Protein 2F6I (pdb70)

InterPro domains:
  IPR001907 ATP-dependent Clp protease proteolytic subunit [MF_00444] (169-359)
  IPR001907 ATP-dependent Clp protease proteolytic subunit [PR00127] (186-201)
  IPR001907 ATP-dependent Clp protease proteolytic subunit [PR00127] (225-245)
  IPR001907 ATP-dependent Clp protease proteolytic subunit [PR00127] (256-273)
  IPR001907 ATP-dependent Clp protease proteolytic subunit [PR00127] (277-296)
  IPR001907 ATP-dependent Clp protease proteolytic subunit [PR00127] (334-353)
  IPR001907 ATP-dependent Clp protease proteolytic subunit [cd07017] (186-355)
  IPR023562 Clp protease proteolytic subunit /Translocation-enhancing protein TepA [PF00574] (185-358)
  IPR023562 Clp protease proteolytic subunit /Translocation-enhancing protein TepA [PTHR10381] (155-361)
  IPR029045 ClpP/crotonase-like domain superfamily [SSF52096] (185-358)
  IPR033135 ClpP, histidine active site [PS00382] (278-291)

Solvent-accessible surface area: 46671 Å² total; per-residue (Å²): 129,61,142,8,108,47,47,98,94,32,0,40,16,49,6,0,84,104,20,21,6,27,8,12,73,77,1,48,60,123,20,0,19,30,8,1,3,9,0,19,3,0,19,76,62,46,106,93,52,0,56,0,9,0,2,0,21,0,6,16,13,25,9,0,2,1,1,0,1,1,7,20,68,4,134,0,36,8,43,0,5,0,2,2,28,0,0,2,1,0,0,0,0,0,2,18,4,99,103,50,64,16,68,0,0,7,5,1,12,0,0,4,18,32,50,87,30,80,86,103,89,100,178,17,61,108,51,12,52,114,1,5,14,48,2,0,18,77,36,5,139,50,77,32,130,49,0,78,54,11,11,110,144,74,51,35,0,18,0,59,59,0,91,132,20,16,0,3,40,78,33,20,120,22,115,20,105,17,53,92,45,145,143,44,96,10,109,53,40,109,68,33,1,43,20,47,7,2,75,102,20,24,2,26,8,18,77,91,1,47,62,126,20,0,22,34,6,1,2,12,0,16,2,0,18,70,46,48,100,91,54,0,50,0,14,0,2,0,68,1,34,46,34,28,9,0,1,0,0,0,2,1,8,24,70,2,146,0,33,7,35,0,7,0,0,2,35,0,10,28,0,0,0,1,0,0,1,14,7,86,79,48,62,20,58,0,1,7,6,0,15,0,13,7,97,103,106,72,15,94,118,56,8,86,40,1,14,27,62,4,0,15,75,35,5,142,48,78,38,125,46,0,82,78,14,2,96,127,80,54,52,0,20,0,61,70,0,93,133,21,15,0,3,42,69,37,20,90,30,119,18,105,16,60,79,92,126,60,106,13,77,46,34,114,61,28,1,49,14,49,5,4,106,92,26,22,1,28,6,14,83,73,0,46,58,131,19,0,19,31,6,1,2,10,0,18,4,7,17,66,63,48,106,93,47,0,50,0,11,0,2,0,20,0,4,23,16,26,10,0,2,1,1,0,2,1,7,21,63,5,130,0,51,8,38,0,6,0,1,2,30,0,0,1,0,0,0,1,0,0,3,20,6,62,90,47,68,22,60,0,2,8,5,1,13,0,0,3,15,22,56,72,29,86,80,69,112,127,76,90,168,14,47,117,53,13,30,40,1,1,11,62,3,0,16,77,36,3,138,51,75,33,124,52,0,80,58,11,4,105,141,62,50,37,0,18,0,65,62,0,93,133,20,14,0,2,38,76,39,27,94,28,118,22,103,14,54,90,95,134,36,111,17,76,44,24,101,57,34,0,39,18,55,5,2,80,98,21,21,8,27,4,12,72,73,1,49,62,128,19,1,20,31,7,0,1,10,0,19,5,0,19,77,65,48,108,90,58,0,52,0,11,0,1,0,21,0,6,22,14,23,8,0,2,0,0,0,1,0,8,19,64,2,118,0,41,9,41,0,11,0,0,2,30,0,0,1,0,0,0,0,0,0,2,18,7,86,85,45,55,22,66,0,2,6,6,0,13,0,0,5,17,31,52,91,27,79,86,101,127,57,103,185,17,50,119,58,11,51,36,0,5,18,59,4,0,20,79,35,4,140,47,74,45,118,47,0,76,72,12,13,107,133,69,52,39,0,19,0,62,58,0,93,131,21,16,0,2,38,78,39,19,92,28,121,17,104,11,57,92,92,155,46,106,15,69,44,38,101,69,31,0,36,19,52,8,2,101,95,21,25,8,32,6,17,89,95,1,52,58,134,22,0,20,34,6,1,4,10,0,16,6,5,19,68,77,53,98,92,52,0,52,0,13,0,3,0,68,1,38,43,32,28,7,0,1,1,0,0,3,0,8,24,58,5,145,1,25,7,34,0,6,0,1,2,34,0,9,25,0,0,0,2,0,0,2,14,7,92,82,48,67,19,59,0,2,8,4,1,14,0,26,9,79,120,53,117,79,13,78,114,55,9,92,46,1,9,21,58,2,0,15,76,32,7,142,50,78,42,124,47,0,82,60,13,9,98,135,89,54,48,0,21,0,67,59,0,92,134,23,16,0,3,39,80,35,19,92,29,122,22,107,13,54,96,89,146,35,109,15,87,49,50,101,64,32,1,38,16,49,5,4,111,101,25,23,4,29,5,12,76,76,1,48,57,128,18,0,17,37,6,0,2,10,0,19,11,6,21,78,85,45,107,93,51,0,53,0,10,0,0,0,20,0,5,20,15,20,8,0,1,1,0,0,1,2,7,19,77,2,130,0,41,8,41,0,6,0,1,2,29,0,0,0,0,0,0,0,0,0,2,18,6,95,78,50,57,20,60,0,1,8,5,0,13,0,0,4,14,35,50,86,30,54,87,107,112,116,184,14,65,116,56,13,53,51,0,4,15,53,2,0,20,76,36,5,142,51,74,32,126,50,0,74,54,10,12,108,144,54,52,30,0,20,0,63,56,0,90,131,21,16,0,2,41,73,35,18,158,18,117,26,103,16,55,87,96,142,56,104,11,80,56,38,110,68,33,1,42,23,47,8,1,73,102,19,26,6,26,6,16,78,88,1,48,58,129,17,0,24,35,5,2,3,7,0,17,3,0,17,68,46,46,102,93,53,0,54,0,19,0,3,0,66,1,36,42,28,29,8,0,2,0,0,0,3,0,8,23,60,4,140,1,30,7,35,0,9,0,1,1,35,0,12,18,0,0,0,7,0,0,2,15,7,87,82,48,64,19,59,0,3,8,4,0,15,0,10,9,49,18,104,123,38,104,84,14,70,110,58,8,38,41,1,7,22,63,3,4,16,74,33,6,142,48,78,38,124,46,0,84,56,16,2,103,135,51,54,40,0,20,0,60,67,0,91,130,21,15,0,2,42,76,37,20,92,31,120,20,107,11,59,96,32,147

Organism: Plasmodium falciparum (isolate 3D7) (NCBI:txid36329)

Secondary structure (DSSP, 8-state):
----S-SSHHHHHHHHTTTEEEE-S-B-HHHHHHHHHHHHHHHHH--S-EEEEEEE--B-HHHHHHHHHHHHHSSS-EEEEEEEEE-HHHHHHHHTSPTT-EEE-TT-EEESS-TT-S---HHHHHHHHHHHHHHHHHHH---HHHHHHHHHTT-EE-HHHHHHHTS-SEE---SS--TT--/----S-SSHHHHHHHHTTTEEEE-S-B-HHHHHHHHHHHHHHHHH----EEEEEEE--B-HHHHHHHHHHHTTSSS-EEEEEEEEEETHHHHHHHTSPTT--EE-TT-EEE---HHHHHHHHHHHHHHHHHHHT--HHHHHHHHHT--EE-HHHHHHHTS-SEE---SS--TT-/----S-SSHHHHHHHHTTTEEEE-S-BSHHHHHHHHHHHHHHHHH--S-EEEEEEE--B-HHHHHHHHHHHHHSSS-EEEEEEEEE-HHHHHHHHTSPTT-EEE-TT-EEESS-TT-TT----HHHHHHHHHHHHHHHHHHH---HHHHHHHHHTT-EE-HHHHHHHTS-SEEPP-SS--TT-/----S-SSHHHHHHHHTTTEEEE-S-BSHHHHHHHHHHHHHHHHH----EEEEEEE--B-HHHHHHHHHHHHHSSS-EEEEEEEEE-HHHHHHHHTSPTT--EE-TT-EE-SS-TT-S----HHHHHHHHHHHHHHHHHHH---HHHHHHHHHTT--EEHHHHHHHTS-SEEPP-SS--TT-/----SSSSHHHHHHHHTTTEEEE-S-BSHHHHHHHHHHHHHHHHH--S-EEEEEEE--B-HHHHHHHHHHHHHSSS-EEEEEEEEEETHHHHHHHTSPTT--EE-TT-EEE----HHHHHHHHHHHHHHHHHHHT--HHHHHHHHHTT-EE-HHHHHHHTS-SEE---SS--TT-/----S-SSHHHHHHHHTTTEEEE-S-BSHHHHHHHHHHHHHHHHH--S-EEEEE----B-HHHHHHHHHHHTTSSS-EEEEE-SEE-HHHHHHHHTSPTT--EE-TT-EEESS-TT-S---HHHHHHHHHHHHHHHHHHH---HHHHHHHHHTT-EE-HHHHHHHTS-SEEPP-SS--TT-/----S-SSHHHHHHHHHTTEEEE-S-BSHHHHHHHHHHHHHHHHH--S-EEEEEEE--B-HHHHHHHHHHHHHSSS-EEEEEEEEEETHHHHHHHTSPTT--EE-TT-EEE------HHHHHHHHHHHHHHHHHHHT--HHHHHHHHHT--EE-HHHHHHHTS-SEEPP-SS--TT--

Structure (mmCIF, N/CA/C/O backbone):
data_2F6I
#
_entry.id   2F6I
#
_cell.length_a   158.300
_cell.length_b   196.460
_cell.length_c   139.170
_cell.angle_alpha   90.00
_cell.angle_beta   90.00
_cell.angle_gamma   90.00
#
_symmetry.space_group_name_H-M   'C 2 2 21'
#
loop_
_entity.id
_entity.type
_entity.pdbx_description
1 polymer 'ATP-dependent CLP protease, putative'
2 water water
#
loop_
_atom_site.group_PDB
_atom_site.id
_atom_site.type_symbol
_atom_site.label_atom_id
_atom_site.label_alt_id
_atom_site.label_comp_id
_atom_site.label_asym_id
_atom_site.label_entity_id
_atom_site.label_seq_id
_atom_site.pdbx_PDB_ins_code
_atom_site.Cartn_x
_atom_site.Cartn_y
_atom_site.Cartn_z
_atom_site.occupancy
_atom_site.B_iso_or_equiv
_atom_site.auth_seq_id
_atom_site.auth_comp_id
_atom_site.auth_asym_id
_atom_site.auth_atom_id
_atom_site.pdbx_PDB_model_num
ATOM 1 N N . HIS A 1 22 ? 2.833 16.934 -11.300 1.00 92.67 177 HIS A N 1
ATOM 2 C CA . HIS A 1 22 ? 2.381 18.354 -11.367 1.00 93.03 177 HIS A CA 1
ATOM 3 C C . HIS A 1 22 ? 2.116 18.901 -9.966 1.00 92.83 177 HIS A C 1
ATOM 4 O O . HIS A 1 22 ? 1.132 18.532 -9.322 1.00 92.49 177 HIS A O 1
ATOM 6 N N . MET A 1 23 ? 3.000 19.780 -9.501 1.00 92.17 178 MET A N 1
ATOM 7 C CA . MET A 1 23 ? 2.869 20.377 -8.174 1.00 91.33 178 MET A CA 1
ATOM 8 C C . MET A 1 23 ? 2.749 21.897 -8.257 1.00 90.28 178 MET A C 1
ATOM 9 O O . MET A 1 23 ? 3.730 22.620 -8.068 1.00 90.51 178 MET A O 1
ATOM 14 N N . ASP A 1 24 ? 1.537 22.369 -8.538 1.00 88.62 179 ASP A N 1
ATOM 15 C CA . ASP A 1 24 ? 1.261 23.799 -8.655 1.00 86.92 179 ASP A CA 1
ATOM 16 C C . ASP A 1 24 ? 0.836 24.370 -7.302 1.00 83.55 179 ASP A C 1
ATOM 17 O O . ASP A 1 24 ? -0.330 24.702 -7.088 1.00 83.40 179 ASP A O 1
ATOM 22 N N . ILE A 1 25 ? 1.797 24.487 -6.396 1.00 79.50 180 ILE A N 1
ATOM 23 C CA . ILE A 1 25 ? 1.541 24.996 -5.058 1.00 75.15 180 ILE A CA 1
ATOM 24 C C . ILE A 1 25 ? 2.484 26.147 -4.707 1.00 73.47 180 ILE A C 1
ATOM 25 O O . ILE A 1 25 ? 3.687 26.073 -4.954 1.00 73.12 180 ILE A O 1
ATOM 30 N N . LYS A 1 26 ? 1.928 27.208 -4.130 1.00 70.49 181 LYS A N 1
ATOM 31 C CA . LYS A 1 26 ? 2.713 28.376 -3.747 1.00 69.44 181 LYS A CA 1
ATOM 32 C C . LYS A 1 26 ? 2.892 28.442 -2.233 1.00 68.46 181 LYS A C 1
ATOM 33 O O . LYS A 1 26 ? 3.642 29.271 -1.719 1.00 67.81 181 LYS A O 1
ATOM 36 N N . ASP A 1 27 ? 2.198 27.556 -1.528 1.00 68.33 182 ASP A N 1
ATOM 37 C CA . ASP A 1 27 ? 2.257 27.500 -0.072 1.00 68.21 182 ASP A CA 1
ATOM 38 C C . ASP A 1 27 ? 2.317 26.052 0.421 1.00 66.66 182 ASP A C 1
ATOM 39 O O . ASP A 1 27 ? 1.858 25.138 -0.257 1.00 67.04 182 ASP A O 1
ATOM 44 N N . MET A 1 28 ? 2.862 25.847 1.614 1.00 64.11 183 MET A N 1
ATOM 45 C CA . MET A 1 28 ? 3.005 24.501 2.150 1.00 62.10 183 MET A CA 1
ATOM 46 C C . MET A 1 28 ? 1.949 24.099 3.184 1.00 61.99 183 MET A C 1
ATOM 47 O O . MET A 1 28 ? 1.986 22.986 3.718 1.00 61.78 183 MET A O 1
ATOM 52 N N . LYS A 1 29 ? 1.011 24.998 3.466 1.00 60.17 184 LYS A N 1
ATOM 53 C CA . LYS A 1 29 ? -0.050 24.713 4.429 1.00 59.11 184 LYS A CA 1
ATOM 54 C C . LYS A 1 29 ? -1.420 24.943 3.800 1.00 57.42 184 LYS A C 1
ATOM 55 O O . LYS A 1 29 ? -2.115 23.992 3.431 1.00 56.62 184 LYS A O 1
ATOM 61 N N . LYS A 1 30 ? -1.800 26.212 3.683 1.00 55.64 185 LYS A N 1
ATOM 62 C CA . LYS A 1 30 ? -3.079 26.592 3.097 1.00 52.96 185 LYS A CA 1
ATOM 63 C C . LYS A 1 30 ? -3.319 25.938 1.739 1.00 50.54 185 LYS A C 1
ATOM 64 O O . LYS A 1 30 ? -4.394 25.391 1.493 1.00 50.05 185 LYS A O 1
ATOM 67 N N . ASP A 1 31 ? -2.323 25.994 0.858 1.00 48.47 186 ASP A N 1
ATOM 68 C CA . ASP A 1 31 ? -2.466 25.410 -0.471 1.00 47.08 186 ASP A CA 1
ATOM 69 C C . ASP A 1 31 ? -2.594 23.896 -0.486 1.00 44.62 186 ASP A C 1
ATOM 70 O O . ASP A 1 31 ? -3.256 23.341 -1.362 1.00 43.51 186 ASP A O 1
ATOM 75 N N . VAL A 1 32 ? -1.962 23.224 0.469 1.00 41.21 187 VAL A N 1
ATOM 76 C CA . VAL A 1 32 ? -2.064 21.775 0.532 1.00 39.10 187 VAL A CA 1
ATOM 77 C C . VAL A 1 32 ? -3.504 21.425 0.902 1.00 38.78 187 VAL A C 1
ATOM 78 O O . VAL A 1 32 ? -4.104 20.519 0.319 1.00 37.72 187 VAL A O 1
ATOM 82 N N . LYS A 1 33 ? -4.059 22.157 1.863 1.00 37.65 188 LYS A N 1
ATOM 83 C CA . LYS A 1 33 ? -5.433 21.922 2.287 1.00 39.41 188 LYS A CA 1
ATOM 84 C C . LYS A 1 33 ? -6.401 22.259 1.163 1.00 39.43 188 LYS A C 1
ATOM 85 O O . LYS A 1 33 ? -7.433 21.606 1.001 1.00 38.58 188 LYS A O 1
ATOM 91 N N . LEU A 1 34 ? -6.059 23.277 0.381 1.00 40.72 189 LEU A N 1
ATOM 92 C CA . LEU A 1 34 ? -6.901 23.685 -0.735 1.00 41.74 189 LEU A CA 1
ATOM 93 C C . LEU A 1 34 ? -6.870 22.615 -1.817 1.00 40.68 189 LEU A C 1
ATOM 94 O O . LEU A 1 34 ? -7.897 22.297 -2.412 1.00 42.39 189 LEU A O 1
ATOM 99 N N . PHE A 1 35 ? -5.688 22.066 -2.078 1.00 40.27 190 PHE A N 1
ATOM 100 C CA . PHE A 1 35 ? -5.553 21.019 -3.083 1.00 40.36 190 PHE A CA 1
ATOM 101 C C . PHE A 1 35 ? -6.503 19.876 -2.737 1.00 40.98 190 PHE A C 1
ATOM 102 O O . PHE A 1 35 ? -7.158 19.316 -3.614 1.00 41.86 190 PHE A O 1
ATOM 110 N N . PHE A 1 36 ? -6.586 19.540 -1.454 1.00 39.49 191 PHE A N 1
ATOM 111 C CA . PHE A 1 36 ? -7.471 18.470 -1.023 1.00 39.40 191 PHE A CA 1
ATOM 112 C C . PHE A 1 36 ? -8.931 18.882 -1.059 1.00 39.13 191 PHE A C 1
ATOM 113 O O . PHE A 1 36 ? -9.810 18.069 -1.354 1.00 36.45 191 PHE A O 1
ATOM 121 N N . PHE A 1 37 ? -9.188 20.149 -0.756 1.00 40.17 192 PHE A N 1
ATOM 122 C CA . PHE A 1 37 ? -10.551 20.653 -0.755 1.00 40.18 192 PHE A CA 1
ATOM 123 C C . PHE A 1 37 ? -11.178 20.530 -2.141 1.00 41.21 192 PHE A C 1
ATOM 124 O O . PHE A 1 37 ? -12.354 20.186 -2.274 1.00 39.67 192 PHE A O 1
ATOM 132 N N . LYS A 1 38 ? -10.388 20.802 -3.173 1.00 42.10 193 LYS A N 1
ATOM 133 C CA . LYS A 1 38 ? -10.875 20.712 -4.540 1.00 44.03 193 LYS A CA 1
ATOM 134 C C . LYS A 1 38 ? -11.101 19.259 -4.961 1.00 44.71 193 LYS A C 1
ATOM 135 O O . LYS A 1 38 ? -11.734 18.995 -5.984 1.00 45.74 193 LYS A O 1
ATOM 141 N N . LYS A 1 39 ? -10.581 18.321 -4.172 1.00 44.75 194 LYS A N 1
ATOM 142 C CA . LYS A 1 39 ? -10.758 16.896 -4.451 1.00 44.59 194 LYS A CA 1
ATOM 143 C C . LYS A 1 39 ? -11.796 16.324 -3.489 1.00 43.05 194 LYS A C 1
ATOM 144 O O . LYS A 1 39 ? -11.903 15.111 -3.314 1.00 39.78 194 LYS A O 1
ATOM 150 N N . ARG A 1 40 ? -12.550 17.229 -2.870 1.00 42.18 195 ARG A N 1
ATOM 151 C CA . ARG A 1 40 ? -13.610 16.886 -1.930 1.00 39.75 195 ARG A CA 1
ATOM 152 C C . ARG A 1 40 ? -13.111 16.157 -0.689 1.00 39.50 195 ARG A C 1
ATOM 153 O O . ARG A 1 40 ? -13.751 15.227 -0.197 1.00 40.90 195 ARG A O 1
ATOM 161 N N . ILE A 1 41 ? -11.966 16.596 -0.181 1.00 37.82 196 ILE A N 1
ATOM 162 C CA . ILE A 1 41 ? -11.386 16.005 1.013 1.00 36.75 196 ILE A CA 1
ATOM 163 C C . ILE A 1 41 ? -11.177 17.115 2.032 1.00 37.91 196 ILE A C 1
ATOM 164 O O . ILE A 1 41 ? -10.499 18.103 1.754 1.00 39.08 196 ILE A O 1
ATOM 169 N N . ILE A 1 42 ? -11.771 16.951 3.210 1.00 38.55 197 ILE A N 1
ATOM 170 C CA . ILE A 1 42 ? -11.663 17.946 4.267 1.00 38.67 197 ILE A CA 1
ATOM 171 C C . ILE A 1 42 ? -11.044 17.337 5.512 1.00 40.05 197 ILE A C 1
ATOM 172 O O . ILE A 1 42 ? -11.152 16.132 5.745 1.00 40.51 197 ILE A O 1
ATOM 177 N N . TYR A 1 43 ? -10.402 18.177 6.317 1.00 40.96 198 TYR A N 1
ATOM 178 C CA . TYR A 1 43 ? -9.765 17.720 7.542 1.00 41.86 198 TYR A CA 1
ATOM 179 C C . TYR A 1 43 ? -10.412 18.286 8.792 1.00 42.31 198 TYR A C 1
ATOM 180 O O . TYR A 1 43 ? -10.256 19.466 9.087 1.00 45.57 198 TYR A O 1
ATOM 189 N N . LEU A 1 44 ? -11.141 17.453 9.524 1.00 41.78 199 LEU A N 1
ATOM 190 C CA . LEU A 1 44 ? -11.750 17.887 10.773 1.00 41.60 199 LEU A CA 1
ATOM 191 C C . LEU A 1 44 ? -10.739 17.451 11.829 1.00 43.61 199 LEU A C 1
ATOM 192 O O . LEU A 1 44 ? -10.929 16.452 12.526 1.00 42.89 199 LEU A O 1
ATOM 197 N N . THR A 1 45 ? -9.652 18.210 11.928 1.00 44.98 200 THR A N 1
ATOM 198 C CA . THR A 1 45 ? -8.571 17.891 12.850 1.00 48.68 200 THR A CA 1
ATOM 199 C C . THR A 1 45 ? -8.291 18.948 13.907 1.00 50.06 200 THR A C 1
ATOM 200 O O . THR A 1 45 ? -7.136 19.220 14.225 1.00 52.16 200 THR A O 1
ATOM 204 N N . ASP A 1 46 ? -9.343 19.537 14.459 1.00 51.98 201 ASP A N 1
ATOM 205 C CA . ASP A 1 46 ? -9.174 20.553 15.484 1.00 53.23 201 ASP A CA 1
ATOM 206 C C . ASP A 1 46 ? -10.367 20.502 16.422 1.00 51.90 201 ASP A C 1
ATOM 207 O O . ASP A 1 46 ? -11.373 19.868 16.113 1.00 51.64 201 ASP A O 1
ATOM 212 N N . GLU A 1 47 ? -10.246 21.148 17.576 1.00 51.65 202 GLU A N 1
ATOM 213 C CA . GLU A 1 47 ? -11.336 21.181 18.546 1.00 51.48 202 GLU A CA 1
ATOM 214 C C . GLU A 1 47 ? -12.596 21.721 17.872 1.00 48.75 202 GLU A C 1
ATOM 215 O O . GLU A 1 47 ? -12.535 22.667 17.088 1.00 47.10 202 GLU A O 1
ATOM 221 N N . ILE A 1 48 ? -13.736 21.106 18.163 1.00 46.24 203 ILE A N 1
ATOM 222 C CA . ILE A 1 48 ? -14.991 21.544 17.574 1.00 44.94 203 ILE A CA 1
ATOM 223 C C . ILE A 1 48 ? -15.539 22.739 18.339 1.00 46.71 203 ILE A C 1
ATOM 224 O O . ILE A 1 48 ? -16.053 22.598 19.449 1.00 46.73 203 ILE A O 1
ATOM 229 N N . ASN A 1 49 ? -15.425 23.918 17.739 1.00 46.43 204 ASN A N 1
ATOM 230 C CA . ASN A 1 49 ? -15.922 25.132 18.360 1.00 47.03 204 ASN A CA 1
ATOM 231 C C . ASN A 1 49 ? -16.680 25.959 17.333 1.00 48.60 204 ASN A C 1
ATOM 232 O O . ASN A 1 49 ? -16.910 25.512 16.209 1.00 48.98 204 ASN A O 1
ATOM 237 N N . LYS A 1 50 ? -17.051 27.169 17.725 1.00 49.91 205 LYS A N 1
ATOM 238 C CA . LYS A 1 50 ? -17.792 28.074 16.859 1.00 51.27 205 LYS A CA 1
ATOM 239 C C . LYS A 1 50 ? -17.092 28.289 15.518 1.00 49.60 205 LYS A C 1
ATOM 240 O O . LYS A 1 50 ? -17.678 28.070 14.457 1.00 48.78 205 LYS A O 1
ATOM 246 N N . LYS A 1 51 ? -15.834 28.715 15.578 1.00 48.36 206 LYS A N 1
ATOM 247 C CA . LYS A 1 51 ? -15.045 28.992 14.382 1.00 47.68 206 LYS A CA 1
ATOM 248 C C . LYS A 1 51 ? -14.859 27.801 13.443 1.00 46.21 206 LYS A C 1
ATOM 249 O O . LYS A 1 51 ? -15.074 27.920 12.237 1.00 45.68 206 LYS A O 1
ATOM 255 N N . THR A 1 52 ? -14.464 26.656 13.993 1.00 43.84 207 THR A N 1
ATOM 256 C CA . THR A 1 52 ? -14.236 25.465 13.181 1.00 42.81 207 THR A CA 1
ATOM 257 C C . THR A 1 52 ? -15.517 24.868 12.610 1.00 42.38 207 THR A C 1
ATOM 258 O O . THR A 1 52 ? -15.538 24.413 11.467 1.00 42.72 207 THR A O 1
ATOM 262 N N . ALA A 1 53 ? -16.586 24.872 13.397 1.00 42.47 208 ALA A N 1
ATOM 263 C CA . ALA A 1 53 ? -17.860 24.334 12.933 1.00 43.39 208 ALA A CA 1
ATOM 264 C C . ALA A 1 53 ? -18.363 25.197 11.783 1.00 44.73 208 ALA A C 1
ATOM 265 O O . ALA A 1 53 ? -18.829 24.686 10.762 1.00 44.10 208 ALA A O 1
ATOM 267 N N . ASP A 1 54 ? -18.254 26.511 11.950 1.00 45.44 209 ASP A N 1
ATOM 268 C CA . ASP A 1 54 ? -18.693 27.445 10.921 1.00 46.82 209 ASP A CA 1
ATOM 269 C C . ASP A 1 54 ? -17.938 27.215 9.622 1.00 44.93 209 ASP A C 1
ATOM 270 O O . ASP A 1 54 ? -18.524 27.246 8.545 1.00 44.90 209 ASP A O 1
ATOM 275 N N . GLU A 1 55 ? -16.634 26.986 9.722 1.00 44.72 210 GLU A N 1
ATOM 276 C CA . GLU A 1 55 ? -15.829 26.768 8.529 1.00 45.29 210 GLU A CA 1
ATOM 277 C C . GLU A 1 55 ? -16.163 25.438 7.871 1.00 43.57 210 GLU A C 1
ATOM 278 O O . GLU A 1 55 ? -16.325 25.366 6.652 1.00 43.98 210 GLU A O 1
ATOM 284 N N . LEU A 1 56 ? -16.281 24.387 8.674 1.00 41.40 211 LEU A N 1
ATOM 285 C CA . LEU A 1 56 ? -16.602 23.074 8.130 1.00 40.10 211 LEU A CA 1
ATOM 286 C C . LEU A 1 56 ? -17.973 23.073 7.455 1.00 39.94 211 LEU A C 1
ATOM 287 O O . LEU A 1 56 ? -18.151 22.467 6.397 1.00 38.26 211 LEU A O 1
ATOM 292 N N . ILE A 1 57 ? -18.940 23.754 8.066 1.00 39.86 212 ILE A N 1
ATOM 293 C CA . ILE A 1 57 ? -20.285 23.826 7.505 1.00 40.14 212 ILE A CA 1
ATOM 294 C C . ILE A 1 57 ? -20.276 24.583 6.177 1.00 40.67 212 ILE A C 1
ATOM 295 O O . ILE A 1 57 ? -20.922 24.164 5.217 1.00 40.96 212 ILE A O 1
ATOM 300 N N . SER A 1 58 ? -19.535 25.687 6.121 1.00 40.69 213 SER A N 1
ATOM 301 C CA . SER A 1 58 ? -19.428 26.481 4.895 1.00 41.24 213 SER A CA 1
ATOM 302 C C . SER A 1 58 ? -18.864 25.601 3.785 1.00 40.71 213 SER A C 1
ATOM 303 O O . SER A 1 58 ? -19.354 25.602 2.654 1.00 39.04 213 SER A O 1
ATOM 306 N N . GLN A 1 59 ? -17.821 24.854 4.127 1.00 41.07 214 GLN A N 1
ATOM 307 C CA . GLN A 1 59 ? -17.159 23.967 3.184 1.00 40.84 214 GLN A CA 1
ATOM 308 C C . GLN A 1 59 ? -18.055 22.862 2.650 1.00 38.26 214 GLN A C 1
ATOM 309 O O . GLN A 1 59 ? -18.081 22.616 1.448 1.00 37.34 214 GLN A O 1
ATOM 315 N N . LEU A 1 60 ? -18.790 22.201 3.536 1.00 36.56 215 LEU A N 1
ATOM 316 C CA . LEU A 1 60 ? -19.682 21.129 3.112 1.00 37.78 215 LEU A CA 1
ATOM 317 C C . LEU A 1 60 ? -20.738 21.658 2.145 1.00 38.50 215 LEU A C 1
ATOM 318 O O . LEU A 1 60 ? -20.957 21.077 1.077 1.00 36.54 215 LEU A O 1
ATOM 323 N N . LEU A 1 61 ? -21.383 22.763 2.515 1.00 39.41 216 LEU A N 1
ATOM 324 C CA . LEU A 1 61 ? -22.414 23.358 1.669 1.00 40.03 216 LEU A CA 1
ATOM 325 C C . LEU A 1 61 ? -21.842 23.763 0.316 1.00 40.24 216 LEU A C 1
ATOM 326 O O . LEU A 1 61 ? -22.490 23.583 -0.715 1.00 41.96 216 LEU A O 1
ATOM 331 N N . TYR A 1 62 ? -20.625 24.298 0.323 1.00 40.20 217 TYR A N 1
ATOM 332 C CA . TYR A 1 62 ? -19.969 24.715 -0.907 1.00 41.09 217 TYR A CA 1
ATOM 333 C C . TYR A 1 62 ? -19.698 23.523 -1.822 1.00 42.24 217 TYR A C 1
ATOM 334 O O . TYR A 1 62 ? -19.956 23.584 -3.021 1.00 41.97 217 TYR A O 1
ATOM 343 N N . LEU A 1 63 ? -19.180 22.439 -1.256 1.00 43.27 218 LEU A N 1
ATOM 344 C CA . LEU A 1 63 ? -18.880 21.244 -2.039 1.00 44.77 218 LEU A CA 1
ATOM 345 C C . LEU A 1 63 ? -20.141 20.603 -2.613 1.00 45.34 218 LEU A C 1
ATOM 346 O O . LEU A 1 63 ? -20.156 20.175 -3.767 1.00 45.77 218 LEU A O 1
ATOM 351 N N . ASP A 1 64 ? -21.193 20.532 -1.804 1.00 45.09 219 ASP A N 1
ATOM 352 C CA . ASP A 1 64 ? -22.448 19.927 -2.237 1.00 47.02 219 ASP A CA 1
ATOM 353 C C . ASP A 1 64 ? -23.120 20.791 -3.303 1.00 49.74 219 ASP A C 1
ATOM 354 O O . ASP A 1 64 ? -24.050 20.351 -3.979 1.00 49.84 219 ASP A O 1
ATOM 359 N N . ASN A 1 65 ? -22.640 22.022 -3.448 1.00 51.71 220 ASN A N 1
ATOM 360 C CA . ASN A 1 65 ? -23.182 22.945 -4.434 1.00 53.75 220 ASN A CA 1
ATOM 361 C C . ASN A 1 65 ? -22.522 22.677 -5.791 1.00 55.73 220 ASN A C 1
ATOM 362 O O . ASN A 1 65 ? -23.141 22.860 -6.840 1.00 56.24 220 ASN A O 1
ATOM 367 N N . ILE A 1 66 ? -21.267 22.233 -5.757 1.00 55.79 221 ILE A N 1
ATOM 368 C CA . ILE A 1 66 ? -20.516 21.910 -6.969 1.00 55.40 221 ILE A CA 1
ATOM 369 C C . ILE A 1 66 ? -21.155 20.688 -7.620 1.00 55.18 221 ILE A C 1
ATOM 370 O O . ILE A 1 66 ? -21.596 20.737 -8.764 1.00 56.52 221 ILE A O 1
ATOM 375 N N . ASN A 1 67 ? -21.185 19.586 -6.880 1.00 54.37 222 ASN A N 1
ATOM 376 C CA . ASN A 1 67 ? -21.800 18.348 -7.346 1.00 54.09 222 ASN A CA 1
ATOM 377 C C . ASN A 1 67 ? -22.188 17.525 -6.125 1.00 52.75 222 ASN A C 1
ATOM 378 O O . ASN A 1 67 ? -22.089 18.004 -4.997 1.00 52.92 222 ASN A O 1
ATOM 383 N N . HIS A 1 68 ? -22.628 16.292 -6.339 1.00 51.97 223 HIS A N 1
ATOM 384 C CA . HIS A 1 68 ? -23.034 15.453 -5.221 1.00 51.42 223 HIS A CA 1
ATOM 385 C C . HIS A 1 68 ? -22.208 14.184 -5.064 1.00 50.58 223 HIS A C 1
ATOM 386 O O . HIS A 1 68 ? -22.705 13.169 -4.577 1.00 49.84 223 HIS A O 1
ATOM 393 N N . ASN A 1 69 ? -20.946 14.238 -5.476 1.00 50.48 224 ASN A N 1
ATOM 394 C CA . ASN A 1 69 ? -20.070 13.080 -5.337 1.00 50.68 224 ASN A CA 1
ATOM 395 C C . ASN A 1 69 ? -19.685 12.946 -3.869 1.00 49.57 224 ASN A C 1
ATOM 396 O O . ASN A 1 69 ? -19.882 13.869 -3.074 1.00 47.13 224 ASN A O 1
ATOM 401 N N . ASP A 1 70 ? -19.133 11.794 -3.512 1.00 48.10 225 ASP A N 1
ATOM 402 C CA . ASP A 1 70 ? -18.726 11.545 -2.138 1.00 47.25 225 ASP A CA 1
ATOM 403 C C . ASP A 1 70 ? -17.735 12.586 -1.621 1.00 44.47 225 ASP A C 1
ATOM 404 O O . ASP A 1 70 ? -16.911 13.116 -2.370 1.00 42.22 225 ASP A O 1
ATOM 409 N N . ILE A 1 71 ? -17.849 12.888 -0.333 1.00 41.43 226 ILE A N 1
ATOM 410 C CA . ILE A 1 71 ? -16.959 13.826 0.332 1.00 38.67 226 ILE A CA 1
ATOM 411 C C . ILE A 1 71 ? -16.237 13.012 1.398 1.00 39.18 226 ILE A C 1
ATOM 412 O O . ILE A 1 71 ? -16.866 12.248 2.136 1.00 38.25 226 ILE A O 1
ATOM 417 N N . LYS A 1 72 ? -14.919 13.154 1.468 1.00 37.91 227 LYS A N 1
ATOM 418 C CA . LYS A 1 72 ? -14.148 12.424 2.460 1.00 38.70 227 LYS A CA 1
ATOM 419 C C . LYS A 1 72 ? -13.689 13.375 3.561 1.00 39.24 227 LYS A C 1
ATOM 420 O O . LYS A 1 72 ? -13.162 14.454 3.282 1.00 37.20 227 LYS A O 1
ATOM 426 N N . ILE A 1 73 ? -13.891 12.973 4.812 1.00 38.62 228 ILE A N 1
ATOM 427 C CA . ILE A 1 73 ? -13.492 13.797 5.940 1.00 37.95 228 ILE A CA 1
ATOM 428 C C . ILE A 1 73 ? -12.580 13.055 6.909 1.00 38.99 228 ILE A C 1
ATOM 429 O O . ILE A 1 73 ? -13.002 12.097 7.557 1.00 37.71 228 ILE A O 1
ATOM 434 N N . TYR A 1 74 ? -11.325 13.492 6.997 1.00 38.90 229 TYR A N 1
ATOM 435 C CA . TYR A 1 74 ? -10.378 12.889 7.930 1.00 40.07 229 TYR A CA 1
ATOM 436 C C . TYR A 1 74 ? -10.681 13.514 9.282 1.00 40.79 229 TYR A C 1
ATOM 437 O O . TYR A 1 74 ? -10.788 14.737 9.395 1.00 42.32 229 TYR A O 1
ATOM 446 N N . ILE A 1 75 ? -10.814 12.681 10.306 1.00 39.56 230 ILE A N 1
ATOM 447 C CA . ILE A 1 75 ? -11.139 13.171 11.631 1.00 37.48 230 ILE A CA 1
ATOM 448 C C . ILE A 1 75 ? -10.105 12.842 12.696 1.00 38.45 230 ILE A C 1
ATOM 449 O O . ILE A 1 75 ? -9.728 11.687 12.881 1.00 38.95 230 ILE A O 1
ATOM 454 N N . ASN A 1 76 ? -9.665 13.880 13.399 1.00 38.74 231 ASN A N 1
ATOM 455 C CA . ASN A 1 76 ? -8.704 13.767 14.492 1.00 39.46 231 ASN A CA 1
ATOM 456 C C . ASN A 1 76 ? -9.034 14.947 15.394 1.00 39.71 231 ASN A C 1
ATOM 457 O O . ASN A 1 76 ? -8.411 16.002 15.303 1.00 41.05 231 ASN A O 1
ATOM 462 N N . SER A 1 77 ? -10.036 14.765 16.249 1.00 39.25 232 SER A N 1
ATOM 463 C CA . SER A 1 77 ? -10.486 15.827 17.139 1.00 38.95 232 SER A CA 1
ATOM 464 C C . SER A 1 77 ? -11.030 15.318 18.468 1.00 39.78 232 SER A C 1
ATOM 465 O O . SER A 1 77 ? -11.639 14.253 18.534 1.00 40.60 232 SER A O 1
ATOM 468 N N . PRO A 1 78 ? -10.814 16.084 19.549 1.00 39.50 233 PRO A N 1
ATOM 469 C CA . PRO A 1 78 ? -11.285 15.724 20.888 1.00 38.27 233 PRO A CA 1
ATOM 470 C C . PRO A 1 78 ? -12.744 16.129 21.048 1.00 39.91 233 PRO A C 1
ATOM 471 O O . PRO A 1 78 ? -13.368 15.873 22.079 1.00 41.23 233 PRO A O 1
ATOM 475 N N . GLY A 1 79 ? -13.282 16.758 20.012 1.00 38.97 234 GLY A N 1
ATOM 476 C CA . GLY A 1 79 ? -14.654 17.219 20.064 1.00 38.52 234 GLY A CA 1
ATOM 477 C C . GLY A 1 79 ? -14.652 18.649 20.560 1.00 38.02 234 GLY A C 1
ATOM 478 O O . GLY A 1 79 ? -13.791 19.435 20.165 1.00 37.94 234 GLY A O 1
ATOM 479 N N . GLY A 1 80 ? -15.600 18.988 21.428 1.00 38.48 235 GLY A N 1
ATOM 480 C CA . GLY A 1 80 ? -15.668 20.338 21.959 1.00 39.16 235 GLY A CA 1
ATOM 481 C C . GLY A 1 80 ? -17.068 20.734 22.385 1.00 41.03 235 GLY A C 1
ATOM 482 O O . GLY A 1 80 ? -17.573 20.268 23.408 1.00 42.18 235 GLY A O 1
ATOM 483 N N . SER A 1 81 ? -17.697 21.595 21.591 1.00 40.87 236 SER A N 1
ATOM 484 C CA . SER A 1 81 ? -19.048 22.080 21.862 1.00 40.61 236 SER A CA 1
ATOM 485 C C . SER A 1 81 ? -20.102 21.183 21.215 1.00 40.35 236 SER A C 1
ATOM 486 O O . SER A 1 81 ? -20.180 21.090 19.990 1.00 39.60 236 SER A O 1
ATOM 489 N N . ILE A 1 82 ? -20.924 20.536 22.034 1.00 38.72 237 ILE A N 1
ATOM 490 C CA . ILE A 1 82 ? -21.954 19.655 21.509 1.00 38.94 237 ILE A CA 1
ATOM 491 C C . ILE A 1 82 ? -22.947 20.389 20.604 1.00 41.80 237 ILE A C 1
ATOM 492 O O . ILE A 1 82 ? -23.417 19.821 19.616 1.00 43.68 237 ILE A O 1
ATOM 497 N N . ASN A 1 83 ? -23.259 21.644 20.925 1.00 42.17 238 ASN A N 1
ATOM 498 C CA . ASN A 1 83 ? -24.171 22.431 20.094 1.00 43.66 238 ASN A CA 1
ATOM 499 C C . ASN A 1 83 ? -23.629 22.520 18.672 1.00 43.17 238 ASN A C 1
ATOM 500 O O . ASN A 1 83 ? -24.323 22.194 17.707 1.00 44.35 238 ASN A O 1
ATOM 505 N N . GLU A 1 84 ? -22.386 22.977 18.551 1.00 41.57 239 GLU A N 1
ATOM 506 C CA . GLU A 1 84 ? -21.744 23.118 17.250 1.00 42.19 239 GLU A CA 1
ATOM 507 C C . GLU A 1 84 ? -21.601 21.753 16.587 1.00 41.87 239 GLU A C 1
ATOM 508 O O . GLU A 1 84 ? -21.740 21.624 15.369 1.00 41.92 239 GLU A O 1
ATOM 514 N N . GLY A 1 85 ? -21.324 20.738 17.401 1.00 40.95 240 GLY A N 1
ATOM 515 C CA . GLY A 1 85 ? -21.174 19.392 16.887 1.00 39.11 240 GLY A CA 1
ATOM 516 C C . GLY A 1 85 ? -22.465 18.909 16.261 1.00 38.03 240 GLY A C 1
ATOM 517 O O . GLY A 1 85 ? -22.459 18.306 15.188 1.00 37.39 240 GLY A O 1
ATOM 518 N N . LEU A 1 86 ? -23.577 19.176 16.935 1.00 36.79 241 LEU A N 1
ATOM 519 C CA . LEU A 1 86 ? -24.881 18.774 16.429 1.00 36.17 241 LEU A CA 1
ATOM 520 C C . LEU A 1 86 ? -25.242 19.588 15.188 1.00 35.63 241 LEU A C 1
ATOM 521 O O . LEU A 1 86 ? -26.000 19.127 14.340 1.00 33.98 241 LEU A O 1
ATOM 526 N N . ALA A 1 87 ? -24.699 20.798 15.082 1.00 36.20 242 ALA A N 1
ATOM 527 C CA . ALA A 1 87 ? -24.968 21.640 13.921 1.00 36.85 242 ALA A CA 1
ATOM 528 C C . ALA A 1 87 ? -24.280 21.006 12.718 1.00 36.16 242 ALA A C 1
ATOM 529 O O . ALA A 1 87 ? -24.838 20.955 11.624 1.00 35.28 242 ALA A O 1
ATOM 531 N N . ILE A 1 88 ? -23.060 20.522 12.931 1.00 35.97 243 ILE A N 1
ATOM 532 C CA . ILE A 1 88 ? -22.309 19.865 11.872 1.00 36.41 243 ILE A CA 1
ATOM 533 C C . ILE A 1 88 ? -23.080 18.613 11.450 1.00 37.07 243 ILE A C 1
ATOM 534 O O . ILE A 1 88 ? -23.205 18.313 10.261 1.00 36.93 243 ILE A O 1
ATOM 539 N N . LEU A 1 89 ? -23.604 17.893 12.437 1.00 36.00 244 LEU A N 1
ATOM 540 C CA . LEU A 1 89 ? -24.366 16.681 12.178 1.00 36.21 244 LEU A CA 1
ATOM 541 C C . LEU A 1 89 ? -25.571 16.997 11.286 1.00 35.91 244 LEU A C 1
ATOM 542 O O . LEU A 1 89 ? -25.900 16.230 10.384 1.00 33.37 244 LEU A O 1
ATOM 547 N N . ASP A 1 90 ? -26.223 18.130 11.540 1.00 37.21 245 ASP A N 1
ATOM 548 C CA . ASP A 1 90 ? -27.376 18.538 10.741 1.00 38.22 245 ASP A CA 1
ATOM 549 C C . ASP A 1 90 ? -26.976 18.811 9.296 1.00 37.68 245 ASP A C 1
ATOM 550 O O . ASP A 1 90 ? -27.606 18.307 8.367 1.00 35.86 245 ASP A O 1
ATOM 555 N N . ILE A 1 91 ? -25.931 19.612 9.109 1.00 37.80 246 ILE A N 1
ATOM 556 C CA . ILE A 1 91 ? -25.458 19.935 7.770 1.00 40.33 246 ILE A CA 1
ATOM 557 C C . ILE A 1 91 ? -24.980 18.664 7.080 1.00 43.33 246 ILE A C 1
ATOM 558 O O . ILE A 1 91 ? -25.172 18.484 5.876 1.00 42.91 246 ILE A O 1
ATOM 563 N N . PHE A 1 92 ? -24.357 17.789 7.864 1.00 45.61 247 PHE A N 1
ATOM 564 C CA . PHE A 1 92 ? -23.851 16.513 7.378 1.00 48.21 247 PHE A CA 1
ATOM 565 C C . PHE A 1 92 ? -24.972 15.756 6.677 1.00 48.98 247 PHE A C 1
ATOM 566 O O . PHE A 1 92 ? -24.827 15.310 5.540 1.00 50.10 247 PHE A O 1
ATOM 574 N N . ASN A 1 93 ? -26.091 15.614 7.378 1.00 48.71 248 ASN A N 1
ATOM 575 C CA . ASN A 1 93 ? -27.243 14.893 6.860 1.00 49.21 248 ASN A CA 1
ATOM 576 C C . ASN A 1 93 ? -28.170 15.732 5.987 1.00 49.73 248 ASN A C 1
ATOM 577 O O . ASN A 1 93 ? -29.130 15.213 5.414 1.00 50.85 248 ASN A O 1
ATOM 582 N N . TYR A 1 94 ? -27.874 17.022 5.873 1.00 49.12 249 TYR A N 1
ATOM 583 C CA . TYR A 1 94 ? -28.678 17.922 5.059 1.00 48.69 249 TYR A CA 1
ATOM 584 C C . TYR A 1 94 ? -28.245 17.889 3.591 1.00 47.56 249 TYR A C 1
ATOM 585 O O . TYR A 1 94 ? -29.080 17.834 2.695 1.00 48.55 249 TYR A O 1
ATOM 594 N N . ILE A 1 95 ? -26.940 17.927 3.345 1.00 46.04 250 ILE A N 1
ATOM 595 C CA . ILE A 1 95 ? -26.438 17.908 1.974 1.00 45.04 250 ILE A CA 1
ATOM 596 C C . ILE A 1 95 ? -26.766 16.585 1.290 1.00 46.77 250 ILE A C 1
ATOM 597 O O . ILE A 1 95 ? -27.089 15.597 1.951 1.00 47.64 250 ILE A O 1
ATOM 602 N N . LYS A 1 96 ? -26.684 16.578 -0.037 1.00 48.21 251 LYS A N 1
ATOM 603 C CA . LYS A 1 96 ? -26.974 15.386 -0.830 1.00 49.57 251 LYS A CA 1
ATOM 604 C C . LYS A 1 96 ? -25.795 14.423 -0.896 1.00 49.34 251 LYS A C 1
ATOM 605 O O . LYS A 1 96 ? -25.977 13.207 -0.923 1.00 50.21 251 LYS A O 1
ATOM 611 N N . SER A 1 97 ? -24.588 14.975 -0.924 1.00 48.74 252 SER A N 1
ATOM 612 C CA . SER A 1 97 ? -23.373 14.174 -1.003 1.00 48.03 252 SER A CA 1
ATOM 613 C C . SER A 1 97 ? -23.191 13.215 0.168 1.00 49.55 252 SER A C 1
ATOM 614 O O . SER A 1 97 ? -23.404 13.579 1.327 1.00 49.30 252 SER A O 1
ATOM 617 N N . ASP A 1 98 ? -22.792 11.986 -0.145 1.00 50.14 253 ASP A N 1
ATOM 618 C CA . ASP A 1 98 ? -22.535 10.978 0.875 1.00 50.81 253 ASP A CA 1
ATOM 619 C C . ASP A 1 98 ? -21.217 11.358 1.538 1.00 50.31 253 ASP A C 1
ATOM 620 O O . ASP A 1 98 ? -20.353 11.974 0.909 1.00 49.91 253 ASP A O 1
ATOM 625 N N . ILE A 1 99 ? -21.052 10.990 2.800 1.00 47.95 254 ILE A N 1
ATOM 626 C CA . ILE A 1 99 ? -19.824 11.328 3.495 1.00 46.26 254 ILE A CA 1
ATOM 627 C C . ILE A 1 99 ? -19.039 10.131 4.016 1.00 44.20 254 ILE A C 1
ATOM 628 O O . ILE A 1 99 ? -19.566 9.285 4.736 1.00 42.86 254 ILE A O 1
ATOM 633 N N . GLN A 1 100 ? -17.774 10.068 3.620 1.00 42.85 255 GLN A N 1
ATOM 634 C CA . GLN A 1 100 ? -16.867 9.019 4.064 1.00 44.34 255 GLN A CA 1
ATOM 635 C C . GLN A 1 100 ? -16.079 9.613 5.222 1.00 42.02 255 GLN A C 1
ATOM 636 O O . GLN A 1 100 ? -15.551 10.719 5.120 1.00 41.78 255 GLN A O 1
ATOM 642 N N . THR A 1 101 ? -16.010 8.884 6.325 1.00 40.33 256 THR A N 1
ATOM 643 C CA . THR A 1 101 ? -15.288 9.362 7.492 1.00 38.96 256 THR A CA 1
ATOM 644 C C . THR A 1 101 ? -14.118 8.447 7.819 1.00 38.83 256 THR A C 1
ATOM 645 O O . THR A 1 101 ? -14.267 7.222 7.873 1.00 39.77 256 THR A O 1
ATOM 649 N N . ILE A 1 102 ? -12.952 9.050 8.022 1.00 36.06 257 ILE A N 1
ATOM 650 C CA . ILE A 1 102 ? -11.752 8.301 8.365 1.00 36.29 257 ILE A CA 1
ATOM 651 C C . ILE A 1 102 ? -11.088 8.967 9.564 1.00 37.35 257 ILE A C 1
ATOM 652 O O . ILE A 1 102 ? -10.724 10.144 9.519 1.00 36.24 257 ILE A O 1
ATOM 657 N N . SER A 1 103 ? -10.926 8.201 10.633 1.00 36.47 258 SER A N 1
ATOM 658 C CA . SER A 1 103 ? -10.334 8.712 11.852 1.00 35.87 258 SER A CA 1
ATOM 659 C C . SER A 1 103 ? -8.897 8.278 12.070 1.00 37.41 258 SER A C 1
ATOM 660 O O . SER A 1 103 ? -8.482 7.203 11.631 1.00 38.93 258 SER A O 1
ATOM 663 N N . PHE A 1 104 ? -8.144 9.141 12.742 1.00 37.03 259 PHE A N 1
ATOM 664 C CA . PHE A 1 104 ? -6.764 8.860 13.116 1.00 38.89 259 PHE A CA 1
ATOM 665 C C . PHE A 1 104 ? -6.429 9.747 14.306 1.00 37.37 259 PHE A C 1
ATOM 666 O O . PHE A 1 104 ? -7.100 10.752 14.542 1.00 38.11 259 PHE A O 1
ATOM 674 N N . GLY A 1 105 ? -5.418 9.359 15.072 1.00 36.77 260 GLY A N 1
ATOM 675 C CA . GLY A 1 105 ? -5.050 10.136 16.240 1.00 35.47 260 GLY A CA 1
ATOM 676 C C . GLY A 1 105 ? -6.020 9.865 17.374 1.00 34.75 260 GLY A C 1
ATOM 677 O O . GLY A 1 105 ? -6.065 8.758 17.908 1.00 36.37 260 GLY A O 1
ATOM 678 N N . LEU A 1 106 ? -6.800 10.873 17.745 1.00 34.47 261 LEU A N 1
ATOM 679 C CA . LEU A 1 106 ? -7.777 10.724 18.818 1.00 34.80 261 LEU A CA 1
ATOM 680 C C . LEU A 1 106 ? -9.105 11.327 18.378 1.00 34.97 261 LEU A C 1
ATOM 681 O O . LEU A 1 106 ? -9.144 12.380 17.740 1.00 34.21 261 LEU A O 1
ATOM 686 N N . VAL A 1 107 ? -10.191 10.636 18.708 1.00 34.51 262 VAL A N 1
ATOM 687 C CA . VAL A 1 107 ? -11.529 11.084 18.360 1.00 35.90 262 VAL A CA 1
ATOM 688 C C . VAL A 1 107 ? -12.400 10.893 19.589 1.00 37.54 262 VAL A C 1
ATOM 689 O O . VAL A 1 107 ? -12.376 9.832 20.215 1.00 36.96 262 VAL A O 1
ATOM 693 N N . ALA A 1 108 ? -13.159 11.927 19.940 1.00 39.10 263 ALA A N 1
ATOM 694 C CA . ALA A 1 108 ? -14.005 11.871 21.123 1.00 39.52 263 ALA A CA 1
ATOM 695 C C . ALA A 1 108 ? -15.294 12.669 20.992 1.00 39.96 263 ALA A C 1
ATOM 696 O O . ALA A 1 108 ? -15.442 13.489 20.088 1.00 38.81 263 ALA A O 1
ATOM 698 N N . SER A 1 109 ? -16.218 12.416 21.915 1.00 41.73 264 SER A N 1
ATOM 699 C CA . SER A 1 109 ? -17.507 13.100 21.959 1.00 42.80 264 SER A CA 1
ATOM 700 C C . SER A 1 109 ? -18.126 13.272 20.571 1.00 44.27 264 SER A C 1
ATOM 701 O O . SER A 1 109 ? -18.226 12.305 19.814 1.00 46.49 264 SER A O 1
ATOM 704 N N . MET A 1 110 ? -18.538 14.493 20.232 1.00 44.05 265 MET A N 1
ATOM 705 C CA . MET A 1 110 ? -19.158 14.737 18.929 1.00 43.49 265 MET A CA 1
ATOM 706 C C . MET A 1 110 ? -18.308 14.281 17.747 1.00 42.47 265 MET A C 1
ATOM 707 O O . MET A 1 110 ? -18.841 13.941 16.691 1.00 42.72 265 MET A O 1
ATOM 712 N N . ALA A 1 111 ? -16.990 14.283 17.912 1.00 41.02 266 ALA A N 1
ATOM 713 C CA . ALA A 1 111 ? -16.113 13.847 16.831 1.00 41.23 266 ALA A CA 1
ATOM 714 C C . ALA A 1 111 ? -16.418 12.383 16.529 1.00 39.58 266 ALA A C 1
ATOM 715 O O . ALA A 1 111 ? -16.512 11.984 15.368 1.00 38.95 266 ALA A O 1
ATOM 717 N N . SER A 1 112 ? -16.586 11.593 17.586 1.00 38.40 267 SER A N 1
ATOM 718 C CA . SER A 1 112 ? -16.895 10.175 17.445 1.00 38.06 267 SER A CA 1
ATOM 719 C C . SER A 1 112 ? -18.252 9.999 16.775 1.00 37.40 267 SER A C 1
ATOM 720 O O . SER A 1 112 ? -18.420 9.142 15.909 1.00 36.45 267 SER A O 1
ATOM 723 N N . VAL A 1 113 ? -19.218 10.816 17.179 1.00 37.35 268 VAL A N 1
ATOM 724 C CA . VAL A 1 113 ? -20.554 10.746 16.605 1.00 37.83 268 VAL A CA 1
ATOM 725 C C . VAL A 1 113 ? -20.506 11.109 15.127 1.00 37.11 268 VAL A C 1
ATOM 726 O O . VAL A 1 113 ? -21.157 10.471 14.297 1.00 36.00 268 VAL A O 1
ATOM 730 N N . ILE A 1 114 ? -19.737 12.139 14.795 1.00 37.21 269 ILE A N 1
ATOM 731 C CA . ILE A 1 114 ? -19.616 12.541 13.402 1.00 38.11 269 ILE A CA 1
ATOM 732 C C . ILE A 1 114 ? -18.949 11.397 12.647 1.00 36.01 269 ILE A C 1
ATOM 733 O O . ILE A 1 114 ? -19.325 11.082 11.521 1.00 37.68 269 ILE A O 1
ATOM 738 N N . LEU A 1 115 ? -17.967 10.766 13.281 1.00 35.43 270 LEU A N 1
ATOM 739 C CA . LEU A 1 115 ? -17.272 9.633 12.681 1.00 35.00 270 LEU A CA 1
ATOM 740 C C . LEU A 1 115 ? -18.281 8.510 12.403 1.00 35.54 270 LEU A C 1
ATOM 741 O O . LEU A 1 115 ? -18.304 7.936 11.313 1.00 32.74 270 LEU A O 1
ATOM 746 N N . ALA A 1 116 ? -19.120 8.219 13.396 1.00 34.83 271 ALA A N 1
ATOM 747 C CA . ALA A 1 116 ? -20.123 7.162 13.292 1.00 36.52 271 ALA A CA 1
ATOM 748 C C . ALA A 1 116 ? -21.304 7.483 12.373 1.00 39.99 271 ALA A C 1
ATOM 749 O O . ALA A 1 116 ? -22.087 6.593 12.031 1.00 38.91 271 ALA A O 1
ATOM 751 N N . SER A 1 117 ? -21.433 8.743 11.967 1.00 42.46 272 SER A N 1
ATOM 752 C CA . SER A 1 117 ? -22.536 9.141 11.101 1.00 44.26 272 SER A CA 1
ATOM 753 C C . SER A 1 117 ? -22.210 9.010 9.619 1.00 44.67 272 SER A C 1
ATOM 754 O O . SER A 1 117 ? -23.084 9.195 8.771 1.00 46.30 272 SER A O 1
ATOM 757 N N . GLY A 1 118 ? -20.957 8.701 9.305 1.00 44.78 273 GLY A N 1
ATOM 758 C CA . GLY A 1 118 ? -20.571 8.556 7.912 1.00 44.91 273 GLY A CA 1
ATOM 759 C C . GLY A 1 118 ? -21.421 7.510 7.215 1.00 47.17 273 GLY A C 1
ATOM 760 O O . GLY A 1 118 ? -22.100 6.718 7.874 1.00 46.89 273 GLY A O 1
ATOM 761 N N . LYS A 1 119 ? -21.396 7.498 5.886 1.00 47.66 274 LYS A N 1
ATOM 762 C CA . LYS A 1 119 ? -22.186 6.530 5.141 1.00 49.07 274 LYS A CA 1
ATOM 763 C C . LYS A 1 119 ? -21.820 5.115 5.578 1.00 49.82 274 LYS A C 1
ATOM 764 O O . LYS A 1 119 ? -20.644 4.743 5.581 1.00 48.98 274 LYS A O 1
ATOM 770 N N . LYS A 1 120 ? -22.829 4.332 5.956 1.00 49.49 275 LYS A N 1
ATOM 771 C CA . LYS A 1 120 ? -22.603 2.959 6.398 1.00 48.65 275 LYS A CA 1
ATOM 772 C C . LYS A 1 120 ? -21.752 2.190 5.396 1.00 47.71 275 LYS A C 1
ATOM 773 O O . LYS A 1 120 ? -22.050 2.157 4.200 1.00 46.25 275 LYS A O 1
ATOM 776 N N . GLY A 1 121 ? -20.685 1.579 5.900 1.00 46.83 276 GLY A N 1
ATOM 777 C CA . GLY A 1 121 ? -19.781 0.828 5.052 1.00 45.36 276 GLY A CA 1
ATOM 778 C C . GLY A 1 121 ? -18.626 1.702 4.608 1.00 46.72 276 GLY A C 1
ATOM 779 O O . GLY A 1 121 ? -17.665 1.220 4.014 1.00 46.24 276 GLY A O 1
ATOM 780 N N . LYS A 1 122 ? -18.714 2.994 4.910 1.00 47.17 277 LYS A N 1
ATOM 781 C CA . LYS A 1 122 ? -17.671 3.938 4.522 1.00 48.53 277 LYS A CA 1
ATOM 782 C C . LYS A 1 122 ? -17.008 4.639 5.710 1.00 46.02 277 LYS A C 1
ATOM 783 O O . LYS A 1 122 ? -16.323 5.648 5.545 1.00 47.53 277 LYS A O 1
ATOM 789 N N . ARG A 1 123 ? -17.218 4.101 6.905 1.00 42.82 278 ARG A N 1
ATOM 790 C CA . ARG A 1 123 ? -16.627 4.658 8.114 1.00 40.65 278 ARG A CA 1
ATOM 791 C C . ARG A 1 123 ? -15.379 3.837 8.417 1.00 40.10 278 ARG A C 1
ATOM 792 O O . ARG A 1 123 ? -15.467 2.657 8.758 1.00 39.70 278 ARG A O 1
ATOM 800 N N . LYS A 1 124 ? -14.218 4.467 8.278 1.00 38.92 279 LYS A N 1
ATOM 801 C CA . LYS A 1 124 ? -12.950 3.788 8.505 1.00 39.08 279 LYS A CA 1
ATOM 802 C C . LYS A 1 124 ? -12.079 4.450 9.570 1.00 38.90 279 LYS A C 1
ATOM 803 O O . LYS A 1 124 ? -12.305 5.589 9.970 1.00 37.47 279 LYS A O 1
ATOM 809 N N . SER A 1 125 ? -11.069 3.717 10.016 1.00 38.84 280 SER A N 1
ATOM 810 C CA . SER A 1 125 ? -10.154 4.219 11.023 1.00 38.17 280 SER A CA 1
ATOM 811 C C . SER A 1 125 ? -8.776 3.599 10.868 1.00 38.00 280 SER A C 1
ATOM 812 O O . SER A 1 125 ? -8.651 2.413 10.555 1.00 36.67 280 SER A O 1
ATOM 815 N N . LEU A 1 126 ? -7.744 4.413 11.068 1.00 37.39 281 LEU A N 1
ATOM 816 C CA . LEU A 1 126 ? -6.380 3.920 11.003 1.00 36.82 281 LEU A CA 1
ATOM 817 C C . LEU A 1 126 ? -6.183 3.111 12.286 1.00 37.50 281 LEU A C 1
ATOM 818 O O . LEU A 1 126 ? -6.851 3.362 13.287 1.00 38.18 281 LEU A O 1
ATOM 823 N N . PRO A 1 127 ? -5.270 2.128 12.271 1.00 37.92 282 PRO A N 1
ATOM 824 C CA . PRO A 1 127 ? -4.964 1.245 13.404 1.00 37.71 282 PRO A CA 1
ATOM 825 C C . PRO A 1 127 ? -4.736 1.851 14.796 1.00 37.95 282 PRO A C 1
ATOM 826 O O . PRO A 1 127 ? -5.303 1.379 15.781 1.00 36.51 282 PRO A O 1
ATOM 830 N N . ASN A 1 128 ? -3.906 2.883 14.888 1.00 37.28 283 ASN A N 1
ATOM 831 C CA . ASN A 1 128 ? -3.603 3.469 16.193 1.00 39.20 283 ASN A CA 1
ATOM 832 C C . ASN A 1 128 ? -4.551 4.522 16.744 1.00 39.47 283 ASN A C 1
ATOM 833 O O . ASN A 1 128 ? -4.264 5.135 17.766 1.00 40.33 283 ASN A O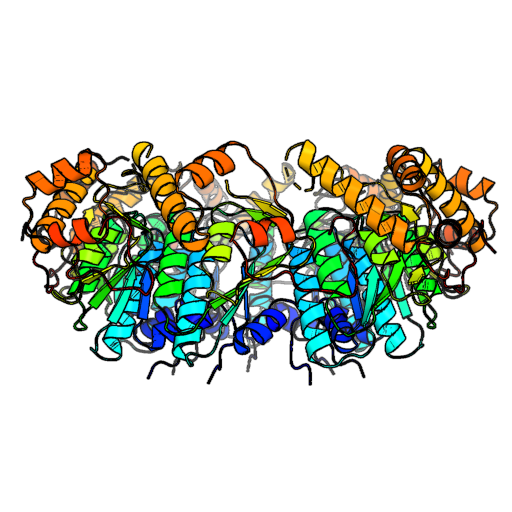 1
ATOM 838 N N . CYS A 1 129 ? -5.683 4.728 16.088 1.00 39.12 284 CYS A N 1
ATOM 839 C CA . CYS A 1 129 ? -6.630 5.721 16.560 1.00 40.55 284 CYS A CA 1
ATOM 840 C C . CYS A 1 129 ? -7.225 5.301 17.908 1.00 40.74 284 CYS A C 1
ATOM 841 O O . CYS A 1 129 ? -7.466 4.117 18.161 1.00 41.36 284 CYS A O 1
ATOM 844 N N . ARG A 1 130 ? -7.433 6.274 18.786 1.00 39.12 285 ARG A N 1
ATOM 845 C CA . ARG A 1 130 ? -8.030 6.000 20.087 1.00 38.46 285 ARG A CA 1
ATOM 846 C C . ARG A 1 130 ? -9.379 6.683 20.014 1.00 37.10 285 ARG A C 1
ATOM 847 O O . ARG A 1 130 ? -9.463 7.872 19.713 1.00 37.10 285 ARG A O 1
ATOM 855 N N . ILE A 1 131 ? -10.436 5.926 20.274 1.00 37.88 286 ILE A N 1
ATOM 856 C CA . ILE A 1 131 ? -11.783 6.461 20.190 1.00 37.19 286 ILE A CA 1
ATOM 857 C C . ILE A 1 131 ? -12.522 6.372 21.514 1.00 39.91 286 ILE A C 1
ATOM 858 O O . ILE A 1 131 ? -12.478 5.344 22.190 1.00 41.46 286 ILE A O 1
ATOM 863 N N . MET A 1 132 ? -13.190 7.461 21.887 1.00 41.44 287 MET A N 1
ATOM 864 C CA . MET A 1 132 ? -13.945 7.505 23.135 1.00 42.64 287 MET A CA 1
ATOM 865 C C . MET A 1 132 ? -15.247 8.282 22.988 1.00 42.32 287 MET A C 1
ATOM 866 O O . MET A 1 132 ? -15.407 9.083 22.071 1.00 42.65 287 MET A O 1
ATOM 871 N N . ILE A 1 133 ? -16.170 8.048 23.911 1.00 42.91 288 ILE A N 1
ATOM 872 C CA . ILE A 1 133 ? -17.465 8.709 23.885 1.00 45.15 288 ILE A CA 1
ATOM 873 C C . ILE A 1 133 ? -17.500 9.983 24.733 1.00 46.99 288 ILE A C 1
ATOM 874 O O . ILE A 1 133 ? -18.120 10.973 24.349 1.00 48.37 288 ILE A O 1
ATOM 879 N N . HIS A 1 134 ? -16.827 9.949 25.879 1.00 49.06 289 HIS A N 1
ATOM 880 C CA . HIS A 1 134 ? -16.766 11.079 26.809 1.00 51.51 289 HIS A CA 1
ATOM 881 C C . HIS A 1 134 ? -16.047 12.291 26.208 1.00 53.02 289 HIS A C 1
ATOM 882 O O . HIS A 1 134 ? -15.453 12.199 25.131 1.00 52.47 289 HIS A O 1
ATOM 889 N N . GLN A 1 135 ? -16.095 13.422 26.914 1.00 54.70 290 GLN A N 1
ATOM 890 C CA . GLN A 1 135 ? -15.446 14.655 26.449 1.00 57.14 290 GLN A CA 1
ATOM 891 C C . GLN A 1 135 ? -14.130 14.931 27.179 1.00 58.05 290 GLN A C 1
ATOM 892 O O . GLN A 1 135 ? -14.129 15.365 28.331 1.00 59.14 290 GLN A O 1
ATOM 898 N N . PRO A 1 136 ? -12.991 14.695 26.508 1.00 58.74 291 PRO A N 1
ATOM 899 C CA . PRO A 1 136 ? -11.669 14.920 27.099 1.00 59.98 291 PRO A CA 1
ATOM 900 C C . PRO A 1 136 ? -11.334 16.393 27.365 1.00 61.82 291 PRO A C 1
ATOM 901 O O . PRO A 1 136 ? -10.438 16.698 28.153 1.00 61.10 291 PRO A O 1
ATOM 905 N N . LEU A 1 137 ? -12.049 17.303 26.709 1.00 63.86 292 LEU A N 1
ATOM 906 C CA . LEU A 1 137 ? -11.815 18.733 26.905 1.00 66.09 292 LEU A CA 1
ATOM 907 C C . LEU A 1 137 ? -12.709 19.289 28.008 1.00 68.20 292 LEU A C 1
ATOM 908 O O . LEU A 1 137 ? -12.614 20.465 28.361 1.00 68.86 292 LEU A O 1
ATOM 913 N N . GLY A 1 138 ? -13.581 18.441 28.545 1.00 69.67 293 GLY A N 1
ATOM 914 C CA . GLY A 1 138 ? -14.481 18.879 29.595 1.00 72.23 293 GLY A CA 1
ATOM 915 C C . GLY A 1 138 ? -15.868 19.177 29.059 1.00 73.87 293 GLY A C 1
ATOM 916 O O . GLY A 1 138 ? -16.020 19.618 27.918 1.00 73.60 293 GLY A O 1
ATOM 917 N N . ASN A 1 139 ? -16.882 18.940 29.886 1.00 75.51 294 ASN A N 1
ATOM 918 C CA . ASN A 1 139 ? -18.266 19.173 29.494 1.00 77.06 294 ASN A CA 1
ATOM 919 C C . ASN A 1 139 ? -18.582 20.660 29.336 1.00 77.61 294 ASN A C 1
ATOM 920 O O . ASN A 1 139 ? -19.720 21.034 29.049 1.00 77.80 294 ASN A O 1
ATOM 925 N N . ALA A 1 140 ? -17.566 21.500 29.515 1.00 77.77 295 ALA A N 1
ATOM 926 C CA . ALA A 1 140 ? -17.724 22.946 29.383 1.00 78.28 295 ALA A CA 1
ATOM 927 C C . ALA A 1 140 ? -17.135 23.425 28.056 1.00 78.82 295 ALA A C 1
ATOM 928 O O . ALA A 1 140 ? -15.923 23.607 27.933 1.00 78.56 295 ALA A O 1
ATOM 930 N N . PHE A 1 141 ? -18.002 23.624 27.066 1.00 79.61 296 PHE A N 1
ATOM 931 C CA . PHE A 1 141 ? -17.582 24.079 25.743 1.00 78.84 296 PHE A CA 1
ATOM 932 C C . PHE A 1 141 ? -16.892 25.439 25.811 1.00 78.46 296 PHE A C 1
ATOM 933 O O . PHE A 1 141 ? -17.514 26.477 25.577 1.00 77.88 296 PHE A O 1
ATOM 935 N N . GLN A 1 150 ? -25.874 26.368 31.714 1.00 48.62 305 GLN A N 1
ATOM 936 C CA . GLN A 1 150 ? -27.153 25.893 32.227 1.00 50.04 305 GLN A CA 1
ATOM 937 C C . GLN A 1 150 ? -27.153 24.369 32.330 1.00 50.51 305 GLN A C 1
ATOM 938 O O . GLN A 1 150 ? -27.164 23.658 31.323 1.00 51.16 305 GLN A O 1
ATOM 940 N N . THR A 1 151 ? -27.148 23.888 33.567 1.00 49.86 306 THR A N 1
ATOM 941 C CA . THR A 1 151 ? -27.123 22.464 33.885 1.00 48.58 306 THR A CA 1
ATOM 942 C C . THR A 1 151 ? -28.085 21.577 33.102 1.00 46.54 306 THR A C 1
ATOM 943 O O . THR A 1 151 ? -27.658 20.640 32.436 1.00 45.40 306 THR A O 1
ATOM 947 N N . LYS A 1 152 ? -29.379 21.855 33.189 1.00 46.86 307 LYS A N 1
ATOM 948 C CA . LYS A 1 152 ? -30.361 21.044 32.477 1.00 49.18 307 LYS A CA 1
ATOM 949 C C . LYS A 1 152 ? -30.100 20.978 30.973 1.00 48.61 307 LYS A C 1
ATOM 950 O O . LYS A 1 152 ? -30.379 19.961 30.339 1.00 48.11 307 LYS A O 1
ATOM 956 N N . GLU A 1 153 ? -29.566 22.056 30.403 1.00 46.94 308 GLU A N 1
ATOM 957 C CA . GLU A 1 153 ? -29.297 22.086 28.970 1.00 46.99 308 GLU A CA 1
ATOM 958 C C . GLU A 1 153 ? -28.080 21.240 28.618 1.00 46.29 308 GLU A C 1
ATOM 959 O O . GLU A 1 153 ? -28.036 20.622 27.556 1.00 47.40 308 GLU A O 1
ATOM 965 N N . ILE A 1 154 ? -27.092 21.218 29.506 1.00 46.04 309 ILE A N 1
ATOM 966 C CA . ILE A 1 154 ? -25.897 20.414 29.278 1.00 44.90 309 ILE A CA 1
ATOM 967 C C . ILE A 1 154 ? -26.310 18.947 29.279 1.00 44.52 309 ILE A C 1
ATOM 968 O O . ILE A 1 154 ? -25.875 18.166 28.435 1.00 43.17 309 ILE A O 1
ATOM 973 N N . LEU A 1 155 ? -27.163 18.585 30.231 1.00 44.64 310 LEU A N 1
ATOM 974 C CA . LEU A 1 155 ? -27.652 17.219 30.339 1.00 45.18 310 LEU A CA 1
ATOM 975 C C . LEU A 1 155 ? -28.477 16.865 29.117 1.00 43.79 310 LEU A C 1
ATOM 976 O O . LEU A 1 155 ? -28.354 15.770 28.571 1.00 43.69 310 LEU A O 1
ATOM 981 N N . TYR A 1 156 ? -29.320 17.801 28.693 1.00 42.38 311 TYR A N 1
ATOM 982 C CA . TYR A 1 156 ? -30.168 17.584 27.530 1.00 39.70 311 TYR A CA 1
ATOM 983 C C . TYR A 1 156 ? -29.347 17.269 26.280 1.00 38.04 311 TYR A C 1
ATOM 984 O O . TYR A 1 156 ? -29.699 16.373 25.515 1.00 37.36 311 TYR A O 1
ATOM 993 N N . LEU A 1 157 ? -28.252 17.994 26.075 1.00 36.40 312 LEU A N 1
ATOM 994 C CA . LEU A 1 157 ? -27.419 17.771 24.897 1.00 39.70 312 LEU A CA 1
ATOM 995 C C . LEU A 1 157 ? -26.637 16.455 24.938 1.00 42.58 312 LEU A C 1
ATOM 996 O O . LEU A 1 157 ? -26.468 15.804 23.904 1.00 42.75 312 LEU A O 1
ATOM 1001 N N . LYS A 1 158 ? -26.163 16.066 26.121 1.00 43.64 313 LYS A N 1
ATOM 1002 C CA . LYS A 1 158 ? -25.420 14.817 26.270 1.00 44.80 313 LYS A CA 1
ATOM 1003 C C . LYS A 1 158 ? -26.345 13.638 26.008 1.00 44.27 313 LYS A C 1
ATOM 1004 O O . LYS A 1 158 ? -25.985 12.697 25.302 1.00 42.46 313 LYS A O 1
ATOM 1010 N N . LYS A 1 159 ? -27.540 13.695 26.585 1.00 43.73 314 LYS A N 1
ATOM 1011 C CA . LYS A 1 159 ? -28.521 12.637 26.408 1.00 45.38 314 LYS A CA 1
ATOM 1012 C C . LYS A 1 159 ? -28.880 12.506 24.930 1.00 44.63 314 LYS A C 1
ATOM 1013 O O . LYS A 1 159 ? -29.066 11.402 24.421 1.00 44.37 314 LYS A O 1
ATOM 1019 N N . LEU A 1 160 ? -28.976 13.642 24.246 1.00 43.82 315 LEU A N 1
ATOM 1020 C CA . LEU A 1 160 ? -29.314 13.657 22.827 1.00 41.54 315 LEU A CA 1
ATOM 1021 C C . LEU A 1 160 ? -28.162 13.072 22.020 1.00 39.97 315 LEU A C 1
ATOM 1022 O O . LEU A 1 160 ? -28.373 12.357 21.041 1.00 39.83 315 LEU A O 1
ATOM 1027 N N . LEU A 1 161 ? -26.941 13.379 22.439 1.00 38.01 316 LEU A N 1
ATOM 1028 C CA . LEU A 1 161 ? -25.759 12.870 21.764 1.00 37.88 316 LEU A CA 1
ATOM 1029 C C . LEU A 1 161 ? -25.744 11.344 21.869 1.00 38.08 316 LEU A C 1
ATOM 1030 O O . LEU A 1 161 ? -25.462 10.655 20.891 1.00 36.33 316 LEU A O 1
ATOM 1035 N N . TYR A 1 162 ? -26.063 10.821 23.052 1.00 38.15 317 TYR A N 1
ATOM 1036 C CA . TYR A 1 162 ? -26.077 9.377 23.256 1.00 38.11 317 TYR A CA 1
ATOM 1037 C C . TYR A 1 162 ? -27.085 8.720 22.324 1.00 39.03 317 TYR A C 1
ATOM 1038 O O . TYR A 1 162 ? -26.813 7.656 21.764 1.00 37.50 317 TYR A O 1
ATOM 1047 N N . HIS A 1 163 ? -28.242 9.357 22.156 1.00 39.80 318 HIS A N 1
ATOM 1048 C CA . HIS A 1 163 ? -29.280 8.826 21.279 1.00 41.28 318 HIS A CA 1
ATOM 1049 C C . HIS A 1 163 ? -28.800 8.701 19.841 1.00 40.67 318 HIS A C 1
ATOM 1050 O O . HIS A 1 163 ? -29.001 7.667 19.205 1.00 41.74 318 HIS A O 1
ATOM 1057 N N . TYR A 1 164 ? -28.174 9.754 19.326 1.00 39.81 319 TYR A N 1
ATOM 1058 C CA . TYR A 1 164 ? -27.664 9.729 17.961 1.00 39.45 319 TYR A CA 1
ATOM 1059 C C . TYR A 1 164 ? -26.609 8.644 17.781 1.00 38.98 319 TYR A C 1
ATOM 1060 O O . TYR A 1 164 ? -26.621 7.920 16.785 1.00 37.87 319 TYR A O 1
ATOM 1069 N N . LEU A 1 165 ? -25.699 8.527 18.743 1.00 38.26 320 LEU A N 1
ATOM 1070 C CA . LEU A 1 165 ? -24.651 7.515 18.649 1.00 40.21 320 LEU A CA 1
ATOM 1071 C C . LEU A 1 165 ? -25.286 6.129 18.717 1.00 39.78 320 LEU A C 1
ATOM 1072 O O . LEU A 1 165 ? -24.818 5.189 18.077 1.00 38.85 320 LEU A O 1
ATOM 1077 N N . SER A 1 166 ? -26.357 6.018 19.496 1.00 39.77 321 SER A N 1
ATOM 1078 C CA . SER A 1 166 ? -27.073 4.761 19.652 1.00 41.17 321 SER A CA 1
ATOM 1079 C C . SER A 1 166 ? -27.629 4.307 18.309 1.00 42.36 321 SER A C 1
ATOM 1080 O O . SER A 1 166 ? -27.476 3.150 17.922 1.00 43.77 321 SER A O 1
ATOM 1083 N N . SER A 1 167 ? -28.262 5.231 17.596 1.00 41.91 322 SER A N 1
ATOM 1084 C CA . SER A 1 167 ? -28.847 4.919 16.300 1.00 42.09 322 SER A CA 1
ATOM 1085 C C . SER A 1 167 ? -27.799 4.675 15.226 1.00 41.39 322 SER A C 1
ATOM 1086 O O . SER A 1 167 ? -28.106 4.109 14.184 1.00 44.69 322 SER A O 1
ATOM 1089 N N . PHE A 1 168 ? -26.566 5.103 15.476 1.00 41.01 323 PHE A N 1
ATOM 1090 C CA . PHE A 1 168 ? -25.481 4.930 14.508 1.00 40.37 323 PHE A CA 1
ATOM 1091 C C . PHE A 1 168 ? -24.690 3.651 14.763 1.00 39.84 323 PHE A C 1
ATOM 1092 O O . PHE A 1 168 ? -24.067 3.110 13.854 1.00 40.75 323 PHE A O 1
ATOM 1100 N N . THR A 1 169 ? -24.718 3.173 16.001 1.00 40.95 324 THR A N 1
ATOM 1101 C CA . THR A 1 169 ? -23.957 1.988 16.378 1.00 45.01 324 THR A CA 1
ATOM 1102 C C . THR A 1 169 ? -24.783 0.752 16.724 1.00 47.44 324 THR A C 1
ATOM 1103 O O . THR A 1 169 ? -24.268 -0.366 16.691 1.00 48.03 324 THR A O 1
ATOM 1107 N N . ASN A 1 170 ? -26.050 0.959 17.065 1.00 48.96 325 ASN A N 1
ATOM 1108 C CA . ASN A 1 170 ? -26.951 -0.129 17.441 1.00 52.87 325 ASN A CA 1
ATOM 1109 C C . ASN A 1 170 ? -26.771 -0.529 18.899 1.00 53.23 325 ASN A C 1
ATOM 1110 O O . ASN A 1 170 ? -27.326 -1.530 19.350 1.00 56.83 325 ASN A O 1
ATOM 1115 N N . GLN A 1 171 ? -25.979 0.250 19.628 1.00 52.36 326 GLN A N 1
ATOM 1116 C CA . GLN A 1 171 ? -25.769 0.008 21.050 1.00 49.36 326 GLN A CA 1
ATOM 1117 C C . GLN A 1 171 ? -26.950 0.697 21.723 1.00 49.32 326 GLN A C 1
ATOM 1118 O O . GLN A 1 171 ? -27.523 1.636 21.162 1.00 48.38 326 GLN A O 1
ATOM 1124 N N . THR A 1 172 ? -27.329 0.241 22.910 1.00 47.71 327 THR A N 1
ATOM 1125 C CA . THR A 1 172 ? -28.443 0.869 23.612 1.00 46.97 327 THR A CA 1
ATOM 1126 C C . THR A 1 172 ? -27.965 2.161 24.259 1.00 46.95 327 THR A C 1
ATOM 1127 O O . THR A 1 172 ? -26.778 2.309 24.556 1.00 47.46 327 THR A O 1
ATOM 1131 N N . VAL A 1 173 ? -28.878 3.103 24.466 1.00 48.30 328 VAL A N 1
ATOM 1132 C CA . VAL A 1 173 ? -28.514 4.368 25.086 1.00 50.36 328 VAL A CA 1
ATOM 1133 C C . VAL A 1 173 ? -27.955 4.147 26.495 1.00 51.15 328 VAL A C 1
ATOM 1134 O O . VAL A 1 173 ? -27.101 4.905 26.955 1.00 51.70 328 VAL A O 1
ATOM 1138 N N . GLU A 1 174 ? -28.432 3.108 27.176 1.00 51.32 329 GLU A N 1
ATOM 1139 C CA . GLU A 1 174 ? -27.949 2.796 28.521 1.00 52.80 329 GLU A CA 1
ATOM 1140 C C . GLU A 1 174 ? -26.456 2.469 28.452 1.00 50.87 329 GLU A C 1
ATOM 1141 O O . GLU A 1 174 ? -25.660 2.942 29.269 1.00 50.65 329 GLU A O 1
ATOM 1147 N N . THR A 1 175 ? -26.089 1.655 27.467 1.00 47.57 330 THR A N 1
ATOM 1148 C CA . THR A 1 175 ? -24.701 1.252 27.262 1.00 46.42 330 THR A CA 1
ATOM 1149 C C . THR A 1 175 ? -23.808 2.454 26.956 1.00 46.34 330 THR A C 1
ATOM 1150 O O . THR A 1 175 ? -22.750 2.622 27.568 1.00 43.99 330 THR A O 1
ATOM 1154 N N . ILE A 1 176 ? -24.240 3.275 25.998 1.00 44.81 331 ILE A N 1
ATOM 1155 C CA . ILE A 1 176 ? -23.494 4.460 25.587 1.00 43.20 331 ILE A CA 1
ATOM 1156 C C . ILE A 1 176 ? -23.180 5.341 26.790 1.00 42.49 331 ILE A C 1
ATOM 1157 O O . ILE A 1 176 ? -22.030 5.711 27.020 1.00 41.15 331 ILE A O 1
ATOM 1162 N N . GLU A 1 177 ? -24.212 5.681 27.552 1.00 43.51 332 GLU A N 1
ATOM 1163 C CA . GLU A 1 177 ? -24.032 6.532 28.718 1.00 46.11 332 GLU A CA 1
ATOM 1164 C C . GLU A 1 177 ? -23.105 5.884 29.744 1.00 44.72 332 GLU A C 1
ATOM 1165 O O . GLU A 1 177 ? -22.218 6.540 30.286 1.00 43.97 332 GLU A O 1
ATOM 1171 N N . LYS A 1 178 ? -23.303 4.597 30.003 1.00 44.95 333 LYS A N 1
ATOM 1172 C CA . LYS A 1 178 ? -22.456 3.894 30.957 1.00 44.88 333 LYS A CA 1
ATOM 1173 C C . LYS A 1 178 ? -21.005 3.980 30.503 1.00 44.48 333 LYS A C 1
ATOM 1174 O O . LYS A 1 178 ? -20.112 4.287 31.299 1.00 44.51 333 LYS A O 1
ATOM 1176 N N . ASP A 1 179 ? -20.768 3.722 29.219 1.00 44.31 334 ASP A N 1
ATOM 1177 C CA . ASP A 1 179 ? -19.411 3.777 28.692 1.00 45.77 334 ASP A CA 1
ATOM 1178 C C . ASP A 1 179 ? -18.837 5.186 28.755 1.00 45.38 334 ASP A C 1
ATOM 1179 O O . ASP A 1 179 ? -17.645 5.367 29.001 1.00 45.96 334 ASP A O 1
ATOM 1184 N N . SER A 1 180 ? -19.684 6.187 28.544 1.00 44.12 335 SER A N 1
ATOM 1185 C CA . SER A 1 180 ? -19.234 7.569 28.596 1.00 42.70 335 SER A CA 1
ATOM 1186 C C . SER A 1 180 ? -18.835 7.963 30.014 1.00 43.22 335 SER A C 1
ATOM 1187 O O . SER A 1 180 ? -17.785 8.569 30.226 1.00 41.81 335 SER A O 1
ATOM 1190 N N . ASP A 1 181 ? -19.677 7.612 30.983 1.00 44.90 336 ASP A N 1
ATOM 1191 C CA . ASP A 1 181 ? -19.419 7.946 32.381 1.00 46.36 336 ASP A CA 1
ATOM 1192 C C . ASP A 1 181 ? -18.132 7.354 32.945 1.00 45.90 336 ASP A C 1
ATOM 1193 O O . ASP A 1 181 ? -17.571 7.895 33.896 1.00 45.75 336 ASP A O 1
ATOM 1198 N N . ARG A 1 182 ? -17.660 6.249 32.375 1.00 45.76 337 ARG A N 1
ATOM 1199 C CA . ARG A 1 182 ? -16.437 5.635 32.881 1.00 45.71 337 ARG A CA 1
ATOM 1200 C C . ARG A 1 182 ? -15.206 5.949 32.038 1.00 45.57 337 ARG A C 1
ATOM 1201 O O . ARG A 1 182 ? -14.150 5.347 32.223 1.00 45.56 337 ARG A O 1
ATOM 1209 N N . ASP A 1 183 ? -15.344 6.902 31.120 1.00 45.46 338 ASP A N 1
ATOM 1210 C CA . ASP A 1 183 ? -14.235 7.316 30.265 1.00 48.33 338 ASP A CA 1
ATOM 1211 C C . ASP A 1 183 ? -13.588 6.142 29.533 1.00 48.61 338 ASP A C 1
ATOM 1212 O O . ASP A 1 183 ? -12.377 5.939 29.604 1.00 48.49 338 ASP A O 1
ATOM 1217 N N . TYR A 1 184 ? -14.410 5.387 28.816 1.00 49.12 339 TYR A N 1
ATOM 1218 C CA . TYR A 1 184 ? -13.968 4.214 28.066 1.00 49.50 339 TYR A CA 1
ATOM 1219 C C . TYR A 1 184 ? -13.215 4.540 26.770 1.00 48.04 339 TYR A C 1
ATOM 1220 O O . TYR A 1 184 ? -13.755 5.190 25.879 1.00 47.45 339 TYR A O 1
ATOM 1229 N N . TYR A 1 185 ? -11.963 4.092 26.685 1.00 47.36 340 TYR A N 1
ATOM 1230 C CA . TYR A 1 185 ? -11.132 4.295 25.496 1.00 46.88 340 TYR A CA 1
ATOM 1231 C C . TYR A 1 185 ? -11.123 3.019 24.664 1.00 45.43 340 TYR A C 1
ATOM 1232 O O . TYR A 1 185 ? -10.917 1.929 25.196 1.00 46.05 340 TYR A O 1
ATOM 1241 N N . MET A 1 186 ? -11.328 3.157 23.359 1.00 43.82 341 MET A N 1
ATOM 1242 C CA . MET A 1 186 ? -11.342 2.007 22.461 1.00 41.14 341 MET A CA 1
ATOM 1243 C C . MET A 1 186 ? -10.254 2.104 21.405 1.00 40.98 341 MET A C 1
ATOM 1244 O O . MET A 1 186 ? -9.911 3.200 20.961 1.00 40.36 341 MET A O 1
ATOM 1249 N N . ASN A 1 187 ? -9.709 0.956 21.011 1.00 39.30 342 ASN A N 1
ATOM 1250 C CA . ASN A 1 187 ? -8.723 0.930 19.947 1.00 36.97 342 ASN A CA 1
ATOM 1251 C C . ASN A 1 187 ? -9.590 0.789 18.695 1.00 36.08 342 ASN A C 1
ATOM 1252 O O . ASN A 1 187 ? -10.817 0.680 18.804 1.00 34.33 342 ASN A O 1
ATOM 1257 N N . ALA A 1 188 ? -8.976 0.790 17.519 1.00 36.56 343 ALA A N 1
ATOM 1258 C CA . ALA A 1 188 ? -9.733 0.697 16.271 1.00 38.01 343 ALA A CA 1
ATOM 1259 C C . ALA A 1 188 ? -10.665 -0.515 16.183 1.00 39.29 343 ALA A C 1
ATOM 1260 O O . ALA A 1 188 ? -11.837 -0.375 15.833 1.00 38.41 343 ALA A O 1
ATOM 1262 N N . LEU A 1 189 ? -10.145 -1.698 16.498 1.00 39.37 344 LEU A N 1
ATOM 1263 C CA . LEU A 1 189 ? -10.941 -2.922 16.439 1.00 40.49 344 LEU A CA 1
ATOM 1264 C C . LEU A 1 189 ? -12.124 -2.881 17.407 1.00 40.12 344 LEU A C 1
ATOM 1265 O O . LEU A 1 189 ? -13.234 -3.293 17.062 1.00 39.06 344 LEU A O 1
ATOM 1270 N N . GLU A 1 190 ? -11.889 -2.390 18.618 1.00 40.68 345 GLU A N 1
ATOM 1271 C CA . GLU A 1 190 ? -12.961 -2.297 19.603 1.00 43.23 345 GLU A CA 1
ATOM 1272 C C . GLU A 1 190 ? -14.037 -1.328 19.110 1.00 42.24 345 GLU A C 1
ATOM 1273 O O . GLU A 1 190 ? -15.226 -1.513 19.378 1.00 40.08 345 GLU A O 1
ATOM 1279 N N . ALA A 1 191 ? -13.615 -0.298 18.382 1.00 42.21 346 ALA A N 1
ATOM 1280 C CA . ALA A 1 191 ? -14.548 0.694 17.852 1.00 42.50 346 ALA A CA 1
ATOM 1281 C C . ALA A 1 191 ? -15.429 0.079 16.761 1.00 41.97 346 ALA A C 1
ATOM 1282 O O . ALA A 1 191 ? -16.604 0.427 16.626 1.00 40.95 346 ALA A O 1
ATOM 1284 N N . LYS A 1 192 ? -14.854 -0.828 15.979 1.00 41.68 347 LYS A N 1
ATOM 1285 C CA . LYS A 1 192 ? -15.596 -1.495 14.913 1.00 42.87 347 LYS A CA 1
ATOM 1286 C C . LYS A 1 192 ? -16.651 -2.405 15.536 1.00 42.57 347 LYS A C 1
ATOM 1287 O O . LYS A 1 192 ? -17.821 -2.386 15.151 1.00 42.15 347 LYS A O 1
ATOM 1293 N N . GLN A 1 193 ? -16.224 -3.195 16.514 1.00 42.68 348 GLN A N 1
ATOM 1294 C CA . GLN A 1 193 ? -1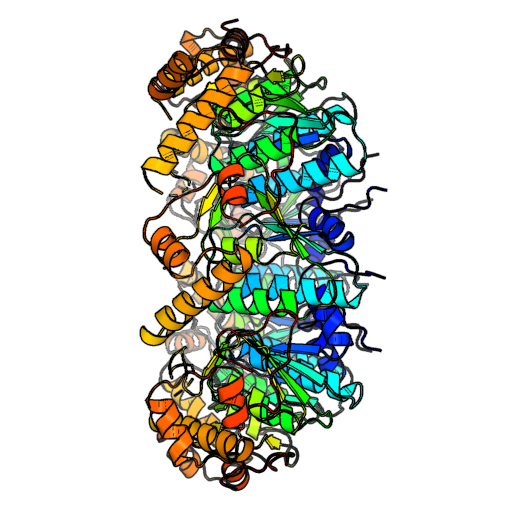7.118 -4.112 17.201 1.00 42.92 348 GLN A CA 1
ATOM 1295 C C . GLN A 1 193 ? -18.207 -3.327 17.930 1.00 41.62 348 GLN A C 1
ATOM 1296 O O . GLN A 1 193 ? -19.314 -3.826 18.134 1.00 42.34 348 GLN A O 1
ATOM 1302 N N . TYR A 1 194 ? -17.892 -2.091 18.310 1.00 40.59 349 TYR A N 1
ATOM 1303 C CA . TYR A 1 194 ? -18.848 -1.233 19.010 1.00 38.16 349 TYR A CA 1
ATOM 1304 C C . TYR A 1 194 ? -19.883 -0.712 18.017 1.00 37.48 349 TYR A C 1
ATOM 1305 O O . TYR A 1 194 ? -21.013 -0.401 18.392 1.00 37.13 349 TYR A O 1
ATOM 1314 N N . GLY A 1 195 ? -19.483 -0.614 16.749 1.00 37.05 350 GLY A N 1
ATOM 1315 C CA . GLY A 1 195 ? -20.386 -0.137 15.713 1.00 36.61 350 GLY A CA 1
ATOM 1316 C C . GLY A 1 195 ? -20.169 1.308 15.293 1.00 36.88 350 GLY A C 1
ATOM 1317 O O . GLY A 1 195 ? -21.010 1.891 14.609 1.00 36.31 350 GLY A O 1
ATOM 1318 N N . ILE A 1 196 ? -19.041 1.886 15.699 1.00 36.11 351 ILE A N 1
ATOM 1319 C CA . ILE A 1 196 ? -18.713 3.272 15.373 1.00 34.12 351 ILE A CA 1
ATOM 1320 C C . ILE A 1 196 ? -18.140 3.393 13.963 1.00 34.35 351 ILE A C 1
ATOM 1321 O O . ILE A 1 196 ? -18.410 4.367 13.254 1.00 34.42 351 ILE A O 1
ATOM 1326 N N . ILE A 1 197 ? -17.352 2.398 13.565 1.00 34.30 352 ILE A N 1
ATOM 1327 C CA . ILE A 1 197 ? -16.753 2.360 12.234 1.00 35.66 352 ILE A CA 1
ATOM 1328 C C . ILE A 1 197 ? -17.027 1.000 11.594 1.00 40.00 352 ILE A C 1
ATOM 1329 O O . ILE A 1 197 ? -17.335 0.024 12.286 1.00 40.48 352 ILE A O 1
ATOM 1334 N N . ASP A 1 198 ? -16.899 0.939 10.272 1.00 41.95 353 ASP A N 1
ATOM 1335 C CA . ASP A 1 198 ? -17.143 -0.296 9.543 1.00 42.98 353 ASP A CA 1
ATOM 1336 C C . ASP A 1 198 ? -15.875 -1.126 9.381 1.00 44.19 353 ASP A C 1
ATOM 1337 O O . ASP A 1 198 ? -15.934 -2.357 9.345 1.00 43.81 353 ASP A O 1
ATOM 1342 N N . GLU A 1 199 ? -14.725 -0.469 9.279 1.00 44.75 354 GLU A N 1
ATOM 1343 C CA . GLU A 1 199 ? -13.490 -1.223 9.152 1.00 47.33 354 GLU A CA 1
ATOM 1344 C C . GLU A 1 199 ? -12.218 -0.506 9.571 1.00 46.10 354 GLU A C 1
ATOM 1345 O O . GLU A 1 199 ? -12.122 0.725 9.544 1.00 44.45 354 GLU A O 1
ATOM 1351 N N . VAL A 1 200 ? -11.241 -1.313 9.967 1.00 43.57 355 VAL A N 1
ATOM 1352 C CA . VAL A 1 200 ? -9.945 -0.826 10.380 1.00 41.65 355 VAL A CA 1
ATOM 1353 C C . VAL A 1 200 ? -9.022 -0.948 9.176 1.00 42.75 355 VAL A C 1
ATOM 1354 O O . VAL A 1 200 ? -8.740 -2.053 8.712 1.00 42.23 355 VAL A O 1
ATOM 1358 N N . ILE A 1 201 ? -8.570 0.190 8.662 1.00 41.55 356 ILE A N 1
ATOM 1359 C CA . ILE A 1 201 ? -7.675 0.192 7.519 1.00 39.62 356 ILE A CA 1
ATOM 1360 C C . ILE A 1 201 ? -6.398 -0.523 7.915 1.00 41.65 356 ILE A C 1
ATOM 1361 O O . ILE A 1 201 ? -5.811 -0.233 8.956 1.00 44.48 356 ILE A O 1
ATOM 1366 N N . GLU A 1 202 ? -5.972 -1.467 7.087 1.00 42.93 357 GLU A N 1
ATOM 1367 C CA . GLU A 1 202 ? -4.756 -2.217 7.365 1.00 42.95 357 GLU A CA 1
ATOM 1368 C C . GLU A 1 202 ? -3.597 -1.489 6.686 1.00 42.07 357 GLU A C 1
ATOM 1369 O O . GLU A 1 202 ? -3.695 -1.107 5.518 1.00 42.41 357 GLU A O 1
ATOM 1372 N N . THR A 1 203 ? -2.510 -1.277 7.421 1.00 38.27 358 THR A N 1
ATOM 1373 C CA . THR A 1 203 ? -1.351 -0.591 6.863 1.00 36.09 358 THR A CA 1
ATOM 1374 C C . THR A 1 203 ? -0.156 -1.532 6.806 1.00 37.75 358 THR A C 1
ATOM 1375 O O . THR A 1 203 ? -0.287 -2.732 7.063 1.00 37.81 358 THR A O 1
ATOM 1379 N N . LYS A 1 204 ? 1.006 -0.980 6.472 1.00 35.99 359 LYS A N 1
ATOM 1380 C CA . LYS A 1 204 ? 2.227 -1.766 6.389 1.00 37.87 359 LYS A CA 1
ATOM 1381 C C . LYS A 1 204 ? 2.716 -2.133 7.779 1.00 39.09 359 LYS A C 1
ATOM 1382 O O . LYS A 1 204 ? 3.608 -2.959 7.937 1.00 41.63 359 LYS A O 1
ATOM 1388 N N . LEU A 1 205 ? 2.117 -1.520 8.788 1.00 40.60 360 LEU A N 1
ATOM 1389 C CA . LEU A 1 205 ? 2.505 -1.772 10.163 1.00 41.87 360 LEU A CA 1
ATOM 1390 C C . LEU A 1 205 ? 1.364 -2.409 10.937 1.00 41.59 360 LEU A C 1
ATOM 1391 O O . LEU A 1 205 ? 0.333 -1.782 11.170 1.00 42.80 360 LEU A O 1
ATOM 1396 N N . PRO A 1 206 ? 1.532 -3.675 11.342 1.00 41.80 361 PRO A N 1
ATOM 1397 C CA . PRO A 1 206 ? 0.480 -4.363 12.094 1.00 42.08 361 PRO A CA 1
ATOM 1398 C C . PRO A 1 206 ? 0.377 -3.811 13.509 1.00 44.91 361 PRO A C 1
ATOM 1399 O O . PRO A 1 206 ? 1.343 -3.262 14.042 1.00 45.46 361 PRO A O 1
ATOM 1403 N N . HIS A 1 207 ? -0.799 -3.942 14.111 1.00 46.31 362 HIS A N 1
ATOM 1404 C CA . HIS A 1 207 ? -0.997 -3.456 15.466 1.00 49.12 362 HIS A CA 1
ATOM 1405 C C . HIS A 1 207 ? -0.711 -4.583 16.457 1.00 51.25 362 HIS A C 1
ATOM 1406 O O . HIS A 1 207 ? -1.232 -5.689 16.323 1.00 51.46 362 HIS A O 1
ATOM 1413 N N . PRO A 1 208 ? 0.128 -4.308 17.466 1.00 53.42 363 PRO A N 1
ATOM 1414 C CA . PRO A 1 208 ? 0.520 -5.263 18.505 1.00 54.85 363 PRO A CA 1
ATOM 1415 C C . PRO A 1 208 ? -0.616 -6.071 19.127 1.00 56.75 363 PRO A C 1
ATOM 1416 O O . PRO A 1 208 ? -0.411 -7.216 19.531 1.00 56.22 363 PRO A O 1
ATOM 1420 N N . TYR A 1 209 ? -1.810 -5.490 19.201 1.00 57.89 364 TYR A N 1
ATOM 1421 C CA . TYR A 1 209 ? -2.938 -6.190 19.808 1.00 59.91 364 TYR A CA 1
ATOM 1422 C C . TYR A 1 209 ? -4.130 -6.423 18.878 1.00 62.22 364 TYR A C 1
ATOM 1423 O O . TYR A 1 209 ? -5.263 -6.533 19.344 1.00 61.69 364 TYR A O 1
ATOM 1432 N N . PHE A 1 210 ? -3.884 -6.508 17.574 1.00 66.43 365 PHE A N 1
ATOM 1433 C CA . PHE A 1 210 ? -4.967 -6.725 16.612 1.00 71.00 365 PHE A CA 1
ATOM 1434 C C . PHE A 1 210 ? -4.859 -8.017 15.813 1.00 74.73 365 PHE A C 1
ATOM 1435 O O . PHE A 1 210 ? -4.169 -8.964 16.198 1.00 75.80 365 PHE A O 1
ATOM 1443 N N . ASN A 1 211 ? -5.564 -8.021 14.684 1.00 77.62 366 ASN A N 1
ATOM 1444 C CA . ASN A 1 211 ? -5.611 -9.139 13.752 1.00 80.70 366 ASN A CA 1
ATOM 1445 C C . ASN A 1 211 ? -6.651 -8.799 12.684 1.00 81.96 366 ASN A C 1
ATOM 1446 O O . ASN A 1 211 ? -6.259 -8.621 11.509 1.00 82.95 366 ASN A O 1
ATOM 1448 N N . HIS B 1 22 ? -16.280 24.858 -12.041 1.00 91.98 177 HIS B N 1
ATOM 1449 C CA . HIS B 1 22 ? -14.865 24.973 -11.580 1.00 92.16 177 HIS B CA 1
ATOM 1450 C C . HIS B 1 22 ? -14.778 25.694 -10.236 1.00 92.03 177 HIS B C 1
ATOM 1451 O O . HIS B 1 22 ? -15.429 26.720 -10.023 1.00 92.37 177 HIS B O 1
ATOM 1453 N N . MET B 1 23 ? -13.968 25.146 -9.334 1.00 91.22 178 MET B N 1
ATOM 1454 C CA . MET B 1 23 ? -13.774 25.721 -8.006 1.00 89.81 178 MET B CA 1
ATOM 1455 C C . MET B 1 23 ? -12.630 26.733 -8.050 1.00 88.11 178 MET B C 1
ATOM 1456 O O . MET B 1 23 ? -11.490 26.414 -7.712 1.00 88.21 178 MET B O 1
ATOM 1461 N N . ASP B 1 24 ? -12.949 27.956 -8.468 1.00 86.04 179 ASP B N 1
ATOM 1462 C CA . ASP B 1 24 ? -11.959 29.023 -8.588 1.00 83.49 179 ASP B CA 1
ATOM 1463 C C . ASP B 1 24 ? -11.738 29.824 -7.307 1.00 81.18 179 ASP B C 1
ATOM 1464 O O . ASP B 1 24 ? -11.740 31.055 -7.330 1.00 80.69 179 ASP B O 1
ATOM 1466 N N . ILE B 1 25 ? -11.548 29.123 -6.193 1.00 78.56 180 ILE B N 1
ATOM 1467 C CA . ILE B 1 25 ? -11.304 29.774 -4.910 1.00 75.17 180 ILE B CA 1
ATOM 1468 C C . ILE B 1 25 ? -9.835 29.597 -4.536 1.00 73.65 180 ILE B C 1
ATOM 1469 O O . ILE B 1 25 ? -9.329 28.477 -4.492 1.00 74.26 180 ILE B O 1
ATOM 1474 N N . LYS B 1 26 ? -9.153 30.708 -4.273 1.00 71.92 181 LYS B N 1
ATOM 1475 C CA . LYS B 1 26 ? -7.734 30.679 -3.920 1.00 70.61 181 LYS B CA 1
ATOM 1476 C C . LYS B 1 26 ? -7.512 30.657 -2.411 1.00 69.43 181 LYS B C 1
ATOM 1477 O O . LYS B 1 26 ? -6.407 30.901 -1.930 1.00 69.17 181 LYS B O 1
ATOM 1480 N N . ASP B 1 27 ? -8.570 30.359 -1.671 1.00 69.03 182 ASP B N 1
ATOM 1481 C CA . ASP B 1 27 ? -8.512 30.311 -0.217 1.00 68.24 182 ASP B CA 1
ATOM 1482 C C . ASP B 1 27 ? -9.687 29.469 0.273 1.00 66.58 182 ASP B C 1
ATOM 1483 O O . ASP B 1 27 ? -10.729 29.417 -0.376 1.00 67.34 182 ASP B O 1
ATOM 1488 N N . MET B 1 28 ? -9.526 28.817 1.417 1.00 64.69 183 MET B N 1
ATOM 1489 C CA . MET B 1 28 ? -10.568 27.936 1.933 1.00 63.14 183 MET B CA 1
ATOM 1490 C C . MET B 1 28 ? -11.501 28.523 2.991 1.00 63.24 183 MET B C 1
ATOM 1491 O O . MET B 1 28 ? -12.477 27.883 3.391 1.00 63.60 183 MET B O 1
ATOM 1496 N N . LYS B 1 29 ? -11.216 29.738 3.438 1.00 62.15 184 LYS B N 1
ATOM 1497 C CA . LYS B 1 29 ? -12.042 30.377 4.453 1.00 61.60 184 LYS B CA 1
ATOM 1498 C C . LYS B 1 29 ? -12.685 31.658 3.930 1.00 61.00 184 LYS B C 1
ATOM 1499 O O . LYS B 1 29 ? -13.912 31.766 3.867 1.00 61.15 184 LYS B O 1
ATOM 1505 N N . LYS B 1 30 ? -11.853 32.624 3.551 1.00 58.89 185 LYS B N 1
ATOM 1506 C CA . LYS B 1 30 ? -12.340 33.892 3.026 1.00 55.91 185 LYS B CA 1
ATOM 1507 C C . LYS B 1 30 ? -13.065 33.711 1.688 1.00 54.19 185 LYS B C 1
ATOM 1508 O O . LYS B 1 30 ? -14.185 34.193 1.515 1.00 54.31 185 LYS B O 1
ATOM 1510 N N . ASP B 1 31 ? -12.436 33.013 0.748 1.00 51.90 186 ASP B N 1
ATOM 1511 C CA . ASP B 1 31 ? -13.044 32.801 -0.562 1.00 50.79 186 ASP B CA 1
ATOM 1512 C C . ASP B 1 31 ? -14.343 32.006 -0.548 1.00 48.46 186 ASP B C 1
ATOM 1513 O O . ASP B 1 31 ? -15.219 32.236 -1.380 1.00 48.92 186 ASP B O 1
ATOM 1518 N N . VAL B 1 32 ? -14.473 31.064 0.378 1.00 45.09 187 VAL B N 1
ATOM 1519 C CA . VAL B 1 32 ? -15.702 30.286 0.459 1.00 41.63 187 VAL B CA 1
ATOM 1520 C C . VAL B 1 32 ? -16.846 31.214 0.872 1.00 40.69 187 VAL B C 1
ATOM 1521 O O . VAL B 1 32 ? -17.949 31.136 0.330 1.00 39.20 187 VAL B O 1
ATOM 1525 N N . LYS B 1 33 ? -16.578 32.096 1.829 1.00 39.36 188 LYS B N 1
ATOM 1526 C CA . LYS B 1 33 ? -17.595 33.033 2.287 1.00 41.42 188 LYS B CA 1
ATOM 1527 C C . LYS B 1 33 ? -17.965 34.004 1.174 1.00 41.91 188 LYS B C 1
ATOM 1528 O O . LYS B 1 33 ? -19.132 34.363 1.015 1.00 39.94 188 LYS B O 1
ATOM 1534 N N . LEU B 1 34 ? -16.966 34.422 0.405 1.00 42.19 189 LEU B N 1
ATOM 1535 C CA . LEU B 1 34 ? -17.190 35.348 -0.692 1.00 44.15 189 LEU B CA 1
ATOM 1536 C C . LEU B 1 34 ? -18.066 34.692 -1.755 1.00 44.94 189 LEU B C 1
ATOM 1537 O O . LEU B 1 34 ? -18.957 35.328 -2.321 1.00 45.43 189 LEU B O 1
ATOM 1542 N N . PHE B 1 35 ? -17.815 33.415 -2.023 1.00 43.47 190 PHE B N 1
ATOM 1543 C CA . PHE B 1 35 ? -18.603 32.696 -3.012 1.00 43.08 190 PHE B CA 1
ATOM 1544 C C . PHE B 1 35 ? -20.085 32.734 -2.646 1.00 42.65 190 PHE B C 1
ATOM 1545 O O . PHE B 1 35 ? -20.938 32.964 -3.503 1.00 44.09 190 PHE B O 1
ATOM 1553 N N . PHE B 1 36 ? -20.392 32.507 -1.373 1.00 41.50 191 PHE B N 1
ATOM 1554 C CA . PHE B 1 36 ? -21.778 32.527 -0.929 1.00 40.47 191 PHE B CA 1
ATOM 1555 C C . PHE B 1 36 ? -22.369 33.933 -0.932 1.00 40.32 191 PHE B C 1
ATOM 1556 O O . PHE B 1 36 ? -23.537 34.119 -1.280 1.00 38.57 191 PHE B O 1
ATOM 1564 N N . PHE B 1 37 ? -21.559 34.917 -0.553 1.00 39.84 192 PHE B N 1
ATOM 1565 C CA . PHE B 1 37 ? -22.000 36.304 -0.525 1.00 40.79 192 PHE B CA 1
ATOM 1566 C C . PHE B 1 37 ? -22.483 36.732 -1.910 1.00 42.95 192 PHE B C 1
ATOM 1567 O O . PHE B 1 37 ? -23.497 37.421 -2.037 1.00 42.75 192 PHE B O 1
ATOM 1575 N N . LYS B 1 38 ? -21.753 36.319 -2.944 1.00 43.94 193 LYS B N 1
ATOM 1576 C CA . LYS B 1 38 ? -22.116 36.652 -4.316 1.00 45.93 193 LYS B CA 1
ATOM 1577 C C . LYS B 1 38 ? -23.374 35.905 -4.750 1.00 47.00 193 LYS B C 1
ATOM 1578 O O . LYS B 1 38 ? -23.969 36.220 -5.780 1.00 49.12 193 LYS B O 1
ATOM 1584 N N . LYS B 1 39 ? -23.771 34.908 -3.968 1.00 47.00 194 LYS B N 1
ATOM 1585 C CA . LYS B 1 39 ? -24.985 34.156 -4.254 1.00 45.21 194 LYS B CA 1
ATOM 1586 C C . LYS B 1 39 ? -26.045 34.589 -3.247 1.00 42.96 194 LYS B C 1
ATOM 1587 O O . LYS B 1 39 ? -27.017 33.879 -2.997 1.00 40.92 194 LYS B O 1
ATOM 1593 N N . ARG B 1 40 ? -25.829 35.768 -2.674 1.00 42.31 195 ARG B N 1
ATOM 1594 C CA . ARG B 1 40 ? -26.735 36.374 -1.700 1.00 43.62 195 ARG B CA 1
ATOM 1595 C C . ARG B 1 40 ? -26.932 35.561 -0.426 1.00 42.59 195 ARG B C 1
ATOM 1596 O O . ARG B 1 40 ? -28.032 35.515 0.124 1.00 43.84 195 ARG B O 1
ATOM 1604 N N . ILE B 1 41 ? -25.868 34.924 0.045 1.00 41.48 196 ILE B N 1
ATOM 1605 C CA . ILE B 1 41 ? -25.951 34.126 1.259 1.00 40.54 196 ILE B CA 1
ATOM 1606 C C . ILE B 1 41 ? -24.964 34.658 2.293 1.00 40.96 196 ILE B C 1
ATOM 1607 O O . ILE B 1 41 ? -23.770 34.793 2.015 1.00 40.54 196 ILE B O 1
ATOM 1612 N N . ILE B 1 42 ? -25.479 34.969 3.479 1.00 40.21 197 ILE B N 1
ATOM 1613 C CA . ILE B 1 42 ? -24.674 35.519 4.564 1.00 40.62 197 ILE B CA 1
ATOM 1614 C C . ILE B 1 42 ? -24.702 34.636 5.807 1.00 40.68 197 ILE B C 1
ATOM 1615 O O . ILE B 1 42 ? -25.679 33.930 6.063 1.00 40.92 197 ILE B O 1
ATOM 1620 N N . TYR B 1 43 ? -23.623 34.681 6.580 1.00 40.99 198 TYR B N 1
ATOM 1621 C CA . TYR B 1 43 ? -23.536 33.907 7.810 1.00 41.68 198 TYR B CA 1
ATOM 1622 C C . TYR B 1 43 ? -23.436 34.830 9.013 1.00 43.13 198 TYR B C 1
ATOM 1623 O O . TYR B 1 43 ? -22.532 35.660 9.102 1.00 44.39 198 TYR B O 1
ATOM 1632 N N . LEU B 1 44 ? -24.389 34.694 9.924 1.00 42.97 199 LEU B N 1
ATOM 1633 C CA . LEU B 1 44 ? -24.404 35.474 11.149 1.00 45.14 199 LEU B CA 1
ATOM 1634 C C . LEU B 1 44 ? -24.151 34.430 12.231 1.00 46.78 199 LEU B C 1
ATOM 1635 O O . LEU B 1 44 ? -25.066 33.995 12.929 1.00 46.33 199 LEU B O 1
ATOM 1640 N N . THR B 1 45 ? -22.894 34.018 12.339 1.00 48.67 200 THR B N 1
ATOM 1641 C CA . THR B 1 45 ? -22.498 32.995 13.295 1.00 52.39 200 THR B CA 1
ATOM 1642 C C . THR B 1 45 ? -21.508 33.543 14.307 1.00 53.54 200 THR B C 1
ATOM 1643 O O . THR B 1 45 ? -20.489 32.919 14.600 1.00 56.04 200 THR B O 1
ATOM 1647 N N . ASP B 1 46 ? -21.824 34.712 14.847 1.00 54.50 201 ASP B N 1
ATOM 1648 C CA . ASP B 1 46 ? -20.961 35.364 15.814 1.00 55.82 201 ASP B CA 1
ATOM 1649 C C . ASP B 1 46 ? -21.824 36.189 16.760 1.00 55.93 201 ASP B C 1
ATOM 1650 O O . ASP B 1 46 ? -23.003 36.421 16.497 1.00 54.58 201 ASP B O 1
ATOM 1655 N N . GLU B 1 47 ? -21.231 36.620 17.866 1.00 56.14 202 GLU B N 1
ATOM 1656 C CA . GLU B 1 47 ? -21.935 37.448 18.831 1.00 56.76 202 GLU B CA 1
ATOM 1657 C C . GLU B 1 47 ? -22.347 38.728 18.107 1.00 54.76 202 GLU B C 1
ATOM 1658 O O . GLU B 1 47 ? -21.619 39.221 17.245 1.00 54.59 202 GLU B O 1
ATOM 1664 N N . ILE B 1 48 ? -23.516 39.257 18.444 1.00 52.51 203 ILE B N 1
ATOM 1665 C CA . ILE B 1 48 ? -23.982 40.487 17.823 1.00 50.82 203 ILE B CA 1
ATOM 1666 C C . ILE B 1 48 ? -23.392 41.681 18.565 1.00 50.32 203 ILE B C 1
ATOM 1667 O O . ILE B 1 48 ? -23.799 41.995 19.682 1.00 49.27 203 ILE B O 1
ATOM 1672 N N . ASN B 1 49 ? -22.423 42.335 17.936 1.00 49.29 204 ASN B N 1
ATOM 1673 C CA . ASN B 1 49 ? -21.778 43.493 18.530 1.00 49.90 204 ASN B CA 1
ATOM 1674 C C . ASN B 1 49 ? -21.603 44.590 17.488 1.00 50.70 204 ASN B C 1
ATOM 1675 O O . ASN B 1 49 ? -21.983 44.427 16.328 1.00 50.46 204 ASN B O 1
ATOM 1680 N N . LYS B 1 50 ? -21.017 45.703 17.913 1.00 50.98 205 LYS B N 1
ATOM 1681 C CA . LYS B 1 50 ? -20.781 46.846 17.042 1.00 52.00 205 LYS B CA 1
ATOM 1682 C C . LYS B 1 50 ? -20.175 46.436 15.701 1.00 51.45 205 LYS B C 1
ATOM 1683 O O . LYS B 1 50 ? -20.704 46.775 14.641 1.00 52.03 205 LYS B O 1
ATOM 1689 N N . LYS B 1 51 ? -19.068 45.701 15.757 1.00 49.22 206 LYS B N 1
ATOM 1690 C CA . LYS B 1 51 ? -18.363 45.264 14.556 1.00 47.71 206 LYS B CA 1
ATOM 1691 C C . LYS B 1 51 ? -19.150 44.339 13.633 1.00 45.98 206 LYS B C 1
ATOM 1692 O O . LYS B 1 51 ? -19.165 44.541 12.416 1.00 44.99 206 LYS B O 1
ATOM 1698 N N . THR B 1 52 ? -19.790 43.320 14.198 1.00 43.50 207 THR B N 1
ATOM 1699 C CA . THR B 1 52 ? -20.552 42.382 13.382 1.00 42.55 207 THR B CA 1
ATOM 1700 C C . THR B 1 52 ? -21.816 43.018 12.814 1.00 41.67 207 THR B C 1
ATOM 1701 O O . THR B 1 52 ? -22.212 42.718 11.689 1.00 39.72 207 THR B O 1
ATOM 1705 N N . ALA B 1 53 ? -22.441 43.900 13.588 1.00 41.33 208 ALA B N 1
ATOM 1706 C CA . ALA B 1 53 ? -23.642 44.587 13.128 1.00 42.67 208 ALA B CA 1
ATOM 1707 C C . ALA B 1 53 ? -23.261 45.472 11.942 1.00 43.52 208 ALA B C 1
ATOM 1708 O O . ALA B 1 53 ? -23.891 45.416 10.883 1.00 42.85 208 ALA B O 1
ATOM 1710 N N . ASP B 1 54 ? -22.216 46.275 12.125 1.00 43.39 209 ASP B N 1
ATOM 1711 C CA . ASP B 1 54 ? -21.735 47.165 11.076 1.00 45.97 209 ASP B CA 1
ATOM 1712 C C . ASP B 1 54 ? -21.400 46.387 9.810 1.00 45.57 209 ASP B C 1
ATOM 1713 O O . ASP B 1 54 ? -21.730 46.811 8.707 1.00 46.06 209 ASP B O 1
ATOM 1718 N N . GLU B 1 55 ? -20.736 45.249 9.973 1.00 45.73 210 GLU B N 1
ATOM 1719 C CA . GLU B 1 55 ? -20.365 44.420 8.833 1.00 45.84 210 GLU B CA 1
ATOM 1720 C C . GLU B 1 55 ? -21.596 43.904 8.097 1.00 43.91 210 GLU B C 1
ATOM 1721 O O . GLU B 1 55 ? -21.710 44.042 6.877 1.00 43.17 210 GLU B O 1
ATOM 1727 N N . LEU B 1 56 ? -22.512 43.306 8.850 1.00 40.59 211 LEU B N 1
ATOM 1728 C CA . LEU B 1 56 ? -23.730 42.749 8.282 1.00 40.60 211 LEU B CA 1
ATOM 1729 C C . LEU B 1 56 ? -24.572 43.811 7.574 1.00 41.48 211 LEU B C 1
ATOM 1730 O O . LEU B 1 56 ? -25.039 43.602 6.452 1.00 39.01 211 LEU B O 1
ATOM 1735 N N . ILE B 1 57 ? -24.767 44.945 8.237 1.00 41.23 212 ILE B N 1
ATOM 1736 C CA . ILE B 1 57 ? -25.550 46.030 7.662 1.00 41.56 212 ILE B CA 1
ATOM 1737 C C . ILE B 1 57 ? -24.956 46.482 6.327 1.00 43.20 212 ILE B C 1
ATOM 1738 O O . ILE B 1 57 ? -25.688 46.720 5.365 1.00 43.70 212 ILE B O 1
ATOM 1743 N N . SER B 1 58 ? -23.633 46.588 6.264 1.00 43.27 213 SER B N 1
ATOM 1744 C CA . SER B 1 58 ? -22.966 46.997 5.031 1.00 43.81 213 SER B CA 1
ATOM 1745 C C . SER B 1 58 ? -23.234 45.970 3.947 1.00 43.26 213 SER B C 1
ATOM 1746 O O . SER B 1 58 ? -23.496 46.316 2.796 1.00 44.23 213 SER B O 1
ATOM 1749 N N . GLN B 1 59 ? -23.158 44.700 4.328 1.00 43.07 214 GLN B N 1
ATOM 1750 C CA . GLN B 1 59 ? -23.376 43.595 3.405 1.00 43.05 214 GLN B CA 1
ATOM 1751 C C . GLN B 1 59 ? -24.807 43.548 2.881 1.00 41.96 214 GLN B C 1
ATOM 1752 O O . GLN B 1 59 ? -25.036 43.280 1.697 1.00 40.69 214 GLN B O 1
ATOM 1758 N N . LEU B 1 60 ? -25.765 43.796 3.768 1.00 39.90 215 LEU B N 1
ATOM 1759 C CA . LEU B 1 60 ? -27.168 43.794 3.389 1.00 39.83 215 LEU B CA 1
ATOM 1760 C C . LEU B 1 60 ? -27.443 44.971 2.453 1.00 40.37 215 LEU B C 1
ATOM 1761 O O . LEU B 1 60 ? -28.056 44.803 1.397 1.00 38.34 215 LEU B O 1
ATOM 1766 N N . LEU B 1 61 ? -26.979 46.157 2.838 1.00 38.88 216 LEU B N 1
ATOM 1767 C CA . LEU B 1 61 ? -27.172 47.339 2.010 1.00 41.93 216 LEU B CA 1
ATOM 1768 C C . LEU B 1 61 ? -26.503 47.156 0.655 1.00 42.62 216 LEU B C 1
ATOM 1769 O O . LEU B 1 61 ? -27.007 47.627 -0.366 1.00 43.72 216 LEU B O 1
ATOM 1774 N N . TYR B 1 62 ? -25.366 46.466 0.648 1.00 42.61 217 TYR B N 1
ATOM 1775 C CA . TYR B 1 62 ? -24.642 46.223 -0.591 1.00 40.63 217 TYR B CA 1
ATOM 1776 C C . TYR B 1 62 ? -25.419 45.283 -1.502 1.00 39.67 217 TYR B C 1
ATOM 1777 O O . TYR B 1 62 ? -25.591 45.559 -2.686 1.00 40.80 217 TYR B O 1
ATOM 1786 N N . LEU B 1 63 ? -25.885 44.167 -0.957 1.00 39.36 218 LEU B N 1
ATOM 1787 C CA . LEU B 1 63 ? -26.641 43.224 -1.767 1.00 39.78 218 LEU B CA 1
ATOM 1788 C C . LEU B 1 63 ? -27.899 43.889 -2.326 1.00 39.61 218 LEU B C 1
ATOM 1789 O O . LEU B 1 63 ? -28.161 43.810 -3.522 1.00 38.91 218 LEU B O 1
ATOM 1794 N N . ASP B 1 64 ? -28.657 44.569 -1.470 1.00 40.47 219 ASP B N 1
ATOM 1795 C CA . ASP B 1 64 ? -29.884 45.231 -1.911 1.00 44.21 219 ASP B CA 1
ATOM 1796 C C . ASP B 1 64 ? -29.639 46.227 -3.044 1.00 45.32 219 ASP B C 1
ATOM 1797 O O . ASP B 1 64 ? -30.553 46.547 -3.801 1.00 46.25 219 ASP B O 1
ATOM 1802 N N . ASN B 1 65 ? -28.405 46.705 -3.164 1.00 45.50 220 ASN B N 1
ATOM 1803 C CA . ASN B 1 65 ? -28.055 47.656 -4.206 1.00 46.17 220 ASN B CA 1
ATOM 1804 C C . ASN B 1 65 ? -27.741 46.980 -5.548 1.00 46.75 220 ASN B C 1
ATOM 1805 O O . ASN B 1 65 ? -27.729 47.638 -6.587 1.00 46.99 220 ASN B O 1
ATOM 1810 N N . ILE B 1 66 ? -27.490 45.672 -5.528 1.00 46.25 221 ILE B N 1
ATOM 1811 C CA . ILE B 1 66 ? -27.197 44.925 -6.757 1.00 46.45 221 ILE B CA 1
ATOM 1812 C C . ILE B 1 66 ? -28.521 44.587 -7.434 1.00 46.51 221 ILE B C 1
ATOM 1813 O O . ILE B 1 66 ? -28.678 44.745 -8.643 1.00 48.40 221 ILE B O 1
ATOM 1818 N N . ASN B 1 67 ? -29.456 44.090 -6.632 1.00 44.80 222 ASN B N 1
ATOM 1819 C CA . ASN B 1 67 ? -30.799 43.747 -7.077 1.00 42.74 222 ASN B CA 1
ATOM 1820 C C . ASN B 1 67 ? -31.634 43.515 -5.825 1.00 42.29 222 ASN B C 1
ATOM 1821 O O . ASN B 1 67 ? -31.147 43.706 -4.712 1.00 40.57 222 ASN B O 1
ATOM 1826 N N . HIS B 1 68 ? -32.888 43.117 -5.992 1.00 43.02 223 HIS B N 1
ATOM 1827 C CA . HIS B 1 68 ? -33.735 42.902 -4.831 1.00 43.36 223 HIS B CA 1
ATOM 1828 C C . HIS B 1 68 ? -34.188 41.459 -4.657 1.00 42.45 223 HIS B C 1
ATOM 1829 O O . HIS B 1 68 ? -35.254 41.197 -4.103 1.00 42.88 223 HIS B O 1
ATOM 1836 N N . ASN B 1 69 ? -33.372 40.521 -5.125 1.00 42.60 224 ASN B N 1
ATOM 1837 C CA . ASN B 1 69 ? -33.699 39.107 -4.975 1.00 43.92 224 ASN B CA 1
ATOM 1838 C C . ASN B 1 69 ? -33.569 38.714 -3.501 1.00 42.96 224 ASN B C 1
ATOM 1839 O O . ASN B 1 69 ? -33.032 39.468 -2.687 1.00 39.95 224 ASN B O 1
ATOM 1844 N N . ASP B 1 70 ? -34.070 37.535 -3.160 1.00 43.28 225 ASP B N 1
ATOM 1845 C CA . ASP B 1 70 ? -34.005 37.050 -1.787 1.00 42.71 225 ASP B CA 1
ATOM 1846 C C . ASP B 1 70 ? -32.568 36.963 -1.273 1.00 41.38 225 ASP B C 1
ATOM 1847 O O . ASP B 1 70 ? -31.642 36.655 -2.023 1.00 40.79 225 ASP B O 1
ATOM 1852 N N . ILE B 1 71 ? -32.397 37.259 0.011 1.00 39.54 226 ILE B N 1
ATOM 1853 C CA . ILE B 1 71 ? -31.101 37.183 0.673 1.00 37.89 226 ILE B CA 1
ATOM 1854 C C . ILE B 1 71 ? -31.281 36.140 1.769 1.00 39.98 226 ILE B C 1
ATOM 1855 O O . ILE B 1 71 ? -32.222 36.233 2.561 1.00 40.51 226 ILE B O 1
ATOM 1860 N N . LYS B 1 72 ? -30.398 35.146 1.811 1.00 39.56 227 LYS B N 1
ATOM 1861 C CA . LYS B 1 72 ? -30.489 34.101 2.826 1.00 39.52 227 LYS B CA 1
ATOM 1862 C C . LYS B 1 72 ? -29.448 34.336 3.916 1.00 39.21 227 LYS B C 1
ATOM 1863 O O . LYS B 1 72 ? -28.278 34.584 3.627 1.00 38.35 227 LYS B O 1
ATOM 1869 N N . ILE B 1 73 ? -29.877 34.269 5.171 1.00 38.76 228 ILE B N 1
ATOM 1870 C CA . ILE B 1 73 ? -28.966 34.483 6.288 1.00 38.93 228 ILE B CA 1
ATOM 1871 C C . ILE B 1 73 ? -28.973 33.304 7.258 1.00 37.97 228 ILE B C 1
ATOM 1872 O O . ILE B 1 73 ? -29.975 33.051 7.930 1.00 37.09 228 ILE B O 1
ATOM 1877 N N . TYR B 1 74 ? -27.858 32.577 7.310 1.00 36.75 229 TYR B N 1
ATOM 1878 C CA . TYR B 1 74 ? -27.723 31.443 8.221 1.00 34.76 229 TYR B CA 1
ATOM 1879 C C . TYR B 1 74 ? -27.386 32.029 9.585 1.00 33.71 229 TYR B C 1
ATOM 1880 O O . TYR B 1 74 ? -26.409 32.769 9.721 1.00 33.12 229 TYR B O 1
ATOM 1889 N N . ILE B 1 75 ? -28.192 31.702 10.592 1.00 33.16 230 ILE B N 1
ATOM 1890 C CA . ILE B 1 75 ? -27.982 32.236 11.932 1.00 32.49 230 ILE B CA 1
ATOM 1891 C C . ILE B 1 75 ? -27.643 31.198 12.997 1.00 32.04 230 ILE B C 1
ATOM 1892 O O . ILE B 1 75 ? -28.327 30.187 13.151 1.00 31.00 230 ILE B O 1
ATOM 1897 N N . ASN B 1 76 ? -26.580 31.486 13.736 1.00 33.11 231 ASN B N 1
ATOM 1898 C CA . ASN B 1 76 ? -26.086 30.649 14.821 1.00 34.46 231 ASN B CA 1
ATOM 1899 C C . ASN B 1 76 ? -25.318 31.621 15.704 1.00 34.42 231 ASN B C 1
ATOM 1900 O O . ASN B 1 76 ? -24.104 31.766 15.584 1.00 33.69 231 ASN B O 1
ATOM 1905 N N . SER B 1 77 ? -26.048 32.301 16.580 1.00 35.21 232 SER B N 1
ATOM 1906 C CA . SER B 1 77 ? -25.464 33.305 17.450 1.00 36.38 232 SER B CA 1
ATOM 1907 C C . SER B 1 77 ? -26.121 33.337 18.821 1.00 37.10 232 SER B C 1
ATOM 1908 O O . SER B 1 77 ? -27.319 33.110 18.948 1.00 39.17 232 SER B O 1
ATOM 1911 N N . PRO B 1 78 ? -25.333 33.621 19.870 1.00 37.94 233 PRO B N 1
ATOM 1912 C CA . PRO B 1 78 ? -25.829 33.687 21.246 1.00 39.19 233 PRO B CA 1
ATOM 1913 C C . PRO B 1 78 ? -26.507 35.022 21.529 1.00 40.03 233 PRO B C 1
ATOM 1914 O O . PRO B 1 78 ? -27.112 35.211 22.581 1.00 41.61 233 PRO B O 1
ATOM 1918 N N . GLY B 1 79 ? -26.395 35.947 20.584 1.00 39.60 234 GLY B N 1
ATOM 1919 C CA . GLY B 1 79 ? -27.011 37.250 20.755 1.00 39.53 234 GLY B CA 1
ATOM 1920 C C . GLY B 1 79 ? -25.990 38.354 20.925 1.00 39.97 234 GLY B C 1
ATOM 1921 O O . GLY B 1 79 ? -24.895 38.291 20.361 1.00 39.12 234 GLY B O 1
ATOM 1922 N N . GLY B 1 80 ? -26.345 39.366 21.708 1.00 40.03 235 GLY B N 1
ATOM 1923 C CA . GLY B 1 80 ? -25.435 40.472 21.933 1.00 42.36 235 GLY B CA 1
ATOM 1924 C C . GLY B 1 80 ? -26.128 41.799 22.186 1.00 44.33 235 GLY B C 1
ATOM 1925 O O . GLY B 1 80 ? -27.190 41.853 22.810 1.00 44.52 235 GLY B O 1
ATOM 1926 N N . SER B 1 81 ? -25.514 42.870 21.691 1.00 44.82 236 SER B N 1
ATOM 1927 C CA . SER B 1 81 ? -26.024 44.225 21.851 1.00 46.95 236 SER B CA 1
ATOM 1928 C C . SER B 1 81 ? -27.439 44.417 21.311 1.00 47.60 236 SER B C 1
ATOM 1929 O O . SER B 1 81 ? -27.686 44.249 20.117 1.00 46.98 236 SER B O 1
ATOM 1932 N N . ILE B 1 82 ? -28.364 44.774 22.198 1.00 47.96 237 ILE B N 1
ATOM 1933 C CA . ILE B 1 82 ? -29.745 45.004 21.800 1.00 50.12 237 ILE B CA 1
ATOM 1934 C C . ILE B 1 82 ? -29.821 46.181 20.828 1.00 50.26 237 ILE B C 1
ATOM 1935 O O . ILE B 1 82 ? -30.550 46.126 19.840 1.00 49.40 237 ILE B O 1
ATOM 1940 N N . ASN B 1 83 ? -29.066 47.241 21.108 1.00 51.16 238 ASN B N 1
ATOM 1941 C CA . ASN B 1 83 ? -29.050 48.410 20.232 1.00 51.77 238 ASN B CA 1
ATOM 1942 C C . ASN B 1 83 ? -28.603 48.028 18.829 1.00 51.02 238 ASN B C 1
ATOM 1943 O O . ASN B 1 83 ? -29.213 48.441 17.841 1.00 51.23 238 ASN B O 1
ATOM 1948 N N . GLU B 1 84 ? -27.531 47.245 18.747 1.00 49.64 239 GLU B N 1
ATOM 1949 C CA . GLU B 1 84 ? -27.004 46.819 17.457 1.00 48.58 239 GLU B CA 1
ATOM 1950 C C . GLU B 1 84 ? -27.935 45.801 16.804 1.00 45.75 239 GLU B C 1
ATOM 1951 O O . GLU B 1 84 ? -27.903 45.603 15.594 1.00 45.43 239 GLU B O 1
ATOM 1957 N N . GLY B 1 85 ? -28.768 45.157 17.613 1.00 44.39 240 GLY B N 1
ATOM 1958 C CA . GLY B 1 85 ? -29.705 44.188 17.076 1.00 44.69 240 GLY B CA 1
ATOM 1959 C C . GLY B 1 85 ? -30.887 44.898 16.435 1.00 45.25 240 GLY B C 1
ATOM 1960 O O . GLY B 1 85 ? -31.403 44.468 15.400 1.00 42.82 240 GLY B O 1
ATOM 1961 N N . LEU B 1 86 ? -31.316 45.994 17.054 1.00 44.20 241 LEU B N 1
ATOM 1962 C CA . LEU B 1 86 ? -32.433 46.769 16.536 1.00 45.27 241 LEU B CA 1
ATOM 1963 C C . LEU B 1 86 ? -32.028 47.495 15.256 1.00 45.23 241 LEU B C 1
ATOM 1964 O O . LEU B 1 86 ? -32.862 47.733 14.382 1.00 45.89 241 LEU B O 1
ATOM 1969 N N . ALA B 1 87 ? -30.750 47.847 15.145 1.00 44.11 242 ALA B N 1
ATOM 1970 C CA . ALA B 1 87 ? -30.266 48.514 13.943 1.00 41.89 242 ALA B CA 1
ATOM 1971 C C . ALA B 1 87 ? -30.366 47.500 12.806 1.00 42.20 242 ALA B C 1
ATOM 1972 O O . ALA B 1 87 ? -30.845 47.821 11.717 1.00 42.59 242 ALA B O 1
ATOM 1974 N N . ILE B 1 88 ? -29.921 46.272 13.065 1.00 40.82 243 ILE B N 1
ATOM 1975 C CA . ILE B 1 88 ? -29.987 45.215 12.060 1.00 40.04 243 ILE B CA 1
ATOM 1976 C C . ILE B 1 88 ? -31.449 44.985 11.683 1.00 40.65 243 ILE B C 1
ATOM 1977 O O . ILE B 1 88 ? -31.772 44.701 10.529 1.00 39.74 243 ILE B O 1
ATOM 1982 N N . LEU B 1 89 ? -32.329 45.110 12.670 1.00 40.42 244 LEU B N 1
ATOM 1983 C CA . LEU B 1 89 ? -33.751 44.916 12.447 1.00 42.79 244 LEU B CA 1
ATOM 1984 C C . LEU B 1 89 ? -34.278 46.036 11.544 1.00 44.01 244 LEU B C 1
ATOM 1985 O O . LEU B 1 89 ? -35.087 45.794 10.642 1.00 42.05 244 LEU B O 1
ATOM 1990 N N . ASP B 1 90 ? -33.816 47.258 11.796 1.00 41.51 245 ASP B N 1
ATOM 1991 C CA . ASP B 1 90 ? -34.219 48.401 10.994 1.00 41.46 245 ASP B CA 1
ATOM 1992 C C . ASP B 1 90 ? -33.768 48.212 9.547 1.00 41.20 245 ASP B C 1
ATOM 1993 O O . ASP B 1 90 ? -34.512 48.517 8.615 1.00 39.50 245 ASP B O 1
ATOM 1998 N N . ILE B 1 91 ? -32.547 47.711 9.366 1.00 39.08 246 ILE B N 1
ATOM 1999 C CA . ILE B 1 91 ? -32.005 47.492 8.032 1.00 38.96 246 ILE B CA 1
ATOM 2000 C C . ILE B 1 91 ? -32.714 46.336 7.336 1.00 41.10 246 ILE B C 1
ATOM 2001 O O . ILE B 1 91 ? -32.866 46.336 6.115 1.00 42.88 246 ILE B O 1
ATOM 2006 N N . PHE B 1 92 ? -33.149 45.352 8.116 1.00 41.96 247 PHE B N 1
ATOM 2007 C CA . PHE B 1 92 ? -33.867 44.203 7.575 1.00 42.70 247 PHE B CA 1
ATOM 2008 C C . PHE B 1 92 ? -35.113 44.697 6.853 1.00 44.19 247 PHE B C 1
ATOM 2009 O O . PHE B 1 92 ? -35.446 44.239 5.762 1.00 44.24 247 PHE B O 1
ATOM 2017 N N . ASN B 1 93 ? -35.795 45.646 7.483 1.00 45.17 248 ASN B N 1
ATOM 2018 C CA . ASN B 1 93 ? -37.029 46.193 6.949 1.00 47.40 248 ASN B CA 1
ATOM 2019 C C . ASN B 1 93 ? -36.880 47.476 6.142 1.00 47.98 248 ASN B C 1
ATOM 2020 O O . ASN B 1 93 ? -37.873 48.089 5.749 1.00 49.32 248 ASN B O 1
ATOM 2025 N N . TYR B 1 94 ? -35.638 47.872 5.892 1.00 46.73 249 TYR B N 1
ATOM 2026 C CA . TYR B 1 94 ? -35.357 49.068 5.117 1.00 44.65 249 TYR B CA 1
ATOM 2027 C C . TYR B 1 94 ? -35.103 48.660 3.671 1.00 44.27 249 TYR B C 1
ATOM 2028 O O . TYR B 1 94 ? -35.561 49.320 2.742 1.00 43.25 249 TYR B O 1
ATOM 2037 N N . ILE B 1 95 ? -34.376 47.562 3.485 1.00 43.36 250 ILE B N 1
ATOM 2038 C CA . ILE B 1 95 ? -34.075 47.082 2.144 1.00 42.80 250 ILE B CA 1
ATOM 2039 C C . ILE B 1 95 ? -35.326 46.484 1.514 1.00 43.35 250 ILE B C 1
ATOM 2040 O O . ILE B 1 95 ? -36.268 46.113 2.212 1.00 44.38 250 ILE B O 1
ATOM 2045 N N . LYS B 1 96 ? -35.329 46.388 0.191 1.00 43.52 251 LYS B N 1
ATOM 2046 C CA . LYS B 1 96 ? -36.475 45.853 -0.528 1.00 42.60 251 LYS B CA 1
ATOM 2047 C C . LYS B 1 96 ? -36.406 44.344 -0.695 1.00 41.48 251 LYS B C 1
ATOM 2048 O O . LYS B 1 96 ? -37.429 43.683 -0.874 1.00 43.17 251 LYS B O 1
ATOM 2054 N N . SER B 1 97 ? -35.198 43.801 -0.628 1.00 41.07 252 SER B N 1
ATOM 2055 C CA . SER B 1 97 ? -35.000 42.362 -0.764 1.00 39.05 252 SER B CA 1
ATOM 2056 C C . SER B 1 97 ? -35.602 41.634 0.433 1.00 37.87 252 SER B C 1
ATOM 2057 O O . SER B 1 97 ? -35.544 42.119 1.560 1.00 37.50 252 SER B O 1
ATOM 2060 N N . ASP B 1 98 ? -36.197 40.476 0.184 1.00 38.63 253 ASP B N 1
ATOM 2061 C CA . ASP B 1 98 ? -36.764 39.684 1.264 1.00 41.62 253 ASP B CA 1
ATOM 2062 C C . ASP B 1 98 ? -35.612 38.955 1.947 1.00 42.64 253 ASP B C 1
ATOM 2063 O O . ASP B 1 98 ? -34.663 38.514 1.292 1.00 40.96 253 ASP B O 1
ATOM 2068 N N . ILE B 1 99 ? -35.693 38.824 3.263 1.00 42.10 254 ILE B N 1
ATOM 2069 C CA . ILE B 1 99 ? -34.646 38.139 4.000 1.00 43.18 254 ILE B CA 1
ATOM 2070 C C . ILE B 1 99 ? -35.156 36.836 4.592 1.00 41.96 254 ILE B C 1
ATOM 2071 O O . ILE B 1 99 ? -36.063 36.839 5.420 1.00 41.76 254 ILE B O 1
ATOM 2076 N N . GLN B 1 100 ? -34.595 35.718 4.150 1.00 42.36 255 GLN B N 1
ATOM 2077 C CA . GLN B 1 100 ? -35.008 34.440 4.705 1.00 45.69 255 GLN B CA 1
ATOM 2078 C C . GLN B 1 100 ? -33.966 33.954 5.700 1.00 44.53 255 GLN B C 1
ATOM 2079 O O . GLN B 1 100 ? -32.789 33.801 5.375 1.00 44.67 255 GLN B O 1
ATOM 2085 N N . THR B 1 101 ? -34.423 33.736 6.926 1.00 42.74 256 THR B N 1
ATOM 2086 C CA . THR B 1 101 ? -33.564 33.301 8.009 1.00 41.49 256 THR B CA 1
ATOM 2087 C C . THR B 1 101 ? -33.593 31.798 8.243 1.00 41.78 256 THR B C 1
ATOM 2088 O O . THR B 1 101 ? -34.652 31.169 8.212 1.00 41.95 256 THR B O 1
ATOM 2092 N N . ILE B 1 102 ? -32.411 31.235 8.468 1.00 40.11 257 ILE B N 1
ATOM 2093 C CA . ILE B 1 102 ? -32.251 29.809 8.725 1.00 40.23 257 ILE B CA 1
ATOM 2094 C C . ILE B 1 102 ? -31.275 29.639 9.886 1.00 40.51 257 ILE B C 1
ATOM 2095 O O . ILE B 1 102 ? -30.105 30.022 9.795 1.00 38.43 257 ILE B O 1
ATOM 2100 N N . SER B 1 103 ? -31.764 29.065 10.978 1.00 38.97 258 SER B N 1
ATOM 2101 C CA . SER B 1 103 ? -30.945 28.865 12.162 1.00 38.94 258 SER B CA 1
ATOM 2102 C C . SER B 1 103 ? -30.416 27.449 12.327 1.00 39.04 258 SER B C 1
ATOM 2103 O O . SER B 1 103 ? -31.052 26.481 11.918 1.00 41.60 258 SER B O 1
ATOM 2106 N N . PHE B 1 104 ? -29.231 27.349 12.914 1.00 40.13 259 PHE B N 1
ATOM 2107 C CA . PHE B 1 104 ? -28.610 26.066 13.231 1.00 41.85 259 PHE B CA 1
ATOM 2108 C C . PHE B 1 104 ? -27.672 26.304 14.402 1.00 40.12 259 PHE B C 1
ATOM 2109 O O . PHE B 1 104 ? -27.151 27.405 14.571 1.00 41.09 259 PHE B O 1
ATOM 2117 N N . GLY B 1 105 ? -27.480 25.286 15.230 1.00 39.94 260 GLY B N 1
ATOM 2118 C CA . GLY B 1 105 ? -26.618 25.446 16.384 1.00 37.95 260 GLY B CA 1
ATOM 2119 C C . GLY B 1 105 ? -27.396 26.052 17.535 1.00 38.32 260 GLY B C 1
ATOM 2120 O O . GLY B 1 105 ? -28.338 25.447 18.045 1.00 39.67 260 GLY B O 1
ATOM 2121 N N . LEU B 1 106 ? -27.017 27.257 17.942 1.00 38.32 261 LEU B N 1
ATOM 2122 C CA . LEU B 1 106 ? -27.696 27.925 19.044 1.00 39.16 261 LEU B CA 1
ATOM 2123 C C . LEU B 1 106 ? -28.121 29.336 18.664 1.00 38.01 261 LEU B C 1
ATOM 2124 O O . LEU B 1 106 ? -27.347 30.089 18.075 1.00 38.77 261 LEU B O 1
ATOM 2129 N N . VAL B 1 107 ? -29.359 29.687 18.989 1.00 35.73 262 VAL B N 1
ATOM 2130 C CA . VAL B 1 107 ? -29.862 31.022 18.707 1.00 36.43 262 VAL B CA 1
ATOM 2131 C C . VAL B 1 107 ? -30.516 31.524 19.980 1.00 36.66 262 VAL B C 1
ATOM 2132 O O . VAL B 1 107 ? -31.434 30.898 20.513 1.00 36.11 262 VAL B O 1
ATOM 2136 N N . ALA B 1 108 ? -30.040 32.658 20.471 1.00 38.29 263 ALA B N 1
ATOM 2137 C CA . ALA B 1 108 ? -30.577 33.204 21.706 1.00 39.71 263 ALA B CA 1
ATOM 2138 C C . ALA B 1 108 ? -30.749 34.715 21.681 1.00 40.61 263 ALA B C 1
ATOM 2139 O O . ALA B 1 108 ? -30.142 35.418 20.870 1.00 38.39 263 ALA B O 1
ATOM 2141 N N . SER B 1 109 ? -31.592 35.195 22.588 1.00 43.10 264 SER B N 1
ATOM 2142 C CA . SER B 1 109 ? -31.864 36.617 22.743 1.00 46.55 264 SER B CA 1
ATOM 2143 C C . SER B 1 109 ? -32.068 37.367 21.433 1.00 45.64 264 SER B C 1
ATOM 2144 O O . SER B 1 109 ? -32.898 36.993 20.606 1.00 48.29 264 SER B O 1
ATOM 2147 N N . MET B 1 110 ? -31.293 38.430 21.256 1.00 45.99 265 MET B N 1
ATOM 2148 C CA . MET B 1 110 ? -31.373 39.271 20.071 1.00 47.00 265 MET B CA 1
ATOM 2149 C C . MET B 1 110 ? -31.289 38.481 18.768 1.00 45.51 265 MET B C 1
ATOM 2150 O O . MET B 1 110 ? -31.897 38.861 17.766 1.00 45.59 265 MET B O 1
ATOM 2155 N N . ALA B 1 111 ? -30.533 37.387 18.779 1.00 43.36 266 ALA B N 1
ATOM 2156 C CA . ALA B 1 111 ? -30.382 36.562 17.585 1.00 40.79 266 ALA B CA 1
ATOM 2157 C C . ALA B 1 111 ? -31.685 35.838 17.270 1.00 40.53 266 ALA B C 1
ATOM 2158 O O . ALA B 1 111 ? -31.982 35.555 16.108 1.00 39.83 266 ALA B O 1
ATOM 2160 N N . SER B 1 112 ? -32.461 35.539 18.307 1.00 39.71 267 SER B N 1
ATOM 2161 C CA . SER B 1 112 ? -33.739 34.862 18.126 1.00 41.53 267 SER B CA 1
ATOM 2162 C C . SER B 1 112 ? -34.756 35.809 17.503 1.00 40.96 267 SER B C 1
ATOM 2163 O O . SER B 1 112 ? -35.572 35.401 16.677 1.00 41.85 267 SER B O 1
ATOM 2166 N N . VAL B 1 113 ? -34.707 37.072 17.909 1.00 39.86 268 VAL B N 1
ATOM 2167 C CA . VAL B 1 113 ? -35.614 38.073 17.374 1.00 41.16 268 VAL B CA 1
ATOM 2168 C C . VAL B 1 113 ? -35.310 38.252 15.893 1.00 41.63 268 VAL B C 1
ATOM 2169 O O . VAL B 1 113 ? -36.221 38.321 15.068 1.00 43.68 268 VAL B O 1
ATOM 2173 N N . ILE B 1 114 ? -34.026 38.314 15.555 1.00 40.89 269 ILE B N 1
ATOM 2174 C CA . ILE B 1 114 ? -33.627 38.474 14.164 1.00 40.12 269 ILE B CA 1
ATOM 2175 C C . ILE B 1 114 ? -34.075 37.269 13.350 1.00 38.50 269 ILE B C 1
ATOM 2176 O O . ILE B 1 114 ? -34.478 37.409 12.200 1.00 40.29 269 ILE B O 1
ATOM 2181 N N . LEU B 1 115 ? -34.003 36.084 13.947 1.00 37.68 270 LEU B N 1
ATOM 2182 C CA . LEU B 1 115 ? -34.432 34.866 13.266 1.00 36.98 270 LEU B CA 1
ATOM 2183 C C . LEU B 1 115 ? -35.934 34.980 13.013 1.00 38.44 270 LEU B C 1
ATOM 2184 O O . LEU B 1 115 ? -36.427 34.654 11.934 1.00 39.21 270 LEU B O 1
ATOM 2189 N N . ALA B 1 116 ? -36.649 35.458 14.025 1.00 37.58 271 ALA B N 1
ATOM 2190 C CA . ALA B 1 116 ? -38.093 35.621 13.957 1.00 39.67 271 ALA B CA 1
ATOM 2191 C C . ALA B 1 116 ? -38.533 36.727 12.996 1.00 41.15 271 ALA B C 1
ATOM 2192 O O . ALA B 1 116 ? -39.606 36.642 12.396 1.00 40.15 271 ALA B O 1
ATOM 2194 N N . SER B 1 117 ? -37.705 37.759 12.857 1.00 40.89 272 SER B N 1
ATOM 2195 C CA . SER B 1 117 ? -38.025 38.885 11.987 1.00 43.58 272 SER B CA 1
ATOM 2196 C C . SER B 1 117 ? -37.848 38.594 10.501 1.00 44.08 272 SER B C 1
ATOM 2197 O O . SER B 1 117 ? -38.060 39.471 9.665 1.00 44.19 272 SER B O 1
ATOM 2200 N N . GLY B 1 118 ? -37.454 37.369 10.172 1.00 43.99 273 GLY B N 1
ATOM 2201 C CA . GLY B 1 118 ? -37.271 37.018 8.778 1.00 43.97 273 GLY B CA 1
ATOM 2202 C C . GLY B 1 118 ? -38.593 37.081 8.038 1.00 45.83 273 GLY B C 1
ATOM 2203 O O . GLY B 1 118 ? -39.653 37.141 8.665 1.00 44.55 273 GLY B O 1
ATOM 2204 N N . LYS B 1 119 ? -38.532 37.071 6.709 1.00 45.68 274 LYS B N 1
ATOM 2205 C CA . LYS B 1 119 ? -39.730 37.119 5.881 1.00 45.86 274 LYS B CA 1
ATOM 2206 C C . LYS B 1 119 ? -40.697 36.015 6.288 1.00 45.73 274 LYS B C 1
ATOM 2207 O O . LYS B 1 119 ? -40.326 34.840 6.327 1.00 45.79 274 LYS B O 1
ATOM 2213 N N . LYS B 1 120 ? -41.936 36.392 6.587 1.00 45.40 275 LYS B N 1
ATOM 2214 C CA . LYS B 1 120 ? -42.944 35.419 6.989 1.00 45.25 275 LYS B CA 1
ATOM 2215 C C . LYS B 1 120 ? -43.029 34.313 5.943 1.00 43.32 275 LYS B C 1
ATOM 2216 O O . LYS B 1 120 ? -43.054 34.581 4.743 1.00 44.82 275 LYS B O 1
ATOM 2218 N N . GLY B 1 121 ? -43.055 33.068 6.408 1.00 42.49 276 GLY B N 1
ATOM 2219 C CA . GLY B 1 121 ? -43.126 31.933 5.503 1.00 41.28 276 GLY B CA 1
ATOM 2220 C C . GLY B 1 121 ? -41.768 31.438 5.029 1.00 42.81 276 GLY B C 1
ATOM 2221 O O . GLY B 1 121 ? -41.667 30.358 4.440 1.00 41.54 276 GLY B O 1
ATOM 2222 N N . LYS B 1 122 ? -40.720 32.217 5.288 1.00 41.99 277 LYS B N 1
ATOM 2223 C CA . LYS B 1 122 ? -39.371 31.848 4.866 1.00 44.24 277 LYS B CA 1
ATOM 2224 C C . LYS B 1 122 ? -38.376 31.723 6.024 1.00 43.30 277 LYS B C 1
ATOM 2225 O O . LYS B 1 122 ? -37.166 31.810 5.824 1.00 44.56 277 LYS B O 1
ATOM 2231 N N . ARG B 1 123 ? -38.888 31.528 7.231 1.00 42.35 278 ARG B N 1
ATOM 2232 C CA . ARG B 1 123 ? -38.043 31.379 8.412 1.00 41.33 278 ARG B CA 1
ATOM 2233 C C . ARG B 1 123 ? -37.933 29.886 8.703 1.00 42.05 278 ARG B C 1
ATOM 2234 O O . ARG B 1 123 ? -38.937 29.229 8.990 1.00 40.43 278 ARG B O 1
ATOM 2242 N N . LYS B 1 124 ? -36.716 29.354 8.620 1.00 42.16 279 LYS B N 1
ATOM 2243 C CA . LYS B 1 124 ? -36.488 27.930 8.851 1.00 42.37 279 LYS B CA 1
ATOM 2244 C C . LYS B 1 124 ? -35.399 27.642 9.877 1.00 41.58 279 LYS B C 1
ATOM 2245 O O . LYS B 1 124 ? -34.649 28.529 10.286 1.00 38.48 279 LYS B O 1
ATOM 2251 N N . SER B 1 125 ? -35.318 26.382 10.283 1.00 40.94 280 SER B N 1
ATOM 2252 C CA . SER B 1 125 ? -34.323 25.958 11.250 1.00 40.71 280 SER B CA 1
ATOM 2253 C C . SER B 1 125 ? -33.954 24.492 11.063 1.00 39.97 280 SER B C 1
ATOM 2254 O O . SER B 1 125 ? -34.797 23.666 10.698 1.00 36.90 280 SER B O 1
ATOM 2257 N N . LEU B 1 126 ? -32.685 24.173 11.301 1.00 39.10 281 LEU B N 1
ATOM 2258 C CA . LEU B 1 126 ? -32.239 22.793 11.199 1.00 37.33 281 LEU B CA 1
ATOM 2259 C C . LEU B 1 126 ? -32.771 22.077 12.439 1.00 35.09 281 LEU B C 1
ATOM 2260 O O . LEU B 1 126 ? -32.968 22.694 13.483 1.00 33.46 281 LEU B O 1
ATOM 2265 N N . PRO B 1 127 ? -33.014 20.765 12.334 1.00 36.24 282 PRO B N 1
ATOM 2266 C CA . PRO B 1 127 ? -33.538 19.922 13.415 1.00 34.93 282 PRO B CA 1
ATOM 2267 C C . PRO B 1 127 ? -32.936 20.064 14.821 1.00 35.90 282 PRO B C 1
ATOM 2268 O O . PRO B 1 127 ? -33.672 20.134 15.801 1.00 34.65 282 PRO B O 1
ATOM 2272 N N . ASN B 1 128 ? -31.614 20.104 14.936 1.00 36.27 283 ASN B N 1
ATOM 2273 C CA . ASN B 1 128 ? -31.009 20.188 16.265 1.00 38.13 283 ASN B CA 1
ATOM 2274 C C . ASN B 1 128 ? -30.728 21.570 16.817 1.00 37.75 283 ASN B C 1
ATOM 2275 O O . ASN B 1 128 ? -30.077 21.704 17.851 1.00 39.38 283 ASN B O 1
ATOM 2280 N N . CYS B 1 129 ? -31.221 22.598 16.145 1.00 36.94 284 CYS B N 1
ATOM 2281 C CA . CYS B 1 129 ? -30.995 23.948 16.622 1.00 37.89 284 CYS B CA 1
ATOM 2282 C C . CYS B 1 129 ? -31.694 24.156 17.965 1.00 38.54 284 CYS B C 1
ATOM 2283 O O . CYS B 1 129 ? -32.772 23.610 18.213 1.00 39.10 284 CYS B O 1
ATOM 2286 N N . ARG B 1 130 ? -31.063 24.928 18.840 1.00 35.92 285 ARG B N 1
ATOM 2287 C CA . ARG B 1 130 ? -31.634 25.221 20.143 1.00 36.63 285 ARG B CA 1
ATOM 2288 C C . ARG B 1 130 ? -31.930 26.717 20.148 1.00 36.61 285 ARG B C 1
ATOM 2289 O O . ARG B 1 130 ? -31.049 27.538 19.889 1.00 36.89 285 ARG B O 1
ATOM 2297 N N . ILE B 1 131 ? -33.178 27.066 20.432 1.00 36.68 286 ILE B N 1
ATOM 2298 C CA . ILE B 1 131 ? -33.597 28.459 20.410 1.00 36.81 286 ILE B CA 1
ATOM 2299 C C . ILE B 1 131 ? -34.086 28.963 21.755 1.00 38.07 286 ILE B C 1
ATOM 2300 O O . ILE B 1 131 ? -34.951 28.355 22.388 1.00 36.29 286 ILE B O 1
ATOM 2305 N N . MET B 1 132 ? -33.521 30.086 22.181 1.00 40.58 287 MET B N 1
ATOM 2306 C CA . MET B 1 132 ? -33.883 30.688 23.453 1.00 44.41 287 MET B CA 1
ATOM 2307 C C . MET B 1 132 ? -34.231 32.166 23.336 1.00 45.94 287 MET B C 1
ATOM 2308 O O . MET B 1 132 ? -33.606 32.924 22.591 1.00 42.38 287 MET B O 1
ATOM 2313 N N . ILE B 1 133 ? -35.244 32.556 24.094 1.00 49.66 288 ILE B N 1
ATOM 2314 C CA . ILE B 1 133 ? -35.705 33.931 24.157 1.00 55.83 288 ILE B CA 1
ATOM 2315 C C . ILE B 1 133 ? -35.214 34.380 25.520 1.00 59.72 288 ILE B C 1
ATOM 2316 O O . ILE B 1 133 ? -35.755 33.952 26.543 1.00 62.79 288 ILE B O 1
ATOM 2321 N N . HIS B 1 134 ? -34.182 35.216 25.546 1.00 62.37 289 HIS B N 1
ATOM 2322 C CA . HIS B 1 134 ? -33.638 35.679 26.817 1.00 64.76 289 HIS B CA 1
ATOM 2323 C C . HIS B 1 134 ? -32.296 36.355 26.592 1.00 65.13 289 HIS B C 1
ATOM 2324 O O . HIS B 1 134 ? -31.376 35.747 26.047 1.00 66.71 289 HIS B O 1
ATOM 2331 N N . GLN B 1 150 ? -26.888 52.707 31.246 1.00 75.66 305 GLN B N 1
ATOM 2332 C CA . GLN B 1 150 ? -28.069 53.309 31.854 1.00 75.84 305 GLN B CA 1
ATOM 2333 C C . GLN B 1 150 ? -28.989 52.194 32.340 1.00 75.74 305 GLN B C 1
ATOM 2334 O O . GLN B 1 150 ? -28.924 51.074 31.835 1.00 76.20 305 GLN B O 1
ATOM 2340 N N . THR B 1 151 ? -29.850 52.499 33.308 1.00 74.54 306 THR B N 1
ATOM 2341 C CA . THR B 1 151 ? -30.757 51.491 33.853 1.00 72.65 306 THR B CA 1
ATOM 2342 C C . THR B 1 151 ? -32.137 51.482 33.193 1.00 70.78 306 THR B C 1
ATOM 2343 O O . THR B 1 151 ? -32.590 50.445 32.705 1.00 69.52 306 THR B O 1
ATOM 2347 N N . LYS B 1 152 ? -32.799 52.635 33.178 1.00 69.57 307 LYS B N 1
ATOM 2348 C CA . LYS B 1 152 ? -34.123 52.746 32.577 1.00 68.83 307 LYS B CA 1
ATOM 2349 C C . LYS B 1 152 ? -34.065 52.428 31.083 1.00 68.56 307 LYS B C 1
ATOM 2350 O O . LYS B 1 152 ? -35.046 51.972 30.493 1.00 68.51 307 LYS B O 1
ATOM 2352 N N . GLU B 1 153 ? -32.907 52.665 30.477 1.00 67.15 308 GLU B N 1
ATOM 2353 C CA . GLU B 1 153 ? -32.733 52.409 29.055 1.00 67.28 308 GLU B CA 1
ATOM 2354 C C . GLU B 1 153 ? -32.695 50.915 28.745 1.00 67.77 308 GLU B C 1
ATOM 2355 O O . GLU B 1 153 ? -33.315 50.463 27.784 1.00 68.00 308 GLU B O 1
ATOM 2361 N N . ILE B 1 154 ? -31.971 50.151 29.558 1.00 69.21 309 ILE B N 1
ATOM 2362 C CA . ILE B 1 154 ? -31.863 48.709 29.353 1.00 70.15 309 ILE B CA 1
ATOM 2363 C C . ILE B 1 154 ? -33.232 48.046 29.407 1.00 70.35 309 ILE B C 1
ATOM 2364 O O . ILE B 1 154 ? -33.486 47.074 28.694 1.00 70.90 309 ILE B O 1
ATOM 2369 N N . LEU B 1 155 ? -34.108 48.569 30.259 1.00 69.59 310 LEU B N 1
ATOM 2370 C CA . LEU B 1 155 ? -35.450 48.024 30.390 1.00 68.90 310 LEU B CA 1
ATOM 2371 C C . LEU B 1 155 ? -36.341 48.462 29.239 1.00 68.00 310 LEU B C 1
ATOM 2372 O O . LEU B 1 155 ? -37.159 47.684 28.747 1.00 68.23 310 LEU B O 1
ATOM 2377 N N . TYR B 1 156 ? -36.184 49.710 28.810 1.00 66.49 311 TYR B N 1
ATOM 2378 C CA . TYR B 1 156 ? -36.979 50.227 27.702 1.00 64.44 311 TYR B CA 1
ATOM 2379 C C . TYR B 1 156 ? -36.754 49.375 26.458 1.00 62.84 311 TYR B C 1
ATOM 2380 O O . TYR B 1 156 ? -37.697 49.060 25.730 1.00 61.83 311 TYR B O 1
ATOM 2389 N N . LEU B 1 157 ? -35.501 48.999 26.227 1.00 61.81 312 LEU B N 1
ATOM 2390 C CA . LEU B 1 157 ? -35.149 48.191 25.069 1.00 62.67 312 LEU B CA 1
ATOM 2391 C C . LEU B 1 157 ? -35.699 46.769 25.152 1.00 63.64 312 LEU B C 1
ATOM 2392 O O . LEU B 1 157 ? -36.105 46.198 24.138 1.00 63.46 312 LEU B O 1
ATOM 2397 N N . LYS B 1 158 ? -35.714 46.195 26.352 1.00 64.40 313 LYS B N 1
ATOM 2398 C CA . LYS B 1 158 ? -36.237 44.843 26.529 1.00 63.75 313 LYS B CA 1
ATOM 2399 C C . LYS B 1 158 ? -37.733 44.832 26.258 1.00 61.89 313 LYS B C 1
ATOM 2400 O O . LYS B 1 158 ? -38.245 43.929 25.601 1.00 62.34 313 LYS B O 1
ATOM 2406 N N . LYS B 1 159 ? -38.432 45.839 26.770 1.00 59.89 314 LYS B N 1
ATOM 2407 C CA . LYS B 1 159 ? -39.871 45.938 26.570 1.00 59.87 314 LYS B CA 1
ATOM 2408 C C . LYS B 1 159 ? -40.157 46.039 25.077 1.00 60.22 314 LYS B C 1
ATOM 2409 O O . LYS B 1 159 ? -40.953 45.275 24.531 1.00 60.37 314 LYS B O 1
ATOM 2411 N N . LEU B 1 160 ? -39.495 46.985 24.420 1.00 59.89 315 LEU B N 1
ATOM 2412 C CA . LEU B 1 160 ? -39.671 47.182 22.988 1.00 59.02 315 LEU B CA 1
ATOM 2413 C C . LEU B 1 160 ? -39.341 45.898 22.237 1.00 57.76 315 LEU B C 1
ATOM 2414 O O . LEU B 1 160 ? -40.025 45.530 21.282 1.00 57.57 315 LEU B O 1
ATOM 2419 N N . LEU B 1 161 ? -38.293 45.214 22.681 1.00 57.12 316 LEU B N 1
ATOM 2420 C CA . LEU B 1 161 ? -37.870 43.971 22.050 1.00 56.52 316 LEU B CA 1
ATOM 2421 C C . LEU B 1 161 ? -38.958 42.903 22.166 1.00 56.06 316 LEU B C 1
ATOM 2422 O O . LEU B 1 161 ? -39.165 42.119 21.237 1.00 54.69 316 LEU B O 1
ATOM 2427 N N . TYR B 1 162 ? -39.659 42.877 23.298 1.00 55.59 317 TYR B N 1
ATOM 2428 C CA . TYR B 1 162 ? -40.725 41.900 23.495 1.00 55.43 317 TYR B CA 1
ATOM 2429 C C . TYR B 1 162 ? -41.876 42.140 22.524 1.00 54.37 317 TYR B C 1
ATOM 2430 O O . TYR B 1 162 ? -42.459 41.188 22.004 1.00 53.19 317 TYR B O 1
ATOM 2439 N N . HIS B 1 163 ? -42.204 43.408 22.282 1.00 53.34 318 HIS B N 1
ATOM 2440 C CA . HIS B 1 163 ? -43.288 43.752 21.365 1.00 52.07 318 HIS B CA 1
ATOM 2441 C C . HIS B 1 163 ? -42.993 43.272 19.954 1.00 49.21 318 HIS B C 1
ATOM 2442 O O . HIS B 1 163 ? -43.869 42.735 19.277 1.00 48.15 318 HIS B O 1
ATOM 2449 N N . TYR B 1 164 ? -41.758 43.467 19.510 1.00 46.23 319 TYR B N 1
ATOM 2450 C CA . TYR B 1 164 ? -41.365 43.029 18.181 1.00 44.90 319 TYR B CA 1
ATOM 2451 C C . TYR B 1 164 ? -41.486 41.518 18.071 1.00 44.98 319 TYR B C 1
ATOM 2452 O O . TYR B 1 164 ? -42.059 41.002 17.110 1.00 45.18 319 TYR B O 1
ATOM 2461 N N . LEU B 1 165 ? -40.952 40.812 19.063 1.00 44.38 320 LEU B N 1
ATOM 2462 C CA . LEU B 1 165 ? -41.007 39.359 19.071 1.00 43.79 320 LEU B CA 1
ATOM 2463 C C . LEU B 1 165 ? -42.465 38.916 19.076 1.00 43.79 320 LEU B C 1
ATOM 2464 O O . LEU B 1 165 ? -42.828 37.909 18.464 1.00 43.30 320 LEU B O 1
ATOM 2469 N N . SER B 1 166 ? -43.298 39.691 19.761 1.00 43.71 321 SER B N 1
ATOM 2470 C CA . SER B 1 166 ? -44.724 39.404 19.860 1.00 42.83 321 SER B CA 1
ATOM 2471 C C . SER B 1 166 ? -45.405 39.459 18.496 1.00 42.90 321 SER B C 1
ATOM 2472 O O . SER B 1 166 ? -46.133 38.539 18.114 1.00 42.08 321 SER B O 1
ATOM 2475 N N . SER B 1 167 ? -45.170 40.537 17.758 1.00 42.66 322 SER B N 1
ATOM 2476 C CA . SER B 1 167 ? -45.779 40.675 16.445 1.00 45.06 322 SER B CA 1
ATOM 2477 C C . SER B 1 167 ? -45.243 39.611 15.490 1.00 45.37 322 SER B C 1
ATOM 2478 O O . SER B 1 167 ? -45.956 39.148 14.597 1.00 46.34 322 SER B O 1
ATOM 2481 N N . PHE B 1 168 ? -43.988 39.217 15.686 1.00 44.19 323 PHE B N 1
ATOM 2482 C CA . PHE B 1 168 ? -43.368 38.204 14.836 1.00 42.42 323 PHE B CA 1
ATOM 2483 C C . PHE B 1 168 ? -43.920 36.810 15.114 1.00 40.77 323 PHE B C 1
ATOM 2484 O O . PHE B 1 168 ? -44.033 35.992 14.206 1.00 40.77 323 PHE B O 1
ATOM 2492 N N . THR B 1 169 ? -44.269 36.546 16.369 1.00 40.59 324 THR B N 1
ATOM 2493 C CA . THR B 1 169 ? -44.748 35.224 16.772 1.00 42.50 324 THR B CA 1
ATOM 2494 C C . THR B 1 169 ? -46.241 35.062 17.036 1.00 45.03 324 THR B C 1
ATOM 2495 O O . THR B 1 169 ? -46.743 33.936 17.070 1.00 42.75 324 THR B O 1
ATOM 2499 N N . ASN B 1 170 ? -46.937 36.176 17.235 1.00 47.67 325 ASN B N 1
ATOM 2500 C CA . ASN B 1 170 ? -48.369 36.172 17.531 1.00 51.74 325 ASN B CA 1
ATOM 2501 C C . ASN B 1 170 ? -48.628 35.805 18.989 1.00 52.46 325 ASN B C 1
ATOM 2502 O O . ASN B 1 170 ? -49.769 35.578 19.386 1.00 55.30 325 ASN B O 1
ATOM 2507 N N . GLN B 1 171 ? -47.564 35.729 19.782 1.00 53.12 326 GLN B N 1
ATOM 2508 C CA . GLN B 1 171 ? -47.702 35.438 21.204 1.00 51.31 326 GLN B CA 1
ATOM 2509 C C . GLN B 1 171 ? -47.920 36.807 21.825 1.00 50.96 326 GLN B C 1
ATOM 2510 O O . GLN B 1 171 ? -47.424 37.810 21.305 1.00 49.66 326 GLN B O 1
ATOM 2516 N N . THR B 1 172 ? -48.662 36.860 22.924 1.00 50.12 327 THR B N 1
ATOM 2517 C CA . THR B 1 172 ? -48.909 38.134 23.589 1.00 51.10 327 THR B CA 1
ATOM 2518 C C . THR B 1 172 ? -47.620 38.609 24.249 1.00 52.53 327 THR B C 1
ATOM 2519 O O . THR B 1 172 ? -46.735 37.797 24.551 1.00 51.89 327 THR B O 1
ATOM 2523 N N . VAL B 1 173 ? -47.507 39.916 24.467 1.00 54.44 328 VAL B N 1
ATOM 2524 C CA . VAL B 1 173 ? -46.323 40.477 25.104 1.00 57.52 328 VAL B CA 1
ATOM 2525 C C . VAL B 1 173 ? -46.102 39.837 26.477 1.00 58.12 328 VAL B C 1
ATOM 2526 O O . VAL B 1 173 ? -44.969 39.736 26.950 1.00 57.29 328 VAL B O 1
ATOM 2530 N N . GLU B 1 174 ? -47.192 39.407 27.109 1.00 57.53 329 GLU B N 1
ATOM 2531 C CA . GLU B 1 174 ? -47.126 38.771 28.423 1.00 58.83 329 GLU B CA 1
ATOM 2532 C C . GLU B 1 174 ? -46.400 37.432 28.349 1.00 57.07 329 GLU B C 1
ATOM 2533 O O . GLU B 1 174 ? -45.538 37.136 29.176 1.00 57.11 329 GLU B O 1
ATOM 2539 N N . THR B 1 175 ? -46.754 36.623 27.356 1.00 56.64 330 THR B N 1
ATOM 2540 C CA . THR B 1 175 ? -46.134 35.315 27.184 1.00 56.02 330 THR B CA 1
ATOM 2541 C C . THR B 1 175 ? -44.636 35.440 26.906 1.00 56.64 330 THR B C 1
ATOM 2542 O O . THR B 1 175 ? -43.835 34.656 27.426 1.00 56.29 330 THR B O 1
ATOM 2546 N N . ILE B 1 176 ? -44.259 36.422 26.090 1.00 56.76 331 ILE B N 1
ATOM 2547 C CA . ILE B 1 176 ? -42.848 36.638 25.767 1.00 57.10 331 ILE B CA 1
ATOM 2548 C C . ILE B 1 176 ? -42.103 36.993 27.050 1.00 58.23 331 ILE B C 1
ATOM 2549 O O . ILE B 1 176 ? -41.064 36.410 27.364 1.00 57.56 331 ILE B O 1
ATOM 2554 N N . GLU B 1 177 ? -42.651 37.960 27.780 1.00 60.50 332 GLU B N 1
ATOM 2555 C CA . GLU B 1 177 ? -42.085 38.417 29.045 1.00 62.10 332 GLU B CA 1
ATOM 2556 C C . GLU B 1 177 ? -41.857 37.218 29.963 1.00 61.66 332 GLU B C 1
ATOM 2557 O O . GLU B 1 177 ? -40.754 37.004 30.463 1.00 61.15 332 GLU B O 1
ATOM 2563 N N . LYS B 1 178 ? -42.912 36.436 30.167 1.00 61.54 333 LYS B N 1
ATOM 2564 C CA . LYS B 1 178 ? -42.857 35.259 31.026 1.00 62.13 333 LYS B CA 1
ATOM 2565 C C . LYS B 1 178 ? -41.851 34.209 30.552 1.00 62.42 333 LYS B C 1
ATOM 2566 O O . LYS B 1 178 ? -41.009 33.755 31.330 1.00 61.70 333 LYS B O 1
ATOM 2569 N N . ASP B 1 179 ? -41.934 33.825 29.282 1.00 62.74 334 ASP B N 1
ATOM 2570 C CA . ASP B 1 179 ? -41.029 32.816 28.743 1.00 63.37 334 ASP B CA 1
ATOM 2571 C C . ASP B 1 179 ? -39.570 33.250 28.685 1.00 63.44 334 ASP B C 1
ATOM 2572 O O . ASP B 1 179 ? -38.674 32.408 28.643 1.00 63.47 334 ASP B O 1
ATOM 2577 N N . SER B 1 180 ? -39.323 34.555 28.686 1.00 63.95 335 SER B N 1
ATOM 2578 C CA . SER B 1 180 ? -37.949 35.042 28.635 1.00 65.49 335 SER B CA 1
ATOM 2579 C C . SER B 1 180 ? -37.301 35.062 30.017 1.00 64.77 335 SER B C 1
ATOM 2580 O O . SER B 1 180 ? -36.088 34.945 30.134 1.00 64.90 335 SER B O 1
ATOM 2583 N N . ASP B 1 181 ? -38.108 35.192 31.064 1.00 65.64 336 ASP B N 1
ATOM 2584 C CA . ASP B 1 181 ? -37.573 35.221 32.421 1.00 66.02 336 ASP B CA 1
ATOM 2585 C C . ASP B 1 181 ? -37.120 33.863 32.946 1.00 65.48 336 ASP B C 1
ATOM 2586 O O . ASP B 1 181 ? -36.316 33.799 33.876 1.00 65.28 336 ASP B O 1
ATOM 2591 N N . ARG B 1 182 ? -37.619 32.779 32.358 1.00 64.74 337 ARG B N 1
ATOM 2592 C CA . ARG B 1 182 ? -37.252 31.455 32.842 1.00 64.33 337 ARG B CA 1
ATOM 2593 C C . ARG B 1 182 ? -36.205 30.668 32.055 1.00 64.56 337 ARG B C 1
ATOM 2594 O O . ARG B 1 182 ? -36.241 29.438 32.042 1.00 65.16 337 ARG B O 1
ATOM 2602 N N . ASP B 1 183 ? -35.270 31.373 31.420 1.00 64.32 338 ASP B N 1
ATOM 2603 C CA . ASP B 1 183 ? -34.188 30.741 30.657 1.00 65.47 338 ASP B CA 1
ATOM 2604 C C . ASP B 1 183 ? -34.530 29.335 30.181 1.00 64.36 338 ASP B C 1
ATOM 2605 O O . ASP B 1 183 ? -34.112 28.355 30.801 1.00 64.91 338 ASP B O 1
ATOM 2610 N N . TYR B 1 184 ? -35.274 29.219 29.087 1.00 62.07 339 TYR B N 1
ATOM 2611 C CA . TYR B 1 184 ? -35.629 27.895 28.601 1.00 59.52 339 TYR B CA 1
ATOM 2612 C C . TYR B 1 184 ? -35.400 27.740 27.102 1.00 56.91 339 TYR B C 1
ATOM 2613 O O . TYR B 1 184 ? -35.766 28.604 26.304 1.00 55.34 339 TYR B O 1
ATOM 2622 N N . TYR B 1 185 ? -34.763 26.632 26.734 1.00 54.14 340 TYR B N 1
ATOM 2623 C CA . TYR B 1 185 ? -34.459 26.343 25.341 1.00 50.76 340 TYR B CA 1
ATOM 2624 C C . TYR B 1 185 ? -35.565 25.558 24.658 1.00 48.40 340 TYR B C 1
ATOM 2625 O O . TYR B 1 185 ? -36.166 24.659 25.250 1.00 47.65 340 TYR B O 1
ATOM 2634 N N . MET B 1 186 ? -35.825 25.905 23.403 1.00 44.70 341 MET B N 1
ATOM 2635 C CA . MET B 1 186 ? -36.837 25.223 22.608 1.00 41.86 341 MET B CA 1
ATOM 2636 C C . MET B 1 186 ? -36.123 24.403 21.547 1.00 39.10 341 MET B C 1
ATOM 2637 O O . MET B 1 186 ? -35.008 24.740 21.149 1.00 35.97 341 MET B O 1
ATOM 2642 N N . ASN B 1 187 ? -36.750 23.319 21.103 1.00 38.53 342 ASN B N 1
ATOM 2643 C CA . ASN B 1 187 ? -36.168 22.528 20.030 1.00 38.32 342 ASN B CA 1
ATOM 2644 C C . ASN B 1 187 ? -36.808 23.117 18.771 1.00 38.60 342 ASN B C 1
ATOM 2645 O O . ASN B 1 187 ? -37.737 23.924 18.867 1.00 35.88 342 ASN B O 1
ATOM 2650 N N . ALA B 1 188 ? -36.313 22.729 17.602 1.00 39.60 343 ALA B N 1
ATOM 2651 C CA . ALA B 1 188 ? -36.827 23.253 16.340 1.00 40.07 343 ALA B CA 1
ATOM 2652 C C . ALA B 1 188 ? -38.353 23.243 16.236 1.00 40.64 343 ALA B C 1
ATOM 2653 O O . ALA B 1 188 ? -38.964 24.268 15.935 1.00 38.80 343 ALA B O 1
ATOM 2655 N N . LEU B 1 189 ? -38.965 22.089 16.486 1.00 40.40 344 LEU B N 1
ATOM 2656 C CA . LEU B 1 189 ? -40.418 21.974 16.401 1.00 41.79 344 LEU B CA 1
ATOM 2657 C C . LEU B 1 189 ? -41.136 22.923 17.356 1.00 42.07 344 LEU B C 1
ATOM 2658 O O . LEU B 1 189 ? -42.138 23.536 16.989 1.00 42.71 344 LEU B O 1
ATOM 2663 N N . GLU B 1 190 ? -40.629 23.041 18.580 1.00 42.51 345 GLU B N 1
ATOM 2664 C CA . GLU B 1 190 ? -41.240 23.927 19.565 1.00 43.42 345 GLU B CA 1
ATOM 2665 C C . GLU B 1 190 ? -41.127 25.380 19.110 1.00 42.80 345 GLU B C 1
ATOM 2666 O O . GLU B 1 190 ? -42.005 26.196 19.389 1.00 42.77 345 GLU B O 1
ATOM 2672 N N . ALA B 1 191 ? -40.043 25.697 18.407 1.00 40.63 346 ALA B N 1
ATOM 2673 C CA . ALA B 1 191 ? -39.832 27.053 17.919 1.00 40.22 346 ALA B CA 1
ATOM 2674 C C . ALA B 1 191 ? -40.872 27.366 16.844 1.00 42.13 346 ALA B C 1
ATOM 2675 O O . ALA B 1 191 ? -41.375 28.489 16.754 1.00 41.61 346 ALA B O 1
ATOM 2677 N N . LYS B 1 192 ? -41.196 26.367 16.031 1.00 41.63 347 LYS B N 1
ATOM 2678 C CA . LYS B 1 192 ? -42.190 26.544 14.985 1.00 43.34 347 LYS B CA 1
ATOM 2679 C C . LYS B 1 192 ? -43.558 26.777 15.618 1.00 43.37 347 LYS B C 1
ATOM 2680 O O . LYS B 1 192 ? -44.263 27.721 15.269 1.00 43.80 347 LYS B O 1
ATOM 2686 N N . GLN B 1 193 ? -43.923 25.914 16.560 1.00 43.67 348 GLN B N 1
ATOM 2687 C CA . GLN B 1 193 ? -45.206 26.025 17.244 1.00 43.72 348 GLN B CA 1
ATOM 2688 C C . GLN B 1 193 ? -45.305 27.359 17.985 1.00 43.35 348 GLN B C 1
ATOM 2689 O O . GLN B 1 193 ? -46.398 27.899 18.168 1.00 42.88 348 GLN B O 1
ATOM 2695 N N . TYR B 1 194 ? -44.159 27.889 18.402 1.00 41.28 349 TYR B N 1
ATOM 2696 C CA . TYR B 1 194 ? -44.118 29.156 19.125 1.00 40.13 349 TYR B CA 1
ATOM 2697 C C . TYR B 1 194 ? -44.344 30.336 18.177 1.00 39.59 349 TYR B C 1
ATOM 2698 O O . TYR B 1 194 ? -44.829 31.390 18.591 1.00 37.89 349 TYR B O 1
ATOM 2707 N N . GLY B 1 195 ? -43.980 30.154 16.909 1.00 39.10 350 GLY B N 1
ATOM 2708 C CA . GLY B 1 195 ? -44.149 31.212 15.926 1.00 39.36 350 GLY B CA 1
ATOM 2709 C C . GLY B 1 195 ? -42.863 31.951 15.585 1.00 41.06 350 GLY B C 1
ATOM 2710 O O . GLY B 1 195 ? -42.897 33.034 14.998 1.00 41.41 350 GLY B O 1
ATOM 2711 N N . ILE B 1 196 ? -41.724 31.369 15.957 1.00 40.32 351 ILE B N 1
ATOM 2712 C CA . ILE B 1 196 ? -40.424 31.975 15.690 1.00 38.19 351 ILE B CA 1
ATOM 2713 C C . ILE B 1 196 ? -39.935 31.614 14.289 1.00 37.01 351 ILE B C 1
ATOM 2714 O O . ILE B 1 196 ? -39.257 32.404 13.637 1.00 34.37 351 ILE B O 1
ATOM 2719 N N . ILE B 1 197 ? -40.284 30.416 13.832 1.00 36.20 352 ILE B N 1
ATOM 2720 C CA . ILE B 1 197 ? -39.908 29.960 12.496 1.00 38.19 352 ILE B CA 1
ATOM 2721 C C . ILE B 1 197 ? -41.143 29.374 11.823 1.00 39.36 352 ILE B C 1
ATOM 2722 O O . ILE B 1 197 ? -42.145 29.103 12.481 1.00 39.73 352 ILE B O 1
ATOM 2727 N N . ASP B 1 198 ? -41.061 29.160 10.516 1.00 41.06 353 ASP B N 1
ATOM 2728 C CA . ASP B 1 198 ? -42.189 28.622 9.771 1.00 43.34 353 ASP B CA 1
ATOM 2729 C C . ASP B 1 198 ? -42.074 27.132 9.495 1.00 44.42 353 ASP B C 1
ATOM 2730 O O . ASP B 1 198 ? -43.085 26.447 9.344 1.00 46.32 353 ASP B O 1
ATOM 2735 N N . GLU B 1 199 ? -40.854 26.617 9.432 1.00 44.57 354 GLU B N 1
ATOM 2736 C CA . GLU B 1 199 ? -40.696 25.194 9.181 1.00 46.92 354 GLU B CA 1
ATOM 2737 C C . GLU B 1 199 ? -39.363 24.619 9.628 1.00 44.86 354 GLU B C 1
ATOM 2738 O O . GLU B 1 199 ? -38.360 25.324 9.746 1.00 42.83 354 GLU B O 1
ATOM 2744 N N . VAL B 1 200 ? -39.375 23.318 9.883 1.00 43.64 355 VAL B N 1
ATOM 2745 C CA . VAL B 1 200 ? -38.187 22.603 10.299 1.00 42.84 355 VAL B CA 1
ATOM 2746 C C . VAL B 1 200 ? -37.652 21.875 9.073 1.00 43.54 355 VAL B C 1
ATOM 2747 O O . VAL B 1 200 ? -38.317 20.996 8.529 1.00 44.27 355 VAL B O 1
ATOM 2751 N N . ILE B 1 201 ? -36.462 22.253 8.625 1.00 43.57 356 ILE B N 1
ATOM 2752 C CA . ILE B 1 201 ? -35.860 21.608 7.468 1.00 43.83 356 ILE B CA 1
ATOM 2753 C C . ILE B 1 201 ? -35.690 20.122 7.772 1.00 46.92 356 ILE B C 1
ATOM 2754 O O . ILE B 1 201 ? -35.057 19.754 8.762 1.00 48.38 356 ILE B O 1
ATOM 2759 N N . GLU B 1 202 ? -36.264 19.269 6.932 1.00 49.57 357 GLU B N 1
ATOM 2760 C CA . GLU B 1 202 ? -36.148 17.830 7.135 1.00 51.63 357 GLU B CA 1
ATOM 2761 C C . GLU B 1 202 ? -34.792 17.378 6.613 1.00 52.53 357 GLU B C 1
ATOM 2762 O O . GLU B 1 202 ? -34.254 17.963 5.671 1.00 52.97 357 GLU B O 1
ATOM 2764 N N . THR B 1 203 ? -34.239 16.340 7.228 1.00 53.66 358 THR B N 1
ATOM 2765 C CA . THR B 1 203 ? -32.939 15.829 6.822 1.00 55.36 358 THR B CA 1
ATOM 2766 C C . THR B 1 203 ? -32.928 14.308 6.798 1.00 54.65 358 THR B C 1
ATOM 2767 O O . THR B 1 203 ? -33.901 13.666 7.192 1.00 54.47 358 THR B O 1
ATOM 2771 N N . LYS B 1 204 ? -31.817 13.742 6.337 1.00 55.11 359 LYS B N 1
ATOM 2772 C CA . LYS B 1 204 ? -31.660 12.294 6.263 1.00 56.29 359 LYS B CA 1
ATOM 2773 C C . LYS B 1 204 ? -31.578 11.692 7.657 1.00 56.82 359 LYS B C 1
ATOM 2774 O O . LYS B 1 204 ? -31.549 10.472 7.818 1.00 57.81 359 LYS B O 1
ATOM 2780 N N . LEU B 1 205 ? -31.543 12.556 8.664 1.00 57.26 360 LEU B N 1
ATOM 2781 C CA . LEU B 1 205 ? -31.463 12.103 10.043 1.00 58.15 360 LEU B CA 1
ATOM 2782 C C . LEU B 1 205 ? -32.664 12.593 10.840 1.00 57.71 360 LEU B C 1
ATOM 2783 O O . LEU B 1 205 ? -32.817 13.789 11.076 1.00 59.39 360 LEU B O 1
ATOM 2788 N N . PRO B 1 206 ? -33.542 11.671 11.257 1.00 57.20 361 PRO B N 1
ATOM 2789 C CA . PRO B 1 206 ? -34.715 12.082 12.031 1.00 56.78 361 PRO B CA 1
ATOM 2790 C C . PRO B 1 206 ? -34.320 12.421 13.465 1.00 57.10 361 PRO B C 1
ATOM 2791 O O . PRO B 1 206 ? -33.386 11.837 14.013 1.00 57.57 361 PRO B O 1
ATOM 2795 N N . HIS B 1 207 ? -35.026 13.375 14.061 1.00 56.60 362 HIS B N 1
ATOM 2796 C CA . HIS B 1 207 ? -34.749 13.782 15.428 1.00 56.37 362 HIS B CA 1
ATOM 2797 C C . HIS B 1 207 ? -35.504 12.848 16.372 1.00 57.57 362 HIS B C 1
ATOM 2798 O O . HIS B 1 207 ? -36.715 12.682 16.255 1.00 58.44 362 HIS B O 1
ATOM 2805 N N . PRO B 1 208 ? -34.791 12.227 17.325 1.00 59.03 363 PRO B N 1
ATOM 2806 C CA . PRO B 1 208 ? -35.382 11.299 18.294 1.00 59.69 363 PRO B CA 1
ATOM 2807 C C . PRO B 1 208 ? -36.601 11.811 19.055 1.00 60.46 363 PRO B C 1
ATOM 2808 O O . PRO B 1 208 ? -37.428 11.016 19.499 1.00 61.44 363 PRO B O 1
ATOM 2812 N N . TYR B 1 209 ? -36.726 13.126 19.201 1.00 60.83 364 TYR B N 1
ATOM 2813 C CA . TYR B 1 209 ? -37.851 13.674 19.950 1.00 61.94 364 TYR B CA 1
ATOM 2814 C C . TYR B 1 209 ? -38.981 14.311 19.133 1.00 63.45 364 TYR B C 1
ATOM 2815 O O . TYR B 1 209 ? -39.885 14.916 19.707 1.00 63.07 364 TYR B O 1
ATOM 2824 N N . PHE B 1 210 ? -38.942 14.176 17.809 1.00 65.73 365 PHE B N 1
ATOM 2825 C CA . PHE B 1 210 ? -39.987 14.750 16.952 1.00 68.28 365 PHE B CA 1
ATOM 2826 C C . PHE B 1 210 ? -40.936 13.701 16.373 1.00 71.13 365 PHE B C 1
ATOM 2827 O O . PHE B 1 210 ? -40.836 12.520 16.771 1.00 73.87 365 PHE B O 1
ATOM 2835 N N . HIS C 1 22 ? -23.483 43.286 -11.121 1.00 87.98 177 HIS C N 1
ATOM 2836 C CA . HIS C 1 22 ? -21.998 43.204 -11.227 1.00 88.56 177 HIS C CA 1
ATOM 2837 C C . HIS C 1 22 ? -21.347 43.257 -9.846 1.00 88.76 177 HIS C C 1
ATOM 2838 O O . HIS C 1 22 ? -21.342 44.301 -9.189 1.00 88.83 177 HIS C O 1
ATOM 2840 N N . MET C 1 23 ? -20.799 42.124 -9.411 1.00 88.23 178 MET C N 1
ATOM 2841 C CA . MET C 1 23 ? -20.141 42.034 -8.111 1.00 87.34 178 MET C CA 1
ATOM 2842 C C . MET C 1 23 ? -18.649 41.746 -8.281 1.00 85.96 178 MET C C 1
ATOM 2843 O O . MET C 1 23 ? -18.224 40.589 -8.257 1.00 86.34 178 MET C O 1
ATOM 2848 N N . ASP C 1 24 ? -17.862 42.806 -8.452 1.00 83.77 179 ASP C N 1
ATOM 2849 C CA . ASP C 1 24 ? -16.418 42.681 -8.634 1.00 81.33 179 ASP C CA 1
ATOM 2850 C C . ASP C 1 24 ? -15.668 42.832 -7.312 1.00 79.31 179 ASP C C 1
ATOM 2851 O O . ASP C 1 24 ? -14.520 43.276 -7.285 1.00 79.29 179 ASP C O 1
ATOM 2853 N N . ILE C 1 25 ? -16.326 42.459 -6.221 1.00 76.49 180 ILE C N 1
ATOM 2854 C CA . ILE C 1 25 ? -15.736 42.548 -4.892 1.00 73.96 180 ILE C CA 1
ATOM 2855 C C . ILE C 1 25 ? -14.793 41.380 -4.601 1.00 72.84 180 ILE C C 1
ATOM 2856 O O . ILE C 1 25 ? -15.046 40.249 -5.015 1.00 72.80 180 ILE C O 1
ATOM 2861 N N . LYS C 1 26 ? -13.706 41.664 -3.885 1.00 71.47 181 LYS C N 1
ATOM 2862 C CA . LYS C 1 26 ? -12.714 40.648 -3.540 1.00 70.42 181 LYS C CA 1
ATOM 2863 C C . LYS C 1 26 ? -12.732 40.282 -2.054 1.00 69.86 181 LYS C C 1
ATOM 2864 O O . LYS C 1 26 ? -12.107 39.304 -1.644 1.00 69.47 181 LYS C O 1
ATOM 2866 N N . ASP C 1 27 ? -13.442 41.072 -1.252 1.00 69.80 182 ASP C N 1
ATOM 2867 C CA . ASP C 1 27 ? -13.560 40.820 0.184 1.00 68.77 182 ASP C CA 1
ATOM 2868 C C . ASP C 1 27 ? -14.913 41.350 0.658 1.00 67.14 182 ASP C C 1
ATOM 2869 O O . ASP C 1 27 ? -15.516 42.188 -0.004 1.00 66.94 182 ASP C O 1
ATOM 2874 N N . MET C 1 28 ? -15.386 40.874 1.806 1.00 65.62 183 MET C N 1
ATOM 2875 C CA . MET C 1 28 ? -16.682 41.302 2.325 1.00 63.84 183 MET C CA 1
ATOM 2876 C C . MET C 1 28 ? -16.643 42.470 3.304 1.00 64.26 183 MET C C 1
ATOM 2877 O O . MET C 1 28 ? -17.674 42.840 3.868 1.00 65.29 183 MET C O 1
ATOM 2882 N N . LYS C 1 29 ? -15.469 43.051 3.517 1.00 63.56 184 LYS C N 1
ATOM 2883 C CA . LYS C 1 29 ? -15.358 44.168 4.448 1.00 63.22 184 LYS C CA 1
ATOM 2884 C C . LYS C 1 29 ? -14.779 45.416 3.790 1.00 62.16 184 LYS C C 1
ATOM 2885 O O . LYS C 1 29 ? -15.491 46.402 3.581 1.00 61.98 184 LYS C O 1
ATOM 2891 N N . LYS C 1 30 ? -13.491 45.369 3.466 1.00 59.87 185 LYS C N 1
ATOM 2892 C CA . LYS C 1 30 ? -12.820 46.497 2.833 1.00 58.20 185 LYS C CA 1
ATOM 2893 C C . LYS C 1 30 ? -13.487 46.898 1.516 1.00 56.70 185 LYS C C 1
ATOM 2894 O O . LYS C 1 30 ? -13.837 48.062 1.321 1.00 57.60 185 LYS C O 1
ATOM 2896 N N . ASP C 1 31 ? -13.667 45.932 0.620 1.00 54.58 186 ASP C N 1
ATOM 2897 C CA . ASP C 1 31 ? -14.278 46.195 -0.678 1.00 52.82 186 ASP C CA 1
ATOM 2898 C C . ASP C 1 31 ? -15.722 46.672 -0.634 1.00 50.30 186 ASP C C 1
ATOM 2899 O O . ASP C 1 31 ? -16.165 47.403 -1.521 1.00 48.35 186 ASP C O 1
ATOM 2904 N N . VAL C 1 32 ? -16.464 46.255 0.383 1.00 48.21 187 VAL C N 1
ATOM 2905 C CA . VAL C 1 32 ? -17.847 46.681 0.497 1.00 45.21 187 VAL C CA 1
ATOM 2906 C C . VAL C 1 32 ? -17.876 48.163 0.848 1.00 44.74 187 VAL C C 1
ATOM 2907 O O . VAL C 1 32 ? -18.652 48.929 0.273 1.00 44.42 187 VAL C O 1
ATOM 2911 N N . LYS C 1 33 ? -17.019 48.566 1.781 1.00 43.12 188 LYS C N 1
ATOM 2912 C CA . LYS C 1 33 ? -16.951 49.964 2.188 1.00 43.93 188 LYS C CA 1
ATOM 2913 C C . LYS C 1 33 ? -16.417 50.811 1.047 1.00 43.56 188 LYS C C 1
ATOM 2914 O O . LYS C 1 33 ? -16.859 51.941 0.840 1.00 42.63 188 LYS C O 1
ATOM 2920 N N . LEU C 1 34 ? -15.464 50.254 0.310 1.00 44.74 189 LEU C N 1
ATOM 2921 C CA . LEU C 1 34 ? -14.869 50.946 -0.826 1.00 46.99 189 LEU C CA 1
ATOM 2922 C C . LEU C 1 34 ? -15.925 51.174 -1.904 1.00 46.24 189 LEU C C 1
ATOM 2923 O O . LEU C 1 34 ? -15.966 52.230 -2.537 1.00 46.58 189 LEU C O 1
ATOM 2928 N N . PHE C 1 35 ? -16.777 50.175 -2.108 1.00 44.57 190 PHE C N 1
ATOM 2929 C CA . PHE C 1 35 ? -17.832 50.271 -3.105 1.00 45.05 190 PHE C CA 1
ATOM 2930 C C . PHE C 1 35 ? -18.818 51.378 -2.748 1.00 45.47 190 PHE C C 1
ATOM 2931 O O . PHE C 1 35 ? -19.359 52.040 -3.632 1.00 45.71 190 PHE C O 1
ATOM 2939 N N . PHE C 1 36 ? -19.058 51.574 -1.455 1.00 44.16 191 PHE C N 1
ATOM 2940 C CA . PHE C 1 36 ? -19.970 52.623 -1.027 1.00 45.38 191 PHE C CA 1
ATOM 2941 C C . PHE C 1 36 ? -19.266 53.967 -1.064 1.00 46.00 191 PHE C C 1
ATOM 2942 O O . PHE C 1 36 ? -19.873 54.986 -1.391 1.00 45.90 191 PHE C O 1
ATOM 2950 N N . PHE C 1 37 ? -17.979 53.963 -0.735 1.00 46.49 192 PHE C N 1
ATOM 2951 C CA . PHE C 1 37 ? -17.200 55.189 -0.745 1.00 46.49 192 PHE C CA 1
ATOM 2952 C C . PHE C 1 37 ? -17.191 55.787 -2.151 1.00 47.71 192 PHE C C 1
ATOM 2953 O O . PHE C 1 37 ? -17.344 56.996 -2.320 1.00 46.23 192 PHE C O 1
ATOM 2961 N N . LYS C 1 38 ? -17.017 54.935 -3.158 1.00 48.14 193 LYS C N 1
ATOM 2962 C CA . LYS C 1 38 ? -16.994 55.394 -4.541 1.00 51.05 193 LYS C CA 1
ATOM 2963 C C . LYS C 1 38 ? -18.357 55.940 -4.963 1.00 51.06 193 LYS C C 1
ATOM 2964 O O . LYS C 1 38 ? -18.478 56.591 -6.002 1.00 49.89 193 LYS C O 1
ATOM 2970 N N . LYS C 1 39 ? -19.379 55.674 -4.152 1.00 50.41 194 LYS C N 1
ATOM 2971 C CA . LYS C 1 39 ? -20.728 56.157 -4.432 1.00 50.48 194 LYS C CA 1
ATOM 2972 C C . LYS C 1 39 ? -21.089 57.320 -3.514 1.00 49.25 194 LYS C C 1
ATOM 2973 O O . LYS C 1 39 ? -22.264 57.642 -3.339 1.00 47.39 194 LYS C O 1
ATOM 2979 N N . ARG C 1 40 ? -20.069 57.937 -2.923 1.00 48.53 195 ARG C N 1
ATOM 2980 C CA . ARG C 1 40 ? -20.257 59.072 -2.028 1.00 47.12 195 ARG C CA 1
ATOM 2981 C C . ARG C 1 40 ? -20.950 58.687 -0.729 1.00 46.89 195 ARG C C 1
ATOM 2982 O O . ARG C 1 40 ? -21.590 59.521 -0.090 1.00 48.44 195 ARG C O 1
ATOM 2990 N N . ILE C 1 41 ? -20.818 57.429 -0.332 1.00 45.73 196 ILE C N 1
ATOM 2991 C CA . ILE C 1 41 ? -21.449 56.958 0.890 1.00 45.01 196 ILE C CA 1
ATOM 2992 C C . ILE C 1 41 ? -20.404 56.576 1.935 1.00 45.14 196 ILE C C 1
ATOM 2993 O O . ILE C 1 41 ? -19.540 55.740 1.692 1.00 46.27 196 ILE C O 1
ATOM 2998 N N . ILE C 1 42 ? -20.491 57.208 3.100 1.00 46.13 197 ILE C N 1
ATOM 2999 C CA . ILE C 1 42 ? -19.549 56.966 4.185 1.00 46.43 197 ILE C CA 1
ATOM 3000 C C . ILE C 1 42 ? -20.235 56.484 5.455 1.00 47.16 197 ILE C C 1
ATOM 3001 O O . ILE C 1 42 ? -21.398 56.801 5.710 1.00 46.72 197 ILE C O 1
ATOM 3006 N N . TYR C 1 43 ? -19.497 55.720 6.254 1.00 47.56 198 TYR C N 1
ATOM 3007 C CA . TYR C 1 43 ? -20.014 55.210 7.512 1.00 48.47 198 TYR C CA 1
ATOM 3008 C C . TYR C 1 43 ? -19.251 55.793 8.694 1.00 49.40 198 TYR C C 1
ATOM 3009 O O . TYR C 1 43 ? -18.022 55.800 8.714 1.00 50.81 198 TYR C O 1
ATOM 3018 N N . LEU C 1 44 ? -19.995 56.303 9.666 1.00 49.20 199 LEU C N 1
ATOM 3019 C CA . LEU C 1 44 ? -19.419 56.846 10.885 1.00 49.58 199 LEU C CA 1
ATOM 3020 C C . LEU C 1 44 ? -20.026 55.930 11.934 1.00 51.39 199 LEU C C 1
ATOM 3021 O O . LEU C 1 44 ? -20.934 56.315 12.668 1.00 51.37 199 LEU C O 1
ATOM 3026 N N . THR C 1 45 ? -19.531 54.697 11.971 1.00 52.98 200 THR C N 1
ATOM 3027 C CA . THR C 1 45 ? -20.042 53.694 12.894 1.00 55.80 200 THR C CA 1
ATOM 3028 C C . THR C 1 45 ? -19.054 53.285 13.977 1.00 55.92 200 THR C C 1
ATOM 3029 O O . THR C 1 45 ? -19.172 52.209 14.560 1.00 56.86 200 THR C O 1
ATOM 3033 N N . ASP C 1 46 ? -18.086 54.153 14.245 1.00 57.04 201 ASP C N 1
ATOM 3034 C CA . ASP C 1 46 ? -17.079 53.897 15.268 1.00 57.69 201 ASP C CA 1
ATOM 3035 C C . ASP C 1 46 ? -17.105 55.032 16.273 1.00 56.91 201 ASP C C 1
ATOM 3036 O O . ASP C 1 46 ? -17.828 56.008 16.098 1.00 56.83 201 ASP C O 1
ATOM 3041 N N . GLU C 1 47 ? -16.316 54.897 17.331 1.00 56.47 202 GLU C N 1
ATOM 3042 C CA . GLU C 1 47 ? -16.223 55.945 18.334 1.00 56.22 202 GLU C CA 1
ATOM 3043 C C . GLU C 1 47 ? -15.497 57.092 17.652 1.00 53.70 202 GLU C C 1
ATOM 3044 O O . GLU C 1 47 ? -14.725 56.873 16.720 1.00 53.05 202 GLU C O 1
ATOM 3050 N N . ILE C 1 48 ? -15.751 58.316 18.093 1.00 51.37 203 ILE C N 1
ATOM 3051 C CA . ILE C 1 48 ? -15.077 59.455 17.496 1.00 49.98 203 ILE C CA 1
ATOM 3052 C C . ILE C 1 48 ? -13.803 59.729 18.273 1.00 50.54 203 ILE C C 1
ATOM 3053 O O . ILE C 1 48 ? -13.839 60.223 19.399 1.00 49.34 203 ILE C O 1
ATOM 3058 N N . ASN C 1 49 ? -12.676 59.387 17.663 1.00 50.85 204 ASN C N 1
ATOM 3059 C CA . ASN C 1 49 ? -11.381 59.593 18.287 1.00 51.77 204 ASN C CA 1
ATOM 3060 C C . ASN C 1 49 ? -10.399 60.122 17.255 1.00 52.53 204 ASN C C 1
ATOM 3061 O O . ASN C 1 49 ? -10.754 60.338 16.099 1.00 53.26 204 ASN C O 1
ATOM 3066 N N . LYS C 1 50 ? -9.161 60.322 17.684 1.00 53.40 205 LYS C N 1
ATOM 3067 C CA . LYS C 1 50 ? -8.114 60.835 16.818 1.00 55.31 205 LYS C CA 1
ATOM 3068 C C . LYS C 1 50 ? -8.064 60.111 15.474 1.00 55.31 205 LYS C C 1
ATOM 3069 O O . LYS C 1 50 ? -8.135 60.735 14.414 1.00 55.37 205 LYS C O 1
ATOM 3075 N N . LYS C 1 51 ? -7.949 58.788 15.530 1.00 54.56 206 LYS C N 1
ATOM 3076 C CA . LYS C 1 51 ? -7.854 57.963 14.332 1.00 53.65 206 LYS C CA 1
ATOM 3077 C C . LYS C 1 51 ? -9.049 58.032 13.387 1.00 52.28 206 LYS C C 1
ATOM 3078 O O . LYS C 1 51 ? -8.892 58.327 12.203 1.00 52.42 206 LYS C O 1
ATOM 3084 N N . THR C 1 52 ? -10.240 57.755 13.904 1.00 50.90 207 THR C N 1
ATOM 3085 C CA . THR C 1 52 ? -11.439 57.764 13.075 1.00 49.30 207 THR C CA 1
ATOM 3086 C C . THR C 1 52 ? -11.783 59.146 12.523 1.00 48.10 207 THR C C 1
ATOM 3087 O O . THR C 1 52 ? -12.251 59.268 11.390 1.00 46.93 207 THR C O 1
ATOM 3091 N N . ALA C 1 53 ? -11.545 60.184 13.317 1.00 47.34 208 ALA C N 1
ATOM 3092 C CA . ALA C 1 53 ? -11.820 61.545 12.877 1.00 48.24 208 ALA C CA 1
ATOM 3093 C C . ALA C 1 53 ? -10.894 61.894 11.714 1.00 48.59 208 ALA C C 1
ATOM 3094 O O . ALA C 1 53 ? -11.302 62.544 10.753 1.00 47.77 208 ALA C O 1
ATOM 3096 N N . ASP C 1 54 ? -9.646 61.448 11.807 1.00 50.33 209 ASP C N 1
ATOM 3097 C CA . ASP C 1 54 ? -8.656 61.705 10.767 1.00 53.07 209 ASP C CA 1
ATOM 3098 C C . ASP C 1 54 ? -9.036 61.032 9.455 1.00 52.22 209 ASP C C 1
ATOM 3099 O O . ASP C 1 54 ? -8.901 61.621 8.385 1.00 52.37 209 ASP C O 1
ATOM 3104 N N . GLU C 1 55 ? -9.515 59.797 9.538 1.00 51.59 210 GLU C N 1
ATOM 3105 C CA . GLU C 1 55 ? -9.903 59.064 8.342 1.00 51.41 210 GLU C CA 1
ATOM 3106 C C . GLU C 1 55 ? -11.118 59.716 7.689 1.00 49.92 210 GLU C C 1
ATOM 3107 O O . GLU C 1 55 ? -11.137 59.945 6.480 1.00 48.91 210 GLU C O 1
ATOM 3113 N N . LEU C 1 56 ? -12.131 60.015 8.497 1.00 48.65 211 LEU C N 1
ATOM 3114 C CA . LEU C 1 56 ? -13.351 60.633 7.993 1.00 48.05 211 LEU C CA 1
ATOM 3115 C C . LEU C 1 56 ? -13.054 61.964 7.310 1.00 47.63 211 LEU C C 1
ATOM 3116 O O . LEU C 1 56 ? -13.601 62.258 6.247 1.00 46.55 211 LEU C O 1
ATOM 3121 N N . ILE C 1 57 ? -12.187 62.767 7.923 1.00 47.26 212 ILE C N 1
ATOM 3122 C CA . ILE C 1 57 ? -11.821 64.056 7.352 1.00 47.12 212 ILE C CA 1
ATOM 3123 C C . ILE C 1 57 ? -11.109 63.840 6.019 1.00 47.59 212 ILE C C 1
ATOM 3124 O O . ILE C 1 57 ? -11.424 64.497 5.027 1.00 48.06 212 ILE C O 1
ATOM 3129 N N . SER C 1 58 ? -10.155 62.915 5.997 1.00 47.26 213 SER C N 1
ATOM 3130 C CA . SER C 1 58 ? -9.426 62.615 4.768 1.00 48.73 213 SER C CA 1
ATOM 3131 C C . SER C 1 58 ? -10.415 62.261 3.670 1.00 48.41 213 SER C C 1
ATOM 3132 O O . SER C 1 58 ? -10.339 62.775 2.553 1.00 48.41 213 SER C O 1
ATOM 3135 N N . GLN C 1 59 ? -11.344 61.375 4.011 1.00 49.13 214 GLN C N 1
ATOM 3136 C CA . GLN C 1 59 ? -12.363 60.911 3.083 1.00 49.63 214 GLN C CA 1
ATOM 3137 C C . GLN C 1 59 ? -13.276 62.024 2.585 1.00 48.38 214 GLN C C 1
ATOM 3138 O O . GLN C 1 59 ? -13.613 62.069 1.401 1.00 47.74 214 GLN C O 1
ATOM 3144 N N . LEU C 1 60 ? -13.674 62.920 3.482 1.00 46.87 215 LEU C N 1
ATOM 3145 C CA . LEU C 1 60 ? -14.541 64.025 3.097 1.00 46.15 215 LEU C CA 1
ATOM 3146 C C . LEU C 1 60 ? -13.805 64.947 2.135 1.00 47.35 215 LEU C C 1
ATOM 3147 O O . LEU C 1 60 ? -14.332 65.303 1.078 1.00 47.29 215 LEU C O 1
ATOM 3152 N N . LEU C 1 61 ? -12.580 65.320 2.495 1.00 47.16 216 LEU C N 1
ATOM 3153 C CA . LEU C 1 61 ? -11.779 66.194 1.646 1.00 47.47 216 LEU C CA 1
ATOM 3154 C C . LEU C 1 61 ? -11.532 65.538 0.292 1.00 48.42 216 LEU C C 1
ATOM 3155 O O . LEU C 1 61 ? -11.526 66.209 -0.740 1.00 48.75 216 LEU C O 1
ATOM 3160 N N . TYR C 1 62 ? -11.334 64.224 0.298 1.00 49.42 217 TYR C N 1
ATOM 3161 C CA . TYR C 1 62 ? -11.090 63.498 -0.941 1.00 49.81 217 TYR C CA 1
ATOM 3162 C C . TYR C 1 62 ? -12.305 63.546 -1.851 1.00 49.37 217 TYR C C 1
ATOM 3163 O O . TYR C 1 62 ? -12.193 63.896 -3.024 1.00 49.06 217 TYR C O 1
ATOM 3172 N N . LEU C 1 63 ? -13.464 63.188 -1.311 1.00 50.39 218 LEU C N 1
ATOM 3173 C CA . LEU C 1 63 ? -14.692 63.195 -2.092 1.00 51.19 218 LEU C CA 1
ATOM 3174 C C . LEU C 1 63 ? -14.974 64.582 -2.660 1.00 51.55 218 LEU C C 1
ATOM 3175 O O . LEU C 1 63 ? -15.175 64.738 -3.862 1.00 50.95 218 LEU C O 1
ATOM 3180 N N . ASP C 1 64 ? -14.974 65.593 -1.798 1.00 52.86 219 ASP C N 1
ATOM 3181 C CA . ASP C 1 64 ? -15.247 66.952 -2.244 1.00 54.76 219 ASP C CA 1
ATOM 3182 C C . ASP C 1 64 ? -14.277 67.384 -3.338 1.00 56.28 219 ASP C C 1
ATOM 3183 O O . ASP C 1 64 ? -14.560 68.310 -4.094 1.00 55.65 219 ASP C O 1
ATOM 3188 N N . ASN C 1 65 ? -13.138 66.705 -3.424 1.00 57.66 220 ASN C N 1
ATOM 3189 C CA . ASN C 1 65 ? -12.138 67.028 -4.431 1.00 59.91 220 ASN C CA 1
ATOM 3190 C C . ASN C 1 65 ? -12.535 66.461 -5.795 1.00 61.70 220 ASN C C 1
ATOM 3191 O O . ASN C 1 65 ? -12.183 67.022 -6.832 1.00 62.92 220 ASN C O 1
ATOM 3196 N N . ILE C 1 66 ? -13.264 65.347 -5.787 1.00 61.67 221 ILE C N 1
ATOM 3197 C CA . ILE C 1 66 ? -13.714 64.711 -7.022 1.00 60.85 221 ILE C CA 1
ATOM 3198 C C . ILE C 1 66 ? -14.757 65.610 -7.676 1.00 61.58 221 ILE C C 1
ATOM 3199 O O . ILE C 1 66 ? -14.562 66.105 -8.784 1.00 63.38 221 ILE C O 1
ATOM 3204 N N . ASN C 1 67 ? -15.869 65.805 -6.978 1.00 60.55 222 ASN C N 1
ATOM 3205 C CA . ASN C 1 67 ? -16.949 66.666 -7.443 1.00 59.39 222 ASN C CA 1
ATOM 3206 C C . ASN C 1 67 ? -17.637 67.224 -6.204 1.00 58.53 222 ASN C C 1
ATOM 3207 O O . ASN C 1 67 ? -17.167 67.016 -5.087 1.00 59.47 222 ASN C O 1
ATOM 3212 N N . HIS C 1 68 ? -18.744 67.930 -6.387 1.00 58.23 223 HIS C N 1
ATOM 3213 C CA . HIS C 1 68 ? -19.442 68.507 -5.246 1.00 57.63 223 HIS C CA 1
ATOM 3214 C C . HIS C 1 68 ? -20.861 67.998 -5.069 1.00 57.75 223 HIS C C 1
ATOM 3215 O O . HIS C 1 68 ? -21.723 68.708 -4.553 1.00 57.88 223 HIS C O 1
ATOM 3222 N N . ASN C 1 69 ? -21.104 66.764 -5.494 1.00 57.84 224 ASN C N 1
ATOM 3223 C CA . ASN C 1 69 ? -22.427 66.178 -5.346 1.00 58.76 224 ASN C CA 1
ATOM 3224 C C . ASN C 1 69 ? -22.640 65.835 -3.878 1.00 58.03 224 ASN C C 1
ATOM 3225 O O . ASN C 1 69 ? -21.723 65.946 -3.066 1.00 58.17 224 ASN C O 1
ATOM 3230 N N . ASP C 1 70 ? -23.851 65.416 -3.538 1.00 57.44 225 ASP C N 1
ATOM 3231 C CA . ASP C 1 70 ? -24.174 65.072 -2.161 1.00 56.31 225 ASP C CA 1
ATOM 3232 C C . ASP C 1 70 ? -23.416 63.866 -1.608 1.00 54.42 225 ASP C C 1
ATOM 3233 O O . ASP C 1 70 ? -23.235 62.853 -2.286 1.00 53.74 225 ASP C O 1
ATOM 3238 N N . ILE C 1 71 ? -22.971 64.002 -0.364 1.00 51.86 226 ILE C N 1
ATOM 3239 C CA . ILE C 1 71 ? -22.264 62.945 0.343 1.00 49.14 226 ILE C CA 1
ATOM 3240 C C . ILE C 1 71 ? -23.220 62.427 1.418 1.00 49.22 226 ILE C C 1
ATOM 3241 O O . ILE C 1 71 ? -23.774 63.213 2.191 1.00 48.92 226 ILE C O 1
ATOM 3246 N N . LYS C 1 72 ? -23.426 61.114 1.455 1.00 47.41 227 LYS C N 1
ATOM 3247 C CA . LYS C 1 72 ? -24.310 60.516 2.448 1.00 47.09 227 LYS C CA 1
ATOM 3248 C C . LYS C 1 72 ? -23.489 59.857 3.553 1.00 47.29 227 LYS C C 1
ATOM 3249 O O . LYS C 1 72 ? -22.541 59.115 3.278 1.00 44.45 227 LYS C O 1
ATOM 3255 N N . ILE C 1 73 ? -23.861 60.125 4.801 1.00 45.85 228 ILE C N 1
ATOM 3256 C CA . ILE C 1 73 ? -23.153 59.560 5.942 1.00 45.32 228 ILE C CA 1
ATOM 3257 C C . ILE C 1 73 ? -24.075 58.835 6.921 1.00 46.25 228 ILE C C 1
ATOM 3258 O O . ILE C 1 73 ? -24.947 59.451 7.539 1.00 44.85 228 ILE C O 1
ATOM 3263 N N . TYR C 1 74 ? -23.886 57.524 7.054 1.00 46.18 229 TYR C N 1
ATOM 3264 C CA . TYR C 1 74 ? -24.678 56.741 7.996 1.00 45.14 229 TYR C CA 1
ATOM 3265 C C . TYR C 1 74 ? -23.997 56.929 9.347 1.00 45.10 229 TYR C C 1
ATOM 3266 O O . TYR C 1 74 ? -22.775 56.823 9.443 1.00 44.64 229 TYR C O 1
ATOM 3275 N N . ILE C 1 75 ? -24.778 57.213 10.384 1.00 43.87 230 ILE C N 1
ATOM 3276 C CA . ILE C 1 75 ? -24.205 57.431 11.703 1.00 42.82 230 ILE C CA 1
ATOM 3277 C C . ILE C 1 75 ? -24.756 56.501 12.776 1.00 43.25 230 ILE C C 1
ATOM 3278 O O . ILE C 1 75 ? -25.967 56.413 12.984 1.00 44.03 230 ILE C O 1
ATOM 3283 N N . ASN C 1 76 ? -23.836 55.823 13.456 1.00 42.79 231 ASN C N 1
ATOM 3284 C CA . ASN C 1 76 ? -24.130 54.888 14.538 1.00 42.20 231 ASN C CA 1
ATOM 3285 C C . ASN C 1 76 ? -22.886 54.981 15.411 1.00 42.30 231 ASN C C 1
ATOM 3286 O O . ASN C 1 76 ? -21.985 54.154 15.309 1.00 42.49 231 ASN C O 1
ATOM 3291 N N . SER C 1 77 ? -22.837 56.004 16.259 1.00 42.71 232 SER C N 1
ATOM 3292 C CA . SER C 1 77 ? -21.675 56.237 17.107 1.00 42.05 232 SER C CA 1
ATOM 3293 C C . SER C 1 77 ? -22.020 56.821 18.471 1.00 42.40 232 SER C C 1
ATOM 3294 O O . SER C 1 77 ? -22.904 57.665 18.589 1.00 44.39 232 SER C O 1
ATOM 3297 N N . PRO C 1 78 ? -21.317 56.376 19.522 1.00 42.03 233 PRO C N 1
ATOM 3298 C CA . PRO C 1 78 ? -21.548 56.859 20.886 1.00 41.99 233 PRO C CA 1
ATOM 3299 C C . PRO C 1 78 ? -20.794 58.162 21.117 1.00 42.48 233 PRO C C 1
ATOM 3300 O O . PRO C 1 78 ? -20.743 58.675 22.233 1.00 44.06 233 PRO C O 1
ATOM 3304 N N . GLY C 1 79 ? -20.209 58.692 20.051 1.00 42.07 234 GLY C N 1
ATOM 3305 C CA . GLY C 1 79 ? -19.454 59.923 20.169 1.00 42.79 234 GLY C CA 1
ATOM 3306 C C . GLY C 1 79 ? -18.023 59.617 20.564 1.00 42.74 234 GLY C C 1
ATOM 3307 O O . GLY C 1 79 ? -17.475 58.587 20.174 1.00 40.98 234 GLY C O 1
ATOM 3308 N N . GLY C 1 80 ? -17.417 60.509 21.341 1.00 43.16 235 GLY C N 1
ATOM 3309 C CA . GLY C 1 80 ? -16.047 60.304 21.771 1.00 46.61 235 GLY C CA 1
ATOM 3310 C C . GLY C 1 80 ? -15.360 61.598 22.168 1.00 49.11 235 GLY C C 1
ATOM 3311 O O . GLY C 1 80 ? -15.698 62.208 23.184 1.00 50.91 235 GLY C O 1
ATOM 3312 N N . SER C 1 81 ? -14.393 62.018 21.360 1.00 50.54 236 SER C N 1
ATOM 3313 C CA . SER C 1 81 ? -13.643 63.245 21.613 1.00 51.38 236 SER C CA 1
ATOM 3314 C C . SER C 1 81 ? -14.371 64.459 21.036 1.00 52.10 236 SER C C 1
ATOM 3315 O O . SER C 1 81 ? -14.739 64.468 19.861 1.00 51.95 236 SER C O 1
ATOM 3318 N N . ILE C 1 82 ? -14.582 65.480 21.862 1.00 51.69 237 ILE C N 1
ATOM 3319 C CA . ILE C 1 82 ? -15.264 66.679 21.400 1.00 51.29 237 ILE C CA 1
ATOM 3320 C C . ILE C 1 82 ? -14.373 67.506 20.475 1.00 52.30 237 ILE C C 1
ATOM 3321 O O . ILE C 1 82 ? -14.869 68.126 19.533 1.00 53.32 237 ILE C O 1
ATOM 3326 N N . ASN C 1 83 ? -13.065 67.514 20.733 1.00 52.28 238 ASN C N 1
ATOM 3327 C CA . ASN C 1 83 ? -12.132 68.248 19.876 1.00 53.10 238 ASN C CA 1
ATOM 3328 C C . ASN C 1 83 ? -12.159 67.637 18.481 1.00 52.18 238 ASN C C 1
ATOM 3329 O O . ASN C 1 83 ? -12.281 68.343 17.480 1.00 50.36 238 ASN C O 1
ATOM 3334 N N . GLU C 1 84 ? -12.039 66.316 18.426 1.00 51.19 239 GLU C N 1
ATOM 3335 C CA . GLU C 1 84 ? -12.051 65.606 17.159 1.00 51.71 239 GLU C CA 1
ATOM 3336 C C . GLU C 1 84 ? -13.425 65.719 16.514 1.00 50.45 239 GLU C C 1
ATOM 3337 O O . GLU C 1 84 ? -13.558 65.643 15.292 1.00 48.96 239 GLU C O 1
ATOM 3343 N N . GLY C 1 85 ? -14.443 65.913 17.346 1.00 49.46 240 GLY C N 1
ATOM 3344 C CA . GLY C 1 85 ? -15.795 66.047 16.841 1.00 48.09 240 GLY C CA 1
ATOM 3345 C C . GLY C 1 85 ? -15.969 67.399 16.182 1.00 48.32 240 GLY C C 1
ATOM 3346 O O . GLY C 1 85 ? -16.491 67.502 15.072 1.00 48.58 240 GLY C O 1
ATOM 3347 N N . LEU C 1 86 ? -15.525 68.445 16.871 1.00 47.95 241 LEU C N 1
ATOM 3348 C CA . LEU C 1 86 ? -15.625 69.796 16.345 1.00 46.67 241 LEU C CA 1
ATOM 3349 C C . LEU C 1 86 ? -14.756 69.950 15.101 1.00 46.73 241 LEU C C 1
ATOM 3350 O O . LEU C 1 86 ? -15.020 70.801 14.253 1.00 46.08 241 LEU C O 1
ATOM 3355 N N . ALA C 1 87 ? -13.722 69.118 14.995 1.00 45.94 242 ALA C N 1
ATOM 3356 C CA . ALA C 1 87 ? -12.838 69.156 13.836 1.00 44.52 242 ALA C CA 1
ATOM 3357 C C . ALA C 1 87 ? -13.611 68.625 12.636 1.00 44.25 242 ALA C C 1
ATOM 3358 O O . ALA C 1 87 ? -13.564 69.197 11.545 1.00 42.15 242 ALA C O 1
ATOM 3360 N N . ILE C 1 88 ? -14.325 67.523 12.846 1.00 43.76 243 ILE C N 1
ATOM 3361 C CA . ILE C 1 88 ? -15.118 66.929 11.782 1.00 44.94 243 ILE C CA 1
ATOM 3362 C C . ILE C 1 88 ? -16.207 67.913 11.363 1.00 47.32 243 ILE C C 1
ATOM 3363 O O . ILE C 1 88 ? -16.531 68.029 10.180 1.00 47.57 243 ILE C O 1
ATOM 3368 N N . LEU C 1 89 ? -16.758 68.627 12.340 1.00 48.12 244 LEU C N 1
ATOM 3369 C CA . LEU C 1 89 ? -17.805 69.605 12.073 1.00 49.94 244 LEU C CA 1
ATOM 3370 C C . LEU C 1 89 ? -17.257 70.716 11.173 1.00 50.55 244 LEU C C 1
ATOM 3371 O O . LEU C 1 89 ? -17.923 71.137 10.225 1.00 49.98 244 LEU C O 1
ATOM 3376 N N . ASP C 1 90 ? -16.046 71.185 11.470 1.00 50.22 245 ASP C N 1
ATOM 3377 C CA . ASP C 1 90 ? -15.422 72.231 10.666 1.00 51.00 245 ASP C CA 1
ATOM 3378 C C . ASP C 1 90 ? -15.284 71.766 9.222 1.00 51.17 245 ASP C C 1
ATOM 3379 O O . ASP C 1 90 ? -15.646 72.489 8.291 1.00 50.95 245 ASP C O 1
ATOM 3384 N N . ILE C 1 91 ? -14.755 70.559 9.044 1.00 49.82 246 ILE C N 1
ATOM 3385 C CA . ILE C 1 91 ? -14.565 69.992 7.717 1.00 49.75 246 ILE C CA 1
ATOM 3386 C C . ILE C 1 91 ? -15.911 69.872 7.013 1.00 51.75 246 ILE C C 1
ATOM 3387 O O . ILE C 1 91 ? -16.031 70.156 5.821 1.00 51.68 246 ILE C O 1
ATOM 3392 N N . PHE C 1 92 ? -16.921 69.453 7.766 1.00 54.63 247 PHE C N 1
ATOM 3393 C CA . PHE C 1 92 ? -18.270 69.298 7.239 1.00 56.78 247 PHE C CA 1
ATOM 3394 C C . PHE C 1 92 ? -18.712 70.561 6.519 1.00 57.91 247 PHE C C 1
ATOM 3395 O O . PHE C 1 92 ? -19.159 70.515 5.375 1.00 58.58 247 PHE C O 1
ATOM 3403 N N . ASN C 1 93 ? -18.580 71.690 7.206 1.00 59.28 248 ASN C N 1
ATOM 3404 C CA . ASN C 1 93 ? -18.989 72.977 6.662 1.00 60.65 248 ASN C CA 1
ATOM 3405 C C . ASN C 1 93 ? -17.928 73.669 5.818 1.00 60.67 248 ASN C C 1
ATOM 3406 O O . ASN C 1 93 ? -18.154 74.762 5.300 1.00 60.41 248 ASN C O 1
ATOM 3411 N N . TYR C 1 94 ? -16.772 73.033 5.677 1.00 61.17 249 TYR C N 1
ATOM 3412 C CA . TYR C 1 94 ? -15.696 73.600 4.877 1.00 61.34 249 TYR C CA 1
ATOM 3413 C C . TYR C 1 94 ? -15.873 73.180 3.416 1.00 59.86 249 TYR C C 1
ATOM 3414 O O . TYR C 1 94 ? -15.728 73.993 2.502 1.00 59.41 249 TYR C O 1
ATOM 3423 N N . ILE C 1 95 ? -16.198 71.908 3.206 1.00 57.02 250 ILE C N 1
ATOM 3424 C CA . ILE C 1 95 ? -16.381 71.385 1.860 1.00 55.40 250 ILE C CA 1
ATOM 3425 C C . ILE C 1 95 ? -17.629 71.945 1.182 1.00 55.44 250 ILE C C 1
ATOM 3426 O O . ILE C 1 95 ? -18.578 72.363 1.844 1.00 54.78 250 ILE C O 1
ATOM 3431 N N . LYS C 1 96 ? -17.612 71.954 -0.146 1.00 56.56 251 LYS C N 1
ATOM 3432 C CA . LYS C 1 96 ? -18.730 72.459 -0.932 1.00 57.72 251 LYS C CA 1
ATOM 3433 C C . LYS C 1 96 ? -19.900 71.483 -0.944 1.00 57.36 251 LYS C C 1
ATOM 3434 O O . LYS C 1 96 ? -21.057 71.892 -0.836 1.00 57.07 251 LYS C O 1
ATOM 3440 N N . SER C 1 97 ? -19.591 70.195 -1.072 1.00 56.46 252 SER C N 1
ATOM 3441 C CA . SER C 1 97 ? -20.613 69.156 -1.105 1.00 55.12 252 SER C CA 1
ATOM 3442 C C . SER C 1 97 ? -21.542 69.226 0.100 1.00 55.90 252 SER C C 1
ATOM 3443 O O . SER C 1 97 ? -21.112 69.498 1.221 1.00 55.55 252 SER C O 1
ATOM 3446 N N . ASP C 1 98 ? -22.824 68.983 -0.141 1.00 55.89 253 ASP C N 1
ATOM 3447 C CA . ASP C 1 98 ? -23.799 68.981 0.934 1.00 56.50 253 ASP C CA 1
ATOM 3448 C C . ASP C 1 98 ? -23.783 67.584 1.534 1.00 55.18 253 ASP C C 1
ATOM 3449 O O . ASP C 1 98 ? -23.499 66.605 0.844 1.00 54.53 253 ASP C O 1
ATOM 3454 N N . ILE C 1 99 ? -24.088 67.493 2.820 1.00 53.38 254 ILE C N 1
ATOM 3455 C CA . ILE C 1 99 ? -24.070 66.212 3.501 1.00 52.03 254 ILE C CA 1
ATOM 3456 C C . ILE C 1 99 ? -25.408 65.804 4.088 1.00 51.25 254 ILE C C 1
ATOM 3457 O O . ILE C 1 99 ? -25.955 66.504 4.937 1.00 51.01 254 ILE C O 1
ATOM 3462 N N . GLN C 1 100 ? -25.945 64.676 3.636 1.00 49.98 255 GLN C N 1
ATOM 3463 C CA . GLN C 1 100 ? -27.191 64.200 4.210 1.00 51.53 255 GLN C CA 1
ATOM 3464 C C . GLN C 1 100 ? -26.826 63.127 5.225 1.00 50.85 255 GLN C C 1
ATOM 3465 O O . GLN C 1 100 ? -26.062 62.210 4.933 1.00 50.90 255 GLN C O 1
ATOM 3471 N N . THR C 1 101 ? -27.361 63.273 6.431 1.00 49.20 256 THR C N 1
ATOM 3472 C CA . THR C 1 101 ? -27.075 62.355 7.521 1.00 47.68 256 THR C CA 1
ATOM 3473 C C . THR C 1 101 ? -28.214 61.394 7.834 1.00 46.88 256 THR C C 1
ATOM 3474 O O . THR C 1 101 ? -29.378 61.788 7.891 1.00 47.07 256 THR C O 1
ATOM 3478 N N . ILE C 1 102 ? -27.864 60.129 8.036 1.00 44.76 257 ILE C N 1
ATOM 3479 C CA . ILE C 1 102 ? -28.839 59.101 8.369 1.00 43.90 257 ILE C CA 1
ATOM 3480 C C . ILE C 1 102 ? -28.315 58.332 9.575 1.00 45.04 257 ILE C C 1
ATOM 3481 O O . ILE C 1 102 ? -27.231 57.746 9.535 1.00 45.26 257 ILE C O 1
ATOM 3486 N N . SER C 1 103 ? -29.084 58.342 10.655 1.00 43.60 258 SER C N 1
ATOM 3487 C CA . SER C 1 103 ? -28.674 57.660 11.868 1.00 44.18 258 SER C CA 1
ATOM 3488 C C . SER C 1 103 ? -29.441 56.374 12.096 1.00 44.61 258 SER C C 1
ATOM 3489 O O . SER C 1 103 ? -30.592 56.239 11.687 1.00 45.11 258 SER C O 1
ATOM 3492 N N . PHE C 1 104 ? -28.780 55.425 12.743 1.00 44.70 259 PHE C N 1
ATOM 3493 C CA . PHE C 1 104 ? -29.398 54.161 13.100 1.00 45.06 259 PHE C CA 1
ATOM 3494 C C . PHE C 1 104 ? -28.623 53.577 14.270 1.00 44.31 259 PHE C C 1
ATOM 3495 O O . PHE C 1 104 ? -27.456 53.906 14.473 1.00 43.27 259 PHE C O 1
ATOM 3503 N N . GLY C 1 105 ? -29.285 52.738 15.057 1.00 43.59 260 GLY C N 1
ATOM 3504 C CA . GLY C 1 105 ? -28.630 52.138 16.203 1.00 43.45 260 GLY C CA 1
ATOM 3505 C C . GLY C 1 105 ? -28.582 53.085 17.384 1.00 42.89 260 GLY C C 1
ATOM 3506 O O . GLY C 1 105 ? -29.582 53.292 18.069 1.00 43.20 260 GLY C O 1
ATOM 3507 N N . LEU C 1 106 ? -27.415 53.668 17.623 1.00 43.17 261 LEU C N 1
ATOM 3508 C CA . LEU C 1 106 ? -27.248 54.590 18.732 1.00 43.55 261 LEU C CA 1
ATOM 3509 C C . LEU C 1 106 ? -26.381 55.764 18.317 1.00 43.14 261 LEU C C 1
ATOM 3510 O O . LEU C 1 106 ? -25.328 55.584 17.705 1.00 42.68 261 LEU C O 1
ATOM 3515 N N . VAL C 1 107 ? -26.833 56.969 18.646 1.00 42.40 262 VAL C N 1
ATOM 3516 C CA . VAL C 1 107 ? -26.091 58.178 18.320 1.00 42.76 262 VAL C CA 1
ATOM 3517 C C . VAL C 1 107 ? -26.056 59.054 19.559 1.00 43.31 262 VAL C C 1
ATOM 3518 O O . VAL C 1 107 ? -27.070 59.201 20.246 1.00 43.29 262 VAL C O 1
ATOM 3522 N N . ALA C 1 108 ? -24.894 59.633 19.848 1.00 43.02 263 ALA C N 1
ATOM 3523 C CA . ALA C 1 108 ? -24.751 60.471 21.032 1.00 44.98 263 ALA C CA 1
ATOM 3524 C C . ALA C 1 108 ? -23.697 61.567 20.909 1.00 46.65 263 ALA C C 1
ATOM 3525 O O . ALA C 1 108 ? -22.849 61.542 20.013 1.00 46.44 263 ALA C O 1
ATOM 3527 N N . SER C 1 109 ? -23.765 62.526 21.829 1.00 48.07 264 SER C N 1
ATOM 3528 C CA . SER C 1 109 ? -22.838 63.653 21.880 1.00 49.20 264 SER C CA 1
ATOM 3529 C C . SER C 1 109 ? -22.516 64.220 20.498 1.00 49.33 264 SER C C 1
ATOM 3530 O O . SER C 1 109 ? -23.424 64.504 19.713 1.00 50.29 264 SER C O 1
ATOM 3533 N N . MET C 1 110 ? -21.229 64.390 20.203 1.00 49.08 265 MET C N 1
ATOM 3534 C CA . MET C 1 110 ? -20.814 64.934 18.911 1.00 49.08 265 MET C CA 1
ATOM 3535 C C . MET C 1 110 ? -21.407 64.176 17.730 1.00 48.63 265 MET C C 1
ATOM 3536 O O . MET C 1 110 ? -21.610 64.749 16.658 1.00 48.16 265 MET C O 1
ATOM 3541 N N . ALA C 1 111 ? -21.681 62.889 17.922 1.00 47.05 266 ALA C N 1
ATOM 3542 C CA . ALA C 1 111 ? -22.265 62.083 16.859 1.00 46.48 266 ALA C CA 1
ATOM 3543 C C . ALA C 1 111 ? -23.650 62.648 16.560 1.00 45.88 266 ALA C C 1
ATOM 3544 O O . ALA C 1 111 ? -24.054 62.766 15.401 1.00 44.80 266 ALA C O 1
ATOM 3546 N N . SER C 1 112 ? -24.367 63.005 17.622 1.00 45.22 267 SER C N 1
ATOM 3547 C CA . SER C 1 112 ? -25.701 63.577 17.499 1.00 45.65 267 SER C CA 1
ATOM 3548 C C . SER C 1 112 ? -25.624 64.947 16.838 1.00 45.58 267 SER C C 1
ATOM 3549 O O . SER C 1 112 ? -26.462 65.290 16.005 1.00 44.95 267 SER C O 1
ATOM 3552 N N . VAL C 1 113 ? -24.613 65.726 17.210 1.00 45.14 268 VAL C N 1
ATOM 3553 C CA . VAL C 1 113 ? -24.433 67.055 16.639 1.00 46.47 268 VAL C CA 1
ATOM 3554 C C . VAL C 1 113 ? -24.125 66.957 15.148 1.00 47.81 268 VAL C C 1
ATOM 3555 O O . VAL C 1 113 ? -24.664 67.720 14.343 1.00 49.56 268 VAL C O 1
ATOM 3559 N N . ILE C 1 114 ? -23.254 66.020 14.784 1.00 47.47 269 ILE C N 1
ATOM 3560 C CA . ILE C 1 114 ? -22.898 65.826 13.383 1.00 46.55 269 ILE C CA 1
ATOM 3561 C C . ILE C 1 114 ? -24.156 65.428 12.620 1.00 46.56 269 ILE C C 1
ATOM 3562 O O . ILE C 1 114 ? -24.395 65.893 11.505 1.00 46.81 269 ILE C O 1
ATOM 3567 N N . LEU C 1 115 ? -24.957 64.562 13.231 1.00 45.83 270 LEU C N 1
ATOM 3568 C CA . LEU C 1 115 ? -26.204 64.116 12.625 1.00 45.11 270 LEU C CA 1
ATOM 3569 C C . LEU C 1 115 ? -27.083 65.336 12.354 1.00 46.84 270 LEU C C 1
ATOM 3570 O O . LEU C 1 115 ? -27.642 65.484 11.269 1.00 46.15 270 LEU C O 1
ATOM 3575 N N . ALA C 1 116 ? -27.177 66.214 13.349 1.00 47.89 271 ALA C N 1
ATOM 3576 C CA . ALA C 1 116 ? -27.998 67.417 13.257 1.00 49.85 271 ALA C CA 1
ATOM 3577 C C . ALA C 1 116 ? -27.465 68.492 12.309 1.00 51.86 271 ALA C C 1
ATOM 3578 O O . ALA C 1 116 ? -28.211 69.383 11.899 1.00 51.64 271 ALA C O 1
ATOM 3580 N N . SER C 1 117 ? -26.187 68.416 11.957 1.00 52.89 272 SER C N 1
ATOM 3581 C CA . SER C 1 117 ? -25.608 69.412 11.064 1.00 55.30 272 SER C CA 1
ATOM 3582 C C . SER C 1 117 ? -25.793 69.076 9.589 1.00 55.59 272 SER C C 1
ATOM 3583 O O . SER C 1 117 ? -25.297 69.789 8.720 1.00 57.06 272 SER C O 1
ATOM 3586 N N . GLY C 1 118 ? -26.508 67.993 9.306 1.00 56.44 273 GLY C N 1
ATOM 3587 C CA . GLY C 1 118 ? -26.730 67.611 7.923 1.00 56.72 273 GLY C CA 1
ATOM 3588 C C . GLY C 1 118 ? -27.524 68.669 7.181 1.00 58.73 273 GLY C C 1
ATOM 3589 O O . GLY C 1 118 ? -28.131 69.541 7.804 1.00 58.53 273 GLY C O 1
ATOM 3590 N N . LYS C 1 119 ? -27.521 68.601 5.852 1.00 59.78 274 LYS C N 1
ATOM 3591 C CA . LYS C 1 119 ? -28.258 69.571 5.053 1.00 60.60 274 LYS C CA 1
ATOM 3592 C C . LYS C 1 119 ? -29.694 69.603 5.552 1.00 61.75 274 LYS C C 1
ATOM 3593 O O . LYS C 1 119 ? -30.371 68.572 5.570 1.00 61.96 274 LYS C O 1
ATOM 3599 N N . LYS C 1 120 ? -30.154 70.782 5.963 1.00 61.56 275 LYS C N 1
ATOM 3600 C CA . LYS C 1 120 ? -31.517 70.929 6.457 1.00 60.60 275 LYS C CA 1
ATOM 3601 C C . LYS C 1 120 ? -32.473 70.279 5.463 1.00 59.62 275 LYS C C 1
ATOM 3602 O O . LYS C 1 120 ? -32.432 70.564 4.265 1.00 58.10 275 LYS C O 1
ATOM 3604 N N . GLY C 1 121 ? -33.322 69.392 5.969 1.00 59.70 276 GLY C N 1
ATOM 3605 C CA . GLY C 1 121 ? -34.267 68.698 5.116 1.00 58.10 276 GLY C CA 1
ATOM 3606 C C . GLY C 1 121 ? -33.736 67.339 4.706 1.00 58.81 276 GLY C C 1
ATOM 3607 O O . GLY C 1 121 ? -34.478 66.505 4.188 1.00 59.19 276 GLY C O 1
ATOM 3608 N N . LYS C 1 122 ? -32.448 67.107 4.941 1.00 58.54 277 LYS C N 1
ATOM 3609 C CA . LYS C 1 122 ? -31.834 65.835 4.580 1.00 58.68 277 LYS C CA 1
ATOM 3610 C C . LYS C 1 122 ? -31.209 65.104 5.763 1.00 56.17 277 LYS C C 1
ATOM 3611 O O . LYS C 1 122 ? -30.253 64.348 5.605 1.00 56.45 277 LYS C O 1
ATOM 3617 N N . ARG C 1 123 ? -31.752 65.341 6.950 1.00 53.10 278 ARG C N 1
ATOM 3618 C CA . ARG C 1 123 ? -31.272 64.684 8.158 1.00 50.01 278 ARG C CA 1
ATOM 3619 C C . ARG C 1 123 ? -32.326 63.642 8.494 1.00 48.91 278 ARG C C 1
ATOM 3620 O O . ARG C 1 123 ? -33.470 63.980 8.798 1.00 47.31 278 ARG C O 1
ATOM 3628 N N . LYS C 1 124 ? -31.942 62.372 8.424 1.00 48.47 279 LYS C N 1
ATOM 3629 C CA . LYS C 1 124 ? -32.881 61.294 8.690 1.00 48.60 279 LYS C CA 1
ATOM 3630 C C . LYS C 1 124 ? -32.421 60.323 9.769 1.00 48.25 279 LYS C C 1
ATOM 3631 O O . LYS C 1 124 ? -31.299 60.402 10.272 1.00 47.24 279 LYS C O 1
ATOM 3637 N N . SER C 1 125 ? -33.310 59.399 10.111 1.00 46.94 280 SER C N 1
ATOM 3638 C CA . SER C 1 125 ? -33.032 58.397 11.121 1.00 45.83 280 SER C CA 1
ATOM 3639 C C . SER C 1 125 ? -33.965 57.208 10.965 1.00 43.97 280 SER C C 1
ATOM 3640 O O . SER C 1 125 ? -35.146 57.374 10.664 1.00 43.32 280 SER C O 1
ATOM 3643 N N . LEU C 1 126 ? -33.425 56.007 11.146 1.00 41.86 281 LEU C N 1
ATOM 3644 C CA . LEU C 1 126 ? -34.237 54.807 11.067 1.00 40.95 281 LEU C CA 1
ATOM 3645 C C . LEU C 1 126 ? -35.052 54.771 12.362 1.00 40.30 281 LEU C C 1
ATOM 3646 O O . LEU C 1 126 ? -34.646 55.350 13.370 1.00 38.23 281 LEU C O 1
ATOM 3651 N N . PRO C 1 127 ? -36.207 54.087 12.349 1.00 40.00 282 PRO C N 1
ATOM 3652 C CA . PRO C 1 127 ? -37.145 53.936 13.469 1.00 41.44 282 PRO C CA 1
ATOM 3653 C C . PRO C 1 127 ? -36.619 53.612 14.876 1.00 43.03 282 PRO C C 1
ATOM 3654 O O . PRO C 1 127 ? -36.961 54.299 15.840 1.00 41.33 282 PRO C O 1
ATOM 3658 N N . ASN C 1 128 ? -35.803 52.567 14.995 1.00 43.02 283 ASN C N 1
ATOM 3659 C CA . ASN C 1 128 ? -35.294 52.137 16.299 1.00 43.33 283 ASN C CA 1
ATOM 3660 C C . ASN C 1 128 ? -34.067 52.839 16.868 1.00 42.76 283 ASN C C 1
ATOM 3661 O O . ASN C 1 128 ? -33.608 52.498 17.954 1.00 44.32 283 ASN C O 1
ATOM 3666 N N . CYS C 1 129 ? -33.542 53.824 16.154 1.00 43.42 284 CYS C N 1
ATOM 3667 C CA . CYS C 1 129 ? -32.367 54.544 16.626 1.00 42.32 284 CYS C CA 1
ATOM 3668 C C . CYS C 1 129 ? -32.619 55.277 17.946 1.00 43.11 284 CYS C C 1
ATOM 3669 O O . CYS C 1 129 ? -33.696 55.833 18.171 1.00 42.94 284 CYS C O 1
ATOM 3672 N N . ARG C 1 130 ? -31.621 55.266 18.821 1.00 42.60 285 ARG C N 1
ATOM 3673 C CA . ARG C 1 130 ? -31.721 55.952 20.102 1.00 43.46 285 ARG C CA 1
ATOM 3674 C C . ARG C 1 130 ? -30.745 57.118 20.042 1.00 44.22 285 ARG C C 1
ATOM 3675 O O . ARG C 1 130 ? -29.558 56.928 19.781 1.00 45.89 285 ARG C O 1
ATOM 3683 N N . ILE C 1 131 ? -31.254 58.323 20.276 1.00 44.95 286 ILE C N 1
ATOM 3684 C CA . ILE C 1 131 ? -30.446 59.536 20.217 1.00 45.71 286 ILE C CA 1
ATOM 3685 C C . ILE C 1 131 ? -30.395 60.256 21.561 1.00 47.11 286 ILE C C 1
ATOM 3686 O O . ILE C 1 131 ? -31.415 60.407 22.233 1.00 48.46 286 ILE C O 1
ATOM 3691 N N . MET C 1 132 ? -29.201 60.700 21.943 1.00 48.58 287 MET C N 1
ATOM 3692 C CA . MET C 1 132 ? -29.000 61.403 23.207 1.00 49.43 287 MET C CA 1
ATOM 3693 C C . MET C 1 132 ? -27.982 62.523 23.042 1.00 49.86 287 MET C C 1
ATOM 3694 O O . MET C 1 132 ? -27.224 62.549 22.074 1.00 50.15 287 MET C O 1
ATOM 3699 N N . ILE C 1 133 ? -27.957 63.440 24.000 1.00 50.56 288 ILE C N 1
ATOM 3700 C CA . ILE C 1 133 ? -27.040 64.569 23.947 1.00 53.03 288 ILE C CA 1
ATOM 3701 C C . ILE C 1 133 ? -25.776 64.331 24.769 1.00 54.39 288 ILE C C 1
ATOM 3702 O O . ILE C 1 133 ? -24.687 64.756 24.383 1.00 53.87 288 ILE C O 1
ATOM 3707 N N . HIS C 1 134 ? -25.931 63.648 25.899 1.00 57.11 289 HIS C N 1
ATOM 3708 C CA . HIS C 1 134 ? -24.819 63.343 26.798 1.00 59.46 289 HIS C CA 1
ATOM 3709 C C . HIS C 1 134 ? -23.787 62.414 26.152 1.00 61.08 289 HIS C C 1
ATOM 3710 O O . HIS C 1 134 ? -23.984 61.932 25.036 1.00 60.89 289 HIS C O 1
ATOM 3717 N N . GLN C 1 135 ? -22.687 62.170 26.861 1.00 62.94 290 GLN C N 1
ATOM 3718 C CA . GLN C 1 135 ? -21.627 61.294 26.365 1.00 65.08 290 GLN C CA 1
ATOM 3719 C C . GLN C 1 135 ? -21.628 59.974 27.138 1.00 66.02 290 GLN C C 1
ATOM 3720 O O . GLN C 1 135 ? -21.184 59.917 28.285 1.00 66.23 290 GLN C O 1
ATOM 3726 N N . PRO C 1 136 ? -22.131 58.894 26.516 1.00 67.12 291 PRO C N 1
ATOM 3727 C CA . PRO C 1 136 ? -22.191 57.570 27.146 1.00 68.34 291 PRO C CA 1
ATOM 3728 C C . PRO C 1 136 ? -20.830 56.917 27.413 1.00 70.32 291 PRO C C 1
ATOM 3729 O O . PRO C 1 136 ? -20.721 56.035 28.270 1.00 69.46 291 PRO C O 1
ATOM 3733 N N . LEU C 1 137 ? -19.801 57.344 26.683 1.00 72.43 292 LEU C N 1
ATOM 3734 C CA . LEU C 1 137 ? -18.456 56.798 26.864 1.00 74.36 292 LEU C CA 1
ATOM 3735 C C . LEU C 1 137 ? -17.698 57.581 27.928 1.00 76.22 292 LEU C C 1
ATOM 3736 O O . LEU C 1 137 ? -16.600 57.195 28.334 1.00 76.62 292 LEU C O 1
ATOM 3741 N N . GLY C 1 138 ? -18.286 58.688 28.370 1.00 77.85 293 GLY C N 1
ATOM 3742 C CA . GLY C 1 138 ? -17.646 59.512 29.377 1.00 80.33 293 GLY C CA 1
ATOM 3743 C C . GLY C 1 138 ? -17.043 60.768 28.781 1.00 82.03 293 GLY C C 1
ATOM 3744 O O . GLY C 1 138 ? -16.571 60.764 27.642 1.00 81.44 293 GLY C O 1
ATOM 3745 N N . ASN C 1 139 ? -17.061 61.846 29.558 1.00 84.29 294 ASN C N 1
ATOM 3746 C CA . ASN C 1 139 ? -16.519 63.129 29.123 1.00 86.60 294 ASN C CA 1
ATOM 3747 C C . ASN C 1 139 ? -14.996 63.159 29.249 1.00 87.34 294 ASN C C 1
ATOM 3748 O O . ASN C 1 139 ? -14.339 64.073 28.745 1.00 87.01 294 ASN C O 1
ATOM 3753 N N . ALA C 1 140 ? -14.444 62.152 29.921 1.00 88.13 295 ALA C N 1
ATOM 3754 C CA . ALA C 1 140 ? -13.003 62.056 30.128 1.00 88.64 295 ALA C CA 1
ATOM 3755 C C . ALA C 1 140 ? -12.323 61.220 29.048 1.00 89.20 295 ALA C C 1
ATOM 3756 O O . ALA C 1 140 ? -11.163 60.833 29.195 1.00 89.81 295 ALA C O 1
ATOM 3758 N N . PHE C 1 141 ? -13.047 60.955 27.962 1.00 89.24 296 PHE C N 1
ATOM 3759 C CA . PHE C 1 141 ? -12.542 60.151 26.851 1.00 88.94 296 PHE C CA 1
ATOM 3760 C C . PHE C 1 141 ? -11.052 60.356 26.553 1.00 88.90 296 PHE C C 1
ATOM 3761 O O . PHE C 1 141 ? -10.363 59.425 26.125 1.00 88.33 296 PHE C O 1
ATOM 3769 N N . GLY C 1 142 ? -10.563 61.574 26.775 1.00 88.90 297 GLY C N 1
ATOM 3770 C CA . GLY C 1 142 ? -9.159 61.875 26.541 1.00 87.83 297 GLY C CA 1
ATOM 3771 C C . GLY C 1 142 ? -8.633 61.409 25.196 1.00 87.17 297 GLY C C 1
ATOM 3772 O O . GLY C 1 142 ? -7.543 61.802 24.779 1.00 86.45 297 GLY C O 1
ATOM 3773 N N . ILE C 1 149 ? -6.624 66.209 34.066 1.00 74.45 304 ILE C N 1
ATOM 3774 C CA . ILE C 1 149 ? -7.801 66.570 33.284 1.00 74.25 304 ILE C CA 1
ATOM 3775 C C . ILE C 1 149 ? -8.020 68.080 33.301 1.00 73.44 304 ILE C C 1
ATOM 3776 O O . ILE C 1 149 ? -8.341 68.654 34.340 1.00 73.65 304 ILE C O 1
ATOM 3778 N N . GLN C 1 150 ? -7.840 68.715 32.146 1.00 73.05 305 GLN C N 1
ATOM 3779 C CA . GLN C 1 150 ? -8.020 70.159 32.019 1.00 72.40 305 GLN C CA 1
ATOM 3780 C C . GLN C 1 150 ? -9.498 70.504 32.200 1.00 71.25 305 GLN C C 1
ATOM 3781 O O . GLN C 1 150 ? -10.260 70.567 31.237 1.00 70.77 305 GLN C O 1
ATOM 3787 N N . THR C 1 151 ? -9.886 70.731 33.450 1.00 69.59 306 THR C N 1
ATOM 3788 C CA . THR C 1 151 ? -11.265 71.041 33.807 1.00 68.56 306 THR C CA 1
ATOM 3789 C C . THR C 1 151 ? -11.921 72.166 33.012 1.00 66.60 306 THR C C 1
ATOM 3790 O O . THR C 1 151 ? -12.937 71.948 32.354 1.00 65.54 306 THR C O 1
ATOM 3794 N N . LYS C 1 152 ? -11.355 73.367 33.077 1.00 65.39 307 LYS C N 1
ATOM 3795 C CA . LYS C 1 152 ? -11.929 74.505 32.365 1.00 64.74 307 LYS C CA 1
ATOM 3796 C C . LYS C 1 152 ? -12.134 74.286 30.870 1.00 62.33 307 LYS C C 1
ATOM 3797 O O . LYS C 1 152 ? -13.103 74.783 30.298 1.00 61.81 307 LYS C O 1
ATOM 3803 N N . GLU C 1 153 ? -11.233 73.544 30.236 1.00 59.82 308 GLU C N 1
ATOM 3804 C CA . GLU C 1 153 ? -11.362 73.289 28.807 1.00 58.22 308 GLU C CA 1
ATOM 3805 C C . GLU C 1 153 ? -12.498 72.312 28.512 1.00 57.33 308 GLU C C 1
ATOM 3806 O O . GLU C 1 153 ? -13.220 72.474 27.530 1.00 57.65 308 GLU C O 1
ATOM 3812 N N . ILE C 1 154 ? -12.659 71.296 29.355 1.00 56.18 309 ILE C N 1
ATOM 3813 C CA . ILE C 1 154 ? -13.729 70.325 29.154 1.00 55.02 309 ILE C CA 1
ATOM 3814 C C . ILE C 1 154 ? -15.076 71.038 29.181 1.00 55.13 309 ILE C C 1
ATOM 3815 O O . ILE C 1 154 ? -15.941 70.777 28.348 1.00 55.02 309 ILE C O 1
ATOM 3820 N N . LEU C 1 155 ? -15.246 71.940 30.143 1.00 56.00 310 LEU C N 1
ATOM 3821 C CA . LEU C 1 155 ? -16.489 72.694 30.266 1.00 57.47 310 LEU C CA 1
ATOM 3822 C C . LEU C 1 155 ? -16.703 73.582 29.048 1.00 56.53 310 LEU C C 1
ATOM 3823 O O . LEU C 1 155 ? -17.818 73.694 28.540 1.00 57.11 310 LEU C O 1
ATOM 3828 N N . TYR C 1 156 ? -15.628 74.211 28.588 1.00 54.66 311 TYR C N 1
ATOM 3829 C CA . TYR C 1 156 ? -15.692 75.092 27.431 1.00 54.31 311 TYR C CA 1
ATOM 3830 C C . TYR C 1 156 ? -16.141 74.360 26.170 1.00 53.52 311 TYR C C 1
ATOM 3831 O O . TYR C 1 156 ? -16.951 74.878 25.400 1.00 54.09 311 TYR C O 1
ATOM 3840 N N . LEU C 1 157 ? -15.615 73.157 25.964 1.00 52.69 312 LEU C N 1
ATOM 3841 C CA . LEU C 1 157 ? -15.961 72.371 24.785 1.00 51.34 312 LEU C CA 1
ATOM 3842 C C . LEU C 1 157 ? -17.401 71.876 24.810 1.00 51.19 312 LEU C C 1
ATOM 3843 O O . LEU C 1 157 ? -18.018 71.706 23.759 1.00 49.46 312 LEU C O 1
ATOM 3848 N N . LYS C 1 158 ? -17.935 71.643 26.006 1.00 52.02 313 LYS C N 1
ATOM 3849 C CA . LYS C 1 158 ? -19.311 71.177 26.134 1.00 53.67 313 LYS C CA 1
ATOM 3850 C C . LYS C 1 158 ? -20.274 72.330 25.888 1.00 53.50 313 LYS C C 1
ATOM 3851 O O . LYS C 1 158 ? -21.249 72.185 25.151 1.00 54.08 313 LYS C O 1
ATOM 3857 N N . LYS C 1 159 ? -20.000 73.475 26.506 1.00 52.95 314 LYS C N 1
ATOM 3858 C CA . LYS C 1 159 ? -20.848 74.647 26.330 1.00 53.32 314 LYS C CA 1
ATOM 3859 C C . LYS C 1 159 ? -20.900 74.985 24.844 1.00 53.65 314 LYS C C 1
ATOM 3860 O O . LYS C 1 159 ? -21.954 75.324 24.308 1.00 55.19 314 LYS C O 1
ATOM 3862 N N . LEU C 1 160 ? -19.753 74.881 24.182 1.00 54.02 315 LEU C N 1
ATOM 3863 C CA . LEU C 1 160 ? -19.661 75.169 22.757 1.00 52.34 315 LEU C CA 1
ATOM 3864 C C . LEU C 1 160 ? -20.465 74.135 21.975 1.00 51.57 315 LEU C C 1
ATOM 3865 O O . LEU C 1 160 ? -21.149 74.468 21.008 1.00 52.63 315 LEU C O 1
ATOM 3870 N N . LEU C 1 161 ? -20.384 72.877 22.400 1.00 50.36 316 LEU C N 1
ATOM 3871 C CA . LEU C 1 161 ? -21.125 71.811 21.738 1.00 48.80 316 LEU C CA 1
ATOM 3872 C C . LEU C 1 161 ? -22.605 72.163 21.842 1.00 49.07 316 LEU C C 1
ATOM 3873 O O . LEU C 1 161 ? -23.342 72.088 20.859 1.00 47.89 316 LEU C O 1
ATOM 3878 N N . TYR C 1 162 ? -23.030 72.558 23.039 1.00 50.39 317 TYR C N 1
ATOM 3879 C CA . TYR C 1 162 ? -24.420 72.928 23.271 1.00 51.48 317 TYR C CA 1
ATOM 3880 C C . TYR C 1 162 ? -24.860 74.041 22.324 1.00 51.81 317 TYR C C 1
ATOM 3881 O O . TYR C 1 162 ? -25.934 73.962 21.732 1.00 51.72 317 TYR C O 1
ATOM 3890 N N . HIS C 1 163 ? -24.031 75.073 22.176 1.00 52.53 318 HIS C N 1
ATOM 3891 C CA . HIS C 1 163 ? -24.366 76.181 21.287 1.00 53.75 318 HIS C CA 1
ATOM 3892 C C . HIS C 1 163 ? -24.581 75.727 19.848 1.00 53.08 318 HIS C C 1
ATOM 3893 O O . HIS C 1 163 ? -25.539 76.148 19.198 1.00 52.62 318 HIS C O 1
ATOM 3900 N N . TYR C 1 164 ? -23.690 74.875 19.347 1.00 50.88 319 TYR C N 1
ATOM 3901 C CA . TYR C 1 164 ? -23.816 74.380 17.983 1.00 49.41 319 TYR C CA 1
ATOM 3902 C C . TYR C 1 164 ? -25.075 73.544 17.809 1.00 48.97 319 TYR C C 1
ATOM 3903 O O . TYR C 1 164 ? -25.752 73.639 16.785 1.00 48.73 319 TYR C O 1
ATOM 3912 N N . LEU C 1 165 ? -25.394 72.722 18.805 1.00 48.77 320 LEU C N 1
ATOM 3913 C CA . LEU C 1 165 ? -26.588 71.892 18.720 1.00 48.75 320 LEU C CA 1
ATOM 3914 C C . LEU C 1 165 ? -27.817 72.790 18.750 1.00 49.98 320 LEU C C 1
ATOM 3915 O O . LEU C 1 165 ? -28.810 72.534 18.068 1.00 50.56 320 LEU C O 1
ATOM 3920 N N . SER C 1 166 ? -27.735 73.845 19.552 1.00 50.35 321 SER C N 1
ATOM 3921 C CA . SER C 1 166 ? -28.824 74.799 19.685 1.00 51.18 321 SER C CA 1
ATOM 3922 C C . SER C 1 166 ? -29.154 75.426 18.330 1.00 51.47 321 SER C C 1
ATOM 3923 O O . SER C 1 166 ? -30.315 75.497 17.937 1.00 52.58 321 SER C O 1
ATOM 3926 N N . SER C 1 167 ? -28.128 75.863 17.610 1.00 51.91 322 SER C N 1
ATOM 3927 C CA . SER C 1 167 ? -28.331 76.484 16.307 1.00 53.89 322 SER C CA 1
ATOM 3928 C C . SER C 1 167 ? -28.810 75.499 15.239 1.00 54.42 322 SER C C 1
ATOM 3929 O O . SER C 1 167 ? -29.230 75.911 14.160 1.00 55.46 322 SER C O 1
ATOM 3932 N N . PHE C 1 168 ? -28.752 74.205 15.539 1.00 54.21 323 PHE C N 1
ATOM 3933 C CA . PHE C 1 168 ? -29.178 73.179 14.587 1.00 55.12 323 PHE C CA 1
ATOM 3934 C C . PHE C 1 168 ? -30.586 72.659 14.865 1.00 55.17 323 PHE C C 1
ATOM 3935 O O . PHE C 1 168 ? -31.270 72.190 13.958 1.00 54.98 323 PHE C O 1
ATOM 3943 N N . THR C 1 169 ? -31.011 72.736 16.121 1.00 55.91 324 THR C N 1
ATOM 3944 C CA . THR C 1 169 ? -32.323 72.231 16.512 1.00 57.82 324 THR C CA 1
ATOM 3945 C C . THR C 1 169 ? -33.324 73.308 16.914 1.00 58.84 324 THR C C 1
ATOM 3946 O O . THR C 1 169 ? -34.505 73.015 17.119 1.00 58.43 324 THR C O 1
ATOM 3950 N N . ASN C 1 170 ? -32.849 74.544 17.030 1.00 60.23 325 ASN C N 1
ATOM 3951 C CA . ASN C 1 170 ? -33.693 75.674 17.416 1.00 63.06 325 ASN C CA 1
ATOM 3952 C C . ASN C 1 170 ? -34.031 75.648 18.902 1.00 63.24 325 ASN C C 1
ATOM 3953 O O . ASN C 1 170 ? -34.782 76.493 19.391 1.00 65.17 325 ASN C O 1
ATOM 3958 N N . GLN C 1 171 ? -33.483 74.669 19.614 1.00 63.78 326 GLN C N 1
ATOM 3959 C CA . GLN C 1 171 ? -33.707 74.566 21.048 1.00 62.51 326 GLN C CA 1
ATOM 3960 C C . GLN C 1 171 ? -32.777 75.575 21.688 1.00 61.93 326 GLN C C 1
ATOM 3961 O O . GLN C 1 171 ? -31.793 75.988 21.078 1.00 62.00 326 GLN C O 1
ATOM 3967 N N . THR C 1 172 ? -33.088 75.981 22.910 1.00 61.03 327 THR C N 1
ATOM 3968 C CA . THR C 1 172 ? -32.247 76.942 23.607 1.00 60.89 327 THR C CA 1
ATOM 3969 C C . THR C 1 172 ? -31.093 76.211 24.276 1.00 60.54 327 THR C C 1
ATOM 3970 O O . THR C 1 172 ? -31.210 75.023 24.599 1.00 59.75 327 THR C O 1
ATOM 3974 N N . VAL C 1 173 ? -29.983 76.914 24.476 1.00 61.23 328 VAL C N 1
ATOM 3975 C CA . VAL C 1 173 ? -28.820 76.321 25.115 1.00 62.13 328 VAL C CA 1
ATOM 3976 C C . VAL C 1 173 ? -29.191 75.766 26.493 1.00 62.84 328 VAL C C 1
ATOM 3977 O O . VAL C 1 173 ? -28.637 74.757 26.936 1.00 63.44 328 VAL C O 1
ATOM 3981 N N . GLU C 1 174 ? -30.130 76.425 27.167 1.00 61.54 329 GLU C N 1
ATOM 3982 C CA . GLU C 1 174 ? -30.570 75.989 28.490 1.00 61.95 329 GLU C CA 1
ATOM 3983 C C . GLU C 1 174 ? -31.223 74.615 28.404 1.00 59.81 329 GLU C C 1
ATOM 3984 O O . GLU C 1 174 ? -30.901 73.713 29.181 1.00 58.60 329 GLU C O 1
ATOM 3990 N N . THR C 1 175 ? -32.145 74.465 27.459 1.00 57.58 330 THR C N 1
ATOM 3991 C CA . THR C 1 175 ? -32.842 73.200 27.269 1.00 56.54 330 THR C CA 1
ATOM 3992 C C . THR C 1 175 ? -31.846 72.091 26.944 1.00 55.95 330 THR C C 1
ATOM 3993 O O . THR C 1 175 ? -31.902 71.008 27.527 1.00 54.56 330 THR C O 1
ATOM 3997 N N . ILE C 1 176 ? -30.936 72.373 26.014 1.00 55.50 331 ILE C N 1
ATOM 3998 C CA . ILE C 1 176 ? -29.926 71.403 25.602 1.00 55.24 331 ILE C CA 1
ATOM 3999 C C . ILE C 1 176 ? -29.125 70.916 26.802 1.00 56.21 331 ILE C C 1
ATOM 4000 O O . ILE C 1 176 ? -29.009 69.714 27.038 1.00 56.28 331 ILE C O 1
ATOM 4005 N N . GLU C 1 177 ? -28.573 71.858 27.558 1.00 55.86 332 GLU C N 1
ATOM 4006 C CA . GLU C 1 177 ? -27.775 71.514 28.723 1.00 57.22 332 GLU C CA 1
ATOM 4007 C C . GLU C 1 177 ? -28.562 70.714 29.757 1.00 57.29 332 GLU C C 1
ATOM 4008 O O . GLU C 1 177 ? -28.086 69.690 30.249 1.00 58.06 332 GLU C O 1
ATOM 4014 N N . LYS C 1 178 ? -29.762 71.176 30.088 1.00 56.43 333 LYS C N 1
ATOM 4015 C CA . LYS C 1 178 ? -30.588 70.472 31.060 1.00 56.84 333 LYS C CA 1
ATOM 4016 C C . LYS C 1 178 ? -30.814 69.036 30.594 1.00 56.54 333 LYS C C 1
ATOM 4017 O O . LYS C 1 178 ? -30.668 68.093 31.371 1.00 56.29 333 LYS C O 1
ATOM 4019 N N . ASP C 1 179 ? -31.163 68.874 29.321 1.00 56.91 334 ASP C N 1
ATOM 4020 C CA . ASP C 1 179 ? -31.405 67.547 28.770 1.00 58.11 334 ASP C CA 1
ATOM 4021 C C . ASP C 1 179 ? -30.164 66.666 28.807 1.00 58.07 334 ASP C C 1
ATOM 4022 O O . ASP C 1 179 ? -30.249 65.478 29.112 1.00 58.38 334 ASP C O 1
ATOM 4027 N N . SER C 1 180 ? -29.010 67.245 28.499 1.00 58.32 335 SER C N 1
ATOM 4028 C CA . SER C 1 180 ? -27.768 66.487 28.514 1.00 59.79 335 SER C CA 1
ATOM 4029 C C . SER C 1 180 ? -27.444 65.984 29.920 1.00 60.26 335 SER C C 1
ATOM 4030 O O . SER C 1 180 ? -27.135 64.806 30.114 1.00 59.04 335 SER C O 1
ATOM 4033 N N . ASP C 1 181 ? -27.524 66.882 30.898 1.00 60.32 336 ASP C N 1
ATOM 4034 C CA . ASP C 1 181 ? -27.220 66.533 32.280 1.00 60.32 336 ASP C CA 1
ATOM 4035 C C . ASP C 1 181 ? -28.112 65.447 32.868 1.00 59.32 336 ASP C C 1
ATOM 4036 O O . ASP C 1 181 ? -27.744 64.813 33.856 1.00 58.83 336 ASP C O 1
ATOM 4041 N N . ARG C 1 182 ? -29.278 65.224 32.271 1.00 58.68 337 ARG C N 1
ATOM 4042 C CA . ARG C 1 182 ? -30.181 64.208 32.793 1.00 58.54 337 ARG C CA 1
ATOM 4043 C C . ARG C 1 182 ? -30.204 62.919 31.977 1.00 58.20 337 ARG C C 1
ATOM 4044 O O . ARG C 1 182 ? -31.145 62.134 32.081 1.00 58.79 337 ARG C O 1
ATOM 4052 N N . ASP C 1 183 ? -29.157 62.693 31.187 1.00 58.26 338 ASP C N 1
ATOM 4053 C CA . ASP C 1 183 ? -29.058 61.491 30.357 1.00 59.64 338 ASP C CA 1
ATOM 4054 C C . ASP C 1 183 ? -30.385 61.194 29.674 1.00 58.70 338 ASP C C 1
ATOM 4055 O O . ASP C 1 183 ? -30.993 60.148 29.896 1.00 58.64 338 ASP C O 1
ATOM 4060 N N . TYR C 1 184 ? -30.826 62.122 28.836 1.00 57.34 339 TYR C N 1
ATOM 4061 C CA . TYR C 1 184 ? -32.090 61.981 28.133 1.00 56.27 339 TYR C CA 1
ATOM 4062 C C . TYR C 1 184 ? -31.957 61.219 26.810 1.00 54.44 339 TYR C C 1
ATOM 4063 O O . TYR C 1 184 ? -31.225 61.635 25.910 1.00 52.68 339 TYR C O 1
ATOM 4072 N N . TYR C 1 185 ? -32.655 60.087 26.722 1.00 52.73 340 TYR C N 1
ATOM 4073 C CA . TYR C 1 185 ? -32.669 59.248 25.523 1.00 51.89 340 TYR C CA 1
ATOM 4074 C C . TYR C 1 185 ? -33.937 59.538 24.735 1.00 50.33 340 TYR C C 1
ATOM 4075 O O . TYR C 1 185 ? -35.034 59.531 25.294 1.00 52.23 340 TYR C O 1
ATOM 4084 N N . MET C 1 186 ? -33.790 59.783 23.439 1.00 48.23 341 MET C N 1
ATOM 4085 C CA . MET C 1 186 ? -34.941 60.063 22.588 1.00 47.39 341 MET C CA 1
ATOM 4086 C C . MET C 1 186 ? -35.114 58.956 21.560 1.00 45.07 341 MET C C 1
ATOM 4087 O O . MET C 1 186 ? -34.160 58.262 21.225 1.00 43.91 341 MET C O 1
ATOM 4092 N N . ASN C 1 187 ? -36.337 58.781 21.072 1.00 44.43 342 ASN C N 1
ATOM 4093 C CA . ASN C 1 187 ? -36.578 57.797 20.029 1.00 43.34 342 ASN C CA 1
ATOM 4094 C C . ASN C 1 187 ? -36.580 58.622 18.744 1.00 43.56 342 ASN C C 1
ATOM 4095 O O . ASN C 1 187 ? -36.528 59.853 18.799 1.00 41.60 342 ASN C O 1
ATOM 4100 N N . ALA C 1 188 ? -36.632 57.957 17.596 1.00 44.37 343 ALA C N 1
ATOM 4101 C CA . ALA C 1 188 ? -36.613 58.650 16.310 1.00 45.80 343 ALA C CA 1
ATOM 4102 C C . ALA C 1 188 ? -37.533 59.871 16.258 1.00 47.05 343 ALA C C 1
ATOM 4103 O O . ALA C 1 188 ? -37.092 60.980 15.944 1.00 45.75 343 ALA C O 1
ATOM 4105 N N . LEU C 1 189 ? -38.808 59.659 16.566 1.00 47.45 344 LEU C N 1
ATOM 4106 C CA . LEU C 1 189 ? -39.796 60.729 16.537 1.00 49.03 344 LEU C CA 1
ATOM 4107 C C . LEU C 1 189 ? -39.472 61.878 17.489 1.00 48.75 344 LEU C C 1
ATOM 4108 O O . LEU C 1 189 ? -39.561 63.049 17.114 1.00 48.12 344 LEU C O 1
ATOM 4113 N N . GLU C 1 190 ? -39.099 61.548 18.719 1.00 48.97 345 GLU C N 1
ATOM 4114 C CA . GLU C 1 190 ? -38.772 62.578 19.694 1.00 49.77 345 GLU C CA 1
ATOM 4115 C C . GLU C 1 190 ? -37.577 63.393 19.210 1.00 49.87 345 GLU C C 1
ATOM 4116 O O . GLU C 1 190 ? -37.471 64.588 19.494 1.00 49.63 345 GLU C O 1
ATOM 4122 N N . ALA C 1 191 ? -36.687 62.744 18.466 1.00 49.51 346 ALA C N 1
ATOM 4123 C CA . ALA C 1 191 ? -35.508 63.412 17.929 1.00 48.64 346 ALA C CA 1
ATOM 4124 C C . ALA C 1 191 ? -35.941 64.435 16.886 1.00 47.63 346 ALA C C 1
ATOM 4125 O O . ALA C 1 191 ? -35.389 65.531 16.810 1.00 47.80 346 ALA C O 1
ATOM 4127 N N . LYS C 1 192 ? -36.931 64.070 16.081 1.00 48.02 347 LYS C N 1
ATOM 4128 C CA . LYS C 1 192 ? -37.440 64.962 15.050 1.00 49.68 347 LYS C CA 1
ATOM 4129 C C . LYS C 1 192 ? -38.101 66.182 15.686 1.00 49.92 347 LYS C C 1
ATOM 4130 O O . LYS C 1 192 ? -37.846 67.318 15.288 1.00 48.98 347 LYS C O 1
ATOM 4136 N N . GLN C 1 193 ? -38.949 65.937 16.678 1.00 49.59 348 GLN C N 1
ATOM 4137 C CA . GLN C 1 193 ? -39.647 67.009 17.375 1.00 50.62 348 GLN C CA 1
ATOM 4138 C C . GLN C 1 193 ? -38.652 67.932 18.067 1.00 50.52 348 GLN C C 1
ATOM 4139 O O . GLN C 1 193 ? -38.925 69.118 18.265 1.00 51.13 348 GLN C O 1
ATOM 4145 N N . TYR C 1 194 ? -37.498 67.380 18.430 1.00 49.31 349 TYR C N 1
ATOM 4146 C CA . TYR C 1 194 ? -36.454 68.143 19.103 1.00 47.75 349 TYR C CA 1
ATOM 4147 C C . TYR C 1 194 ? -35.745 69.027 18.081 1.00 47.56 349 TYR C C 1
ATOM 4148 O O . TYR C 1 194 ? -35.186 70.068 18.425 1.00 47.08 349 TYR C O 1
ATOM 4157 N N . GLY C 1 195 ? -35.767 68.601 16.821 1.00 47.14 350 GLY C N 1
ATOM 4158 C CA . GLY C 1 195 ? -35.124 69.369 15.769 1.00 46.37 350 GLY C CA 1
ATOM 4159 C C . GLY C 1 195 ? -33.757 68.841 15.368 1.00 46.51 350 GLY C C 1
ATOM 4160 O O . GLY C 1 195 ? -32.977 69.552 14.730 1.00 46.13 350 GLY C O 1
ATOM 4161 N N . ILE C 1 196 ? -33.464 67.596 15.740 1.00 46.24 351 ILE C N 1
ATOM 4162 C CA . ILE C 1 196 ? -32.184 66.972 15.410 1.00 44.78 351 ILE C CA 1
ATOM 4163 C C . ILE C 1 196 ? -32.224 66.364 14.011 1.00 43.09 351 ILE C C 1
ATOM 4164 O O . ILE C 1 196 ? -31.255 66.451 13.262 1.00 43.31 351 ILE C O 1
ATOM 4169 N N . ILE C 1 197 ? -33.345 65.744 13.667 1.00 43.98 352 ILE C N 1
ATOM 4170 C CA . ILE C 1 197 ? -33.514 65.149 12.345 1.00 46.01 352 ILE C CA 1
ATOM 4171 C C . ILE C 1 197 ? -34.779 65.717 11.718 1.00 48.28 352 ILE C C 1
ATOM 4172 O O . ILE C 1 197 ? -35.670 66.193 12.420 1.00 49.44 352 ILE C O 1
ATOM 4177 N N . ASP C 1 198 ? -34.858 65.660 10.395 1.00 50.76 353 ASP C N 1
ATOM 4178 C CA . ASP C 1 198 ? -36.016 66.185 9.688 1.00 53.15 353 ASP C CA 1
ATOM 4179 C C . ASP C 1 198 ? -37.129 65.157 9.532 1.00 54.84 353 ASP C C 1
ATOM 4180 O O . ASP C 1 198 ? -38.308 65.502 9.594 1.00 56.92 353 ASP C O 1
ATOM 4185 N N . GLU C 1 199 ? -36.765 63.895 9.332 1.00 56.22 354 GLU C N 1
ATOM 4186 C CA . GLU C 1 199 ? -37.781 62.865 9.171 1.00 58.20 354 GLU C CA 1
ATOM 4187 C C . GLU C 1 199 ? -37.352 61.461 9.565 1.00 56.44 354 GLU C C 1
ATOM 4188 O O . GLU C 1 199 ? -36.171 61.117 9.528 1.00 56.54 354 GLU C O 1
ATOM 4194 N N . VAL C 1 200 ? -38.339 60.660 9.953 1.00 54.58 355 VAL C N 1
ATOM 4195 C CA . VAL C 1 200 ? -38.120 59.278 10.352 1.00 52.02 355 VAL C CA 1
ATOM 4196 C C . VAL C 1 200 ? -38.452 58.387 9.162 1.00 51.36 355 VAL C C 1
ATOM 4197 O O . VAL C 1 200 ? -39.590 58.363 8.699 1.00 51.59 355 VAL C O 1
ATOM 4201 N N . ILE C 1 201 ? -37.459 57.659 8.666 1.00 50.59 356 ILE C N 1
ATOM 4202 C CA . ILE C 1 201 ? -37.668 56.779 7.525 1.00 50.02 356 ILE C CA 1
ATOM 4203 C C . ILE C 1 201 ? -38.701 55.700 7.825 1.00 50.20 356 ILE C C 1
ATOM 4204 O O . ILE C 1 201 ? -38.626 55.020 8.849 1.00 50.97 356 ILE C O 1
ATOM 4209 N N . GLU C 1 202 ? -39.675 55.561 6.931 1.00 50.35 357 GLU C N 1
ATOM 4210 C CA . GLU C 1 202 ? -40.721 54.560 7.084 1.00 50.69 357 GLU C CA 1
ATOM 4211 C C . GLU C 1 202 ? -40.106 53.207 6.762 1.00 50.04 357 GLU C C 1
ATOM 4212 O O . GLU C 1 202 ? -39.281 53.083 5.859 1.00 51.56 357 GLU C O 1
ATOM 4214 N N . THR C 1 203 ? -40.522 52.191 7.498 1.00 47.89 358 THR C N 1
ATOM 4215 C CA . THR C 1 203 ? -39.981 50.859 7.319 1.00 45.98 358 THR C CA 1
ATOM 4216 C C . THR C 1 203 ? -41.111 49.843 7.189 1.00 44.85 358 THR C C 1
ATOM 4217 O O . THR C 1 203 ? -42.255 50.143 7.517 1.00 46.15 358 THR C O 1
ATOM 4221 N N . LYS C 1 204 ? -40.801 48.652 6.692 1.00 42.52 359 LYS C N 1
ATOM 4222 C CA . LYS C 1 204 ? -41.818 47.616 6.556 1.00 41.70 359 LYS C CA 1
ATOM 4223 C C . LYS C 1 204 ? -42.299 47.160 7.933 1.00 41.91 359 LYS C C 1
ATOM 4224 O O . LYS C 1 204 ? -43.285 46.432 8.055 1.00 42.07 359 LYS C O 1
ATOM 4230 N N . LEU C 1 205 ? -41.595 47.597 8.971 1.00 42.29 360 LEU C N 1
ATOM 4231 C CA . LEU C 1 205 ? -41.937 47.240 10.341 1.00 44.15 360 LEU C CA 1
ATOM 4232 C C . LEU C 1 205 ? -42.242 48.510 11.126 1.00 44.89 360 LEU C C 1
ATOM 4233 O O . LEU C 1 205 ? -41.349 49.313 11.390 1.00 45.54 360 LEU C O 1
ATOM 4238 N N . PRO C 1 206 ? -43.514 48.707 11.506 1.00 45.21 361 PRO C N 1
ATOM 4239 C CA . PRO C 1 206 ? -43.919 49.894 12.262 1.00 45.98 361 PRO C CA 1
ATOM 4240 C C . PRO C 1 206 ? -43.436 49.860 13.704 1.00 48.04 361 PRO C C 1
ATOM 4241 O O . PRO C 1 206 ? -43.423 48.803 14.342 1.00 47.64 361 PRO C O 1
ATOM 4245 N N . HIS C 1 207 ? -43.038 51.023 14.208 1.00 50.57 362 HIS C N 1
ATOM 4246 C CA . HIS C 1 207 ? -42.552 51.142 15.576 1.00 53.69 362 HIS C CA 1
ATOM 4247 C C . HIS C 1 207 ? -43.729 51.162 16.552 1.00 56.60 362 HIS C C 1
ATOM 4248 O O . HIS C 1 207 ? -44.636 51.981 16.426 1.00 57.48 362 HIS C O 1
ATOM 4255 N N . PRO C 1 208 ? -43.719 50.259 17.545 1.00 59.70 363 PRO C N 1
ATOM 4256 C CA . PRO C 1 208 ? -44.762 50.125 18.567 1.00 61.37 363 PRO C CA 1
ATOM 4257 C C . PRO C 1 208 ? -45.209 51.405 19.266 1.00 62.35 363 PRO C C 1
ATOM 4258 O O . PRO C 1 208 ? -46.356 51.500 19.698 1.00 63.41 363 PRO C O 1
ATOM 4262 N N . TYR C 1 209 ? -44.320 52.387 19.380 1.00 63.36 364 TYR C N 1
ATOM 4263 C CA . TYR C 1 209 ? -44.674 53.628 20.064 1.00 64.86 364 TYR C CA 1
ATOM 4264 C C . TYR C 1 209 ? -44.837 54.850 19.161 1.00 66.01 364 TYR C C 1
ATOM 4265 O O . TYR C 1 209 ? -44.811 55.982 19.642 1.00 65.51 364 TYR C O 1
ATOM 4274 N N . PHE C 1 210 ? -45.002 54.624 17.861 1.00 68.16 365 PHE C N 1
ATOM 4275 C CA . PHE C 1 210 ? -45.188 55.718 16.904 1.00 70.60 365 PHE C CA 1
ATOM 4276 C C . PHE C 1 210 ? -46.606 55.700 16.329 1.00 72.99 365 PHE C C 1
ATOM 4277 O O . PHE C 1 210 ? -47.455 54.960 16.873 1.00 74.16 365 PHE C O 1
ATOM 4285 N N . HIS D 1 22 ? -12.900 60.710 -11.596 1.00 87.52 177 HIS D N 1
ATOM 4286 C CA . HIS D 1 22 ? -12.513 59.272 -11.502 1.00 87.87 177 HIS D CA 1
ATOM 4287 C C . HIS D 1 22 ? -11.843 58.971 -10.163 1.00 87.76 177 HIS D C 1
ATOM 4288 O O . HIS D 1 22 ? -11.023 59.753 -9.677 1.00 87.87 177 HIS D O 1
ATOM 4290 N N . MET D 1 23 ? -12.199 57.833 -9.574 1.00 87.22 178 MET D N 1
ATOM 4291 C CA . MET D 1 23 ? -11.639 57.412 -8.293 1.00 86.54 178 MET D CA 1
ATOM 4292 C C . MET D 1 23 ? -11.104 55.983 -8.397 1.00 86.07 178 MET D C 1
ATOM 4293 O O . MET D 1 23 ? -11.845 55.017 -8.198 1.00 86.38 178 MET D O 1
ATOM 4295 N N . ASP D 1 24 ? -9.815 55.857 -8.709 1.00 84.68 179 ASP D N 1
ATOM 4296 C CA . ASP D 1 24 ? -9.179 54.549 -8.855 1.00 83.51 179 ASP D CA 1
ATOM 4297 C C . ASP D 1 24 ? -8.381 54.144 -7.616 1.00 82.29 179 ASP D C 1
ATOM 4298 O O . ASP D 1 24 ? -7.184 53.865 -7.697 1.00 82.06 179 ASP D O 1
ATOM 4300 N N . ILE D 1 25 ? -9.058 54.108 -6.473 1.00 80.67 180 ILE D N 1
ATOM 4301 C CA . ILE D 1 25 ? -8.437 53.739 -5.207 1.00 78.17 180 ILE D CA 1
ATOM 4302 C C . ILE D 1 25 ? -8.728 52.279 -4.861 1.00 76.49 180 ILE D C 1
ATOM 4303 O O . ILE D 1 25 ? -9.738 51.723 -5.291 1.00 77.44 180 ILE D O 1
ATOM 4308 N N . LYS D 1 26 ? -7.840 51.660 -4.086 1.00 74.17 181 LYS D N 1
ATOM 4309 C CA . LYS D 1 26 ? -8.010 50.264 -3.697 1.00 72.99 181 LYS D CA 1
ATOM 4310 C C . LYS D 1 26 ? -8.317 50.095 -2.209 1.00 71.89 181 LYS D C 1
ATOM 4311 O O . LYS D 1 26 ? -8.607 48.990 -1.752 1.00 71.23 181 LYS D O 1
ATOM 4313 N N . ASP D 1 27 ? -8.244 51.188 -1.455 1.00 72.06 182 ASP D N 1
ATOM 4314 C CA . ASP D 1 27 ? -8.537 51.152 -0.023 1.00 72.24 182 ASP D CA 1
ATOM 4315 C C . ASP D 1 27 ? -8.785 52.575 0.477 1.00 71.56 182 ASP D C 1
ATOM 4316 O O . ASP D 1 27 ? -8.148 53.522 0.020 1.00 72.28 182 ASP D O 1
ATOM 4321 N N . MET D 1 28 ? -9.709 52.716 1.421 1.00 70.73 183 MET D N 1
ATOM 4322 C CA . MET D 1 28 ? -10.073 54.023 1.960 1.00 69.80 183 MET D CA 1
ATOM 4323 C C . MET D 1 28 ? -9.066 54.727 2.866 1.00 69.25 183 MET D C 1
ATOM 4324 O O . MET D 1 28 ? -9.269 55.888 3.219 1.00 70.38 183 MET D O 1
ATOM 4329 N N . LYS D 1 29 ? -7.994 54.047 3.256 1.00 67.46 184 LYS D N 1
ATOM 4330 C CA . LYS D 1 29 ? -7.012 54.676 4.136 1.00 66.58 184 LYS D CA 1
ATOM 4331 C C . LYS D 1 29 ? -5.704 55.052 3.445 1.00 65.82 184 LYS D C 1
ATOM 4332 O O . LYS D 1 29 ? -5.481 56.218 3.107 1.00 65.22 184 LYS D O 1
ATOM 4338 N N . LYS D 1 30 ? -4.843 54.059 3.243 1.00 63.72 185 LYS D N 1
ATOM 4339 C CA . LYS D 1 30 ? -3.545 54.269 2.613 1.00 60.93 185 LYS D CA 1
ATOM 4340 C C . LYS D 1 30 ? -3.611 55.031 1.292 1.00 59.32 185 LYS D C 1
ATOM 4341 O O . LYS D 1 30 ? -2.882 56.002 1.096 1.00 59.41 185 LYS D O 1
ATOM 4343 N N . ASP D 1 31 ? -4.483 54.596 0.389 1.00 57.68 186 ASP D N 1
ATOM 4344 C CA . ASP D 1 31 ? -4.602 55.238 -0.915 1.00 56.91 186 ASP D CA 1
ATOM 4345 C C . ASP D 1 31 ? -5.156 56.655 -0.892 1.00 54.66 186 ASP D C 1
ATOM 4346 O O . ASP D 1 31 ? -4.797 57.474 -1.737 1.00 53.25 186 ASP D O 1
ATOM 4351 N N . VAL D 1 32 ? -6.032 56.950 0.061 1.00 52.92 187 VAL D N 1
ATOM 4352 C CA . VAL D 1 32 ? -6.586 58.293 0.158 1.00 51.14 187 VAL D CA 1
ATOM 4353 C C . VAL D 1 32 ? -5.461 59.247 0.552 1.00 50.96 187 VAL D C 1
ATOM 4354 O O . VAL D 1 32 ? -5.362 60.355 0.029 1.00 49.69 187 VAL D O 1
ATOM 4358 N N . LYS D 1 33 ? -4.605 58.809 1.471 1.00 51.71 188 LYS D N 1
ATOM 4359 C CA . LYS D 1 33 ? -3.483 59.634 1.901 1.00 52.21 188 LYS D CA 1
ATOM 4360 C C . LYS D 1 33 ? -2.478 59.767 0.766 1.00 52.19 188 LYS D C 1
ATOM 4361 O O . LYS D 1 33 ? -1.875 60.823 0.579 1.00 52.25 188 LYS D O 1
ATOM 4367 N N . LEU D 1 34 ? -2.306 58.689 0.009 1.00 52.41 189 LEU D N 1
ATOM 4368 C CA . LEU D 1 34 ? -1.377 58.685 -1.113 1.00 53.43 189 LEU D CA 1
ATOM 4369 C C . LEU D 1 34 ? -1.839 59.683 -2.168 1.00 53.25 189 LEU D C 1
ATOM 4370 O O . LEU D 1 34 ? -1.029 60.388 -2.769 1.00 53.00 189 LEU D O 1
ATOM 4375 N N . PHE D 1 35 ? -3.147 59.739 -2.389 1.00 52.49 190 PHE D N 1
ATOM 4376 C CA . PHE D 1 35 ? -3.709 60.664 -3.362 1.00 53.43 190 PHE D CA 1
ATOM 4377 C C . PHE D 1 35 ? -3.305 62.092 -3.016 1.00 53.60 190 PHE D C 1
ATOM 4378 O O . PHE D 1 35 ? -2.882 62.851 -3.889 1.00 53.94 190 PHE D O 1
ATOM 4386 N N . PHE D 1 36 ? -3.430 62.457 -1.742 1.00 53.40 191 PHE D N 1
ATOM 4387 C CA . PHE D 1 36 ? -3.063 63.799 -1.306 1.00 53.72 191 PHE D CA 1
ATOM 4388 C C . PHE D 1 36 ? -1.556 64.006 -1.326 1.00 53.30 191 PHE D C 1
ATOM 4389 O O . PHE D 1 36 ? -1.078 65.103 -1.617 1.00 53.10 191 PHE D O 1
ATOM 4397 N N . PHE D 1 37 ? -0.810 62.954 -1.011 1.00 53.19 192 PHE D N 1
ATOM 4398 C CA . PHE D 1 37 ? 0.641 63.042 -1.004 1.00 53.67 192 PHE D CA 1
ATOM 4399 C C . PHE D 1 37 ? 1.123 63.438 -2.396 1.00 54.10 192 PHE D C 1
ATOM 4400 O O . PHE D 1 37 ? 1.954 64.331 -2.545 1.00 54.89 192 PHE D O 1
ATOM 4408 N N . LYS D 1 38 ? 0.590 62.777 -3.418 1.00 54.87 193 LYS D N 1
ATOM 4409 C CA . LYS D 1 38 ? 0.977 63.071 -4.792 1.00 55.65 193 LYS D CA 1
ATOM 4410 C C . LYS D 1 38 ? 0.524 64.466 -5.212 1.00 56.11 193 LYS D C 1
ATOM 4411 O O . LYS D 1 38 ? 0.845 64.932 -6.305 1.00 56.48 193 LYS D O 1
ATOM 4417 N N . LYS D 1 39 ? -0.226 65.126 -4.335 1.00 56.17 194 LYS D N 1
ATOM 4418 C CA . LYS D 1 39 ? -0.699 66.484 -4.585 1.00 55.57 194 LYS D CA 1
ATOM 4419 C C . LYS D 1 39 ? 0.003 67.440 -3.624 1.00 54.44 194 LYS D C 1
ATOM 4420 O O . LYS D 1 39 ? -0.423 68.580 -3.441 1.00 53.99 194 LYS D O 1
ATOM 4426 N N . ARG D 1 40 ? 1.079 66.954 -3.012 1.00 52.77 195 ARG D N 1
ATOM 4427 C CA . ARG D 1 40 ? 1.875 67.729 -2.066 1.00 51.87 195 ARG D CA 1
ATOM 4428 C C . ARG D 1 40 ? 1.087 68.138 -0.823 1.00 51.93 195 ARG D C 1
ATOM 4429 O O . ARG D 1 40 ? 1.250 69.241 -0.301 1.00 51.57 195 ARG D O 1
ATOM 4437 N N . ILE D 1 41 ? 0.236 67.234 -0.351 1.00 52.31 196 ILE D N 1
ATOM 4438 C CA . ILE D 1 41 ? -0.564 67.478 0.844 1.00 52.93 196 ILE D CA 1
ATOM 4439 C C . ILE D 1 41 ? -0.255 66.399 1.878 1.00 53.16 196 ILE D C 1
ATOM 4440 O O . ILE D 1 41 ? -0.390 65.206 1.604 1.00 53.30 196 ILE D O 1
ATOM 4445 N N . ILE D 1 42 ? 0.163 66.824 3.064 1.00 53.57 197 ILE D N 1
ATOM 4446 C CA . ILE D 1 42 ? 0.505 65.893 4.129 1.00 54.45 197 ILE D CA 1
ATOM 4447 C C . ILE D 1 42 ? -0.314 66.151 5.385 1.00 54.84 197 ILE D C 1
ATOM 4448 O O . ILE D 1 42 ? -0.774 67.268 5.622 1.00 55.21 197 ILE D O 1
ATOM 4453 N N . TYR D 1 43 ? -0.496 65.107 6.186 1.00 54.36 198 TYR D N 1
ATOM 4454 C CA . TYR D 1 43 ? -1.245 65.231 7.424 1.00 54.52 198 TYR D CA 1
ATOM 4455 C C . TYR D 1 43 ? -0.353 64.984 8.627 1.00 55.12 198 TYR D C 1
ATOM 4456 O O . TYR D 1 43 ? 0.233 63.913 8.763 1.00 56.76 198 TYR D O 1
ATOM 4465 N N . LEU D 1 44 ? -0.237 65.988 9.487 1.00 54.98 199 LEU D N 1
ATOM 4466 C CA . LEU D 1 44 ? 0.537 65.859 10.711 1.00 55.04 199 LEU D CA 1
ATOM 4467 C C . LEU D 1 44 ? -0.544 65.800 11.781 1.00 56.54 199 LEU D C 1
ATOM 4468 O O . LEU D 1 44 ? -0.694 66.710 12.597 1.00 56.48 199 LEU D O 1
ATOM 4473 N N . THR D 1 45 ? -1.310 64.716 11.749 1.00 58.38 200 THR D N 1
ATOM 4474 C CA . THR D 1 45 ? -2.419 64.524 12.672 1.00 59.85 200 THR D CA 1
ATOM 4475 C C . THR D 1 45 ? -2.163 63.461 13.730 1.00 60.16 200 THR D C 1
ATOM 4476 O O . THR D 1 45 ? -3.048 62.674 14.056 1.00 61.20 200 THR D O 1
ATOM 4480 N N . ASP D 1 46 ? -0.956 63.443 14.276 1.00 60.62 201 ASP D N 1
ATOM 4481 C CA . ASP D 1 46 ? -0.627 62.461 15.292 1.00 61.58 201 ASP D CA 1
ATOM 4482 C C . ASP D 1 46 ? 0.484 62.965 16.197 1.00 60.30 201 ASP D C 1
ATOM 4483 O O . ASP D 1 46 ? 1.207 63.894 15.850 1.00 61.37 201 ASP D O 1
ATOM 4488 N N . GLU D 1 47 ? 0.601 62.352 17.368 1.00 59.34 202 GLU D N 1
ATOM 4489 C CA . GLU D 1 47 ? 1.628 62.719 18.333 1.00 59.40 202 GLU D CA 1
ATOM 4490 C C . GLU D 1 47 ? 2.989 62.792 17.637 1.00 56.77 202 GLU D C 1
ATOM 4491 O O . GLU D 1 47 ? 3.296 61.971 16.773 1.00 55.66 202 GLU D O 1
ATOM 4497 N N . ILE D 1 48 ? 3.796 63.781 18.002 1.00 53.79 203 ILE D N 1
ATOM 4498 C CA . ILE D 1 48 ? 5.114 63.931 17.399 1.00 51.64 203 ILE D CA 1
ATOM 4499 C C . ILE D 1 48 ? 6.147 63.116 18.158 1.00 51.24 203 ILE D C 1
ATOM 4500 O O . ILE D 1 48 ? 6.503 63.439 19.290 1.00 51.78 203 ILE D O 1
ATOM 4505 N N . ASN D 1 49 ? 6.631 62.059 17.525 1.00 51.11 204 ASN D N 1
ATOM 4506 C CA . ASN D 1 49 ? 7.628 61.206 18.140 1.00 51.68 204 ASN D CA 1
ATOM 4507 C C . ASN D 1 49 ? 8.595 60.716 17.074 1.00 52.23 204 ASN D C 1
ATOM 4508 O O . ASN D 1 49 ? 8.457 61.054 15.899 1.00 52.97 204 ASN D O 1
ATOM 4513 N N . LYS D 1 50 ? 9.569 59.921 17.494 1.00 53.47 205 LYS D N 1
ATOM 4514 C CA . LYS D 1 50 ? 10.575 59.374 16.592 1.00 53.80 205 LYS D CA 1
ATOM 4515 C C . LYS D 1 50 ? 9.971 58.925 15.261 1.00 53.56 205 LYS D C 1
ATOM 4516 O O . LYS D 1 50 ? 10.335 59.429 14.196 1.00 53.28 205 LYS D O 1
ATOM 4522 N N . LYS D 1 51 ? 9.042 57.977 15.334 1.00 52.80 206 LYS D N 1
ATOM 4523 C CA . LYS D 1 51 ? 8.396 57.430 14.145 1.00 53.65 206 LYS D CA 1
ATOM 4524 C C . LYS D 1 51 ? 7.687 58.474 13.287 1.00 52.92 206 LYS D C 1
ATOM 4525 O O . LYS D 1 51 ? 7.809 58.470 12.059 1.00 52.52 206 LYS D O 1
ATOM 4531 N N . THR D 1 52 ? 6.941 59.362 13.932 1.00 51.75 207 THR D N 1
ATOM 4532 C CA . THR D 1 52 ? 6.206 60.398 13.219 1.00 51.41 207 THR D CA 1
ATOM 4533 C C . THR D 1 52 ? 7.116 61.424 12.551 1.00 50.35 207 THR D C 1
ATOM 4534 O O . THR D 1 52 ? 6.905 61.783 11.396 1.00 49.57 207 THR D O 1
ATOM 4538 N N . ALA D 1 53 ? 8.124 61.892 13.278 1.00 50.17 208 ALA D N 1
ATOM 4539 C CA . ALA D 1 53 ? 9.060 62.870 12.737 1.00 51.27 208 ALA D CA 1
ATOM 4540 C C . ALA D 1 53 ? 9.774 62.281 11.526 1.00 52.51 208 ALA D C 1
ATOM 4541 O O . ALA D 1 53 ? 9.849 62.909 10.470 1.00 52.71 208 ALA D O 1
ATOM 4543 N N . ASP D 1 54 ? 10.289 61.065 11.690 1.00 53.73 209 ASP D N 1
ATOM 4544 C CA . ASP D 1 54 ? 11.005 60.364 10.631 1.00 53.78 209 ASP D CA 1
ATOM 4545 C C . ASP D 1 54 ? 10.186 60.261 9.350 1.00 53.93 209 ASP D C 1
ATOM 4546 O O . ASP D 1 54 ? 10.696 60.491 8.256 1.00 54.03 209 ASP D O 1
ATOM 4551 N N . GLU D 1 55 ? 8.915 59.902 9.489 1.00 54.10 210 GLU D N 1
ATOM 4552 C CA . GLU D 1 55 ? 8.034 59.772 8.335 1.00 54.71 210 GLU D CA 1
ATOM 4553 C C . GLU D 1 55 ? 7.789 61.116 7.666 1.00 53.95 210 GLU D C 1
ATOM 4554 O O . GLU D 1 55 ? 7.896 61.240 6.446 1.00 54.49 210 GLU D O 1
ATOM 4560 N N . LEU D 1 56 ? 7.460 62.123 8.465 1.00 51.23 211 LEU D N 1
ATOM 4561 C CA . LEU D 1 56 ? 7.202 63.447 7.923 1.00 49.94 211 LEU D CA 1
ATOM 4562 C C . LEU D 1 56 ? 8.450 63.998 7.244 1.00 49.43 211 LEU D C 1
ATOM 4563 O O . LEU D 1 56 ? 8.371 64.582 6.163 1.00 48.03 211 LEU D O 1
ATOM 4568 N N . ILE D 1 57 ? 9.601 63.805 7.879 1.00 49.38 212 ILE D N 1
ATOM 4569 C CA . ILE D 1 57 ? 10.863 64.291 7.333 1.00 49.10 212 ILE D CA 1
ATOM 4570 C C . ILE D 1 57 ? 11.206 63.627 6.001 1.00 48.88 212 ILE D C 1
ATOM 4571 O O . ILE D 1 57 ? 11.646 64.293 5.067 1.00 49.17 212 ILE D O 1
ATOM 4576 N N . SER D 1 58 ? 10.998 62.318 5.906 1.00 49.15 213 SER D N 1
ATOM 4577 C CA . SER D 1 58 ? 11.292 61.610 4.666 1.00 49.36 213 SER D CA 1
ATOM 4578 C C . SER D 1 58 ? 10.328 62.067 3.572 1.00 49.15 213 SER D C 1
ATOM 4579 O O . SER D 1 58 ? 10.695 62.138 2.399 1.00 49.87 213 SER D O 1
ATOM 4582 N N . GLN D 1 59 ? 9.099 62.386 3.967 1.00 48.36 214 GLN D N 1
ATOM 4583 C CA . GLN D 1 59 ? 8.076 62.842 3.030 1.00 48.19 214 GLN D CA 1
ATOM 4584 C C . GLN D 1 59 ? 8.360 64.247 2.512 1.00 48.31 214 GLN D C 1
ATOM 4585 O O . GLN D 1 59 ? 8.166 64.531 1.326 1.00 46.99 214 GLN D O 1
ATOM 4591 N N . LEU D 1 60 ? 8.805 65.131 3.400 1.00 46.98 215 LEU D N 1
ATOM 4592 C CA . LEU D 1 60 ? 9.118 66.494 3.000 1.00 47.17 215 LEU D CA 1
ATOM 4593 C C . LEU D 1 60 ? 10.306 66.480 2.042 1.00 48.00 215 LEU D C 1
ATOM 4594 O O . LEU D 1 60 ? 10.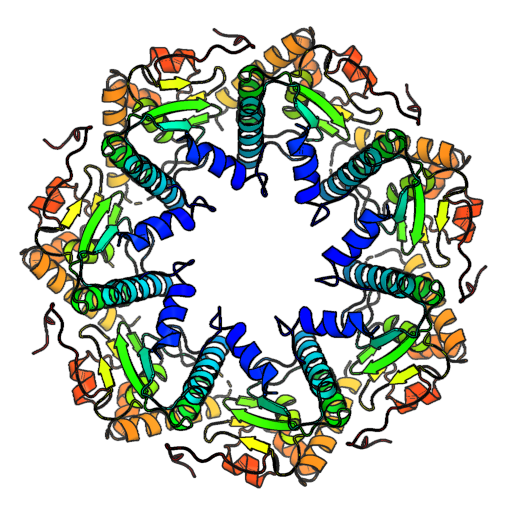303 67.181 1.030 1.00 48.39 215 LEU D O 1
ATOM 4599 N N . LEU D 1 61 ? 11.312 65.668 2.357 1.00 48.93 216 LEU D N 1
ATOM 4600 C CA . LEU D 1 61 ? 12.501 65.563 1.513 1.00 50.55 216 LEU D CA 1
ATOM 4601 C C . LEU D 1 61 ? 12.168 64.945 0.159 1.00 51.37 216 LEU D C 1
ATOM 4602 O O . LEU D 1 61 ? 12.752 65.315 -0.860 1.00 53.10 216 LEU D O 1
ATOM 4607 N N . TYR D 1 62 ? 11.227 64.006 0.151 1.00 51.07 217 TYR D N 1
ATOM 4608 C CA . TYR D 1 62 ? 10.825 63.349 -1.084 1.00 50.03 217 TYR D CA 1
ATOM 4609 C C . TYR D 1 62 ? 10.078 64.293 -2.016 1.00 50.40 217 TYR D C 1
ATOM 4610 O O . TYR D 1 62 ? 10.338 64.324 -3.216 1.00 50.85 217 TYR D O 1
ATOM 4619 N N . LEU D 1 63 ? 9.143 65.058 -1.466 1.00 51.43 218 LEU D N 1
ATOM 4620 C CA . LEU D 1 63 ? 8.371 65.998 -2.271 1.00 52.27 218 LEU D CA 1
ATOM 4621 C C . LEU D 1 63 ? 9.272 67.102 -2.809 1.00 53.22 218 LEU D C 1
ATOM 4622 O O . LEU D 1 63 ? 9.174 67.482 -3.974 1.00 52.64 218 LEU D O 1
ATOM 4627 N N . ASP D 1 64 ? 10.152 67.608 -1.953 1.00 54.91 219 ASP D N 1
ATOM 4628 C CA . ASP D 1 64 ? 11.063 68.677 -2.340 1.00 57.48 219 ASP D CA 1
ATOM 4629 C C . ASP D 1 64 ? 11.997 68.224 -3.460 1.00 59.04 219 ASP D C 1
ATOM 4630 O O . ASP D 1 64 ? 12.581 69.048 -4.164 1.00 58.85 219 ASP D O 1
ATOM 4635 N N . ASN D 1 65 ? 12.126 66.911 -3.621 1.00 60.48 220 ASN D N 1
ATOM 4636 C CA . ASN D 1 65 ? 12.984 66.337 -4.650 1.00 61.88 220 ASN D CA 1
ATOM 4637 C C . ASN D 1 65 ? 12.264 66.263 -6.002 1.00 63.05 220 ASN D C 1
ATOM 4638 O O . ASN D 1 65 ? 12.906 66.170 -7.049 1.00 63.80 220 ASN D O 1
ATOM 4643 N N . ILE D 1 66 ? 10.933 66.311 -5.976 1.00 62.92 221 ILE D N 1
ATOM 4644 C CA . ILE D 1 66 ? 10.137 66.251 -7.201 1.00 62.36 221 ILE D CA 1
ATOM 4645 C C . ILE D 1 66 ? 10.090 67.626 -7.864 1.00 62.50 221 ILE D C 1
ATOM 4646 O O . ILE D 1 66 ? 10.254 67.748 -9.077 1.00 63.78 221 ILE D O 1
ATOM 4651 N N . ASN D 1 67 ? 9.850 68.654 -7.058 1.00 62.02 222 ASN D N 1
ATOM 4652 C CA . ASN D 1 67 ? 9.807 70.036 -7.529 1.00 62.36 222 ASN D CA 1
ATOM 4653 C C . ASN D 1 67 ? 9.786 70.952 -6.313 1.00 62.15 222 ASN D C 1
ATOM 4654 O O . ASN D 1 67 ? 9.873 70.483 -5.180 1.00 61.64 222 ASN D O 1
ATOM 4659 N N . HIS D 1 68 ? 9.665 72.254 -6.540 1.00 62.09 223 HIS D N 1
ATOM 4660 C CA . HIS D 1 68 ? 9.667 73.194 -5.429 1.00 61.91 223 HIS D CA 1
ATOM 4661 C C . HIS D 1 68 ? 8.371 73.970 -5.237 1.00 62.27 223 HIS D C 1
ATOM 4662 O O . HIS D 1 68 ? 8.386 75.106 -4.758 1.00 62.21 223 HIS D O 1
ATOM 4669 N N . ASN D 1 69 ? 7.248 73.353 -5.596 1.00 62.06 224 ASN D N 1
ATOM 4670 C CA . ASN D 1 69 ? 5.951 73.999 -5.434 1.00 62.11 224 ASN D CA 1
ATOM 4671 C C . ASN D 1 69 ? 5.529 73.936 -3.971 1.00 61.72 224 ASN D C 1
ATOM 4672 O O . ASN D 1 69 ? 6.033 73.115 -3.202 1.00 61.42 224 ASN D O 1
ATOM 4677 N N . ASP D 1 70 ? 4.600 74.807 -3.597 1.00 60.35 225 ASP D N 1
ATOM 4678 C CA . ASP D 1 70 ? 4.100 74.862 -2.232 1.00 59.19 225 ASP D CA 1
ATOM 4679 C C . ASP D 1 70 ? 3.679 73.491 -1.712 1.00 57.66 225 ASP D C 1
ATOM 4680 O O . ASP D 1 70 ? 3.129 72.674 -2.452 1.00 57.07 225 ASP D O 1
ATOM 4685 N N . ILE D 1 71 ? 3.951 73.244 -0.435 1.00 55.46 226 ILE D N 1
ATOM 4686 C CA . ILE D 1 71 ? 3.569 71.992 0.203 1.00 53.43 226 ILE D CA 1
ATOM 4687 C C . ILE D 1 71 ? 2.591 72.331 1.322 1.00 54.08 226 ILE D C 1
ATOM 4688 O O . ILE D 1 71 ? 2.900 73.138 2.201 1.00 53.76 226 ILE D O 1
ATOM 4693 N N . LYS D 1 72 ? 1.406 71.730 1.280 1.00 53.61 227 LYS D N 1
ATOM 4694 C CA . LYS D 1 72 ? 0.399 71.978 2.302 1.00 53.80 227 LYS D CA 1
ATOM 4695 C C . LYS D 1 72 ? 0.450 70.887 3.364 1.00 51.59 227 LYS D C 1
ATOM 4696 O O . LYS D 1 72 ? 0.553 69.703 3.044 1.00 49.77 227 LYS D O 1
ATOM 4702 N N . ILE D 1 73 ? 0.377 71.294 4.626 1.00 51.05 228 ILE D N 1
ATOM 4703 C CA . ILE D 1 73 ? 0.410 70.352 5.738 1.00 50.80 228 ILE D CA 1
ATOM 4704 C C . ILE D 1 73 ? -0.722 70.615 6.727 1.00 50.35 228 ILE D C 1
ATOM 4705 O O . ILE D 1 73 ? -0.740 71.649 7.400 1.00 49.76 228 ILE D O 1
ATOM 4710 N N . TYR D 1 74 ? -1.673 69.685 6.798 1.00 48.54 229 TYR D N 1
ATOM 4711 C CA . TYR D 1 74 ? -2.783 69.806 7.737 1.00 47.89 229 TYR D CA 1
ATOM 4712 C C . TYR D 1 74 ? -2.229 69.401 9.095 1.00 46.85 229 TYR D C 1
ATOM 4713 O O . TYR D 1 74 ? -1.526 68.399 9.204 1.00 45.39 229 TYR D O 1
ATOM 4722 N N . ILE D 1 75 ? -2.539 70.176 10.128 1.00 46.52 230 ILE D N 1
ATOM 4723 C CA . ILE D 1 75 ? -2.029 69.880 11.457 1.00 45.93 230 ILE D CA 1
ATOM 4724 C C . ILE D 1 75 ? -3.100 69.743 12.526 1.00 46.55 230 ILE D C 1
ATOM 4725 O O . ILE D 1 75 ? -3.970 70.599 12.680 1.00 48.25 230 ILE D O 1
ATOM 4730 N N . ASN D 1 76 ? -3.008 68.646 13.267 1.00 46.08 231 ASN D N 1
ATOM 4731 C CA . ASN D 1 76 ? -3.917 68.326 14.359 1.00 44.40 231 ASN D CA 1
ATOM 4732 C C . ASN D 1 76 ? -3.096 67.379 15.215 1.00 44.16 231 ASN D C 1
ATOM 4733 O O . ASN D 1 76 ? -3.168 66.163 15.058 1.00 43.42 231 ASN D O 1
ATOM 4738 N N . SER D 1 77 ? -2.293 67.955 16.103 1.00 44.72 232 SER D N 1
ATOM 4739 C CA . SER D 1 77 ? -1.411 67.178 16.960 1.00 44.90 232 SER D CA 1
ATOM 4740 C C . SER D 1 77 ? -1.195 67.819 18.326 1.00 45.71 232 SER D C 1
ATOM 4741 O O . SER D 1 77 ? -1.155 69.040 18.450 1.00 46.50 232 SER D O 1
ATOM 4744 N N . PRO D 1 78 ? -1.050 66.991 19.372 1.00 46.87 233 PRO D N 1
ATOM 4745 C CA . PRO D 1 78 ? -0.833 67.473 20.738 1.00 47.60 233 PRO D CA 1
ATOM 4746 C C . PRO D 1 78 ? 0.640 67.773 20.982 1.00 48.13 233 PRO D C 1
ATOM 4747 O O . PRO D 1 78 ? 1.028 68.192 22.070 1.00 50.75 233 PRO D O 1
ATOM 4751 N N . GLY D 1 79 ? 1.457 67.549 19.959 1.00 48.25 234 GLY D N 1
ATOM 4752 C CA . GLY D 1 79 ? 2.882 67.782 20.089 1.00 47.53 234 GLY D CA 1
ATOM 4753 C C . GLY D 1 79 ? 3.600 66.512 20.500 1.00 47.13 234 GLY D C 1
ATOM 4754 O O . GLY D 1 79 ? 3.253 65.418 20.051 1.00 47.45 234 GLY D O 1
ATOM 4755 N N . GLY D 1 80 ? 4.602 66.647 21.358 1.00 47.67 235 GLY D N 1
ATOM 4756 C CA . GLY D 1 80 ? 5.342 65.483 21.803 1.00 50.02 235 GLY D CA 1
ATOM 4757 C C . GLY D 1 80 ? 6.790 65.805 22.100 1.00 51.62 235 GLY D C 1
ATOM 4758 O O . GLY D 1 80 ? 7.086 66.775 22.798 1.00 53.63 235 GLY D O 1
ATOM 4759 N N . SER D 1 81 ? 7.696 64.989 21.572 1.00 51.39 236 SER D N 1
ATOM 4760 C CA . SER D 1 81 ? 9.123 65.192 21.785 1.00 52.62 236 SER D CA 1
ATOM 4761 C C . SER D 1 81 ? 9.601 66.491 21.138 1.00 52.97 236 SER D C 1
ATOM 4762 O O . SER D 1 81 ? 9.439 66.692 19.934 1.00 52.24 236 SER D O 1
ATOM 4765 N N . ILE D 1 82 ? 10.193 67.370 21.942 1.00 53.22 237 ILE D N 1
ATOM 4766 C CA . ILE D 1 82 ? 10.689 68.641 21.436 1.00 53.38 237 ILE D CA 1
ATOM 4767 C C . ILE D 1 82 ? 11.833 68.444 20.444 1.00 53.74 237 ILE D C 1
ATOM 4768 O O . ILE D 1 82 ? 11.898 69.141 19.429 1.00 53.54 237 ILE D O 1
ATOM 4773 N N . ASN D 1 83 ? 12.726 67.497 20.726 1.00 53.85 238 ASN D N 1
ATOM 4774 C CA . ASN D 1 83 ? 13.839 67.224 19.820 1.00 53.15 238 ASN D CA 1
ATOM 4775 C C . ASN D 1 83 ? 13.294 66.914 18.435 1.00 52.34 238 ASN D C 1
ATOM 4776 O O . ASN D 1 83 ? 13.637 67.579 17.459 1.00 54.22 238 ASN D O 1
ATOM 4781 N N . GLU D 1 84 ? 12.439 65.898 18.361 1.00 50.52 239 GLU D N 1
ATOM 4782 C CA . GLU D 1 84 ? 11.844 65.485 17.099 1.00 48.59 239 GLU D CA 1
ATOM 4783 C C . GLU D 1 84 ? 11.144 66.659 16.429 1.00 46.62 239 GLU D C 1
ATOM 4784 O O . GLU D 1 84 ? 11.103 66.754 15.205 1.00 45.76 239 GLU D O 1
ATOM 4790 N N . GLY D 1 85 ? 10.591 67.553 17.240 1.00 45.65 240 GLY D N 1
ATOM 4791 C CA . GLY D 1 85 ? 9.911 68.711 16.696 1.00 45.37 240 GLY D CA 1
ATOM 4792 C C . GLY D 1 85 ? 10.893 69.676 16.054 1.00 45.79 240 GLY D C 1
ATOM 4793 O O . GLY D 1 85 ? 10.649 70.192 14.962 1.00 45.01 240 GLY D O 1
ATOM 4794 N N . LEU D 1 86 ? 12.010 69.918 16.732 1.00 45.16 241 LEU D N 1
ATOM 4795 C CA . LEU D 1 86 ? 13.029 70.818 16.215 1.00 45.91 241 LEU D CA 1
ATOM 4796 C C . LEU D 1 86 ? 13.643 70.254 14.941 1.00 46.62 241 LEU D C 1
ATOM 4797 O O . LEU D 1 86 ? 14.009 71.005 14.039 1.00 47.82 241 LEU D O 1
ATOM 4802 N N . ALA D 1 87 ? 13.753 68.930 14.869 1.00 45.78 242 ALA D N 1
ATOM 4803 C CA . ALA D 1 87 ? 14.310 68.286 13.687 1.00 45.74 242 ALA D CA 1
ATOM 4804 C C . ALA D 1 87 ? 13.385 68.548 12.503 1.00 46.46 242 ALA D C 1
ATOM 4805 O O . ALA D 1 87 ? 13.839 68.836 11.396 1.00 45.71 242 ALA D O 1
ATOM 4807 N N . ILE D 1 88 ? 12.082 68.445 12.743 1.00 47.09 243 ILE D N 1
ATOM 4808 C CA . ILE D 1 88 ? 11.101 68.688 11.696 1.00 47.63 243 ILE D CA 1
ATOM 4809 C C . ILE D 1 88 ? 11.199 70.149 11.275 1.00 48.99 243 ILE D C 1
ATOM 4810 O O . ILE D 1 88 ? 11.136 70.474 10.089 1.00 48.75 243 ILE D O 1
ATOM 4815 N N . LEU D 1 89 ? 11.361 71.025 12.259 1.00 49.66 244 LEU D N 1
ATOM 4816 C CA . LEU D 1 89 ? 11.476 72.452 11.999 1.00 50.62 244 LEU D CA 1
ATOM 4817 C C . LEU D 1 89 ? 12.703 72.710 11.121 1.00 51.41 244 LEU D C 1
ATOM 4818 O O . LEU D 1 89 ? 12.673 73.568 10.237 1.00 50.50 244 LEU D O 1
ATOM 4823 N N . ASP D 1 90 ? 13.777 71.959 11.368 1.00 51.49 245 ASP D N 1
ATOM 4824 C CA . ASP D 1 90 ? 15.010 72.092 10.593 1.00 51.21 245 ASP D CA 1
ATOM 4825 C C . ASP D 1 90 ? 14.793 71.725 9.133 1.00 50.54 245 ASP D C 1
ATOM 4826 O O . ASP D 1 90 ? 15.238 72.437 8.234 1.00 51.08 245 ASP D O 1
ATOM 4831 N N . ILE D 1 91 ? 14.122 70.603 8.900 1.00 49.22 246 ILE D N 1
ATOM 4832 C CA . ILE D 1 91 ? 13.856 70.155 7.542 1.00 50.06 246 ILE D CA 1
ATOM 4833 C C . ILE D 1 91 ? 12.925 71.141 6.852 1.00 51.29 246 ILE D C 1
ATOM 4834 O O . ILE D 1 91 ? 13.046 71.389 5.655 1.00 50.19 246 ILE D O 1
ATOM 4839 N N . PHE D 1 92 ? 11.996 71.702 7.617 1.00 54.19 247 PHE D N 1
ATOM 4840 C CA . PHE D 1 92 ? 11.051 72.673 7.086 1.00 57.25 247 PHE D CA 1
ATOM 4841 C C . PHE D 1 92 ? 11.800 73.808 6.405 1.00 58.43 247 PHE D C 1
ATOM 4842 O O . PHE D 1 92 ? 11.497 74.172 5.270 1.00 58.43 247 PHE D O 1
ATOM 4850 N N . ASN D 1 93 ? 12.784 74.360 7.107 1.00 59.63 248 ASN D N 1
ATOM 4851 C CA . ASN D 1 93 ? 13.569 75.470 6.584 1.00 61.52 248 ASN D CA 1
ATOM 4852 C C . ASN D 1 93 ? 14.712 75.035 5.672 1.00 62.42 248 ASN D C 1
ATOM 4853 O O . ASN D 1 93 ? 15.394 75.872 5.080 1.00 62.72 248 ASN D O 1
ATOM 4858 N N . TYR D 1 94 ? 14.917 73.726 5.561 1.00 63.43 249 TYR D N 1
ATOM 4859 C CA . TYR D 1 94 ? 15.973 73.182 4.712 1.00 64.44 249 TYR D CA 1
ATOM 4860 C C . TYR D 1 94 ? 15.478 73.090 3.271 1.00 63.60 249 TYR D C 1
ATOM 4861 O O . TYR D 1 94 ? 16.098 73.630 2.356 1.00 64.47 249 TYR D O 1
ATOM 4870 N N . ILE D 1 95 ? 14.357 72.401 3.078 1.00 62.81 250 ILE D N 1
ATOM 4871 C CA . ILE D 1 95 ? 13.771 72.234 1.753 1.00 61.43 250 ILE D CA 1
ATOM 4872 C C . ILE D 1 95 ? 13.523 73.594 1.106 1.00 61.58 250 ILE D C 1
ATOM 4873 O O . ILE D 1 95 ? 13.431 74.610 1.794 1.00 61.96 250 ILE D O 1
ATOM 4878 N N . LYS D 1 96 ? 13.408 73.606 -0.218 1.00 61.48 251 LYS D N 1
ATOM 4879 C CA . LYS D 1 96 ? 13.186 74.848 -0.953 1.00 61.76 251 LYS D CA 1
ATOM 4880 C C . LYS D 1 96 ? 11.713 75.216 -1.076 1.00 60.63 251 LYS D C 1
ATOM 4881 O O . LYS D 1 96 ? 11.362 76.394 -1.112 1.00 60.66 251 LYS D O 1
ATOM 4887 N N . SER D 1 97 ? 10.856 74.203 -1.136 1.00 60.04 252 SER D N 1
ATOM 4888 C CA . SER D 1 97 ? 9.420 74.414 -1.269 1.00 58.90 252 SER D CA 1
ATOM 4889 C C . SER D 1 97 ? 8.829 75.139 -0.068 1.00 59.26 252 SER D C 1
ATOM 4890 O O . SER D 1 97 ? 9.167 74.836 1.077 1.00 58.18 252 SER D O 1
ATOM 4893 N N . ASP D 1 98 ? 7.952 76.103 -0.330 1.00 59.97 253 ASP D N 1
ATOM 4894 C CA . ASP D 1 98 ? 7.303 76.829 0.752 1.00 60.90 253 ASP D CA 1
ATOM 4895 C C . ASP D 1 98 ? 6.301 75.881 1.387 1.00 60.10 253 ASP D C 1
ATOM 4896 O O . ASP D 1 98 ? 5.768 74.991 0.722 1.00 60.16 253 ASP D O 1
ATOM 4901 N N . ILE D 1 99 ? 6.044 76.068 2.674 1.00 58.64 254 ILE D N 1
ATOM 4902 C CA . ILE D 1 99 ? 5.100 75.213 3.369 1.00 57.39 254 ILE D CA 1
ATOM 4903 C C . ILE D 1 99 ? 3.996 76.021 4.023 1.00 57.54 254 ILE D C 1
ATOM 4904 O O . ILE D 1 99 ? 4.255 76.872 4.872 1.00 57.69 254 ILE D O 1
ATOM 4909 N N . GLN D 1 100 ? 2.763 75.756 3.611 1.00 57.55 255 GLN D N 1
ATOM 4910 C CA . GLN D 1 100 ? 1.615 76.438 4.181 1.00 58.65 255 GLN D CA 1
ATOM 4911 C C . GLN D 1 100 ? 0.963 75.497 5.183 1.00 57.13 255 GLN D C 1
ATOM 4912 O O . GLN D 1 100 ? 0.636 74.354 4.863 1.00 56.97 255 GLN D O 1
ATOM 4918 N N . THR D 1 101 ? 0.793 75.984 6.405 1.00 54.94 256 THR D N 1
ATOM 4919 C CA . THR D 1 101 ? 0.204 75.191 7.467 1.00 53.63 256 THR D CA 1
ATOM 4920 C C . THR D 1 101 ? -1.266 75.517 7.711 1.00 53.51 256 THR D C 1
ATOM 4921 O O . THR D 1 101 ? -1.662 76.682 7.744 1.00 52.46 256 THR D O 1
ATOM 4925 N N . ILE D 1 102 ? -2.064 74.465 7.872 1.00 53.58 257 ILE D N 1
ATOM 4926 C CA . ILE D 1 102 ? -3.497 74.579 8.122 1.00 52.60 257 ILE D CA 1
ATOM 4927 C C . ILE D 1 102 ? -3.829 73.669 9.294 1.00 53.09 257 ILE D C 1
ATOM 4928 O O . ILE D 1 102 ? -3.648 72.457 9.213 1.00 53.47 257 ILE D O 1
ATOM 4933 N N . SER D 1 103 ? -4.324 74.246 10.380 1.00 52.99 258 SER D N 1
ATOM 4934 C CA . SER D 1 103 ? -4.641 73.455 11.558 1.00 53.42 258 SER D CA 1
ATOM 4935 C C . SER D 1 103 ? -6.126 73.279 11.825 1.00 53.57 258 SER D C 1
ATOM 4936 O O . SER D 1 103 ? -6.955 74.076 11.387 1.00 55.10 258 SER D O 1
ATOM 4939 N N . PHE D 1 104 ? -6.444 72.213 12.549 1.00 52.91 259 PHE D N 1
ATOM 4940 C CA . PHE D 1 104 ? -7.807 71.909 12.953 1.00 53.13 259 PHE D CA 1
ATOM 4941 C C . PHE D 1 104 ? -7.727 70.917 14.099 1.00 51.86 259 PHE D C 1
ATOM 4942 O O . PHE D 1 104 ? -6.758 70.169 14.207 1.00 53.37 259 PHE D O 1
ATOM 4950 N N . GLY D 1 105 ? -8.736 70.921 14.960 1.00 50.95 260 GLY D N 1
ATOM 4951 C CA . GLY D 1 105 ? -8.738 70.016 16.092 1.00 48.93 260 GLY D CA 1
ATOM 4952 C C . GLY D 1 105 ? -7.992 70.638 17.252 1.00 48.76 260 GLY D C 1
ATOM 4953 O O . GLY D 1 105 ? -8.395 71.679 17.767 1.00 49.09 260 GLY D O 1
ATOM 4954 N N . LEU D 1 106 ? -6.902 70.002 17.665 1.00 48.90 261 LEU D N 1
ATOM 4955 C CA . LEU D 1 106 ? -6.095 70.510 18.766 1.00 49.14 261 LEU D CA 1
ATOM 4956 C C . LEU D 1 106 ? -4.640 70.575 18.333 1.00 49.46 261 LEU D C 1
ATOM 4957 O O . LEU D 1 106 ? -4.108 69.615 17.774 1.00 50.16 261 LEU D O 1
ATOM 4962 N N . VAL D 1 107 ? -4.007 71.718 18.572 1.00 47.80 262 VAL D N 1
ATOM 4963 C CA . VAL D 1 107 ? -2.605 71.903 18.227 1.00 47.41 262 VAL D CA 1
ATOM 4964 C C . VAL D 1 107 ? -1.908 72.447 19.461 1.00 48.24 262 VAL D C 1
ATOM 4965 O O . VAL D 1 107 ? -2.347 73.438 20.042 1.00 48.44 262 VAL D O 1
ATOM 4969 N N . ALA D 1 108 ? -0.825 71.791 19.867 1.00 49.49 263 ALA D N 1
ATOM 4970 C CA . ALA D 1 108 ? -0.099 72.213 21.057 1.00 50.76 263 ALA D CA 1
ATOM 4971 C C . ALA D 1 108 ? 1.412 72.074 20.934 1.00 52.00 263 ALA D C 1
ATOM 4972 O O . ALA D 1 108 ? 1.923 71.415 20.025 1.00 51.46 263 ALA D O 1
ATOM 4974 N N . SER D 1 109 ? 2.114 72.706 21.871 1.00 53.44 264 SER D N 1
ATOM 4975 C CA . SER D 1 109 ? 3.569 72.678 21.923 1.00 54.53 264 SER D CA 1
ATOM 4976 C C . SER D 1 109 ? 4.224 72.749 20.546 1.00 55.55 264 SER D C 1
ATOM 4977 O O . SER D 1 109 ? 3.889 73.613 19.733 1.00 57.16 264 SER D O 1
ATOM 4980 N N . MET D 1 110 ? 5.151 71.830 20.290 1.00 54.96 265 MET D N 1
ATOM 4981 C CA . MET D 1 110 ? 5.885 71.793 19.029 1.00 54.97 265 MET D CA 1
ATOM 4982 C C . MET D 1 110 ? 4.990 71.819 17.798 1.00 54.54 265 MET D C 1
ATOM 4983 O O . MET D 1 110 ? 5.397 72.300 16.737 1.00 55.20 265 MET D O 1
ATOM 4988 N N . ALA D 1 111 ? 3.777 71.293 17.931 1.00 52.48 266 ALA D N 1
ATOM 4989 C CA . ALA D 1 111 ? 2.844 71.281 16.814 1.00 50.74 266 ALA D CA 1
ATOM 4990 C C . ALA D 1 111 ? 2.442 72.721 16.504 1.00 49.35 266 ALA D C 1
ATOM 4991 O O . ALA D 1 111 ? 2.294 73.100 15.342 1.00 48.57 266 ALA D O 1
ATOM 4993 N N . SER D 1 112 ? 2.281 73.521 17.553 1.00 48.24 267 SER D N 1
ATOM 4994 C CA . SER D 1 112 ? 1.907 74.922 17.403 1.00 48.84 267 SER D CA 1
ATOM 4995 C C . SER D 1 112 ? 3.027 75.703 16.726 1.00 48.57 267 SER D C 1
ATOM 4996 O O . SER D 1 112 ? 2.783 76.500 15.817 1.00 47.25 267 SER D O 1
ATOM 4999 N N . VAL D 1 113 ? 4.256 75.473 17.175 1.00 48.38 268 VAL D N 1
ATOM 5000 C CA . VAL D 1 113 ? 5.403 76.156 16.601 1.00 48.31 268 VAL D CA 1
ATOM 5001 C C . VAL D 1 113 ? 5.528 75.791 15.126 1.00 49.95 268 VAL D C 1
ATOM 5002 O O . VAL D 1 113 ? 5.818 76.650 14.288 1.00 51.33 268 VAL D O 1
ATOM 5006 N N . ILE D 1 114 ? 5.308 74.519 14.805 1.00 49.13 269 ILE D N 1
ATOM 5007 C CA . ILE D 1 114 ? 5.388 74.084 13.417 1.00 49.02 269 ILE D CA 1
ATOM 5008 C C . ILE D 1 114 ? 4.315 74.821 12.629 1.00 49.02 269 ILE D C 1
ATOM 5009 O O . ILE D 1 114 ? 4.534 75.227 11.488 1.00 50.58 269 ILE D O 1
ATOM 5014 N N . LEU D 1 115 ? 3.156 74.999 13.250 1.00 48.63 270 LEU D N 1
ATOM 5015 C CA . LEU D 1 115 ? 2.055 75.711 12.617 1.00 48.93 270 LEU D CA 1
ATOM 5016 C C . LEU D 1 115 ? 2.499 77.140 12.317 1.00 50.48 270 LEU D C 1
ATOM 5017 O O . LEU D 1 115 ? 2.280 77.654 11.220 1.00 50.60 270 LEU D O 1
ATOM 5022 N N . ALA D 1 116 ? 3.142 77.766 13.299 1.00 51.82 271 ALA D N 1
ATOM 5023 C CA . ALA D 1 116 ? 3.613 79.142 13.175 1.00 53.73 271 ALA D CA 1
ATOM 5024 C C . ALA D 1 116 ? 4.797 79.319 12.227 1.00 55.51 271 ALA D C 1
ATOM 5025 O O . ALA D 1 116 ? 5.003 80.407 11.686 1.00 55.68 271 ALA D O 1
ATOM 5027 N N . SER D 1 117 ? 5.571 78.256 12.025 1.00 57.58 272 SER D N 1
ATOM 5028 C CA . SER D 1 117 ? 6.739 78.316 11.149 1.00 59.23 272 SER D CA 1
ATOM 5029 C C . SER D 1 117 ? 6.386 78.316 9.667 1.00 59.71 272 SER D C 1
ATOM 5030 O O . SER D 1 117 ? 7.246 78.545 8.821 1.00 59.28 272 SER D O 1
ATOM 5033 N N . GLY D 1 118 ? 5.123 78.053 9.352 1.00 61.64 273 GLY D N 1
ATOM 5034 C CA . GLY D 1 118 ? 4.703 78.035 7.963 1.00 63.02 273 GLY D CA 1
ATOM 5035 C C . GLY D 1 118 ? 4.993 79.345 7.253 1.00 65.04 273 GLY D C 1
ATOM 5036 O O . GLY D 1 118 ? 5.282 80.356 7.896 1.00 65.81 273 GLY D O 1
ATOM 5037 N N . LYS D 1 119 ? 4.913 79.328 5.926 1.00 65.92 274 LYS D N 1
ATOM 5038 C CA . LYS D 1 119 ? 5.166 80.515 5.117 1.00 66.62 274 LYS D CA 1
ATOM 5039 C C . LYS D 1 119 ? 4.282 81.676 5.564 1.00 66.77 274 LYS D C 1
ATOM 5040 O O . LYS D 1 119 ? 3.058 81.548 5.616 1.00 66.41 274 LYS D O 1
ATOM 5046 N N . LYS D 1 120 ? 4.906 82.808 5.884 1.00 66.73 275 LYS D N 1
ATOM 5047 C CA . LYS D 1 120 ? 4.168 83.986 6.328 1.00 66.52 275 LYS D CA 1
ATOM 5048 C C . LYS D 1 120 ? 3.033 84.287 5.357 1.00 66.31 275 LYS D C 1
ATOM 5049 O O . LYS D 1 120 ? 3.251 84.420 4.152 1.00 66.50 275 LYS D O 1
ATOM 5051 N N . GLY D 1 121 ? 1.820 84.386 5.891 1.00 66.02 276 GLY D N 1
ATOM 5052 C CA . GLY D 1 121 ? 0.662 84.661 5.061 1.00 64.66 276 GLY D CA 1
ATOM 5053 C C . GLY D 1 121 ? -0.039 83.389 4.623 1.00 64.57 276 GLY D C 1
ATOM 5054 O O . GLY D 1 121 ? -1.183 83.427 4.172 1.00 64.02 276 GLY D O 1
ATOM 5055 N N . LYS D 1 122 ? 0.645 82.257 4.763 1.00 64.35 277 LYS D N 1
ATOM 5056 C CA . LYS D 1 122 ? 0.083 80.969 4.366 1.00 64.47 277 LYS D CA 1
ATOM 5057 C C . LYS D 1 122 ? -0.240 80.064 5.557 1.00 62.98 277 LYS D C 1
ATOM 5058 O O . LYS D 1 122 ? -0.387 78.849 5.405 1.00 62.55 277 LYS D O 1
ATOM 5064 N N . ARG D 1 123 ? -0.346 80.663 6.739 1.00 60.25 278 ARG D N 1
ATOM 5065 C CA . ARG D 1 123 ? -0.668 79.922 7.953 1.00 58.09 278 ARG D CA 1
ATOM 5066 C C . ARG D 1 123 ? -2.140 80.154 8.271 1.00 58.37 278 ARG D C 1
ATOM 5067 O O . ARG D 1 123 ? -2.532 81.251 8.669 1.00 57.70 278 ARG D O 1
ATOM 5075 N N . LYS D 1 124 ? -2.953 79.119 8.088 1.00 58.40 279 LYS D N 1
ATOM 5076 C CA . LYS D 1 124 ? -4.384 79.221 8.338 1.00 58.16 279 LYS D CA 1
ATOM 5077 C C . LYS D 1 124 ? -4.871 78.192 9.352 1.00 56.76 279 LYS D C 1
ATOM 5078 O O . LYS D 1 124 ? -4.171 77.232 9.667 1.00 56.03 279 LYS D O 1
ATOM 5084 N N . SER D 1 125 ? -6.081 78.400 9.857 1.00 55.96 280 SER D N 1
ATOM 5085 C CA . SER D 1 125 ? -6.666 77.500 10.840 1.00 55.70 280 SER D CA 1
ATOM 5086 C C . SER D 1 125 ? -8.185 77.477 10.729 1.00 56.14 280 SER D C 1
ATOM 5087 O O . SER D 1 125 ? -8.797 78.461 10.308 1.00 57.41 280 SER D O 1
ATOM 5090 N N . LEU D 1 126 ? -8.791 76.352 11.097 1.00 54.92 281 LEU D N 1
ATOM 5091 C CA . LEU D 1 126 ? -10.243 76.235 11.061 1.00 53.49 281 LEU D CA 1
ATOM 5092 C C . LEU D 1 126 ? -10.821 76.838 12.342 1.00 52.94 281 LEU D C 1
ATOM 5093 O O . LEU D 1 126 ? -10.173 76.834 13.387 1.00 52.24 281 LEU D O 1
ATOM 5098 N N . PRO D 1 127 ? -12.055 77.361 12.272 1.00 52.84 282 PRO D N 1
ATOM 5099 C CA . PRO D 1 127 ? -12.770 77.990 13.386 1.00 52.51 282 PRO D CA 1
ATOM 5100 C C . PRO D 1 127 ? -12.658 77.337 14.763 1.00 53.10 282 PRO D C 1
ATOM 5101 O O . PRO D 1 127 ? -12.166 77.951 15.710 1.00 52.48 282 PRO D O 1
ATOM 5105 N N . ASN D 1 128 ? -13.117 76.095 14.872 1.00 52.80 283 ASN D N 1
ATOM 5106 C CA . ASN D 1 128 ? -13.112 75.387 16.147 1.00 52.80 283 ASN D CA 1
ATOM 5107 C C . ASN D 1 128 ? -11.792 74.805 16.636 1.00 53.05 283 ASN D C 1
ATOM 5108 O O . ASN D 1 128 ? -11.776 74.041 17.602 1.00 52.58 283 ASN D O 1
ATOM 5113 N N . CYS D 1 129 ? -10.687 75.167 15.994 1.00 52.36 284 CYS D N 1
ATOM 5114 C CA . CYS D 1 129 ? -9.389 74.650 16.405 1.00 52.24 284 CYS D CA 1
ATOM 5115 C C . CYS D 1 129 ? -8.938 75.273 17.727 1.00 50.69 284 CYS D C 1
ATOM 5116 O O . CYS D 1 129 ? -9.202 76.445 17.995 1.00 51.02 284 CYS D O 1
ATOM 5119 N N . ARG D 1 130 ? -8.267 74.478 18.554 1.00 48.70 285 ARG D N 1
ATOM 5120 C CA . ARG D 1 130 ? -7.763 74.950 19.839 1.00 48.28 285 ARG D CA 1
ATOM 5121 C C . ARG D 1 130 ? -6.243 74.931 19.764 1.00 48.23 285 ARG D C 1
ATOM 5122 O O . ARG D 1 130 ? -5.653 73.966 19.282 1.00 49.90 285 ARG D O 1
ATOM 5130 N N . ILE D 1 131 ? -5.613 75.997 20.242 1.00 48.64 286 ILE D N 1
ATOM 5131 C CA . ILE D 1 131 ? -4.161 76.116 20.180 1.00 47.85 286 ILE D CA 1
ATOM 5132 C C . ILE D 1 131 ? -3.532 76.534 21.507 1.00 50.06 286 ILE D C 1
ATOM 5133 O O . ILE D 1 131 ? -3.994 77.475 22.150 1.00 48.66 286 ILE D O 1
ATOM 5138 N N . MET D 1 132 ? -2.478 75.825 21.910 1.00 53.05 287 MET D N 1
ATOM 5139 C CA . MET D 1 132 ? -1.769 76.135 23.149 1.00 56.12 287 MET D CA 1
ATOM 5140 C C . MET D 1 132 ? -0.265 76.059 22.929 1.00 56.64 287 MET D C 1
ATOM 5141 O O . MET D 1 132 ? 0.200 75.508 21.932 1.00 56.44 287 MET D O 1
ATOM 5146 N N . ILE D 1 133 ? 0.491 76.603 23.876 1.00 57.81 288 ILE D N 1
ATOM 5147 C CA . ILE D 1 133 ? 1.945 76.606 23.796 1.00 59.53 288 ILE D CA 1
ATOM 5148 C C . ILE D 1 133 ? 2.551 75.502 24.663 1.00 61.49 288 ILE D C 1
ATOM 5149 O O . ILE D 1 133 ? 3.629 74.986 24.364 1.00 61.79 288 ILE D O 1
ATOM 5154 N N . HIS D 1 134 ? 1.848 75.143 25.734 1.00 63.56 289 HIS D N 1
ATOM 5155 C CA . HIS D 1 134 ? 2.299 74.103 26.659 1.00 66.25 289 HIS D CA 1
ATOM 5156 C C . HIS D 1 134 ? 2.202 72.706 26.036 1.00 67.46 289 HIS D C 1
ATOM 5157 O O . HIS D 1 134 ? 1.796 72.562 24.883 1.00 67.74 289 HIS D O 1
ATOM 5164 N N . GLN D 1 135 ? 2.575 71.682 26.801 1.00 68.70 290 GLN D N 1
ATOM 5165 C CA . GLN D 1 135 ? 2.529 70.302 26.314 1.00 70.08 290 GLN D CA 1
ATOM 5166 C C . GLN D 1 135 ? 1.432 69.492 27.008 1.00 71.09 290 GLN D C 1
ATOM 5167 O O . GLN D 1 135 ? 1.571 69.118 28.172 1.00 72.03 290 GLN D O 1
ATOM 5173 N N . PRO D 1 136 ? 0.333 69.197 26.291 1.00 71.98 291 PRO D N 1
ATOM 5174 C CA . PRO D 1 136 ? -0.799 68.430 26.828 1.00 71.94 291 PRO D CA 1
ATOM 5175 C C . PRO D 1 136 ? -0.479 66.969 27.149 1.00 72.55 291 PRO D C 1
ATOM 5176 O O . PRO D 1 136 ? -1.077 66.380 28.051 1.00 71.58 291 PRO D O 1
ATOM 5180 N N . LEU D 1 137 ? 0.463 66.391 26.408 1.00 73.56 292 LEU D N 1
ATOM 5181 C CA . LEU D 1 137 ? 0.861 65.003 26.619 1.00 74.54 292 LEU D CA 1
ATOM 5182 C C . LEU D 1 137 ? 1.844 64.884 27.780 1.00 75.64 292 LEU D C 1
ATOM 5183 O O . LEU D 1 137 ? 2.070 63.794 28.307 1.00 75.08 292 LEU D O 1
ATOM 5188 N N . GLY D 1 138 ? 2.424 66.013 28.172 1.00 77.30 293 GLY D N 1
ATOM 5189 C CA . GLY D 1 138 ? 3.380 66.013 29.262 1.00 79.91 293 GLY D CA 1
ATOM 5190 C C . GLY D 1 138 ? 4.750 66.475 28.806 1.00 81.75 293 GLY D C 1
ATOM 5191 O O . GLY D 1 138 ? 5.265 66.012 27.787 1.00 81.94 293 GLY D O 1
ATOM 5192 N N . ASN D 1 139 ? 5.338 67.395 29.564 1.00 83.98 294 ASN D N 1
ATOM 5193 C CA . ASN D 1 139 ? 6.656 67.932 29.246 1.00 86.05 294 ASN D CA 1
ATOM 5194 C C . ASN D 1 139 ? 7.731 66.847 29.311 1.00 86.89 294 ASN D C 1
ATOM 5195 O O . ASN D 1 139 ? 8.906 67.103 29.035 1.00 86.81 294 ASN D O 1
ATOM 5200 N N . ALA D 1 140 ? 7.318 65.636 29.675 1.00 87.35 295 ALA D N 1
ATOM 5201 C CA . ALA D 1 140 ? 8.231 64.504 29.776 1.00 87.96 295 ALA D CA 1
ATOM 5202 C C . ALA D 1 140 ? 7.954 63.497 28.661 1.00 88.02 295 ALA D C 1
ATOM 5203 O O . ALA D 1 140 ? 7.462 62.397 28.914 1.00 88.06 295 ALA D O 1
ATOM 5205 N N . PHE D 1 141 ? 8.276 63.884 27.430 1.00 88.39 296 PHE D N 1
ATOM 5206 C CA . PHE D 1 141 ? 8.068 63.032 26.262 1.00 88.69 296 PHE D CA 1
ATOM 5207 C C . PHE D 1 141 ? 8.549 61.605 26.512 1.00 88.59 296 PHE D C 1
ATOM 5208 O O . PHE D 1 141 ? 8.389 60.727 25.664 1.00 87.97 296 PHE D O 1
ATOM 5210 N N . ILE D 1 149 ? 16.011 61.985 34.665 1.00 70.01 304 ILE D N 1
ATOM 5211 C CA . ILE D 1 149 ? 15.528 62.773 33.536 1.00 71.38 304 ILE D CA 1
ATOM 5212 C C . ILE D 1 149 ? 16.365 64.039 33.356 1.00 71.20 304 ILE D C 1
ATOM 5213 O O . ILE D 1 149 ? 16.313 64.941 34.191 1.00 71.95 304 ILE D O 1
ATOM 5215 N N . GLN D 1 150 ? 17.129 64.097 32.264 1.00 70.07 305 GLN D N 1
ATOM 5216 C CA . GLN D 1 150 ? 17.988 65.246 31.964 1.00 68.84 305 GLN D CA 1
ATOM 5217 C C . GLN D 1 150 ? 17.231 66.566 32.124 1.00 68.15 305 GLN D C 1
ATOM 5218 O O . GLN D 1 150 ? 16.633 67.072 31.174 1.00 67.97 305 GLN D O 1
ATOM 5220 N N . THR D 1 151 ? 17.281 67.120 33.331 1.00 66.79 306 THR D N 1
ATOM 5221 C CA . THR D 1 151 ? 16.588 68.361 33.664 1.00 65.41 306 THR D CA 1
ATOM 5222 C C . THR D 1 151 ? 17.034 69.585 32.873 1.00 64.18 306 THR D C 1
ATOM 5223 O O . THR D 1 151 ? 16.231 70.190 32.164 1.00 64.16 306 THR D O 1
ATOM 5227 N N . LYS D 1 152 ? 18.302 69.963 33.005 1.00 63.21 307 LYS D N 1
ATOM 5228 C CA . LYS D 1 152 ? 18.817 71.126 32.289 1.00 63.62 307 LYS D CA 1
ATOM 5229 C C . LYS D 1 152 ? 18.504 71.065 30.796 1.00 62.73 307 LYS D C 1
ATOM 5230 O O . LYS D 1 152 ? 18.146 72.075 30.188 1.00 63.04 307 LYS D O 1
ATOM 5236 N N . GLU D 1 153 ? 18.632 69.881 30.208 1.00 60.16 308 GLU D N 1
ATOM 5237 C CA . GLU D 1 153 ? 18.363 69.723 28.786 1.00 58.73 308 GLU D CA 1
ATOM 5238 C C . GLU D 1 153 ? 16.902 70.019 28.462 1.00 57.75 308 GLU D C 1
ATOM 5239 O O . GLU D 1 153 ? 16.603 70.670 27.462 1.00 58.25 308 GLU D O 1
ATOM 5245 N N . ILE D 1 154 ? 15.992 69.544 29.305 1.00 57.24 309 ILE D N 1
ATOM 5246 C CA . ILE D 1 154 ? 14.572 69.784 29.081 1.00 56.24 309 ILE D CA 1
ATOM 5247 C C . ILE D 1 154 ? 14.275 71.277 29.132 1.00 56.17 309 ILE D C 1
ATOM 5248 O O . ILE D 1 154 ? 13.478 71.783 28.343 1.00 55.82 309 ILE D O 1
ATOM 5253 N N . LEU D 1 155 ? 14.923 71.983 30.054 1.00 55.87 310 LEU D N 1
ATOM 5254 C CA . LEU D 1 155 ? 14.704 73.416 30.193 1.00 56.31 310 LEU D CA 1
ATOM 5255 C C . LEU D 1 155 ? 15.332 74.180 29.034 1.00 55.31 310 LEU D C 1
ATOM 5256 O O . LEU D 1 155 ? 14.817 75.216 28.612 1.00 53.42 310 LEU D O 1
ATOM 5261 N N . TYR D 1 156 ? 16.448 73.668 28.522 1.00 55.45 311 TYR D N 1
ATOM 5262 C CA . TYR D 1 156 ? 17.128 74.304 27.400 1.00 54.47 311 TYR D CA 1
ATOM 5263 C C . TYR D 1 156 ? 16.226 74.262 26.174 1.00 54.70 311 TYR D C 1
ATOM 5264 O O . TYR D 1 156 ? 16.085 75.258 25.460 1.00 55.82 311 TYR D O 1
ATOM 5273 N N . LEU D 1 157 ? 15.606 73.108 25.942 1.00 53.09 312 LEU D N 1
ATOM 5274 C CA . LEU D 1 157 ? 14.723 72.935 24.797 1.00 53.68 312 LEU D CA 1
ATOM 5275 C C . LEU D 1 157 ? 13.464 73.794 24.894 1.00 54.72 312 LEU D C 1
ATOM 5276 O O . LEU D 1 157 ? 13.071 74.423 23.912 1.00 55.59 312 LEU D O 1
ATOM 5281 N N . LYS D 1 158 ? 12.832 73.819 26.067 1.00 55.47 313 LYS D N 1
ATOM 5282 C CA . LYS D 1 158 ? 11.628 74.627 26.256 1.00 55.16 313 LYS D CA 1
ATOM 5283 C C . LYS D 1 158 ? 11.948 76.084 25.944 1.00 54.69 313 LYS D C 1
ATOM 5284 O O . LYS D 1 158 ? 11.211 76.751 25.214 1.00 53.89 313 LYS D O 1
ATOM 5290 N N . LYS D 1 159 ? 13.051 76.571 26.505 1.00 53.55 314 LYS D N 1
ATOM 5291 C CA . LYS D 1 159 ? 13.473 77.945 26.280 1.00 53.23 314 LYS D CA 1
ATOM 5292 C C . LYS D 1 159 ? 13.778 78.132 24.802 1.00 53.57 314 LYS D C 1
ATOM 5293 O O . LYS D 1 159 ? 13.428 79.154 24.219 1.00 53.67 314 LYS D O 1
ATOM 5295 N N . LEU D 1 160 ? 14.426 77.139 24.198 1.00 54.57 315 LEU D N 1
ATOM 5296 C CA . LEU D 1 160 ? 14.768 77.214 22.784 1.00 54.70 315 LEU D CA 1
ATOM 5297 C C . LEU D 1 160 ? 13.527 77.147 21.902 1.00 54.81 315 LEU D C 1
ATOM 5298 O O . LEU D 1 160 ? 13.561 77.566 20.747 1.00 57.11 315 LEU D O 1
ATOM 5303 N N . LEU D 1 161 ? 12.432 76.623 22.439 1.00 54.19 316 LEU D N 1
ATOM 5304 C CA . LEU D 1 161 ? 11.198 76.540 21.671 1.00 54.38 316 LEU D CA 1
ATOM 5305 C C . LEU D 1 161 ? 10.485 77.889 21.727 1.00 54.60 316 LEU D C 1
ATOM 5306 O O . LEU D 1 161 ? 9.807 78.282 20.776 1.00 52.03 316 LEU D O 1
ATOM 5311 N N . TYR D 1 162 ? 10.652 78.601 22.840 1.00 54.91 317 TYR D N 1
ATOM 5312 C CA . TYR D 1 162 ? 10.022 79.904 23.004 1.00 55.40 317 TYR D CA 1
ATOM 5313 C C . TYR D 1 162 ? 10.534 80.934 21.995 1.00 56.00 317 TYR D C 1
ATOM 5314 O O . TYR D 1 162 ? 9.734 81.571 21.309 1.00 54.81 317 TYR D O 1
ATOM 5323 N N . HIS D 1 163 ? 11.853 81.100 21.898 1.00 56.90 318 HIS D N 1
ATOM 5324 C CA . HIS D 1 163 ? 12.421 82.065 20.953 1.00 58.19 318 HIS D CA 1
ATOM 5325 C C . HIS D 1 163 ? 11.884 81.846 19.550 1.00 56.14 318 HIS D C 1
ATOM 5326 O O . HIS D 1 163 ? 11.440 82.790 18.900 1.00 57.51 318 HIS D O 1
ATOM 5333 N N . TYR D 1 164 ? 11.925 80.603 19.080 1.00 53.36 319 TYR D N 1
ATOM 5334 C CA . TYR D 1 164 ? 11.427 80.296 17.746 1.00 51.88 319 TYR D CA 1
ATOM 5335 C C . TYR D 1 164 ? 9.991 80.778 17.585 1.00 50.70 319 TYR D C 1
ATOM 5336 O O . TYR D 1 164 ? 9.650 81.399 16.583 1.00 50.49 319 TYR D O 1
ATOM 5345 N N . LEU D 1 165 ? 9.153 80.500 18.578 1.00 51.20 320 LEU D N 1
ATOM 5346 C CA . LEU D 1 165 ? 7.760 80.926 18.525 1.00 51.08 320 LEU D CA 1
ATOM 5347 C C . LEU D 1 165 ? 7.717 82.452 18.586 1.00 52.31 320 LEU D C 1
ATOM 5348 O O . LEU D 1 165 ? 6.888 83.093 17.939 1.00 52.14 320 LEU D O 1
ATOM 5353 N N . SER D 1 166 ? 8.620 83.025 19.373 1.00 54.02 321 SER D N 1
ATOM 5354 C CA . SER D 1 166 ? 8.707 84.471 19.520 1.00 55.72 321 SER D CA 1
ATOM 5355 C C . SER D 1 166 ? 8.963 85.123 18.167 1.00 55.92 321 SER D C 1
ATOM 5356 O O . SER D 1 166 ? 8.297 86.088 17.795 1.00 56.95 321 SER D O 1
ATOM 5359 N N . SER D 1 167 ? 9.929 84.584 17.434 1.00 56.20 322 SER D N 1
ATOM 5360 C CA . SER D 1 167 ? 10.283 85.117 16.127 1.00 58.15 322 SER D CA 1
ATOM 5361 C C . SER D 1 167 ? 9.169 84.897 15.109 1.00 59.13 322 SER D C 1
ATOM 5362 O O . SER D 1 167 ? 9.074 85.621 14.119 1.00 60.63 322 SER D O 1
ATOM 5365 N N . PHE D 1 168 ? 8.328 83.900 15.360 1.00 59.82 323 PHE D N 1
ATOM 5366 C CA . PHE D 1 168 ? 7.222 83.575 14.462 1.00 59.96 323 PHE D CA 1
ATOM 5367 C C . PHE D 1 168 ? 5.972 84.416 14.722 1.00 58.75 323 PHE D C 1
ATOM 5368 O O . PHE D 1 168 ? 5.183 84.663 13.810 1.00 59.00 323 PHE D O 1
ATOM 5376 N N . THR D 1 169 ? 5.801 84.854 15.964 1.00 58.34 324 THR D N 1
ATOM 5377 C CA . THR D 1 169 ? 4.620 85.618 16.352 1.00 60.07 324 THR D CA 1
ATOM 5378 C C . THR D 1 169 ? 4.841 87.081 16.722 1.00 61.21 324 THR D C 1
ATOM 5379 O O . THR D 1 169 ? 3.880 87.842 16.839 1.00 60.16 324 THR D O 1
ATOM 5383 N N . ASN D 1 170 ? 6.100 87.466 16.910 1.00 63.65 325 ASN D N 1
ATOM 5384 C CA . ASN D 1 170 ? 6.459 88.831 17.296 1.00 65.40 325 ASN D CA 1
ATOM 5385 C C . ASN D 1 170 ? 6.265 89.023 18.794 1.00 65.69 325 ASN D C 1
ATOM 5386 O O . ASN D 1 170 ? 6.631 90.060 19.348 1.00 68.22 325 ASN D O 1
ATOM 5391 N N . GLN D 1 171 ? 5.684 88.020 19.446 1.00 65.82 326 GLN D N 1
ATOM 5392 C CA . GLN D 1 171 ? 5.473 88.071 20.887 1.00 64.77 326 GLN D CA 1
ATOM 5393 C C . GLN D 1 171 ? 6.840 87.957 21.542 1.00 64.40 326 GLN D C 1
ATOM 5394 O O . GLN D 1 171 ? 7.772 87.396 20.959 1.00 62.98 326 GLN D O 1
ATOM 5400 N N . THR D 1 172 ? 6.958 88.484 22.754 1.00 63.17 327 THR D N 1
ATOM 5401 C CA . THR D 1 172 ? 8.223 88.432 23.476 1.00 61.79 327 THR D CA 1
ATOM 5402 C C . THR D 1 172 ? 8.408 87.089 24.171 1.00 62.46 327 THR D C 1
ATOM 5403 O O . THR D 1 172 ? 7.445 86.350 24.380 1.00 62.84 327 THR D O 1
ATOM 5407 N N . VAL D 1 173 ? 9.650 86.783 24.530 1.00 64.64 328 VAL D N 1
ATOM 5408 C CA . VAL D 1 173 ? 9.976 85.532 25.209 1.00 66.22 328 VAL D CA 1
ATOM 5409 C C . VAL D 1 173 ? 9.187 85.386 26.512 1.00 67.10 328 VAL D C 1
ATOM 5410 O O . VAL D 1 173 ? 8.715 84.296 26.849 1.00 66.93 328 VAL D O 1
ATOM 5414 N N . GLU D 1 174 ? 9.056 86.490 27.242 1.00 66.35 329 GLU D N 1
ATOM 5415 C CA . GLU D 1 174 ? 8.343 86.501 28.514 1.00 67.00 329 GLU D CA 1
ATOM 5416 C C . GLU D 1 174 ? 6.870 86.167 28.327 1.00 65.69 329 GLU D C 1
ATOM 5417 O O . GLU D 1 174 ? 6.278 85.445 29.132 1.00 64.44 329 GLU D O 1
ATOM 5423 N N . THR D 1 175 ? 6.279 86.697 27.261 1.00 65.13 330 THR D N 1
ATOM 5424 C CA . THR D 1 175 ? 4.873 86.449 26.980 1.00 64.71 330 THR D CA 1
ATOM 5425 C C . THR D 1 175 ? 4.659 84.982 26.632 1.00 64.57 330 THR D C 1
ATOM 5426 O O . THR D 1 175 ? 3.805 84.315 27.220 1.00 65.02 330 THR D O 1
ATOM 5430 N N . ILE D 1 176 ? 5.440 84.485 25.676 1.00 64.16 331 ILE D N 1
ATOM 5431 C CA . ILE D 1 176 ? 5.342 83.092 25.253 1.00 63.69 331 ILE D CA 1
ATOM 5432 C C . ILE D 1 176 ? 5.447 82.174 26.468 1.00 64.02 331 ILE D C 1
ATOM 5433 O O . ILE D 1 176 ? 4.618 81.287 26.670 1.00 63.45 331 ILE D O 1
ATOM 5438 N N . GLU D 1 177 ? 6.474 82.404 27.278 1.00 64.62 332 GLU D N 1
ATOM 5439 C CA . GLU D 1 177 ? 6.710 81.603 28.470 1.00 65.93 332 GLU D CA 1
ATOM 5440 C C . GLU D 1 177 ? 5.585 81.734 29.492 1.00 66.18 332 GLU D C 1
ATOM 5441 O O . GLU D 1 177 ? 5.081 80.732 30.001 1.00 65.59 332 GLU D O 1
ATOM 5447 N N . LYS D 1 178 ? 5.196 82.970 29.790 1.00 66.69 333 LYS D N 1
ATOM 5448 C CA . LYS D 1 178 ? 4.125 83.219 30.748 1.00 66.64 333 LYS D CA 1
ATOM 5449 C C . LYS D 1 178 ? 2.865 82.467 30.331 1.00 67.59 333 LYS D C 1
ATOM 5450 O O . LYS D 1 178 ? 2.232 81.792 31.148 1.00 66.87 333 LYS D O 1
ATOM 5453 N N . ASP D 1 179 ? 2.509 82.581 29.054 1.00 68.09 334 ASP D N 1
ATOM 5454 C CA . ASP D 1 179 ? 1.321 81.914 28.539 1.00 68.91 334 ASP D CA 1
ATOM 5455 C C . ASP D 1 179 ? 1.467 80.399 28.534 1.00 68.51 334 ASP D C 1
ATOM 5456 O O . ASP D 1 179 ? 0.481 79.676 28.655 1.00 69.35 334 ASP D O 1
ATOM 5461 N N . SER D 1 180 ? 2.697 79.918 28.395 1.00 67.98 335 SER D N 1
ATOM 5462 C CA . SER D 1 180 ? 2.937 78.482 28.384 1.00 67.93 335 SER D CA 1
ATOM 5463 C C . SER D 1 180 ? 2.839 77.905 29.794 1.00 67.57 335 SER D C 1
ATOM 5464 O O . SER D 1 180 ? 2.381 76.776 29.981 1.00 67.32 335 SER D O 1
ATOM 5467 N N . ASP D 1 181 ? 3.266 78.686 30.784 1.00 66.95 336 ASP D N 1
ATOM 5468 C CA . ASP D 1 181 ? 3.228 78.248 32.176 1.00 66.57 336 ASP D CA 1
ATOM 5469 C C . ASP D 1 181 ? 1.812 78.086 32.721 1.00 65.78 336 ASP D C 1
ATOM 5470 O O . ASP D 1 181 ? 1.572 77.248 33.588 1.00 66.30 336 ASP D O 1
ATOM 5475 N N . ARG D 1 182 ? 0.875 78.883 32.217 1.00 65.44 337 ARG D N 1
ATOM 5476 C CA . ARG D 1 182 ? -0.501 78.816 32.696 1.00 64.97 337 ARG D CA 1
ATOM 5477 C C . ARG D 1 182 ? -1.446 77.985 31.830 1.00 64.98 337 ARG D C 1
ATOM 5478 O O . ARG D 1 182 ? -2.658 78.196 31.855 1.00 64.78 337 ARG D O 1
ATOM 5486 N N . ASP D 1 183 ? -0.891 77.035 31.081 1.00 65.51 338 ASP D N 1
ATOM 5487 C CA . ASP D 1 183 ? -1.681 76.162 30.210 1.00 66.43 338 ASP D CA 1
ATOM 5488 C C . ASP D 1 183 ? -2.825 76.927 29.541 1.00 66.68 338 ASP D C 1
ATOM 5489 O O . ASP D 1 183 ? -4.000 76.589 29.700 1.00 67.00 338 ASP D O 1
ATOM 5494 N N . TYR D 1 184 ? -2.455 77.952 28.781 1.00 65.80 339 TYR D N 1
ATOM 5495 C CA . TYR D 1 184 ? -3.396 78.825 28.085 1.00 64.80 339 TYR D CA 1
ATOM 5496 C C . TYR D 1 184 ? -3.928 78.263 26.760 1.00 62.99 339 TYR D C 1
ATOM 5497 O O . TYR D 1 184 ? -3.153 77.878 25.884 1.00 63.78 339 TYR D O 1
ATOM 5506 N N . TYR D 1 185 ? -5.253 78.215 26.626 1.00 60.57 340 TYR D N 1
ATOM 5507 C CA . TYR D 1 185 ? -5.900 77.724 25.406 1.00 58.70 340 TYR D CA 1
ATOM 5508 C C . TYR D 1 185 ? -6.478 78.878 24.589 1.00 58.29 340 TYR D C 1
ATOM 5509 O O . TYR D 1 185 ? -7.226 79.705 25.113 1.00 58.46 340 TYR D O 1
ATOM 5518 N N . MET D 1 186 ? -6.142 78.920 23.303 1.00 56.99 341 MET D N 1
ATOM 5519 C CA . MET D 1 186 ? -6.628 79.967 22.409 1.00 55.90 341 MET D CA 1
ATOM 5520 C C . MET D 1 186 ? -7.588 79.422 21.362 1.00 55.02 341 MET D C 1
ATOM 5521 O O . MET D 1 186 ? -7.483 78.265 20.959 1.00 55.84 341 MET D O 1
ATOM 5526 N N . ASN D 1 187 ? -8.524 80.255 20.920 1.00 53.94 342 ASN D N 1
ATOM 5527 C CA . ASN D 1 187 ? -9.434 79.843 19.862 1.00 53.90 342 ASN D CA 1
ATOM 5528 C C . ASN D 1 187 ? -8.782 80.351 18.577 1.00 53.24 342 ASN D C 1
ATOM 5529 O O . ASN D 1 187 ? -7.815 81.115 18.630 1.00 51.31 342 ASN D O 1
ATOM 5534 N N . ALA D 1 188 ? -9.298 79.924 17.430 1.00 52.49 343 ALA D N 1
ATOM 5535 C CA . ALA D 1 188 ? -8.737 80.327 16.146 1.00 51.93 343 ALA D CA 1
ATOM 5536 C C . ALA D 1 188 ? -8.428 81.821 16.049 1.00 52.16 343 ALA D C 1
ATOM 5537 O O . ALA D 1 188 ? -7.314 82.206 15.693 1.00 52.25 343 ALA D O 1
ATOM 5539 N N . LEU D 1 189 ? -9.412 82.659 16.366 1.00 52.92 344 LEU D N 1
ATOM 5540 C CA . LEU D 1 189 ? -9.236 84.108 16.292 1.00 53.28 344 LEU D CA 1
ATOM 5541 C C . LEU D 1 189 ? -8.101 84.610 17.172 1.00 53.37 344 LEU D C 1
ATOM 5542 O O . LEU D 1 189 ? -7.248 85.379 16.723 1.00 54.13 344 LEU D O 1
ATOM 5547 N N . GLU D 1 190 ? -8.094 84.176 18.426 1.00 53.70 345 GLU D N 1
ATOM 5548 C CA . GLU D 1 190 ? -7.058 84.587 19.364 1.00 53.97 345 GLU D CA 1
ATOM 5549 C C . GLU D 1 190 ? -5.680 84.182 18.851 1.00 53.72 345 GLU D C 1
ATOM 5550 O O . GLU D 1 190 ? -4.695 84.889 19.067 1.00 53.58 345 GLU D O 1
ATOM 5556 N N . ALA D 1 191 ? -5.618 83.046 18.161 1.00 53.70 346 ALA D N 1
ATOM 5557 C CA . ALA D 1 191 ? -4.357 82.551 17.617 1.00 53.86 346 ALA D CA 1
ATOM 5558 C C . ALA D 1 191 ? -3.821 83.511 16.557 1.00 54.38 346 ALA D C 1
ATOM 5559 O O . ALA D 1 191 ? -2.616 83.757 16.481 1.00 52.78 346 ALA D O 1
ATOM 5561 N N . LYS D 1 192 ? -4.720 84.049 15.738 1.00 56.07 347 LYS D N 1
ATOM 5562 C CA . LYS D 1 192 ? -4.330 84.994 14.697 1.00 57.41 347 LYS D CA 1
ATOM 5563 C C . LYS D 1 192 ? -3.801 86.275 15.336 1.00 57.95 347 LYS D C 1
ATOM 5564 O O . LYS D 1 192 ? -2.745 86.783 14.960 1.00 59.11 347 LYS D O 1
ATOM 5570 N N . GLN D 1 193 ? -4.544 86.790 16.308 1.00 58.02 348 GLN D N 1
ATOM 5571 C CA . GLN D 1 193 ? -4.163 88.012 17.002 1.00 57.51 348 GLN D CA 1
ATOM 5572 C C . GLN D 1 193 ? -2.843 87.802 17.732 1.00 57.30 348 GLN D C 1
ATOM 5573 O O . GLN D 1 193 ? -2.082 88.744 17.948 1.00 58.82 348 GLN D O 1
ATOM 5579 N N . TYR D 1 194 ? -2.574 86.555 18.101 1.00 56.11 349 TYR D N 1
ATOM 5580 C CA . TYR D 1 194 ? -1.344 86.213 18.804 1.00 53.88 349 TYR D CA 1
ATOM 5581 C C . TYR D 1 194 ? -0.185 86.164 17.811 1.00 53.25 349 TYR D C 1
ATOM 5582 O O . TYR D 1 194 ? 0.973 86.350 18.182 1.00 53.29 349 TYR D O 1
ATOM 5591 N N . GLY D 1 195 ? -0.508 85.903 16.547 1.00 52.71 350 GLY D N 1
ATOM 5592 C CA . GLY D 1 195 ? 0.514 85.835 15.519 1.00 52.50 350 GLY D CA 1
ATOM 5593 C C . GLY D 1 195 ? 0.923 84.425 15.127 1.00 52.61 350 GLY D C 1
ATOM 5594 O O . GLY D 1 195 ? 1.914 84.241 14.416 1.00 52.57 350 GLY D O 1
ATOM 5595 N N . ILE D 1 196 ? 0.166 83.429 15.584 1.00 52.08 351 ILE D N 1
ATOM 5596 C CA . ILE D 1 196 ? 0.467 82.034 15.272 1.00 50.90 351 ILE D CA 1
ATOM 5597 C C . ILE D 1 196 ? -0.009 81.678 13.868 1.00 50.77 351 ILE D C 1
ATOM 5598 O O . ILE D 1 196 ? 0.622 80.877 13.176 1.00 51.10 351 ILE D O 1
ATOM 5603 N N . ILE D 1 197 ? -1.123 82.273 13.452 1.00 50.81 352 ILE D N 1
ATOM 5604 C CA . ILE D 1 197 ? -1.660 82.039 12.115 1.00 51.98 352 ILE D CA 1
ATOM 5605 C C . ILE D 1 197 ? -1.998 83.382 11.483 1.00 54.22 352 ILE D C 1
ATOM 5606 O O . ILE D 1 197 ? -2.087 84.397 12.173 1.00 53.98 352 ILE D O 1
ATOM 5611 N N . ASP D 1 198 ? -2.196 83.380 10.170 1.00 56.59 353 ASP D N 1
ATOM 5612 C CA . ASP D 1 198 ? -2.501 84.602 9.444 1.00 58.03 353 ASP D CA 1
ATOM 5613 C C . ASP D 1 198 ? -3.993 84.848 9.276 1.00 60.33 353 ASP D C 1
ATOM 5614 O O . ASP D 1 198 ? -4.439 85.995 9.285 1.00 61.02 353 ASP D O 1
ATOM 5619 N N . GLU D 1 199 ? -4.770 83.781 9.122 1.00 61.83 354 GLU D N 1
ATOM 5620 C CA . GLU D 1 199 ? -6.206 83.947 8.959 1.00 64.19 354 GLU D CA 1
ATOM 5621 C C . GLU D 1 199 ? -7.028 82.727 9.350 1.00 62.61 354 GLU D C 1
ATOM 5622 O O . GLU D 1 199 ? -6.566 81.589 9.260 1.00 63.00 354 GLU D O 1
ATOM 5628 N N . VAL D 1 200 ? -8.253 82.990 9.791 1.00 60.52 355 VAL D N 1
ATOM 5629 C CA . VAL D 1 200 ? -9.181 81.944 10.186 1.00 59.35 355 VAL D CA 1
ATOM 5630 C C . VAL D 1 200 ? -10.034 81.598 8.971 1.00 59.97 355 VAL D C 1
ATOM 5631 O O . VAL D 1 200 ? -10.739 82.453 8.437 1.00 59.70 355 VAL D O 1
ATOM 5635 N N . ILE D 1 201 ? -9.959 80.348 8.529 1.00 60.21 356 ILE D N 1
ATOM 5636 C CA . ILE D 1 201 ? -10.732 79.905 7.378 1.00 60.00 356 ILE D CA 1
ATOM 5637 C C . ILE D 1 201 ? -12.220 80.061 7.652 1.00 62.14 356 ILE D C 1
ATOM 5638 O O . ILE D 1 201 ? -12.722 79.602 8.679 1.00 63.46 356 ILE D O 1
ATOM 5643 N N . GLU D 1 202 ? -12.922 80.718 6.733 1.00 63.35 357 GLU D N 1
ATOM 5644 C CA . GLU D 1 202 ? -14.358 80.921 6.878 1.00 64.76 357 GLU D CA 1
ATOM 5645 C C . GLU D 1 202 ? -15.082 79.654 6.435 1.00 65.98 357 GLU D C 1
ATOM 5646 O O . GLU D 1 202 ? -14.686 79.005 5.465 1.00 66.04 357 GLU D O 1
ATOM 5648 N N . THR D 1 203 ? -16.142 79.303 7.153 1.00 67.01 358 THR D N 1
ATOM 5649 C CA . THR D 1 203 ? -16.908 78.105 6.841 1.00 67.86 358 THR D CA 1
ATOM 5650 C C . THR D 1 203 ? -18.408 78.399 6.810 1.00 67.08 358 THR D C 1
ATOM 5651 O O . THR D 1 203 ? -18.845 79.470 7.229 1.00 68.05 358 THR D O 1
ATOM 5655 N N . LYS D 1 204 ? -19.191 77.450 6.304 1.00 65.89 359 LYS D N 1
ATOM 5656 C CA . LYS D 1 204 ? -20.639 77.615 6.227 1.00 65.73 359 LYS D CA 1
ATOM 5657 C C . LYS D 1 204 ? -21.256 77.688 7.621 1.00 66.08 359 LYS D C 1
ATOM 5658 O O . LYS D 1 204 ? -22.450 77.952 7.772 1.00 65.78 359 LYS D O 1
ATOM 5664 N N . LEU D 1 205 ? -20.432 77.457 8.637 1.00 66.66 360 LEU D N 1
ATOM 5665 C CA . LEU D 1 205 ? -20.886 77.495 10.021 1.00 66.72 360 LEU D CA 1
ATOM 5666 C C . LEU D 1 205 ? -20.091 78.532 10.807 1.00 66.57 360 LEU D C 1
ATOM 5667 O O . LEU D 1 205 ? -18.901 78.349 11.057 1.00 67.26 360 LEU D O 1
ATOM 5672 N N . PRO D 1 206 ? -20.739 79.641 11.207 1.00 66.60 361 PRO D N 1
ATOM 5673 C CA . PRO D 1 206 ? -20.065 80.699 11.969 1.00 66.09 361 PRO D CA 1
ATOM 5674 C C . PRO D 1 206 ? -19.790 80.273 13.409 1.00 65.88 361 PRO D C 1
ATOM 5675 O O . PRO D 1 206 ? -20.568 79.528 14.004 1.00 65.89 361 PRO D O 1
ATOM 5679 N N . HIS D 1 207 ? -18.680 80.743 13.966 1.00 65.85 362 HIS D N 1
ATOM 5680 C CA . HIS D 1 207 ? -18.334 80.390 15.334 1.00 66.58 362 HIS D CA 1
ATOM 5681 C C . HIS D 1 207 ? -19.064 81.305 16.309 1.00 67.14 362 HIS D C 1
ATOM 5682 O O . HIS D 1 207 ? -19.020 82.526 16.181 1.00 67.03 362 HIS D O 1
ATOM 5689 N N . PRO D 1 208 ? -19.751 80.717 17.298 1.00 68.39 363 PRO D N 1
ATOM 5690 C CA . PRO D 1 208 ? -20.507 81.454 18.312 1.00 68.97 363 PRO D CA 1
ATOM 5691 C C . PRO D 1 208 ? -19.763 82.585 19.015 1.00 70.12 363 PRO D C 1
ATOM 5692 O O . PRO D 1 208 ? -20.382 83.376 19.724 1.00 71.71 363 PRO D O 1
ATOM 5696 N N . TYR D 1 209 ? -18.449 82.675 18.834 1.00 70.56 364 TYR D N 1
ATOM 5697 C CA . TYR D 1 209 ? -17.703 83.746 19.490 1.00 71.81 364 TYR D CA 1
ATOM 5698 C C . TYR D 1 209 ? -16.829 84.582 18.545 1.00 73.14 364 TYR D C 1
ATOM 5699 O O . TYR D 1 209 ? -15.956 85.318 19.004 1.00 72.83 364 TYR D O 1
ATOM 5708 N N . PHE D 1 210 ? -17.058 84.478 17.236 1.00 74.86 365 PHE D N 1
ATOM 5709 C CA . PHE D 1 210 ? -16.268 85.238 16.259 1.00 76.88 365 PHE D CA 1
ATOM 5710 C C . PHE D 1 210 ? -17.095 86.230 15.440 1.00 78.32 365 PHE D C 1
ATOM 5711 O O . PHE D 1 210 ? -18.334 86.254 15.604 1.00 79.94 365 PHE D O 1
ATOM 5719 N N . HIS E 1 22 ? 7.457 60.799 -13.104 1.00 93.07 177 HIS E N 1
ATOM 5720 C CA . HIS E 1 22 ? 6.338 61.017 -12.141 1.00 93.12 177 HIS E CA 1
ATOM 5721 C C . HIS E 1 22 ? 6.601 60.280 -10.830 1.00 93.09 177 HIS E C 1
ATOM 5722 O O . HIS E 1 22 ? 7.705 59.782 -10.597 1.00 93.32 177 HIS E O 1
ATOM 5724 N N . MET E 1 23 ? 5.581 60.217 -9.978 1.00 92.52 178 MET E N 1
ATOM 5725 C CA . MET E 1 23 ? 5.684 59.540 -8.688 1.00 91.61 178 MET E CA 1
ATOM 5726 C C . MET E 1 23 ? 5.056 58.150 -8.777 1.00 90.46 178 MET E C 1
ATOM 5727 O O . MET E 1 23 ? 3.834 58.019 -8.866 1.00 90.46 178 MET E O 1
ATOM 5732 N N . ASP E 1 24 ? 5.898 57.119 -8.750 1.00 88.95 179 ASP E N 1
ATOM 5733 C CA . ASP E 1 24 ? 5.434 55.738 -8.849 1.00 87.24 179 ASP E CA 1
ATOM 5734 C C . ASP E 1 24 ? 5.383 55.021 -7.503 1.00 85.82 179 ASP E C 1
ATOM 5735 O O . ASP E 1 24 ? 5.392 53.791 -7.449 1.00 86.29 179 ASP E O 1
ATOM 5737 N N . ILE E 1 25 ? 5.325 55.788 -6.420 1.00 83.70 180 ILE E N 1
ATOM 5738 C CA . ILE E 1 25 ? 5.272 55.215 -5.081 1.00 81.26 180 ILE E CA 1
ATOM 5739 C C . ILE E 1 25 ? 3.905 54.613 -4.759 1.00 80.17 180 ILE E C 1
ATOM 5740 O O . ILE E 1 25 ? 2.870 55.200 -5.075 1.00 80.51 180 ILE E O 1
ATOM 5745 N N . LYS E 1 26 ? 3.912 53.443 -4.124 1.00 78.73 181 LYS E N 1
ATOM 5746 C CA . LYS E 1 26 ? 2.680 52.747 -3.762 1.00 77.60 181 LYS E CA 1
ATOM 5747 C C . LYS E 1 26 ? 2.152 53.132 -2.379 1.00 76.85 181 LYS E C 1
ATOM 5748 O O . LYS E 1 26 ? 0.943 53.199 -2.176 1.00 76.43 181 LYS E O 1
ATOM 5750 N N . ASP E 1 27 ? 3.053 53.369 -1.427 1.00 76.93 182 ASP E N 1
ATOM 5751 C CA . ASP E 1 27 ? 2.653 53.764 -0.075 1.00 77.34 182 ASP E CA 1
ATOM 5752 C C . ASP E 1 27 ? 3.622 54.825 0.450 1.00 76.20 182 ASP E C 1
ATOM 5753 O O . ASP E 1 27 ? 4.751 54.921 -0.021 1.00 76.90 182 ASP E O 1
ATOM 5758 N N . MET E 1 28 ? 3.192 55.610 1.432 1.00 75.20 183 MET E N 1
ATOM 5759 C CA . MET E 1 28 ? 4.029 56.683 1.967 1.00 74.32 183 MET E CA 1
ATOM 5760 C C . MET E 1 28 ? 5.048 56.317 3.040 1.00 73.49 183 MET E C 1
ATOM 5761 O O . MET E 1 28 ? 5.565 57.204 3.723 1.00 73.32 183 MET E O 1
ATOM 5766 N N . LYS E 1 29 ? 5.347 55.036 3.206 1.00 71.85 184 LYS E N 1
ATOM 5767 C CA . LYS E 1 29 ? 6.312 54.658 4.229 1.00 70.87 184 LYS E CA 1
ATOM 5768 C C . LYS E 1 29 ? 7.408 53.757 3.689 1.00 69.56 184 LYS E C 1
ATOM 5769 O O . LYS E 1 29 ? 8.543 54.197 3.503 1.00 69.43 184 LYS E O 1
ATOM 5775 N N . LYS E 1 30 ? 7.069 52.499 3.432 1.00 67.58 185 LYS E N 1
ATOM 5776 C CA . LYS E 1 30 ? 8.043 51.555 2.907 1.00 65.00 185 LYS E CA 1
ATOM 5777 C C . LYS E 1 30 ? 8.648 52.061 1.597 1.00 63.43 185 LYS E C 1
ATOM 5778 O O . LYS E 1 30 ? 9.869 52.111 1.451 1.00 63.44 185 LYS E O 1
ATOM 5780 N N . ASP E 1 31 ? 7.794 52.452 0.656 1.00 61.26 186 ASP E N 1
ATOM 5781 C CA . ASP E 1 31 ? 8.260 52.926 -0.644 1.00 59.83 186 ASP E CA 1
ATOM 5782 C C . ASP E 1 31 ? 9.033 54.243 -0.657 1.00 57.62 186 ASP E C 1
ATOM 5783 O O . ASP E 1 31 ? 9.848 54.470 -1.553 1.00 56.12 186 ASP E O 1
ATOM 5788 N N . VAL E 1 32 ? 8.782 55.115 0.315 1.00 54.77 187 VAL E N 1
ATOM 5789 C CA . VAL E 1 32 ? 9.500 56.384 0.366 1.00 50.61 187 VAL E CA 1
ATOM 5790 C C . VAL E 1 32 ? 10.936 56.127 0.806 1.00 48.69 187 VAL E C 1
ATOM 5791 O O . VAL E 1 32 ? 11.869 56.733 0.281 1.00 47.03 187 VAL E O 1
ATOM 5795 N N . LYS E 1 33 ? 11.111 55.220 1.765 1.00 47.25 188 LYS E N 1
ATOM 5796 C CA . LYS E 1 33 ? 12.444 54.866 2.248 1.00 47.08 188 LYS E CA 1
ATOM 5797 C C . LYS E 1 33 ? 13.185 54.112 1.150 1.00 44.95 188 LYS E C 1
ATOM 5798 O O . LYS E 1 33 ? 14.396 54.259 0.993 1.00 44.20 188 LYS E O 1
ATOM 5804 N N . LEU E 1 34 ? 12.445 53.300 0.399 1.00 44.71 189 LEU E N 1
ATOM 5805 C CA . LEU E 1 34 ? 13.013 52.511 -0.692 1.00 47.32 189 LEU E CA 1
ATOM 5806 C C . LEU E 1 34 ? 13.513 53.429 -1.803 1.00 47.48 189 LEU E C 1
ATOM 5807 O O . LEU E 1 34 ? 14.550 53.173 -2.417 1.00 47.94 189 LEU E O 1
ATOM 5812 N N . PHE E 1 35 ? 12.761 54.494 -2.062 1.00 47.33 190 PHE E N 1
ATOM 5813 C CA . PHE E 1 35 ? 13.128 55.462 -3.083 1.00 47.14 190 PHE E CA 1
ATOM 5814 C C . PHE E 1 35 ? 14.449 56.123 -2.704 1.00 47.08 190 PHE E C 1
ATOM 5815 O O . PHE E 1 35 ? 15.344 56.259 -3.536 1.00 48.38 190 PHE E O 1
ATOM 5823 N N . PHE E 1 36 ? 14.570 56.526 -1.443 1.00 46.40 191 PHE E N 1
ATOM 5824 C CA . PHE E 1 36 ? 15.793 57.163 -0.971 1.00 46.38 191 PHE E CA 1
ATOM 5825 C C . PHE E 1 36 ? 16.938 56.166 -0.888 1.00 46.13 191 PHE E C 1
ATOM 5826 O O . PHE E 1 36 ? 18.101 56.527 -1.078 1.00 45.94 191 PHE E O 1
ATOM 5834 N N . PHE E 1 37 ? 16.603 54.910 -0.613 1.00 44.82 192 PHE E N 1
ATOM 5835 C CA . PHE E 1 37 ? 17.608 53.863 -0.507 1.00 44.29 192 PHE E CA 1
ATOM 5836 C C . PHE E 1 37 ? 18.265 53.596 -1.857 1.00 45.38 192 PHE E C 1
ATOM 5837 O O . PHE E 1 37 ? 19.474 53.379 -1.934 1.00 44.41 192 PHE E O 1
ATOM 5845 N N . LYS E 1 38 ? 17.468 53.611 -2.921 1.00 47.68 193 LYS E N 1
ATOM 5846 C CA . LYS E 1 38 ? 18.004 53.380 -4.256 1.00 50.87 193 LYS E CA 1
ATOM 5847 C C . LYS E 1 38 ? 18.859 54.562 -4.699 1.00 50.95 193 LYS E C 1
ATOM 5848 O O . LYS E 1 38 ? 19.582 54.480 -5.690 1.00 50.33 193 LYS E O 1
ATOM 5854 N N . LYS E 1 39 ? 18.771 55.660 -3.954 1.00 51.79 194 LYS E N 1
ATOM 5855 C CA . LYS E 1 39 ? 19.571 56.846 -4.235 1.00 51.86 194 LYS E CA 1
ATOM 5856 C C . LYS E 1 39 ? 20.716 56.888 -3.225 1.00 50.37 194 LYS E C 1
ATOM 5857 O O . LYS E 1 39 ? 21.347 57.925 -3.012 1.00 50.06 194 LYS E O 1
ATOM 5863 N N . ARG E 1 40 ? 20.961 55.736 -2.603 1.00 48.06 195 ARG E N 1
ATOM 5864 C CA . ARG E 1 40 ? 22.029 55.556 -1.623 1.00 45.47 195 ARG E CA 1
ATOM 5865 C C . ARG E 1 40 ? 21.884 56.431 -0.383 1.00 44.92 195 ARG E C 1
ATOM 5866 O O . ARG E 1 40 ? 22.866 56.938 0.156 1.00 44.46 195 ARG E O 1
ATOM 5874 N N . ILE E 1 41 ? 20.649 56.594 0.070 1.00 44.03 196 ILE E N 1
ATOM 5875 C CA . ILE E 1 41 ? 20.366 57.390 1.252 1.00 43.48 196 ILE E CA 1
ATOM 5876 C C . ILE E 1 41 ? 19.711 56.482 2.289 1.00 44.02 196 ILE E C 1
ATOM 5877 O O . ILE E 1 41 ? 18.716 55.818 2.008 1.00 43.20 196 ILE E O 1
ATOM 5882 N N . ILE E 1 42 ? 20.287 56.443 3.484 1.00 45.83 197 ILE E N 1
ATOM 5883 C CA . ILE E 1 42 ? 19.773 55.597 4.554 1.00 47.37 197 ILE E CA 1
ATOM 5884 C C . ILE E 1 42 ? 19.432 56.393 5.805 1.00 48.39 197 ILE E C 1
ATOM 5885 O O . ILE E 1 42 ? 20.107 57.364 6.139 1.00 48.60 197 ILE E O 1
ATOM 5890 N N . TYR E 1 43 ? 18.377 55.976 6.497 1.00 50.09 198 TYR E N 1
ATOM 5891 C CA . TYR E 1 43 ? 17.974 56.643 7.724 1.00 50.55 198 TYR E CA 1
ATOM 5892 C C . TYR E 1 43 ? 18.283 55.769 8.927 1.00 51.56 198 TYR E C 1
ATOM 5893 O O . TYR E 1 43 ? 17.726 54.683 9.075 1.00 53.80 198 TYR E O 1
ATOM 5902 N N . LEU E 1 44 ? 19.193 56.244 9.770 1.00 52.12 199 LEU E N 1
ATOM 5903 C CA . LEU E 1 44 ? 19.570 55.534 10.986 1.00 52.67 199 LEU E CA 1
ATOM 5904 C C . LEU E 1 44 ? 18.962 56.354 12.117 1.00 53.91 199 LEU E C 1
ATOM 5905 O O . LEU E 1 44 ? 19.671 56.999 12.891 1.00 53.63 199 LEU E O 1
ATOM 5910 N N . THR E 1 45 ? 17.636 56.332 12.193 1.00 56.04 200 THR E N 1
ATOM 5911 C CA . THR E 1 45 ? 16.914 57.097 13.202 1.00 59.12 200 THR E CA 1
ATOM 5912 C C . THR E 1 45 ? 16.345 56.233 14.313 1.00 59.85 200 THR E C 1
ATOM 5913 O O . THR E 1 45 ? 15.377 56.610 14.968 1.00 61.16 200 THR E O 1
ATOM 5917 N N . ASP E 1 46 ? 16.955 55.078 14.532 1.00 60.71 201 ASP E N 1
ATOM 5918 C CA . ASP E 1 46 ? 16.490 54.175 15.566 1.00 61.76 201 ASP E CA 1
ATOM 5919 C C . ASP E 1 46 ? 17.595 53.925 16.576 1.00 61.66 201 ASP E C 1
ATOM 5920 O O . ASP E 1 46 ? 18.690 54.472 16.469 1.00 62.67 201 ASP E O 1
ATOM 5925 N N . GLU E 1 47 ? 17.291 53.095 17.562 1.00 60.31 202 GLU E N 1
ATOM 5926 C CA . GLU E 1 47 ? 18.250 52.728 18.589 1.00 60.44 202 GLU E CA 1
ATOM 5927 C C . GLU E 1 47 ? 19.212 51.744 17.923 1.00 57.74 202 GLU E C 1
ATOM 5928 O O . GLU E 1 47 ? 18.831 51.037 16.993 1.00 57.40 202 GLU E O 1
ATOM 5934 N N . ILE E 1 48 ? 20.455 51.704 18.384 1.00 54.72 203 ILE E N 1
ATOM 5935 C CA . ILE E 1 48 ? 21.435 50.796 17.805 1.00 52.94 203 ILE E CA 1
ATOM 5936 C C . ILE E 1 48 ? 21.488 49.476 18.559 1.00 52.73 203 ILE E C 1
ATOM 5937 O O . ILE E 1 48 ? 21.952 49.413 19.698 1.00 51.95 203 ILE E O 1
ATOM 5942 N N . ASN E 1 49 ? 21.013 48.417 17.915 1.00 52.36 204 ASN E N 1
ATOM 5943 C CA . ASN E 1 49 ? 21.018 47.099 18.528 1.00 52.99 204 ASN E CA 1
ATOM 5944 C C . ASN E 1 49 ? 21.259 46.019 17.483 1.00 53.60 204 ASN E C 1
ATOM 5945 O O . ASN E 1 49 ? 21.446 46.316 16.304 1.00 54.25 204 ASN E O 1
ATOM 5950 N N . LYS E 1 50 ? 21.246 44.768 17.928 1.00 54.25 205 LYS E N 1
ATOM 5951 C CA . LYS E 1 50 ? 21.475 43.623 17.058 1.00 54.78 205 LYS E CA 1
ATOM 5952 C C . LYS E 1 50 ? 20.699 43.719 15.740 1.00 55.03 205 LYS E C 1
ATOM 5953 O O . LYS E 1 50 ? 21.288 43.662 14.658 1.00 56.07 205 LYS E O 1
ATOM 5959 N N . LYS E 1 51 ? 19.382 43.874 15.833 1.00 53.89 206 LYS E N 1
ATOM 5960 C CA . LYS E 1 51 ? 18.530 43.957 14.647 1.00 53.19 206 LYS E CA 1
ATOM 5961 C C . LYS E 1 51 ? 18.816 45.165 13.758 1.00 50.37 206 LYS E C 1
ATOM 5962 O O . LYS E 1 51 ? 18.918 45.037 12.539 1.00 49.82 206 LYS E O 1
ATOM 5968 N N . THR E 1 52 ? 18.933 46.336 14.373 1.00 48.79 207 THR E N 1
ATOM 5969 C CA . THR E 1 52 ? 19.196 47.573 13.643 1.00 46.85 207 THR E CA 1
ATOM 5970 C C . THR E 1 52 ? 20.542 47.553 12.924 1.00 44.82 207 THR E C 1
ATOM 5971 O O . THR E 1 52 ? 20.635 47.944 11.762 1.00 42.47 207 THR E O 1
ATOM 5975 N N . ALA E 1 53 ? 21.577 47.094 13.618 1.00 43.12 208 ALA E N 1
ATOM 5976 C CA . ALA E 1 53 ? 22.909 47.020 13.041 1.00 42.97 208 ALA E CA 1
ATOM 5977 C C . ALA E 1 53 ? 22.935 46.024 11.888 1.00 43.22 208 ALA E C 1
ATOM 5978 O O . ALA E 1 53 ? 23.484 46.314 10.827 1.00 42.56 208 ALA E O 1
ATOM 5980 N N . ASP E 1 54 ? 22.340 44.852 12.097 1.00 44.29 209 ASP E N 1
ATOM 5981 C CA . ASP E 1 54 ? 22.303 43.822 11.062 1.00 44.73 209 ASP E CA 1
ATOM 5982 C C . ASP E 1 54 ? 21.693 44.358 9.781 1.00 42.91 209 ASP E C 1
ATOM 5983 O O . ASP E 1 54 ? 22.169 44.064 8.691 1.00 41.89 209 ASP E O 1
ATOM 5988 N N . GLU E 1 55 ? 20.624 45.132 9.916 1.00 42.59 210 GLU E N 1
ATOM 5989 C CA . GLU E 1 55 ? 19.966 45.695 8.749 1.00 44.21 210 GLU E CA 1
ATOM 5990 C C . GLU E 1 55 ? 20.854 46.723 8.065 1.00 42.66 210 GLU E C 1
ATOM 5991 O O . GLU E 1 55 ? 21.081 46.648 6.854 1.00 41.45 210 GLU E O 1
ATOM 5997 N N . LEU E 1 56 ? 21.361 47.676 8.842 1.00 40.07 211 LEU E N 1
ATOM 5998 C CA . LEU E 1 56 ? 22.221 48.714 8.294 1.00 39.02 211 LEU E CA 1
ATOM 5999 C C . LEU E 1 56 ? 23.427 48.094 7.603 1.00 38.63 211 LEU E C 1
ATOM 6000 O O . LEU E 1 56 ? 23.778 48.481 6.489 1.00 37.05 211 LEU E O 1
ATOM 6005 N N . ILE E 1 57 ? 24.052 47.125 8.266 1.00 38.93 212 ILE E N 1
ATOM 6006 C CA . ILE E 1 57 ? 25.219 46.451 7.715 1.00 39.05 212 ILE E CA 1
ATOM 6007 C C . ILE E 1 57 ? 24.878 45.760 6.399 1.00 41.04 212 ILE E C 1
ATOM 6008 O O . ILE E 1 57 ? 25.675 45.779 5.461 1.00 41.76 212 ILE E O 1
ATOM 6013 N N . SER E 1 58 ? 23.690 45.162 6.332 1.00 41.41 213 SER E N 1
ATOM 6014 C CA . SER E 1 58 ? 23.235 44.480 5.119 1.00 43.37 213 SER E CA 1
ATOM 6015 C C . SER E 1 58 ? 23.118 45.490 3.985 1.00 42.06 213 SER E C 1
ATOM 6016 O O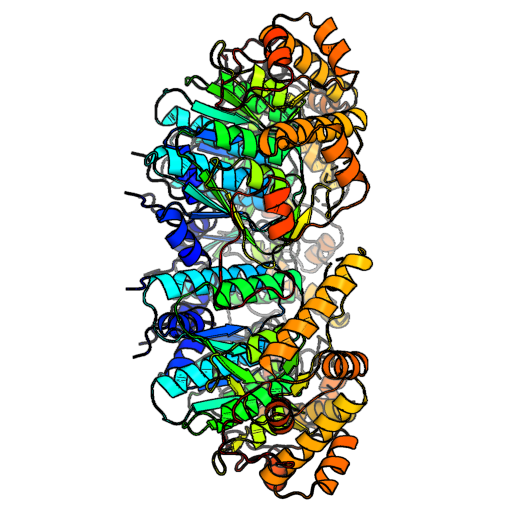 . SER E 1 58 ? 23.588 45.254 2.875 1.00 41.49 213 SER E O 1
ATOM 6019 N N . GLN E 1 59 ? 22.468 46.608 4.287 1.00 41.71 214 GLN E N 1
ATOM 6020 C CA . GLN E 1 59 ? 22.240 47.678 3.328 1.00 43.45 214 GLN E CA 1
ATOM 6021 C C . GLN E 1 59 ? 23.520 48.318 2.801 1.00 43.08 214 GLN E C 1
ATOM 6022 O O . GLN E 1 59 ? 23.634 48.596 1.607 1.00 42.39 214 GLN E O 1
ATOM 6028 N N . LEU E 1 60 ? 24.477 48.555 3.690 1.00 41.61 215 LEU E N 1
ATOM 6029 C CA . LEU E 1 60 ? 25.741 49.150 3.289 1.00 40.44 215 LEU E CA 1
ATOM 6030 C C . LEU E 1 60 ? 26.452 48.208 2.331 1.00 41.12 215 LEU E C 1
ATOM 6031 O O . LEU E 1 60 ? 26.824 48.599 1.222 1.00 40.78 215 LEU E O 1
ATOM 6036 N N . LEU E 1 61 ? 26.629 46.963 2.760 1.00 40.71 216 LEU E N 1
ATOM 6037 C CA . LEU E 1 61 ? 27.290 45.964 1.935 1.00 42.00 216 LEU E CA 1
ATOM 6038 C C . LEU E 1 61 ? 26.595 45.846 0.587 1.00 42.55 216 LEU E C 1
ATOM 6039 O O . LEU E 1 61 ? 27.243 45.661 -0.443 1.00 44.51 216 LEU E O 1
ATOM 6044 N N . TYR E 1 62 ? 25.272 45.968 0.594 1.00 42.36 217 TYR E N 1
ATOM 6045 C CA . TYR E 1 62 ? 24.501 45.883 -0.636 1.00 41.10 217 TYR E CA 1
ATOM 6046 C C . TYR E 1 62 ? 24.788 47.081 -1.537 1.00 41.37 217 TYR E C 1
ATOM 6047 O O . TYR E 1 62 ? 25.152 46.912 -2.701 1.00 40.32 217 TYR E O 1
ATOM 6056 N N . LEU E 1 63 ? 24.625 48.287 -1.002 1.00 40.09 218 LEU E N 1
ATOM 6057 C CA . LEU E 1 63 ? 24.882 49.494 -1.781 1.00 40.59 218 LEU E CA 1
ATOM 6058 C C . LEU E 1 63 ? 26.298 49.505 -2.358 1.00 40.31 218 LEU E C 1
ATOM 6059 O O . LEU E 1 63 ? 26.498 49.838 -3.524 1.00 40.15 218 LEU E O 1
ATOM 6064 N N . ASP E 1 64 ? 27.276 49.129 -1.545 1.00 40.89 219 ASP E N 1
ATOM 6065 C CA . ASP E 1 64 ? 28.661 49.115 -1.996 1.00 43.41 219 ASP E CA 1
ATOM 6066 C C . ASP E 1 64 ? 28.879 48.079 -3.090 1.00 46.00 219 ASP E C 1
ATOM 6067 O O . ASP E 1 64 ? 29.862 48.138 -3.827 1.00 46.76 219 ASP E O 1
ATOM 6072 N N . ASN E 1 65 ? 27.955 47.133 -3.199 1.00 48.19 220 ASN E N 1
ATOM 6073 C CA . ASN E 1 65 ? 28.058 46.085 -4.203 1.00 49.45 220 ASN E CA 1
ATOM 6074 C C . ASN E 1 65 ? 27.531 46.574 -5.554 1.00 50.48 220 ASN E C 1
ATOM 6075 O O . ASN E 1 65 ? 27.906 46.047 -6.602 1.00 51.19 220 ASN E O 1
ATOM 6080 N N . ILE E 1 66 ? 26.667 47.586 -5.525 1.00 50.44 221 ILE E N 1
ATOM 6081 C CA . ILE E 1 66 ? 26.100 48.148 -6.749 1.00 50.22 221 ILE E CA 1
ATOM 6082 C C . ILE E 1 66 ? 27.174 48.968 -7.449 1.00 50.23 221 ILE E C 1
ATOM 6083 O O . ILE E 1 66 ? 27.498 48.734 -8.613 1.00 52.28 221 ILE E O 1
ATOM 6088 N N . ASN E 1 67 ? 27.709 49.945 -6.727 1.00 48.55 222 ASN E N 1
ATOM 6089 C CA . ASN E 1 67 ? 28.772 50.799 -7.232 1.00 45.10 222 ASN E CA 1
ATOM 6090 C C . ASN E 1 67 ? 29.468 51.377 -6.010 1.00 44.49 222 ASN E C 1
ATOM 6091 O O . ASN E 1 67 ? 29.180 50.965 -4.885 1.00 44.64 222 ASN E O 1
ATOM 6096 N N . HIS E 1 68 ? 30.376 52.324 -6.209 1.00 43.78 223 HIS E N 1
ATOM 6097 C CA . HIS E 1 68 ? 31.086 52.889 -5.074 1.00 42.57 223 HIS E CA 1
ATOM 6098 C C . HIS E 1 68 ? 30.880 54.375 -4.868 1.00 41.61 223 HIS E C 1
ATOM 6099 O O . HIS E 1 68 ? 31.740 55.054 -4.312 1.00 40.91 223 HIS E O 1
ATOM 6106 N N . ASN E 1 69 ? 29.730 54.876 -5.306 1.00 40.95 224 ASN E N 1
ATOM 6107 C CA . ASN E 1 69 ? 29.409 56.283 -5.127 1.00 43.87 224 ASN E CA 1
ATOM 6108 C C . ASN E 1 69 ? 29.224 56.530 -3.632 1.00 45.59 224 ASN E C 1
ATOM 6109 O O . ASN E 1 69 ? 29.239 55.593 -2.833 1.00 46.20 224 ASN E O 1
ATOM 6114 N N . ASP E 1 70 ? 29.056 57.789 -3.251 1.00 46.08 225 ASP E N 1
ATOM 6115 C CA . ASP E 1 70 ? 28.872 58.127 -1.849 1.00 45.48 225 ASP E CA 1
ATOM 6116 C C . ASP E 1 70 ? 27.550 57.597 -1.311 1.00 44.88 225 ASP E C 1
ATOM 6117 O O . ASP E 1 70 ? 26.577 57.453 -2.050 1.00 45.36 225 ASP E O 1
ATOM 6122 N N . ILE E 1 71 ? 27.534 57.296 -0.018 1.00 43.35 226 ILE E N 1
ATOM 6123 C CA . ILE E 1 71 ? 26.339 56.808 0.658 1.00 41.92 226 ILE E CA 1
ATOM 6124 C C . ILE E 1 71 ? 26.021 57.818 1.754 1.00 40.89 226 ILE E C 1
ATOM 6125 O O . ILE E 1 71 ? 26.871 58.113 2.591 1.00 40.70 226 ILE E O 1
ATOM 6130 N N . LYS E 1 72 ? 24.809 58.361 1.740 1.00 41.04 227 LYS E N 1
ATOM 6131 C CA . LYS E 1 72 ? 24.413 59.337 2.747 1.00 42.81 227 LYS E CA 1
ATOM 6132 C C . LYS E 1 72 ? 23.586 58.680 3.855 1.00 43.34 227 LYS E C 1
ATOM 6133 O O . LYS E 1 72 ? 22.639 57.935 3.591 1.00 42.45 227 LYS E O 1
ATOM 6139 N N . ILE E 1 73 ? 23.951 58.969 5.098 1.00 42.56 228 ILE E N 1
ATOM 6140 C CA . ILE E 1 73 ? 23.265 58.402 6.248 1.00 40.69 228 ILE E CA 1
ATOM 6141 C C . ILE E 1 73 ? 22.783 59.469 7.224 1.00 41.41 228 ILE E C 1
ATOM 6142 O O . ILE E 1 73 ? 23.591 60.149 7.857 1.00 40.20 228 ILE E O 1
ATOM 6147 N N . TYR E 1 74 ? 21.468 59.626 7.336 1.00 42.03 229 TYR E N 1
ATOM 6148 C CA . TYR E 1 74 ? 20.917 60.592 8.279 1.00 44.09 229 TYR E CA 1
ATOM 6149 C C . TYR E 1 74 ? 20.921 59.899 9.634 1.00 44.38 229 TYR E C 1
ATOM 6150 O O . TYR E 1 74 ? 20.515 58.742 9.742 1.00 44.66 229 TYR E O 1
ATOM 6159 N N . ILE E 1 75 ? 21.389 60.594 10.663 1.00 44.09 230 ILE E N 1
ATOM 6160 C CA . ILE E 1 75 ? 21.448 60.001 11.989 1.00 44.48 230 ILE E CA 1
ATOM 6161 C C . ILE E 1 75 ? 20.692 60.778 13.054 1.00 44.85 230 ILE E C 1
ATOM 6162 O O . ILE E 1 75 ? 20.916 61.973 13.253 1.00 46.02 230 ILE E O 1
ATOM 6167 N N . ASN E 1 76 ? 19.797 60.071 13.734 1.00 43.52 231 ASN E N 1
ATOM 6168 C CA . ASN E 1 76 ? 18.993 60.611 14.824 1.00 41.90 231 ASN E CA 1
ATOM 6169 C C . ASN E 1 76 ? 18.801 59.401 15.718 1.00 41.39 231 ASN E C 1
ATOM 6170 O O . ASN E 1 76 ? 17.816 58.671 15.594 1.00 40.86 231 ASN E O 1
ATOM 6175 N N . SER E 1 77 ? 19.759 59.183 16.610 1.00 39.97 232 SER E N 1
ATOM 6176 C CA . SER E 1 77 ? 19.721 58.027 17.485 1.00 40.60 232 SER E CA 1
ATOM 6177 C C . SER E 1 77 ? 20.368 58.268 18.838 1.00 42.12 232 SER E C 1
ATOM 6178 O O . SER E 1 77 ? 21.355 58.993 18.949 1.00 43.64 232 SER E O 1
ATOM 6181 N N . PRO E 1 78 ? 19.810 57.656 19.893 1.00 43.94 233 PRO E N 1
ATOM 6182 C CA . PRO E 1 78 ? 20.319 57.781 21.261 1.00 43.98 233 PRO E CA 1
ATOM 6183 C C . PRO E 1 78 ? 21.485 56.823 21.488 1.00 44.50 233 PRO E C 1
ATOM 6184 O O . PRO E 1 78 ? 22.071 56.786 22.568 1.00 46.88 233 PRO E O 1
ATOM 6188 N N . GLY E 1 79 ? 21.812 56.045 20.463 1.00 43.47 234 GLY E N 1
ATOM 6189 C CA . GLY E 1 79 ? 22.911 55.106 20.577 1.00 43.93 234 GLY E CA 1
ATOM 6190 C C . GLY E 1 79 ? 22.471 53.676 20.828 1.00 44.42 234 GLY E C 1
ATOM 6191 O O . GLY E 1 79 ? 21.480 53.208 20.266 1.00 42.16 234 GLY E O 1
ATOM 6192 N N . GLY E 1 80 ? 23.217 52.972 21.673 1.00 45.12 235 GLY E N 1
ATOM 6193 C CA . GLY E 1 80 ? 22.875 51.597 21.975 1.00 46.46 235 GLY E CA 1
ATOM 6194 C C . GLY E 1 80 ? 24.072 50.705 22.232 1.00 47.16 235 GLY E C 1
ATOM 6195 O O . GLY E 1 80 ? 25.050 51.115 22.858 1.00 47.88 235 GLY E O 1
ATOM 6196 N N . SER E 1 81 ? 23.986 49.474 21.742 1.00 47.61 236 SER E N 1
ATOM 6197 C CA . SER E 1 81 ? 25.043 48.486 21.910 1.00 48.62 236 SER E CA 1
ATOM 6198 C C . SER E 1 81 ? 26.388 48.972 21.379 1.00 50.80 236 SER E C 1
ATOM 6199 O O . SER E 1 81 ? 26.484 49.453 20.247 1.00 51.40 236 SER E O 1
ATOM 6202 N N . ILE E 1 82 ? 27.428 48.840 22.195 1.00 51.60 237 ILE E N 1
ATOM 6203 C CA . ILE E 1 82 ? 28.759 49.259 21.781 1.00 52.77 237 ILE E CA 1
ATOM 6204 C C . ILE E 1 82 ? 29.361 48.259 20.797 1.00 53.41 237 ILE E C 1
ATOM 6205 O O . ILE E 1 82 ? 30.069 48.650 19.867 1.00 54.63 237 ILE E O 1
ATOM 6210 N N . ASN E 1 83 ? 29.071 46.974 20.994 1.00 51.97 238 ASN E N 1
ATOM 6211 C CA . ASN E 1 83 ? 29.583 45.938 20.099 1.00 51.29 238 ASN E CA 1
ATOM 6212 C C . ASN E 1 83 ? 29.023 46.102 18.696 1.00 49.92 238 ASN E C 1
ATOM 6213 O O . ASN E 1 83 ? 29.761 46.037 17.716 1.00 50.47 238 ASN E O 1
ATOM 6218 N N . GLU E 1 84 ? 27.714 46.309 18.604 1.00 49.16 239 GLU E N 1
ATOM 6219 C CA . GLU E 1 84 ? 27.066 46.476 17.312 1.00 49.27 239 GLU E CA 1
ATOM 6220 C C . GLU E 1 84 ? 27.482 47.799 16.680 1.00 46.83 239 GLU E C 1
ATOM 6221 O O . GLU E 1 84 ? 27.452 47.950 15.460 1.00 45.71 239 GLU E O 1
ATOM 6227 N N . GLY E 1 85 ? 27.872 48.753 17.519 1.00 45.07 240 GLY E N 1
ATOM 6228 C CA . GLY E 1 85 ? 28.299 50.047 17.021 1.00 43.85 240 GLY E CA 1
ATOM 6229 C C . GLY E 1 85 ? 29.653 49.921 16.356 1.00 43.34 240 GLY E C 1
ATOM 6230 O O . GLY E 1 85 ? 29.918 50.546 15.332 1.00 42.06 240 GLY E O 1
ATOM 6231 N N . LEU E 1 86 ? 30.515 49.102 16.946 1.00 44.02 241 LEU E N 1
ATOM 6232 C CA . LEU E 1 86 ? 31.846 48.882 16.398 1.00 43.96 241 LEU E CA 1
ATOM 6233 C C . LEU E 1 86 ? 31.753 48.018 15.148 1.00 44.80 241 LEU E C 1
ATOM 6234 O O . LEU E 1 86 ? 32.587 48.126 14.246 1.00 44.11 241 LEU E O 1
ATOM 6239 N N . ALA E 1 87 ? 30.735 47.161 15.094 1.00 43.55 242 ALA E N 1
ATOM 6240 C CA . ALA E 1 87 ? 30.540 46.308 13.929 1.00 42.67 242 ALA E CA 1
ATOM 6241 C C . ALA E 1 87 ? 30.216 47.221 12.748 1.00 42.39 242 ALA E C 1
ATOM 6242 O O . ALA E 1 87 ? 30.687 47.013 11.629 1.00 40.96 242 ALA E O 1
ATOM 6244 N N . ILE E 1 88 ? 29.405 48.240 13.010 1.00 42.05 243 ILE E N 1
ATOM 6245 C CA . ILE E 1 88 ? 29.030 49.190 11.974 1.00 43.78 243 ILE E CA 1
ATOM 6246 C C . ILE E 1 88 ? 30.271 49.989 11.572 1.00 45.47 243 ILE E C 1
ATOM 6247 O O . ILE E 1 88 ? 30.496 50.268 10.392 1.00 45.58 243 ILE E O 1
ATOM 6252 N N . LEU E 1 89 ? 31.079 50.336 12.567 1.00 45.59 244 LEU E N 1
ATOM 6253 C CA . LEU E 1 89 ? 32.297 51.096 12.343 1.00 47.20 244 LEU E CA 1
ATOM 6254 C C . LEU E 1 89 ? 33.223 50.355 11.375 1.00 47.80 244 LEU E C 1
ATOM 6255 O O . LEU E 1 89 ? 33.808 50.965 10.477 1.00 45.44 244 LEU E O 1
ATOM 6260 N N . ASP E 1 90 ? 33.348 49.041 11.559 1.00 46.87 245 ASP E N 1
ATOM 6261 C CA . ASP E 1 90 ? 34.195 48.226 10.692 1.00 46.05 245 ASP E CA 1
ATOM 6262 C C . ASP E 1 90 ? 33.650 48.189 9.276 1.00 45.41 245 ASP E C 1
ATOM 6263 O O . ASP E 1 90 ? 34.395 48.348 8.308 1.00 44.54 245 ASP E O 1
ATOM 6268 N N . ILE E 1 91 ? 32.344 47.969 9.160 1.00 43.76 246 ILE E N 1
ATOM 6269 C CA . ILE E 1 91 ? 31.697 47.905 7.859 1.00 41.82 246 ILE E CA 1
ATOM 6270 C C . ILE E 1 91 ? 31.821 49.245 7.143 1.00 42.39 246 ILE E C 1
ATOM 6271 O O . ILE E 1 91 ? 31.931 49.296 5.917 1.00 42.83 246 ILE E O 1
ATOM 6276 N N . PHE E 1 92 ? 31.808 50.327 7.916 1.00 41.94 247 PHE E N 1
ATOM 6277 C CA . PHE E 1 92 ? 31.953 51.673 7.366 1.00 42.45 247 PHE E CA 1
ATOM 6278 C C . PHE E 1 92 ? 33.302 51.778 6.651 1.00 42.69 247 PHE E C 1
ATOM 6279 O O . PHE E 1 92 ? 33.394 52.269 5.529 1.00 42.45 247 PHE E O 1
ATOM 6287 N N . ASN E 1 93 ? 34.344 51.297 7.315 1.00 43.54 248 ASN E N 1
ATOM 6288 C CA . ASN E 1 93 ? 35.694 51.355 6.779 1.00 46.03 248 ASN E CA 1
ATOM 6289 C C . ASN E 1 93 ? 36.105 50.135 5.968 1.00 46.17 248 ASN E C 1
ATOM 6290 O O . ASN E 1 93 ? 37.233 50.054 5.484 1.00 46.03 248 ASN E O 1
ATOM 6295 N N . TYR E 1 94 ? 35.181 49.196 5.812 1.00 46.81 249 TYR E N 1
ATOM 6296 C CA . TYR E 1 94 ? 35.440 47.978 5.059 1.00 45.10 249 TYR E CA 1
ATOM 6297 C C . TYR E 1 94 ? 34.925 48.136 3.636 1.00 44.45 249 TYR E C 1
ATOM 6298 O O . TYR E 1 94 ? 35.492 47.580 2.695 1.00 44.20 249 TYR E O 1
ATOM 6307 N N . ILE E 1 95 ? 33.846 48.896 3.475 1.00 43.26 250 ILE E N 1
ATOM 6308 C CA . ILE E 1 95 ? 33.296 49.114 2.147 1.00 43.15 250 ILE E CA 1
ATOM 6309 C C . ILE E 1 95 ? 34.146 50.149 1.427 1.00 44.40 250 ILE E C 1
ATOM 6310 O O . ILE E 1 95 ? 34.898 50.901 2.052 1.00 43.15 250 ILE E O 1
ATOM 6315 N N . LYS E 1 96 ? 34.020 50.190 0.109 1.00 45.05 251 LYS E N 1
ATOM 6316 C CA . LYS E 1 96 ? 34.797 51.124 -0.686 1.00 46.59 251 LYS E CA 1
ATOM 6317 C C . LYS E 1 96 ? 34.118 52.466 -0.907 1.00 46.10 251 LYS E C 1
ATOM 6318 O O . LYS E 1 96 ? 34.772 53.437 -1.279 1.00 50.34 251 LYS E O 1
ATOM 6324 N N . SER E 1 97 ? 32.815 52.532 -0.665 1.00 45.92 252 SER E N 1
ATOM 6325 C CA . SER E 1 97 ? 32.083 53.781 -0.846 1.00 45.68 252 SER E CA 1
ATOM 6326 C C . SER E 1 97 ? 32.304 54.721 0.331 1.00 45.71 252 SER E C 1
ATOM 6327 O O . SER E 1 97 ? 32.488 54.285 1.466 1.00 45.67 252 SER E O 1
ATOM 6330 N N . ASP E 1 98 ? 32.288 56.015 0.046 1.00 47.06 253 ASP E N 1
ATOM 6331 C CA . ASP E 1 98 ? 32.447 57.029 1.077 1.00 48.18 253 ASP E CA 1
ATOM 6332 C C . ASP E 1 98 ? 31.105 57.143 1.788 1.00 47.82 253 ASP E C 1
ATOM 6333 O O . ASP E 1 98 ? 30.056 56.908 1.185 1.00 46.17 253 ASP E O 1
ATOM 6338 N N . ILE E 1 99 ? 31.136 57.502 3.065 1.00 47.02 254 ILE E N 1
ATOM 6339 C CA . ILE E 1 99 ? 29.909 57.639 3.832 1.00 47.59 254 ILE E CA 1
ATOM 6340 C C . ILE E 1 99 ? 29.795 59.010 4.468 1.00 47.03 254 ILE E C 1
ATOM 6341 O O . ILE E 1 99 ? 30.535 59.332 5.393 1.00 48.31 254 ILE E O 1
ATOM 6346 N N . GLN E 1 100 ? 28.877 59.826 3.964 1.00 47.30 255 GLN E N 1
ATOM 6347 C CA . GLN E 1 100 ? 28.680 61.147 4.542 1.00 49.58 255 GLN E CA 1
ATOM 6348 C C . GLN E 1 100 ? 27.546 61.093 5.553 1.00 48.59 255 GLN E C 1
ATOM 6349 O O . GLN E 1 100 ? 26.400 60.803 5.214 1.00 48.78 255 GLN E O 1
ATOM 6355 N N . THR E 1 101 ? 27.895 61.354 6.807 1.00 47.50 256 THR E N 1
ATOM 6356 C CA . THR E 1 101 ? 26.941 61.328 7.902 1.00 45.31 256 THR E CA 1
ATOM 6357 C C . THR E 1 101 ? 26.306 62.691 8.139 1.00 45.92 256 THR E C 1
ATOM 6358 O O . THR E 1 101 ? 26.985 63.718 8.149 1.00 45.30 256 THR E O 1
ATOM 6362 N N . ILE E 1 102 ? 24.990 62.682 8.326 1.00 45.93 257 ILE E N 1
ATOM 6363 C CA . ILE E 1 102 ? 24.223 63.894 8.572 1.00 45.51 257 ILE E CA 1
ATOM 6364 C C . ILE E 1 102 ? 23.300 63.644 9.760 1.00 46.62 257 ILE E C 1
ATOM 6365 O O . ILE E 1 102 ? 22.407 62.799 9.700 1.00 47.15 257 ILE E O 1
ATOM 6370 N N . SER E 1 103 ? 23.520 64.385 10.836 1.00 46.04 258 SER E N 1
ATOM 6371 C CA . SER E 1 103 ? 22.723 64.227 12.040 1.00 45.38 258 SER E CA 1
ATOM 6372 C C . SER E 1 103 ? 21.628 65.270 12.182 1.00 45.68 258 SER E C 1
ATOM 6373 O O . SER E 1 103 ? 21.699 66.353 11.608 1.00 46.05 258 SER E O 1
ATOM 6376 N N . PHE E 1 104 ? 20.603 64.915 12.946 1.00 46.18 259 PHE E N 1
ATOM 6377 C CA . PHE E 1 104 ? 19.504 65.818 13.249 1.00 47.94 259 PHE E CA 1
ATOM 6378 C C . PHE E 1 104 ? 18.763 65.270 14.455 1.00 46.87 259 PHE E C 1
ATOM 6379 O O . PHE E 1 104 ? 18.915 64.098 14.802 1.00 47.12 259 PHE E O 1
ATOM 6387 N N . GLY E 1 105 ? 17.988 66.121 15.112 1.00 46.35 260 GLY E N 1
ATOM 6388 C CA . GLY E 1 105 ? 17.267 65.681 16.288 1.00 44.78 260 GLY E CA 1
ATOM 6389 C C . GLY E 1 105 ? 18.224 65.489 17.449 1.00 44.24 260 GLY E C 1
ATOM 6390 O O . GLY E 1 105 ? 18.723 66.460 18.020 1.00 46.89 260 GLY E O 1
ATOM 6391 N N . LEU E 1 106 ? 18.493 64.236 17.792 1.00 42.01 261 LEU E N 1
ATOM 6392 C CA . LEU E 1 106 ? 19.390 63.929 18.898 1.00 41.60 261 LEU E CA 1
ATOM 6393 C C . LEU E 1 106 ? 20.327 62.779 18.558 1.00 41.02 261 LEU E C 1
ATOM 6394 O O . LEU E 1 106 ? 19.904 61.760 18.015 1.00 41.15 261 LEU E O 1
ATOM 6399 N N . VAL E 1 107 ? 21.604 62.954 18.877 1.00 40.10 262 VAL E N 1
ATOM 6400 C CA . VAL E 1 107 ? 22.603 61.927 18.623 1.00 40.09 262 VAL E CA 1
ATOM 6401 C C . VAL E 1 107 ? 23.459 61.793 19.870 1.00 41.51 262 VAL E C 1
ATOM 6402 O O . VAL E 1 107 ? 24.058 62.764 20.329 1.00 42.42 262 VAL E O 1
ATOM 6406 N N . ALA E 1 108 ? 23.513 60.587 20.423 1.00 43.52 263 ALA E N 1
ATOM 6407 C CA . ALA E 1 108 ? 24.287 60.359 21.635 1.00 45.73 263 ALA E CA 1
ATOM 6408 C C . ALA E 1 108 ? 25.117 59.084 21.601 1.00 46.84 263 ALA E C 1
ATOM 6409 O O . ALA E 1 108 ? 24.892 58.199 20.778 1.00 47.52 263 ALA E O 1
ATOM 6411 N N . SER E 1 109 ? 26.082 59.013 22.511 1.00 49.59 264 SER E N 1
ATOM 6412 C CA . SER E 1 109 ? 26.965 57.863 22.649 1.00 52.49 264 SER E CA 1
ATOM 6413 C C . SER E 1 109 ? 27.394 57.232 21.328 1.00 52.41 264 SER E C 1
ATOM 6414 O O . SER E 1 109 ? 27.801 57.930 20.401 1.00 54.34 264 SER E O 1
ATOM 6417 N N . MET E 1 110 ? 27.295 55.908 21.257 1.00 51.96 265 MET E N 1
ATOM 6418 C CA . MET E 1 110 ? 27.692 55.150 20.077 1.00 51.56 265 MET E CA 1
ATOM 6419 C C . MET E 1 110 ? 27.228 55.767 18.761 1.00 49.21 265 MET E C 1
ATOM 6420 O O . MET E 1 110 ? 27.875 55.588 17.727 1.00 49.21 265 MET E O 1
ATOM 6425 N N . ALA E 1 111 ? 26.111 56.487 18.792 1.00 45.84 266 ALA E N 1
ATOM 6426 C CA . ALA E 1 111 ? 25.591 57.119 17.582 1.00 44.22 266 ALA E CA 1
ATOM 6427 C C . ALA E 1 111 ? 26.429 58.346 17.215 1.00 43.84 266 ALA E C 1
ATOM 6428 O O . ALA E 1 111 ? 26.577 58.680 16.040 1.00 42.94 266 ALA E O 1
ATOM 6430 N N . SER E 1 112 ? 26.974 59.016 18.225 1.00 43.02 267 SER E N 1
ATOM 6431 C CA . SER E 1 112 ? 27.810 60.188 17.993 1.00 45.21 267 SER E CA 1
ATOM 6432 C C . SER E 1 112 ? 29.128 59.748 17.371 1.00 44.49 267 SER E C 1
ATOM 6433 O O . SER E 1 112 ? 29.687 60.434 16.513 1.00 42.85 267 SER E O 1
ATOM 6436 N N . VAL E 1 113 ? 29.622 58.598 17.813 1.00 43.73 268 VAL E N 1
ATOM 6437 C CA . VAL E 1 113 ? 30.863 58.064 17.282 1.00 44.14 268 VAL E CA 1
ATOM 6438 C C . VAL E 1 113 ? 30.656 57.721 15.813 1.00 44.64 268 VAL E C 1
ATOM 6439 O O . VAL E 1 113 ? 31.525 57.976 14.981 1.00 47.92 268 VAL E O 1
ATOM 6443 N N . ILE E 1 114 ? 29.501 57.146 15.496 1.00 43.69 269 ILE E N 1
ATOM 6444 C CA . ILE E 1 114 ? 29.193 56.792 14.115 1.00 42.81 269 ILE E CA 1
ATOM 6445 C C . ILE E 1 114 ? 29.128 58.067 13.277 1.00 41.59 269 ILE E C 1
ATOM 6446 O O . ILE E 1 114 ? 29.608 58.100 12.144 1.00 41.31 269 ILE E O 1
ATOM 6451 N N . LEU E 1 115 ? 28.543 59.116 13.849 1.00 40.62 270 LEU E N 1
ATOM 6452 C CA . LEU E 1 115 ? 28.436 60.410 13.176 1.00 40.73 270 LEU E CA 1
ATOM 6453 C C . LEU E 1 115 ? 29.832 60.932 12.846 1.00 41.14 270 LEU E C 1
ATOM 6454 O O . LEU E 1 115 ? 30.120 61.308 11.710 1.00 40.66 270 LEU E O 1
ATOM 6459 N N . ALA E 1 116 ? 30.695 60.939 13.857 1.00 41.95 271 ALA E N 1
ATOM 6460 C CA . ALA E 1 116 ? 32.061 61.419 13.715 1.00 42.06 271 ALA E CA 1
ATOM 6461 C C . ALA E 1 116 ? 32.947 60.495 12.881 1.00 43.67 271 ALA E C 1
ATOM 6462 O O . ALA E 1 116 ? 33.988 60.917 12.377 1.00 43.37 271 ALA E O 1
ATOM 6464 N N . SER E 1 117 ? 32.540 59.238 12.734 1.00 42.65 272 SER E N 1
ATOM 6465 C CA . SER E 1 117 ? 33.333 58.285 11.969 1.00 42.11 272 SER E CA 1
ATOM 6466 C C . SER E 1 117 ? 33.150 58.483 10.472 1.00 40.73 272 SER E C 1
ATOM 6467 O O . SER E 1 117 ? 33.818 57.834 9.672 1.00 40.90 272 SER E O 1
ATOM 6470 N N . GLY E 1 118 ? 32.242 59.378 10.098 1.00 40.22 273 GLY E N 1
ATOM 6471 C CA . GLY E 1 118 ? 31.987 59.629 8.690 1.00 41.93 273 GLY E CA 1
ATOM 6472 C C . GLY E 1 118 ? 33.195 60.137 7.921 1.00 42.90 273 GLY E C 1
ATOM 6473 O O . GLY E 1 118 ? 34.178 60.584 8.513 1.00 43.01 273 GLY E O 1
ATOM 6474 N N . LYS E 1 119 ? 33.123 60.069 6.596 1.00 43.83 274 LYS E N 1
ATOM 6475 C CA . LYS E 1 119 ? 34.218 60.533 5.754 1.00 45.30 274 LYS E CA 1
ATOM 6476 C C . LYS E 1 119 ? 34.569 61.972 6.098 1.00 44.39 274 LYS E C 1
ATOM 6477 O O . LYS E 1 119 ? 33.720 62.861 5.990 1.00 42.49 274 LYS E O 1
ATOM 6483 N N . LYS E 1 120 ? 35.816 62.193 6.508 1.00 44.34 275 LYS E N 1
ATOM 6484 C CA . LYS E 1 120 ? 36.291 63.529 6.870 1.00 45.18 275 LYS E CA 1
ATOM 6485 C C . LYS E 1 120 ? 35.922 64.550 5.797 1.00 44.08 275 LYS E C 1
ATOM 6486 O O . LYS E 1 120 ? 36.181 64.339 4.613 1.00 44.12 275 LYS E O 1
ATOM 6488 N N . GLY E 1 121 ? 35.302 65.648 6.221 1.00 44.82 276 GLY E N 1
ATOM 6489 C CA . GLY E 1 121 ? 34.892 66.685 5.292 1.00 43.83 276 GLY E CA 1
ATOM 6490 C C . GLY E 1 121 ? 33.443 66.552 4.860 1.00 45.68 276 GLY E C 1
ATOM 6491 O O . GLY E 1 121 ? 32.841 67.512 4.376 1.00 45.76 276 GLY E O 1
ATOM 6492 N N . LYS E 1 122 ? 32.871 65.365 5.037 1.00 46.86 277 LYS E N 1
ATOM 6493 C CA . LYS E 1 122 ? 31.485 65.131 4.642 1.00 48.86 277 LYS E CA 1
ATOM 6494 C C . LYS E 1 122 ? 30.544 64.839 5.814 1.00 48.13 277 LYS E C 1
ATOM 6495 O O . LYS E 1 122 ? 29.435 64.342 5.617 1.00 48.54 277 LYS E O 1
ATOM 6501 N N . ARG E 1 123 ? 30.990 65.147 7.029 1.00 46.48 278 ARG E N 1
ATOM 6502 C CA . ARG E 1 123 ? 30.181 64.936 8.226 1.00 45.46 278 ARG E CA 1
ATOM 6503 C C . ARG E 1 123 ? 29.448 66.246 8.509 1.00 46.75 278 ARG E C 1
ATOM 6504 O O . ARG E 1 123 ? 30.081 67.280 8.725 1.00 46.45 278 ARG E O 1
ATOM 6512 N N . LYS E 1 124 ? 28.118 66.198 8.504 1.00 47.62 279 LYS E N 1
ATOM 6513 C CA . LYS E 1 124 ? 27.310 67.393 8.731 1.00 48.64 279 LYS E CA 1
ATOM 6514 C C . LYS E 1 124 ? 26.225 67.211 9.788 1.00 49.57 279 LYS E C 1
ATOM 6515 O O . LYS E 1 124 ? 25.991 66.108 10.281 1.00 49.36 279 LYS E O 1
ATOM 6521 N N . SER E 1 125 ? 25.556 68.311 10.116 1.00 50.17 280 SER E N 1
ATOM 6522 C CA . SER E 1 125 ? 24.479 68.301 11.096 1.00 50.05 280 SER E CA 1
ATOM 6523 C C . SER E 1 125 ? 23.557 69.501 10.906 1.00 49.84 280 SER E C 1
ATOM 6524 O O . SER E 1 125 ? 23.994 70.577 10.493 1.00 48.60 280 SER E O 1
ATOM 6527 N N . LEU E 1 126 ? 22.277 69.310 11.205 1.00 49.44 281 LEU E N 1
ATOM 6528 C CA . LEU E 1 126 ? 21.309 70.388 11.089 1.00 48.39 281 LEU E CA 1
ATOM 6529 C C . LEU E 1 126 ? 21.448 71.294 12.311 1.00 47.52 281 LEU E C 1
ATOM 6530 O O . LEU E 1 126 ? 21.945 70.870 13.353 1.00 46.26 281 LEU E O 1
ATOM 6535 N N . PRO E 1 127 ? 21.013 72.559 12.192 1.00 48.32 282 PRO E N 1
ATOM 6536 C CA . PRO E 1 127 ? 21.062 73.589 13.239 1.00 48.38 282 PRO E CA 1
ATOM 6537 C C . PRO E 1 127 ? 20.659 73.203 14.666 1.00 48.28 282 PRO E C 1
ATOM 6538 O O . PRO E 1 127 ? 21.411 73.443 15.608 1.00 47.39 282 PRO E O 1
ATOM 6542 N N . ASN E 1 128 ? 19.477 72.617 14.835 1.00 50.05 283 ASN E N 1
ATOM 6543 C CA . ASN E 1 128 ? 19.004 72.259 16.173 1.00 50.14 283 ASN E CA 1
ATOM 6544 C C . ASN E 1 128 ? 19.393 70.894 16.718 1.00 49.57 283 ASN E C 1
ATOM 6545 O O . ASN E 1 128 ? 18.992 70.541 17.823 1.00 51.49 283 ASN E O 1
ATOM 6550 N N . CYS E 1 129 ? 20.168 70.126 15.967 1.00 48.28 284 CYS E N 1
ATOM 6551 C CA . CYS E 1 129 ? 20.566 68.809 16.445 1.00 48.06 284 CYS E CA 1
ATOM 6552 C C . CYS E 1 129 ? 21.324 68.918 17.766 1.00 47.18 284 CYS E C 1
ATOM 6553 O O . CYS E 1 129 ? 22.100 69.851 17.977 1.00 48.21 284 CYS E O 1
ATOM 6556 N N . ARG E 1 130 ? 21.085 67.969 18.663 1.00 45.35 285 ARG E N 1
ATOM 6557 C CA . ARG E 1 130 ? 21.760 67.955 19.954 1.00 43.20 285 ARG E CA 1
ATOM 6558 C C . ARG E 1 130 ? 22.682 66.745 19.987 1.00 42.97 285 ARG E C 1
ATOM 6559 O O . ARG E 1 130 ? 22.258 65.615 19.724 1.00 41.71 285 ARG E O 1
ATOM 6567 N N . ILE E 1 131 ? 23.946 66.990 20.310 1.00 42.93 286 ILE E N 1
ATOM 6568 C CA . ILE E 1 131 ? 24.944 65.932 20.331 1.00 43.18 286 ILE E CA 1
ATOM 6569 C C . ILE E 1 131 ? 25.587 65.749 21.697 1.00 44.68 286 ILE E C 1
ATOM 6570 O O . ILE E 1 131 ? 25.969 66.719 22.351 1.00 43.34 286 ILE E O 1
ATOM 6575 N N . MET E 1 132 ? 25.706 64.493 22.117 1.00 47.14 287 MET E N 1
ATOM 6576 C CA . MET E 1 132 ? 26.294 64.159 23.406 1.00 50.02 287 MET E CA 1
ATOM 6577 C C . MET E 1 132 ? 27.210 62.952 23.271 1.00 51.70 287 MET E C 1
ATOM 6578 O O . MET E 1 132 ? 26.878 61.986 22.591 1.00 50.80 287 MET E O 1
ATOM 6583 N N . ILE E 1 133 ? 28.363 63.010 23.924 1.00 54.67 288 ILE E N 1
ATOM 6584 C CA . ILE E 1 133 ? 29.318 61.914 23.866 1.00 58.97 288 ILE E CA 1
ATOM 6585 C C . ILE E 1 133 ? 28.946 60.817 24.851 1.00 62.31 288 ILE E C 1
ATOM 6586 O O . ILE E 1 133 ? 29.054 59.631 24.538 1.00 63.22 288 ILE E O 1
ATOM 6591 N N . HIS E 1 134 ? 28.506 61.217 26.041 1.00 65.08 289 HIS E N 1
ATOM 6592 C CA . HIS E 1 134 ? 28.128 60.262 27.075 1.00 67.88 289 HIS E CA 1
ATOM 6593 C C . HIS E 1 134 ? 27.054 59.304 26.576 1.00 68.47 289 HIS E C 1
ATOM 6594 O O . HIS E 1 134 ? 27.176 58.090 26.736 1.00 69.32 289 HIS E O 1
ATOM 6601 N N . ILE E 1 149 ? 27.710 40.284 29.825 1.00 79.34 304 ILE E N 1
ATOM 6602 C CA . ILE E 1 149 ? 28.147 41.657 30.050 1.00 79.54 304 ILE E CA 1
ATOM 6603 C C . ILE E 1 149 ? 29.128 41.731 31.221 1.00 79.36 304 ILE E C 1
ATOM 6604 O O . ILE E 1 149 ? 28.798 42.243 32.294 1.00 79.08 304 ILE E O 1
ATOM 6606 N N . GLN E 1 150 ? 30.334 41.217 31.004 1.00 78.59 305 GLN E N 1
ATOM 6607 C CA . GLN E 1 150 ? 31.366 41.218 32.033 1.00 78.36 305 GLN E CA 1
ATOM 6608 C C . GLN E 1 150 ? 31.939 42.606 32.274 1.00 77.44 305 GLN E C 1
ATOM 6609 O O . GLN E 1 150 ? 32.075 43.410 31.353 1.00 77.21 305 GLN E O 1
ATOM 6615 N N . THR E 1 151 ? 32.280 42.872 33.529 1.00 76.32 306 THR E N 1
ATOM 6616 C CA . THR E 1 151 ? 32.821 44.161 33.935 1.00 75.06 306 THR E CA 1
ATOM 6617 C C . THR E 1 151 ? 34.057 44.598 33.140 1.00 72.50 306 THR E C 1
ATOM 6618 O O . THR E 1 151 ? 34.062 45.668 32.532 1.00 71.02 306 THR E O 1
ATOM 6622 N N . LYS E 1 152 ? 35.094 43.765 33.138 1.00 70.68 307 LYS E N 1
ATOM 6623 C CA . LYS E 1 152 ? 36.333 44.075 32.431 1.00 69.94 307 LYS E CA 1
ATOM 6624 C C . LYS E 1 152 ? 36.138 44.271 30.927 1.00 69.86 307 LYS E C 1
ATOM 6625 O O . LYS E 1 152 ? 36.990 44.857 30.258 1.00 70.04 307 LYS E O 1
ATOM 6627 N N . GLU E 1 153 ? 35.020 43.781 30.399 1.00 68.77 308 GLU E N 1
ATOM 6628 C CA . GLU E 1 153 ? 34.736 43.902 28.974 1.00 67.81 308 GLU E CA 1
ATOM 6629 C C . GLU E 1 153 ? 34.082 45.242 28.649 1.00 68.41 308 GLU E C 1
ATOM 6630 O O . GLU E 1 153 ? 34.530 45.953 27.751 1.00 67.89 308 GLU E O 1
ATOM 6636 N N . ILE E 1 154 ? 33.024 45.582 29.381 1.00 69.69 309 ILE E N 1
ATOM 6637 C CA . ILE E 1 154 ? 32.320 46.843 29.171 1.00 70.74 309 ILE E CA 1
ATOM 6638 C C . ILE E 1 154 ? 33.297 48.004 29.294 1.00 71.45 309 ILE E C 1
ATOM 6639 O O . ILE E 1 154 ? 33.146 49.032 28.631 1.00 71.82 309 ILE E O 1
ATOM 6644 N N . LEU E 1 155 ? 34.297 47.830 30.151 1.00 71.07 310 LEU E N 1
ATOM 6645 C CA . LEU E 1 155 ? 35.304 48.855 30.367 1.00 69.94 310 LEU E CA 1
ATOM 6646 C C . LEU E 1 155 ? 36.191 48.959 29.132 1.00 68.39 310 LEU E C 1
ATOM 6647 O O . LEU E 1 155 ? 36.420 50.051 28.609 1.00 69.31 310 LEU E O 1
ATOM 6652 N N . TYR E 1 156 ? 36.683 47.811 28.674 1.00 65.45 311 TYR E N 1
ATOM 6653 C CA . TYR E 1 156 ? 37.544 47.745 27.499 1.00 62.75 311 TYR E CA 1
ATOM 6654 C C . TYR E 1 156 ? 36.899 48.392 26.274 1.00 61.60 311 TYR E C 1
ATOM 6655 O O . TYR E 1 156 ? 37.578 49.039 25.478 1.00 61.03 311 TYR E O 1
ATOM 6664 N N . LEU E 1 157 ? 35.590 48.218 26.130 1.00 60.74 312 LEU E N 1
ATOM 6665 C CA . LEU E 1 157 ? 34.872 48.785 24.994 1.00 62.03 312 LEU E CA 1
ATOM 6666 C C . LEU E 1 157 ? 34.749 50.302 25.078 1.00 62.57 312 LEU E C 1
ATOM 6667 O O . LEU E 1 157 ? 34.793 50.986 24.055 1.00 62.57 312 LEU E O 1
ATOM 6672 N N . LYS E 1 158 ? 34.585 50.829 26.288 1.00 63.50 313 LYS E N 1
ATOM 6673 C CA . LYS E 1 158 ? 34.481 52.274 26.458 1.00 63.95 313 LYS E CA 1
ATOM 6674 C C . LYS E 1 158 ? 35.824 52.902 26.119 1.00 62.56 313 LYS E C 1
ATOM 6675 O O . LYS E 1 158 ? 35.894 53.877 25.376 1.00 61.80 313 LYS E O 1
ATOM 6681 N N . LYS E 1 159 ? 36.888 52.330 26.673 1.00 61.34 314 LYS E N 1
ATOM 6682 C CA . LYS E 1 159 ? 38.235 52.819 26.426 1.00 62.19 314 LYS E CA 1
ATOM 6683 C C . LYS E 1 159 ? 38.479 52.838 24.918 1.00 63.00 314 LYS E C 1
ATOM 6684 O O . LYS E 1 159 ? 38.941 53.836 24.363 1.00 63.70 314 LYS E O 1
ATOM 6687 N N . LEU E 1 160 ? 38.155 51.728 24.262 1.00 62.65 315 LEU E N 1
ATOM 6688 C CA . LEU E 1 160 ? 38.333 51.604 22.822 1.00 60.63 315 LEU E CA 1
ATOM 6689 C C . LEU E 1 160 ? 37.509 52.652 22.083 1.00 59.70 315 LEU E C 1
ATOM 6690 O O . LEU E 1 160 ? 37.948 53.204 21.074 1.00 58.27 315 LEU E O 1
ATOM 6695 N N . LEU E 1 161 ? 36.313 52.921 22.593 1.00 59.26 316 LEU E N 1
ATOM 6696 C CA . LEU E 1 161 ? 35.425 53.903 21.984 1.00 59.82 316 LEU E CA 1
ATOM 6697 C C . LEU E 1 161 ? 36.046 55.295 22.061 1.00 59.72 316 LEU E C 1
ATOM 6698 O O . LEU E 1 161 ? 35.943 56.081 21.119 1.00 58.21 316 LEU E O 1
ATOM 6703 N N . TYR E 1 162 ? 36.691 55.594 23.185 1.00 59.37 317 TYR E N 1
ATOM 6704 C CA . TYR E 1 162 ? 37.325 56.891 23.371 1.00 58.12 317 TYR E CA 1
ATOM 6705 C C . TYR E 1 162 ? 38.439 57.104 22.356 1.00 57.42 317 TYR E C 1
ATOM 6706 O O . TYR E 1 162 ? 38.517 58.160 21.730 1.00 56.96 317 TYR E O 1
ATOM 6715 N N . HIS E 1 163 ? 39.295 56.100 22.190 1.00 55.95 318 HIS E N 1
ATOM 6716 C CA . HIS E 1 163 ? 40.399 56.202 21.242 1.00 56.04 318 HIS E CA 1
ATOM 6717 C C . HIS E 1 163 ? 39.918 56.474 19.821 1.00 53.86 318 HIS E C 1
ATOM 6718 O O . HIS E 1 163 ? 40.507 57.290 19.111 1.00 55.13 318 HIS E O 1
ATOM 6725 N N . TYR E 1 164 ? 38.852 55.798 19.404 1.00 49.75 319 TYR E N 1
ATOM 6726 C CA . TYR E 1 164 ? 38.314 56.008 18.066 1.00 46.87 319 TYR E CA 1
ATOM 6727 C C . TYR E 1 164 ? 37.747 57.416 17.938 1.00 46.01 319 TYR E C 1
ATOM 6728 O O . TYR E 1 164 ? 38.037 58.122 16.975 1.00 44.86 319 TYR E O 1
ATOM 6737 N N . LEU E 1 165 ? 36.939 57.825 18.911 1.00 46.32 320 LEU E N 1
ATOM 6738 C CA . LEU E 1 165 ? 36.355 59.158 18.880 1.00 46.77 320 LEU E CA 1
ATOM 6739 C C . LEU E 1 165 ? 37.490 60.182 18.890 1.00 47.26 320 LEU E C 1
ATOM 6740 O O . LEU E 1 165 ? 37.424 61.213 18.222 1.00 46.51 320 LEU E O 1
ATOM 6745 N N . SER E 1 166 ? 38.539 59.873 19.644 1.00 48.04 321 SER E N 1
ATOM 6746 C CA . SER E 1 166 ? 39.706 60.737 19.747 1.00 48.77 321 SER E CA 1
ATOM 6747 C C . SER E 1 166 ? 40.320 61.003 18.374 1.00 49.11 321 SER E C 1
ATOM 6748 O O . SER E 1 166 ? 40.515 62.154 17.987 1.00 49.85 321 SER E O 1
ATOM 6751 N N . SER E 1 167 ? 40.616 59.936 17.640 1.00 48.27 322 SER E N 1
ATOM 6752 C CA . SER E 1 167 ? 41.216 60.065 16.317 1.00 49.38 322 SER E CA 1
ATOM 6753 C C . SER E 1 167 ? 40.262 60.610 15.258 1.00 48.83 322 SER E C 1
ATOM 6754 O O . SER E 1 167 ? 40.687 60.938 14.153 1.00 50.84 322 SER E O 1
ATOM 6757 N N . PHE E 1 168 ? 38.977 60.702 15.588 1.00 47.77 323 PHE E N 1
ATOM 6758 C CA . PHE E 1 168 ? 37.984 61.229 14.652 1.00 46.33 323 PHE E CA 1
ATOM 6759 C C . PHE E 1 168 ? 37.815 62.729 14.880 1.00 45.85 323 PHE E C 1
ATOM 6760 O O . PHE E 1 168 ? 37.436 63.469 13.977 1.00 44.62 323 PHE E O 1
ATOM 6768 N N . THR E 1 169 ? 38.101 63.166 16.101 1.00 46.78 324 THR E N 1
ATOM 6769 C CA . THR E 1 169 ? 37.943 64.564 16.482 1.00 48.89 324 THR E CA 1
ATOM 6770 C C . THR E 1 169 ? 39.246 65.311 16.745 1.00 50.62 324 THR E C 1
ATOM 6771 O O . THR E 1 169 ? 39.247 66.535 16.872 1.00 50.95 324 THR E O 1
ATOM 6775 N N . ASN E 1 170 ? 40.347 64.574 16.829 1.00 51.65 325 ASN E N 1
ATOM 6776 C CA . ASN E 1 170 ? 41.649 65.164 17.112 1.00 54.55 325 ASN E CA 1
ATOM 6777 C C . ASN E 1 170 ? 41.683 65.709 18.534 1.00 55.58 325 ASN E C 1
ATOM 6778 O O . ASN E 1 170 ? 42.540 66.520 18.877 1.00 56.92 325 ASN E O 1
ATOM 6783 N N . GLN E 1 171 ? 40.728 65.276 19.351 1.00 56.45 326 GLN E N 1
ATOM 6784 C CA . GLN E 1 171 ? 40.687 65.678 20.750 1.00 56.78 326 GLN E CA 1
ATOM 6785 C C . GLN E 1 171 ? 41.527 64.624 21.452 1.00 59.03 326 GLN E C 1
ATOM 6786 O O . GLN E 1 171 ? 41.699 63.521 20.928 1.00 59.80 326 GLN E O 1
ATOM 6792 N N . THR E 1 172 ? 42.061 64.954 22.622 1.00 58.83 327 THR E N 1
ATOM 6793 C CA . THR E 1 172 ? 42.868 63.992 23.365 1.00 59.36 327 THR E CA 1
ATOM 6794 C C . THR E 1 172 ? 41.947 62.967 24.010 1.00 61.20 327 THR E C 1
ATOM 6795 O O . THR E 1 172 ? 40.782 63.269 24.296 1.00 59.85 327 THR E O 1
ATOM 6799 N N . VAL E 1 173 ? 42.461 61.761 24.235 1.00 63.06 328 VAL E N 1
ATOM 6800 C CA . VAL E 1 173 ? 41.670 60.705 24.852 1.00 65.19 328 VAL E CA 1
ATOM 6801 C C . VAL E 1 173 ? 41.126 61.137 26.217 1.00 65.79 328 VAL E C 1
ATOM 6802 O O . VAL E 1 173 ? 40.015 60.763 26.594 1.00 65.61 328 VAL E O 1
ATOM 6806 N N . GLU E 1 174 ? 41.907 61.922 26.956 1.00 65.16 329 GLU E N 1
ATOM 6807 C CA . GLU E 1 174 ? 41.473 62.392 28.270 1.00 66.10 329 GLU E CA 1
ATOM 6808 C C . GLU E 1 174 ? 40.237 63.272 28.135 1.00 63.98 329 GLU E C 1
ATOM 6809 O O . GLU E 1 174 ? 39.237 63.065 28.826 1.00 64.36 329 GLU E O 1
ATOM 6815 N N . THR E 1 175 ? 40.312 64.255 27.242 1.00 61.79 330 THR E N 1
ATOM 6816 C CA . THR E 1 175 ? 39.200 65.171 27.020 1.00 59.41 330 THR E CA 1
ATOM 6817 C C . THR E 1 175 ? 37.928 64.395 26.712 1.00 59.41 330 THR E C 1
ATOM 6818 O O . THR E 1 175 ? 36.878 64.653 27.305 1.00 58.85 330 THR E O 1
ATOM 6822 N N . ILE E 1 176 ? 38.026 63.445 25.784 1.00 58.76 331 ILE E N 1
ATOM 6823 C CA . ILE E 1 176 ? 36.873 62.637 25.404 1.00 59.55 331 ILE E CA 1
ATOM 6824 C C . ILE E 1 176 ? 36.241 62.016 26.642 1.00 60.05 331 ILE E C 1
ATOM 6825 O O . ILE E 1 176 ? 35.036 62.128 26.860 1.00 59.18 331 ILE E O 1
ATOM 6830 N N . GLU E 1 177 ? 37.064 61.365 27.454 1.00 62.00 332 GLU E N 1
ATOM 6831 C CA . GLU E 1 177 ? 36.578 60.728 28.667 1.00 65.65 332 GLU E CA 1
ATOM 6832 C C . GLU E 1 177 ? 35.967 61.735 29.641 1.00 66.22 332 GLU E C 1
ATOM 6833 O O . GLU E 1 177 ? 34.859 61.528 30.136 1.00 65.79 332 GLU E O 1
ATOM 6839 N N . LYS E 1 178 ? 36.686 62.823 29.910 1.00 66.70 333 LYS E N 1
ATOM 6840 C CA . LYS E 1 178 ? 36.196 63.852 30.824 1.00 67.60 333 LYS E CA 1
ATOM 6841 C C . LYS E 1 178 ? 34.808 64.340 30.414 1.00 68.59 333 LYS E C 1
ATOM 6842 O O . LYS E 1 178 ? 33.904 64.424 31.246 1.00 70.66 333 LYS E O 1
ATOM 6844 N N . ASP E 1 179 ? 34.640 64.657 29.133 1.00 69.07 334 ASP E N 1
ATOM 6845 C CA . ASP E 1 179 ? 33.351 65.129 28.635 1.00 69.66 334 ASP E CA 1
ATOM 6846 C C . ASP E 1 179 ? 32.330 64.002 28.591 1.00 70.02 334 ASP E C 1
ATOM 6847 O O . ASP E 1 179 ? 31.123 64.242 28.618 1.00 69.88 334 ASP E O 1
ATOM 6852 N N . SER E 1 180 ? 32.817 62.769 28.523 1.00 71.21 335 SER E N 1
ATOM 6853 C CA . SER E 1 180 ? 31.935 61.613 28.475 1.00 73.16 335 SER E CA 1
ATOM 6854 C C . SER E 1 180 ? 31.330 61.305 29.840 1.00 73.73 335 SER E C 1
ATOM 6855 O O . SER E 1 180 ? 30.356 60.560 29.935 1.00 73.79 335 SER E O 1
ATOM 6858 N N . ASP E 1 181 ? 31.904 61.881 30.893 1.00 73.94 336 ASP E N 1
ATOM 6859 C CA . ASP E 1 181 ? 31.408 61.640 32.244 1.00 74.03 336 ASP E CA 1
ATOM 6860 C C . ASP E 1 181 ? 30.434 62.696 32.759 1.00 73.20 336 ASP E C 1
ATOM 6861 O O . ASP E 1 181 ? 29.671 62.429 33.688 1.00 72.74 336 ASP E O 1
ATOM 6866 N N . ARG E 1 182 ? 30.443 63.885 32.165 1.00 72.45 337 ARG E N 1
ATOM 6867 C CA . ARG E 1 182 ? 29.559 64.943 32.639 1.00 72.36 337 ARG E CA 1
ATOM 6868 C C . ARG E 1 182 ? 28.271 65.193 31.856 1.00 72.79 337 ARG E C 1
ATOM 6869 O O . ARG E 1 182 ? 27.806 66.330 31.798 1.00 74.48 337 ARG E O 1
ATOM 6877 N N . ASP E 1 183 ? 27.686 64.143 31.279 1.00 73.04 338 ASP E N 1
ATOM 6878 C CA . ASP E 1 183 ? 26.438 64.275 30.516 1.00 73.76 338 ASP E CA 1
ATOM 6879 C C . ASP E 1 183 ? 26.336 65.663 29.893 1.00 72.79 338 ASP E C 1
ATOM 6880 O O . ASP E 1 183 ? 25.472 66.463 30.256 1.00 72.16 338 ASP E O 1
ATOM 6885 N N . TYR E 1 184 ? 27.229 65.929 28.949 1.00 71.58 339 TYR E N 1
ATOM 6886 C CA . TYR E 1 184 ? 27.314 67.218 28.274 1.00 69.34 339 TYR E CA 1
ATOM 6887 C C . TYR E 1 184 ? 26.670 67.228 26.884 1.00 66.58 339 TYR E C 1
ATOM 6888 O O . TYR E 1 184 ? 26.982 66.388 26.037 1.00 65.71 339 TYR E O 1
ATOM 6897 N N . TYR E 1 185 ? 25.759 68.176 26.667 1.00 62.78 340 TYR E N 1
ATOM 6898 C CA . TYR E 1 185 ? 25.082 68.329 25.380 1.00 59.13 340 TYR E CA 1
ATOM 6899 C C . TYR E 1 185 ? 25.702 69.478 24.598 1.00 56.48 340 TYR E C 1
ATOM 6900 O O . TYR E 1 185 ? 25.958 70.547 25.150 1.00 55.65 340 TYR E O 1
ATOM 6909 N N . MET E 1 186 ? 25.932 69.254 23.309 1.00 54.02 341 MET E N 1
ATOM 6910 C CA . MET E 1 186 ? 26.517 70.269 22.441 1.00 50.31 341 MET E CA 1
ATOM 6911 C C . MET E 1 186 ? 25.530 70.695 21.370 1.00 49.34 341 MET E C 1
ATOM 6912 O O . MET E 1 186 ? 24.741 69.880 20.888 1.00 49.14 341 MET E O 1
ATOM 6917 N N . ASN E 1 187 ? 25.565 71.971 20.999 1.00 46.70 342 ASN E N 1
ATOM 6918 C CA . ASN E 1 187 ? 24.700 72.436 19.930 1.00 44.81 342 ASN E CA 1
ATOM 6919 C C . ASN E 1 187 ? 25.467 72.088 18.652 1.00 43.96 342 ASN E C 1
ATOM 6920 O O . ASN E 1 187 ? 26.630 71.677 18.716 1.00 40.33 342 ASN E O 1
ATOM 6925 N N . ALA E 1 188 ? 24.822 72.236 17.501 1.00 43.73 343 ALA E N 1
ATOM 6926 C CA . ALA E 1 188 ? 25.449 71.910 16.223 1.00 44.69 343 ALA E CA 1
ATOM 6927 C C . ALA E 1 188 ? 26.829 72.546 16.028 1.00 45.95 343 ALA E C 1
ATOM 6928 O O . ALA E 1 188 ? 27.764 71.891 15.556 1.00 45.35 343 ALA E O 1
ATOM 6930 N N . LEU E 1 189 ? 26.957 73.818 16.395 1.00 46.60 344 LEU E N 1
ATOM 6931 C CA . LEU E 1 189 ? 28.220 74.526 16.236 1.00 47.43 344 LEU E CA 1
ATOM 6932 C C . LEU E 1 189 ? 29.314 74.021 17.169 1.00 47.22 344 LEU E C 1
ATOM 6933 O O . LEU E 1 189 ? 30.470 73.898 16.769 1.00 48.74 344 LEU E O 1
ATOM 6938 N N . GLU E 1 190 ? 28.953 73.731 18.413 1.00 47.32 345 GLU E N 1
ATOM 6939 C CA . GLU E 1 190 ? 29.925 73.236 19.380 1.00 47.82 345 GLU E CA 1
ATOM 6940 C C . GLU E 1 190 ? 30.486 71.888 18.932 1.00 47.97 345 GLU E C 1
ATOM 6941 O O . GLU E 1 190 ? 31.652 71.576 19.185 1.00 46.31 345 GLU E O 1
ATOM 6947 N N . ALA E 1 191 ? 29.647 71.099 18.262 1.00 47.74 346 ALA E N 1
ATOM 6948 C CA . ALA E 1 191 ? 30.046 69.785 17.773 1.00 47.52 346 ALA E CA 1
ATOM 6949 C C . ALA E 1 191 ? 31.089 69.934 16.670 1.00 48.17 346 ALA E C 1
ATOM 6950 O O . ALA E 1 191 ? 32.014 69.126 16.558 1.00 47.06 346 ALA E O 1
ATOM 6952 N N . LYS E 1 192 ? 30.931 70.967 15.852 1.00 48.62 347 LYS E N 1
ATOM 6953 C CA . LYS E 1 192 ? 31.878 71.232 14.777 1.00 49.65 347 LYS E CA 1
ATOM 6954 C C . LYS E 1 192 ? 33.217 71.631 15.393 1.00 49.27 347 LYS E C 1
ATOM 6955 O O . LYS E 1 192 ? 34.273 71.120 15.011 1.00 46.91 347 LYS E O 1
ATOM 6961 N N . GLN E 1 193 ? 33.159 72.543 16.359 1.00 48.45 348 GLN E N 1
ATOM 6962 C CA . GLN E 1 193 ? 34.356 73.020 17.041 1.00 48.45 348 GLN E CA 1
ATOM 6963 C C . GLN E 1 193 ? 35.028 71.894 17.808 1.00 47.09 348 GLN E C 1
ATOM 6964 O O . GLN E 1 193 ? 36.235 71.926 18.048 1.00 46.35 348 GLN E O 1
ATOM 6970 N N . TYR E 1 194 ? 34.238 70.894 18.184 1.00 46.42 349 TYR E N 1
ATOM 6971 C CA . TYR E 1 194 ? 34.748 69.750 18.931 1.00 44.30 349 TYR E CA 1
ATOM 6972 C C . TYR E 1 194 ? 35.440 68.769 17.990 1.00 42.92 349 TYR E C 1
ATOM 6973 O O . TYR E 1 194 ? 36.283 67.979 18.409 1.00 42.50 349 TYR E O 1
ATOM 6982 N N . GLY E 1 195 ? 35.070 68.818 16.715 1.00 43.50 350 GLY E N 1
ATOM 6983 C CA . GLY E 1 195 ? 35.669 67.924 15.743 1.00 45.34 350 GLY E CA 1
ATOM 6984 C C . GLY E 1 195 ? 34.805 66.718 15.413 1.00 46.95 350 GLY E C 1
ATOM 6985 O O . GLY E 1 195 ? 35.282 65.759 14.800 1.00 47.69 350 GLY E O 1
ATOM 6986 N N . ILE E 1 196 ? 33.536 66.758 15.818 1.00 46.53 351 ILE E N 1
ATOM 6987 C CA . ILE E 1 196 ? 32.610 65.658 15.551 1.00 46.08 351 ILE E CA 1
ATOM 6988 C C . ILE E 1 196 ? 32.036 65.763 14.136 1.00 45.49 351 ILE E C 1
ATOM 6989 O O . ILE E 1 196 ? 31.917 64.759 13.433 1.00 44.16 351 ILE E O 1
ATOM 6994 N N . ILE E 1 197 ? 31.684 66.979 13.726 1.00 45.74 352 ILE E N 1
ATOM 6995 C CA . ILE E 1 197 ? 31.154 67.216 12.385 1.00 46.99 352 ILE E CA 1
ATOM 6996 C C . ILE E 1 197 ? 32.001 68.268 11.673 1.00 48.84 352 ILE E C 1
ATOM 6997 O O . ILE E 1 197 ? 32.711 69.043 12.314 1.00 49.59 352 ILE E O 1
ATOM 7002 N N . ASP E 1 198 ? 31.920 68.298 10.347 1.00 50.61 353 ASP E N 1
ATOM 7003 C CA . ASP E 1 198 ? 32.703 69.249 9.567 1.00 51.51 353 ASP E CA 1
ATOM 7004 C C . ASP E 1 198 ? 31.988 70.571 9.347 1.00 52.12 353 ASP E C 1
ATOM 7005 O O . ASP E 1 198 ? 32.609 71.628 9.403 1.00 53.75 353 ASP E O 1
ATOM 7010 N N . GLU E 1 199 ? 30.687 70.527 9.095 1.00 52.70 354 GLU E N 1
ATOM 7011 C CA . GLU E 1 199 ? 29.956 71.769 8.907 1.00 54.75 354 GLU E CA 1
ATOM 7012 C C . GLU E 1 199 ? 28.506 71.685 9.348 1.00 53.99 354 GLU E C 1
ATOM 7013 O O . GLU E 1 199 ? 27.913 70.607 9.398 1.00 54.10 354 GLU E O 1
ATOM 7019 N N . VAL E 1 200 ? 27.951 72.843 9.688 1.00 53.66 355 VAL E N 1
ATOM 7020 C CA . VAL E 1 200 ? 26.567 72.948 10.117 1.00 52.92 355 VAL E CA 1
ATOM 7021 C C . VAL E 1 200 ? 25.734 73.402 8.923 1.00 53.92 355 VAL E C 1
ATOM 7022 O O . VAL E 1 200 ? 25.868 74.535 8.459 1.00 55.83 355 VAL E O 1
ATOM 7026 N N . ILE E 1 201 ? 24.886 72.514 8.420 1.00 53.01 356 ILE E N 1
ATOM 7027 C CA . ILE E 1 201 ? 24.039 72.845 7.287 1.00 52.59 356 ILE E CA 1
ATOM 7028 C C . ILE E 1 201 ? 23.294 74.144 7.576 1.00 54.74 356 ILE E C 1
ATOM 7029 O O . ILE E 1 201 ? 22.675 74.292 8.630 1.00 55.22 356 ILE E O 1
ATOM 7034 N N . GLU E 1 202 ? 23.373 75.091 6.647 1.00 56.07 357 GLU E N 1
ATOM 7035 C CA . GLU E 1 202 ? 22.690 76.368 6.819 1.00 56.92 357 GLU E CA 1
ATOM 7036 C C . GLU E 1 202 ? 21.239 76.180 6.408 1.00 57.12 357 GLU E C 1
ATOM 7037 O O . GLU E 1 202 ? 20.935 75.371 5.532 1.00 57.88 357 GLU E O 1
ATOM 7039 N N . THR E 1 203 ? 20.344 76.924 7.045 1.00 57.67 358 THR E N 1
ATOM 7040 C CA . THR E 1 203 ? 18.928 76.813 6.746 1.00 58.97 358 THR E CA 1
ATOM 7041 C C . THR E 1 203 ? 18.275 78.191 6.746 1.00 59.17 358 THR E C 1
ATOM 7042 O O . THR E 1 203 ? 18.860 79.160 7.230 1.00 58.57 358 THR E O 1
ATOM 7046 N N . LYS E 1 204 ? 17.062 78.274 6.207 1.00 59.47 359 LYS E N 1
ATOM 7047 C CA . LYS E 1 204 ? 16.339 79.540 6.146 1.00 60.78 359 LYS E CA 1
ATOM 7048 C C . LYS E 1 204 ? 15.966 80.079 7.525 1.00 61.94 359 LYS E C 1
ATOM 7049 O O . LYS E 1 204 ? 15.404 81.166 7.639 1.00 63.05 359 LYS E O 1
ATOM 7055 N N . LEU E 1 205 ? 16.278 79.319 8.570 1.00 62.51 360 LEU E N 1
ATOM 7056 C CA . LEU E 1 205 ? 15.977 79.745 9.933 1.00 63.99 360 LEU E CA 1
ATOM 7057 C C . LEU E 1 205 ? 17.258 79.819 10.757 1.00 64.85 360 LEU E C 1
ATOM 7058 O O . LEU E 1 205 ? 17.877 78.797 11.051 1.00 65.26 360 LEU E O 1
ATOM 7063 N N . PRO E 1 206 ? 17.676 81.035 11.137 1.00 65.28 361 PRO E N 1
ATOM 7064 C CA . PRO E 1 206 ? 18.894 81.207 11.933 1.00 64.48 361 PRO E CA 1
ATOM 7065 C C . PRO E 1 206 ? 18.712 80.715 13.367 1.00 64.58 361 PRO E C 1
ATOM 7066 O O . PRO E 1 206 ? 17.644 80.881 13.961 1.00 63.70 361 PRO E O 1
ATOM 7070 N N . HIS E 1 207 ? 19.757 80.106 13.918 1.00 64.48 362 HIS E N 1
ATOM 7071 C CA . HIS E 1 207 ? 19.702 79.594 15.279 1.00 65.07 362 HIS E CA 1
ATOM 7072 C C . HIS E 1 207 ? 19.927 80.723 16.282 1.00 66.20 362 HIS E C 1
ATOM 7073 O O . HIS E 1 207 ? 20.912 81.455 16.199 1.00 66.55 362 HIS E O 1
ATOM 7080 N N . PRO E 1 208 ? 19.010 80.870 17.251 1.00 67.28 363 PRO E N 1
ATOM 7081 C CA . PRO E 1 208 ? 19.076 81.904 18.287 1.00 67.53 363 PRO E CA 1
ATOM 7082 C C . PRO E 1 208 ? 20.428 82.034 18.978 1.00 68.83 363 PRO E C 1
ATOM 7083 O O . PRO E 1 208 ? 20.746 83.090 19.520 1.00 69.97 363 PRO E O 1
ATOM 7087 N N . TYR E 1 209 ? 21.226 80.972 18.965 1.00 70.46 364 TYR E N 1
ATOM 7088 C CA . TYR E 1 209 ? 22.526 81.022 19.624 1.00 72.35 364 TYR E CA 1
ATOM 7089 C C . TYR E 1 209 ? 23.709 80.812 18.677 1.00 74.24 364 TYR E C 1
ATOM 7090 O O . TYR E 1 209 ? 24.823 80.542 19.123 1.00 74.15 364 TYR E O 1
ATOM 7099 N N . PHE E 1 210 ? 23.467 80.940 17.375 1.00 76.82 365 PHE E N 1
ATOM 7100 C CA . PHE E 1 210 ? 24.523 80.777 16.374 1.00 79.01 365 PHE E CA 1
ATOM 7101 C C . PHE E 1 210 ? 24.774 82.074 15.611 1.00 80.84 365 PHE E C 1
ATOM 7102 O O . PHE E 1 210 ? 24.190 83.110 15.998 1.00 82.88 365 PHE E O 1
ATOM 7110 N N . HIS F 1 22 ? 20.730 48.871 -12.744 1.00 88.71 177 HIS F N 1
ATOM 7111 C CA . HIS F 1 22 ? 19.419 48.438 -12.182 1.00 88.98 177 HIS F CA 1
ATOM 7112 C C . HIS F 1 22 ? 19.541 48.052 -10.709 1.00 89.54 177 HIS F C 1
ATOM 7113 O O . HIS F 1 22 ? 20.628 48.088 -10.128 1.00 90.18 177 HIS F O 1
ATOM 7115 N N . MET F 1 23 ? 18.409 47.683 -10.117 1.00 89.38 178 MET F N 1
ATOM 7116 C CA . MET F 1 23 ? 18.344 47.280 -8.717 1.00 88.00 178 MET F CA 1
ATOM 7117 C C . MET F 1 23 ? 16.907 46.872 -8.410 1.00 87.54 178 MET F C 1
ATOM 7118 O O . MET F 1 23 ? 16.206 47.545 -7.650 1.00 88.08 178 MET F O 1
ATOM 7120 N N . ASP F 1 24 ? 16.474 45.770 -9.018 1.00 86.23 179 ASP F N 1
ATOM 7121 C CA . ASP F 1 24 ? 15.119 45.259 -8.834 1.00 84.61 179 ASP F CA 1
ATOM 7122 C C . ASP F 1 24 ? 14.861 44.851 -7.387 1.00 83.07 179 ASP F C 1
ATOM 7123 O O . ASP F 1 24 ? 15.035 43.688 -7.017 1.00 83.50 179 ASP F O 1
ATOM 7125 N N . ILE F 1 25 ? 14.442 45.817 -6.575 1.00 80.39 180 ILE F N 1
ATOM 7126 C CA . ILE F 1 25 ? 14.159 45.569 -5.167 1.00 77.39 180 ILE F CA 1
ATOM 7127 C C . ILE F 1 25 ? 12.850 46.221 -4.735 1.00 76.50 180 ILE F C 1
ATOM 7128 O O . ILE F 1 25 ? 12.642 47.417 -4.934 1.00 76.50 180 ILE F O 1
ATOM 7133 N N . LYS F 1 26 ? 11.971 45.420 -4.139 1.00 75.40 181 LYS F N 1
ATOM 7134 C CA . LYS F 1 26 ? 10.674 45.902 -3.678 1.00 74.81 181 LYS F CA 1
ATOM 7135 C C . LYS F 1 26 ? 10.657 46.036 -2.161 1.00 73.51 181 LYS F C 1
ATOM 7136 O O . LYS F 1 26 ? 9.805 46.717 -1.594 1.00 73.65 181 LYS F O 1
ATOM 7138 N N . ASP F 1 27 ? 11.608 45.380 -1.511 1.00 73.08 182 ASP F N 1
ATOM 7139 C CA . ASP F 1 27 ? 11.715 45.414 -0.060 1.00 72.68 182 ASP F CA 1
ATOM 7140 C C . ASP F 1 27 ? 13.139 45.795 0.347 1.00 70.91 182 ASP F C 1
ATOM 7141 O O . ASP F 1 27 ? 14.102 45.433 -0.327 1.00 71.39 182 ASP F O 1
ATOM 7146 N N . MET F 1 28 ? 13.269 46.516 1.454 1.00 68.14 183 MET F N 1
ATOM 7147 C CA . MET F 1 28 ? 14.576 46.976 1.913 1.00 66.07 183 MET F CA 1
ATOM 7148 C C . MET F 1 28 ? 15.240 46.111 2.995 1.00 65.78 183 MET F C 1
ATOM 7149 O O . MET F 1 28 ? 16.266 46.493 3.562 1.00 66.50 183 MET F O 1
ATOM 7154 N N . LYS F 1 29 ? 14.660 44.948 3.278 1.00 64.22 184 LYS F N 1
ATOM 7155 C CA . LYS F 1 29 ? 15.210 44.033 4.279 1.00 63.50 184 LYS F CA 1
ATOM 7156 C C . LYS F 1 29 ? 15.284 42.615 3.715 1.00 62.43 184 LYS F C 1
ATOM 7157 O O . LYS F 1 29 ? 16.370 42.076 3.492 1.00 61.84 184 LYS F O 1
ATOM 7163 N N . LYS F 1 30 ? 14.116 42.020 3.489 1.00 60.71 185 LYS F N 1
ATOM 7164 C CA . LYS F 1 30 ? 14.014 40.672 2.948 1.00 58.30 185 LYS F CA 1
ATOM 7165 C C . LYS F 1 30 ? 14.666 40.554 1.573 1.00 56.93 185 LYS F C 1
ATOM 7166 O O . LYS F 1 30 ? 15.350 39.571 1.289 1.00 57.70 185 LYS F O 1
ATOM 7168 N N . ASP F 1 31 ? 14.453 41.549 0.716 1.00 55.72 186 ASP F N 1
ATOM 7169 C CA . ASP F 1 31 ? 15.032 41.523 -0.623 1.00 53.96 186 ASP F CA 1
ATOM 7170 C C . ASP F 1 31 ? 16.539 41.729 -0.635 1.00 51.48 186 ASP F C 1
ATOM 7171 O O . ASP F 1 31 ? 17.218 41.312 -1.575 1.00 50.85 186 ASP F O 1
ATOM 7176 N N . VAL F 1 32 ? 17.067 42.377 0.397 1.00 48.14 187 VAL F N 1
ATOM 7177 C CA . VAL F 1 32 ? 18.503 42.593 0.468 1.00 45.62 187 VAL F CA 1
ATOM 7178 C C . VAL F 1 32 ? 19.176 41.271 0.829 1.00 44.37 187 VAL F C 1
ATOM 7179 O O . VAL F 1 32 ? 20.197 40.904 0.243 1.00 42.53 187 VAL F O 1
ATOM 7183 N N . LYS F 1 33 ? 18.596 40.554 1.787 1.00 43.57 188 LYS F N 1
ATOM 7184 C CA . LYS F 1 33 ? 19.140 39.263 2.200 1.00 45.94 188 LYS F CA 1
ATOM 7185 C C . LYS F 1 33 ? 19.041 38.284 1.038 1.00 45.40 188 LYS F C 1
ATOM 7186 O O . LYS F 1 33 ? 19.929 37.459 0.829 1.00 43.78 188 LYS F O 1
ATOM 7192 N N . LEU F 1 34 ? 17.952 38.385 0.283 1.00 46.84 189 LEU F N 1
ATOM 7193 C CA . LEU F 1 34 ? 17.738 37.512 -0.863 1.00 49.09 189 LEU F CA 1
ATOM 7194 C C . LEU F 1 34 ? 18.809 37.786 -1.912 1.00 49.77 189 LEU F C 1
ATOM 7195 O O . LEU F 1 34 ? 19.351 36.863 -2.525 1.00 51.27 189 LEU F O 1
ATOM 7200 N N . PHE F 1 35 ? 19.117 39.061 -2.115 1.00 48.88 190 PHE F N 1
ATOM 7201 C CA . PHE F 1 35 ? 20.135 39.433 -3.084 1.00 48.42 190 PHE F CA 1
ATOM 7202 C C . PHE F 1 35 ? 21.455 38.739 -2.765 1.00 46.75 190 PHE F C 1
ATOM 7203 O O . PHE F 1 35 ? 22.115 38.212 -3.663 1.00 46.30 190 PHE F O 1
ATOM 7211 N N . PHE F 1 36 ? 21.838 38.735 -1.491 1.00 44.61 191 PHE F N 1
ATOM 7212 C CA . PHE F 1 36 ? 23.084 38.091 -1.089 1.00 44.79 191 PHE F CA 1
ATOM 7213 C C . PHE F 1 36 ? 22.983 36.577 -1.153 1.00 43.26 191 PHE F C 1
ATOM 7214 O O . PHE F 1 36 ? 23.933 35.899 -1.549 1.00 40.83 191 PHE F O 1
ATOM 7222 N N . PHE F 1 37 ? 21.828 36.050 -0.762 1.00 43.27 192 PHE F N 1
ATOM 7223 C CA . PHE F 1 37 ? 21.610 34.615 -0.786 1.00 43.91 192 PHE F CA 1
ATOM 7224 C C . PHE F 1 37 ? 21.834 34.097 -2.203 1.00 44.98 192 PHE F C 1
ATOM 7225 O O . PHE F 1 37 ? 22.435 33.042 -2.402 1.00 43.91 192 PHE F O 1
ATOM 7233 N N . LYS F 1 38 ? 21.352 34.847 -3.189 1.00 46.01 193 LYS F N 1
ATOM 7234 C CA . LYS F 1 38 ? 21.516 34.450 -4.581 1.00 48.71 193 LYS F CA 1
ATOM 7235 C C . LYS F 1 38 ? 22.970 34.545 -5.034 1.00 49.49 193 LYS F C 1
ATOM 7236 O O . LYS F 1 38 ? 23.334 34.011 -6.080 1.00 50.70 193 LYS F O 1
ATOM 7242 N N . LYS F 1 39 ? 23.799 35.227 -4.247 1.00 50.68 194 LYS F N 1
ATOM 7243 C CA . LYS F 1 39 ? 25.224 35.349 -4.552 1.00 50.19 194 LYS F CA 1
ATOM 7244 C C . LYS F 1 39 ? 26.014 34.428 -3.623 1.00 48.45 194 LYS F C 1
ATOM 7245 O O . LYS F 1 39 ? 27.231 34.552 -3.491 1.00 46.37 194 LYS F O 1
ATOM 7251 N N . ARG F 1 40 ? 25.299 33.508 -2.978 1.00 46.95 195 ARG F N 1
ATOM 7252 C CA . ARG F 1 40 ? 25.887 32.540 -2.056 1.00 44.81 195 ARG F CA 1
ATOM 7253 C C . ARG F 1 40 ? 26.491 33.179 -0.811 1.00 43.24 195 ARG F C 1
ATOM 7254 O O . ARG F 1 40 ? 27.526 32.738 -0.308 1.00 43.30 195 ARG F O 1
ATOM 7262 N N . ILE F 1 41 ? 25.834 34.220 -0.314 1.00 41.44 196 ILE F N 1
ATOM 7263 C CA . ILE F 1 41 ? 26.287 34.903 0.887 1.00 42.12 196 ILE F CA 1
ATOM 7264 C C . ILE F 1 41 ? 25.167 34.834 1.917 1.00 41.68 196 ILE F C 1
ATOM 7265 O O . ILE F 1 41 ? 24.058 35.309 1.673 1.00 39.24 196 ILE F O 1
ATOM 7270 N N . ILE F 1 42 ? 25.467 34.227 3.063 1.00 43.29 197 ILE F N 1
ATOM 7271 C CA . ILE F 1 42 ? 24.494 34.058 4.136 1.00 43.82 197 ILE F CA 1
ATOM 7272 C C . ILE F 1 42 ? 24.918 34.792 5.395 1.00 44.48 197 ILE F C 1
ATOM 7273 O O . ILE F 1 42 ? 26.105 34.991 5.639 1.00 45.33 197 ILE F O 1
ATOM 7278 N N . TYR F 1 43 ? 23.938 35.179 6.203 1.00 45.39 198 TYR F N 1
ATOM 7279 C CA . TYR F 1 43 ? 24.215 35.871 7.449 1.00 45.47 198 TYR F CA 1
ATOM 7280 C C . TYR F 1 43 ? 23.790 35.049 8.655 1.00 47.00 198 TYR F C 1
ATOM 7281 O O . TYR F 1 43 ? 22.637 34.637 8.760 1.00 49.10 198 TYR F O 1
ATOM 7290 N N . LEU F 1 44 ? 24.736 34.792 9.549 1.00 46.60 199 LEU F N 1
ATOM 7291 C CA . LEU F 1 44 ? 24.455 34.079 10.785 1.00 45.98 199 LEU F CA 1
ATOM 7292 C C . LEU F 1 44 ? 24.690 35.174 11.811 1.00 46.65 199 LEU F C 1
ATOM 7293 O O . LEU F 1 44 ? 25.687 35.170 12.526 1.00 45.77 199 LEU F O 1
ATOM 7298 N N . THR F 1 45 ? 23.769 36.130 11.852 1.00 48.46 200 THR F N 1
ATOM 7299 C CA . THR F 1 45 ? 23.886 37.269 12.749 1.00 52.83 200 THR F CA 1
ATOM 7300 C C . THR F 1 45 ? 22.812 37.312 13.819 1.00 53.93 200 THR F C 1
ATOM 7301 O O . THR F 1 45 ? 22.257 38.372 14.109 1.00 54.96 200 THR F O 1
ATOM 7305 N N . ASP F 1 46 ? 22.526 36.165 14.418 1.00 55.28 201 ASP F N 1
ATOM 7306 C CA . ASP F 1 46 ? 21.510 36.109 15.453 1.00 55.69 201 ASP F CA 1
ATOM 7307 C C . ASP F 1 46 ? 21.660 34.846 16.298 1.00 54.22 201 ASP F C 1
ATOM 7308 O O . ASP F 1 46 ? 22.292 33.880 15.879 1.00 55.16 201 ASP F O 1
ATOM 7313 N N . GLU F 1 47 ? 21.095 34.881 17.501 1.00 52.50 202 GLU F N 1
ATOM 7314 C CA . GLU F 1 47 ? 21.138 33.761 18.437 1.00 50.62 202 GLU F CA 1
ATOM 7315 C C . GLU F 1 47 ? 20.908 32.418 17.746 1.00 47.55 202 GLU F C 1
ATOM 7316 O O . GLU F 1 47 ? 20.052 32.297 16.870 1.00 46.85 202 GLU F O 1
ATOM 7322 N N . ILE F 1 48 ? 21.679 31.412 18.141 1.00 43.64 203 ILE F N 1
ATOM 7323 C CA . ILE F 1 48 ? 21.548 30.087 17.552 1.00 42.63 203 ILE F CA 1
ATOM 7324 C C . ILE F 1 48 ? 20.523 29.252 18.307 1.00 42.94 203 ILE F C 1
ATOM 7325 O O . ILE F 1 48 ? 20.752 28.841 19.441 1.00 42.19 203 ILE F O 1
ATOM 7330 N N . ASN F 1 49 ? 19.391 29.004 17.662 1.00 43.85 204 ASN F N 1
ATOM 7331 C CA . ASN F 1 49 ? 18.325 28.213 18.255 1.00 44.43 204 ASN F CA 1
ATOM 7332 C C . ASN F 1 49 ? 17.705 27.323 17.187 1.00 45.41 204 ASN F C 1
ATOM 7333 O O . ASN F 1 49 ? 18.143 27.330 16.036 1.00 46.11 204 ASN F O 1
ATOM 7338 N N . LYS F 1 50 ? 16.686 26.562 17.570 1.00 46.72 205 LYS F N 1
ATOM 7339 C CA . LYS F 1 50 ? 16.004 25.656 16.650 1.00 48.05 205 LYS F CA 1
ATOM 7340 C C . LYS F 1 50 ? 15.656 26.344 15.323 1.00 47.00 205 LYS F C 1
ATOM 7341 O O . LYS F 1 50 ? 16.093 25.912 14.254 1.00 45.34 205 LYS F O 1
ATOM 7347 N N . LYS F 1 51 ? 14.874 27.418 15.400 1.00 46.61 206 LYS F N 1
ATOM 7348 C CA . LYS F 1 51 ? 14.448 28.165 14.214 1.00 47.27 206 LYS F CA 1
ATOM 7349 C C . LYS F 1 51 ? 15.615 28.668 13.360 1.00 46.65 206 LYS F C 1
ATOM 7350 O O . LYS F 1 51 ? 15.621 28.505 12.137 1.00 45.52 206 LYS F O 1
ATOM 7356 N N . THR F 1 52 ? 16.595 29.281 14.015 1.00 44.82 207 THR F N 1
ATOM 7357 C CA . THR F 1 52 ? 17.771 29.824 13.341 1.00 44.34 207 THR F CA 1
ATOM 7358 C C . THR F 1 52 ? 18.621 28.761 12.654 1.00 43.31 207 THR F C 1
ATOM 7359 O O . THR F 1 52 ? 19.051 28.942 11.516 1.00 41.06 207 THR F O 1
ATOM 7363 N N . ALA F 1 53 ? 18.871 27.659 13.349 1.00 43.16 208 ALA F N 1
ATOM 7364 C CA . ALA F 1 53 ? 19.660 26.581 12.775 1.00 44.55 208 ALA F CA 1
ATOM 7365 C C . ALA F 1 53 ? 18.880 25.938 11.635 1.00 45.42 208 ALA F C 1
ATOM 7366 O O . ALA F 1 53 ? 19.458 25.500 10.642 1.00 45.70 208 ALA F O 1
ATOM 7368 N N . ASP F 1 54 ? 17.560 25.890 11.775 1.00 46.97 209 ASP F N 1
ATOM 7369 C CA . ASP F 1 54 ? 16.721 25.294 10.745 1.00 48.99 209 ASP F CA 1
ATOM 7370 C C . ASP F 1 54 ? 16.823 26.084 9.447 1.00 47.57 209 ASP F C 1
ATOM 7371 O O . ASP F 1 54 ? 16.971 25.507 8.371 1.00 47.06 209 ASP F O 1
ATOM 7376 N N . GLU F 1 55 ? 16.751 27.407 9.547 1.00 46.64 210 GLU F N 1
ATOM 7377 C CA . GLU F 1 55 ? 16.834 28.255 8.365 1.00 45.99 210 GLU F CA 1
ATOM 7378 C C . GLU F 1 55 ? 18.209 28.166 7.714 1.00 43.70 210 GLU F C 1
ATOM 7379 O O . GLU F 1 55 ? 18.322 28.042 6.493 1.00 43.31 210 GLU F O 1
ATOM 7385 N N . LEU F 1 56 ? 19.254 28.224 8.530 1.00 42.03 211 LEU F N 1
ATOM 7386 C CA . LEU F 1 56 ? 20.614 28.160 8.013 1.00 42.65 211 LEU F CA 1
ATOM 7387 C C . LEU F 1 56 ? 20.898 26.832 7.314 1.00 42.72 211 LEU F C 1
ATOM 7388 O O . LEU F 1 56 ? 21.505 26.803 6.242 1.00 42.82 211 LEU F O 1
ATOM 7393 N N . ILE F 1 57 ? 20.456 25.736 7.922 1.00 42.65 212 ILE F N 1
ATOM 7394 C CA . ILE F 1 57 ? 20.664 24.410 7.351 1.00 41.73 212 ILE F CA 1
ATOM 7395 C C . ILE F 1 57 ? 19.943 24.274 6.010 1.00 41.12 212 ILE F C 1
ATOM 7396 O O . ILE F 1 57 ? 20.510 23.765 5.044 1.00 40.49 212 ILE F O 1
ATOM 7401 N N . SER F 1 58 ? 18.697 24.735 5.950 1.00 42.13 213 SER F N 1
ATOM 7402 C CA . SER F 1 58 ? 17.920 24.686 4.712 1.00 43.18 213 SER F CA 1
ATOM 7403 C C . SER F 1 58 ? 18.687 25.422 3.624 1.00 43.30 213 SER F C 1
ATOM 7404 O O . SER F 1 58 ? 18.873 24.914 2.518 1.00 43.54 213 SER F O 1
ATOM 7407 N N . GLN F 1 59 ? 19.123 26.631 3.960 1.00 43.78 214 GLN F N 1
ATOM 7408 C CA . GLN F 1 59 ? 19.862 27.486 3.043 1.00 43.82 214 GLN F CA 1
ATOM 7409 C C . GLN F 1 59 ? 21.147 26.862 2.520 1.00 42.75 214 GLN F C 1
ATOM 7410 O O . GLN F 1 59 ? 21.419 26.917 1.320 1.00 43.41 214 GLN F O 1
ATOM 7416 N N . LEU F 1 60 ? 21.942 26.281 3.414 1.00 41.90 215 LEU F N 1
ATOM 7417 C CA . LEU F 1 60 ? 23.191 25.646 3.007 1.00 42.85 215 LEU F CA 1
ATOM 7418 C C . LEU F 1 60 ? 22.881 24.496 2.055 1.00 43.74 215 LEU F C 1
ATOM 7419 O O . LEU F 1 60 ? 23.499 24.373 0.993 1.00 41.88 215 LEU F O 1
ATOM 7424 N N . LEU F 1 61 ? 21.917 23.660 2.434 1.00 43.27 216 LEU F N 1
ATOM 7425 C CA . LEU F 1 61 ? 21.524 22.530 1.599 1.00 43.86 216 LEU F CA 1
ATOM 7426 C C . LEU F 1 61 ? 20.999 23.031 0.254 1.00 43.80 216 LEU F C 1
ATOM 7427 O O . LEU F 1 61 ? 21.324 22.477 -0.798 1.00 44.20 216 LEU F O 1
ATOM 7432 N N . TYR F 1 62 ? 20.199 24.091 0.288 1.00 43.54 217 TYR F N 1
ATOM 7433 C CA . TYR F 1 62 ? 19.647 24.650 -0.937 1.00 43.27 217 TYR F CA 1
ATOM 7434 C C . TYR F 1 62 ? 20.741 25.122 -1.891 1.00 43.75 217 TYR F C 1
ATOM 7435 O O . TYR F 1 62 ? 20.692 24.838 -3.087 1.00 43.43 217 TYR F O 1
ATOM 7444 N N . LEU F 1 63 ? 21.728 25.838 -1.359 1.00 44.30 218 LEU F N 1
ATOM 7445 C CA . LEU F 1 63 ? 22.827 26.348 -2.173 1.00 45.02 218 LEU F CA 1
ATOM 7446 C C . LEU F 1 63 ? 23.735 25.245 -2.709 1.00 45.21 218 LEU F C 1
ATOM 7447 O O . LEU F 1 63 ? 24.167 25.295 -3.859 1.00 45.96 218 LEU F O 1
ATOM 7452 N N . ASP F 1 64 ? 24.032 24.254 -1.875 1.00 46.53 219 ASP F N 1
ATOM 7453 C CA . ASP F 1 64 ? 24.907 23.165 -2.295 1.00 49.31 219 ASP F CA 1
ATOM 7454 C C . ASP F 1 64 ? 24.253 22.362 -3.413 1.00 51.80 219 ASP F C 1
ATOM 7455 O O . ASP F 1 64 ? 24.923 21.623 -4.133 1.00 52.22 219 ASP F O 1
ATOM 7460 N N . ASN F 1 65 ? 22.940 22.520 -3.552 1.00 54.70 220 ASN F N 1
ATOM 7461 C CA . ASN F 1 65 ? 22.182 21.828 -4.585 1.00 56.73 220 ASN F CA 1
ATOM 7462 C C . ASN F 1 65 ? 22.348 22.549 -5.925 1.00 58.42 220 ASN F C 1
ATOM 7463 O O . ASN F 1 65 ? 22.341 21.919 -6.983 1.00 58.98 220 ASN F O 1
ATOM 7468 N N . ILE F 1 66 ? 22.504 23.871 -5.871 1.00 58.60 221 ILE F N 1
ATOM 7469 C CA . ILE F 1 66 ? 22.680 24.678 -7.078 1.00 57.88 221 ILE F CA 1
ATOM 7470 C C . ILE F 1 66 ? 24.023 24.348 -7.717 1.00 58.18 221 ILE F C 1
ATOM 7471 O O . ILE F 1 66 ? 24.099 24.007 -8.897 1.00 60.14 221 ILE F O 1
ATOM 7476 N N . ASN F 1 67 ? 25.082 24.470 -6.927 1.00 57.09 222 ASN F N 1
ATOM 7477 C CA . ASN F 1 67 ? 26.436 24.171 -7.377 1.00 55.37 222 ASN F CA 1
ATOM 7478 C C . ASN F 1 67 ? 27.327 23.991 -6.156 1.00 54.41 222 ASN F C 1
ATOM 7479 O O . ASN F 1 67 ? 26.869 24.114 -5.020 1.00 54.38 222 ASN F O 1
ATOM 7484 N N . HIS F 1 68 ? 28.600 23.703 -6.388 1.00 53.28 223 HIS F N 1
ATOM 7485 C CA . HIS F 1 68 ? 29.529 23.494 -5.291 1.00 51.75 223 HIS F CA 1
ATOM 7486 C C . HIS F 1 68 ? 30.550 24.611 -5.148 1.00 51.44 223 HIS F C 1
ATOM 7487 O O . HIS F 1 68 ? 31.668 24.381 -4.687 1.00 49.83 223 HIS F O 1
ATOM 7494 N N . ASN F 1 69 ? 30.170 25.823 -5.542 1.00 52.10 224 ASN F N 1
ATOM 7495 C CA . ASN F 1 69 ? 31.074 26.959 -5.415 1.00 52.25 224 ASN F CA 1
ATOM 7496 C C . ASN F 1 69 ? 31.078 27.400 -3.961 1.00 51.45 224 ASN F C 1
ATOM 7497 O O . ASN F 1 69 ? 30.177 27.054 -3.194 1.00 52.62 224 ASN F O 1
ATOM 7502 N N . ASP F 1 70 ? 32.093 28.164 -3.581 1.00 49.61 225 ASP F N 1
ATOM 7503 C CA . ASP F 1 70 ? 32.204 28.638 -2.212 1.00 47.44 225 ASP F CA 1
ATOM 7504 C C . ASP F 1 70 ? 30.974 29.387 -1.717 1.00 44.36 225 ASP F C 1
ATOM 7505 O O . ASP F 1 70 ? 30.260 30.030 -2.483 1.00 43.62 225 ASP F O 1
ATOM 7510 N N . ILE F 1 71 ? 30.731 29.270 -0.419 1.00 43.08 226 ILE F N 1
ATOM 7511 C CA . ILE F 1 71 ? 29.621 29.938 0.237 1.00 40.28 226 ILE F CA 1
ATOM 7512 C C . ILE F 1 71 ? 30.260 30.830 1.288 1.00 41.02 226 ILE F C 1
ATOM 7513 O O . ILE F 1 71 ? 31.182 30.408 1.983 1.00 40.63 226 ILE F O 1
ATOM 7518 N N . LYS F 1 72 ? 29.793 32.067 1.389 1.00 41.25 227 LYS F N 1
ATOM 7519 C CA . LYS F 1 72 ? 30.340 32.983 2.375 1.00 42.14 227 LYS F CA 1
ATOM 7520 C C . LYS F 1 72 ? 29.317 33.201 3.476 1.00 41.53 227 LYS F C 1
ATOM 7521 O O . LYS F 1 72 ? 28.148 33.474 3.201 1.00 39.80 227 LYS F O 1
ATOM 7527 N N . ILE F 1 73 ? 29.762 33.077 4.721 1.00 41.05 228 ILE F N 1
ATOM 7528 C CA . ILE F 1 73 ? 28.883 33.259 5.863 1.00 40.68 228 ILE F CA 1
ATOM 7529 C C . ILE F 1 73 ? 29.431 34.289 6.845 1.00 41.00 228 ILE F C 1
ATOM 7530 O O . ILE F 1 73 ? 30.470 34.072 7.472 1.00 39.27 228 ILE F O 1
ATOM 7535 N N . TYR F 1 74 ? 28.732 35.415 6.966 1.00 41.00 229 TYR F N 1
ATOM 7536 C CA . TYR F 1 74 ? 29.123 36.458 7.906 1.00 41.61 229 TYR F CA 1
ATOM 7537 C C . TYR F 1 74 ? 28.570 36.019 9.255 1.00 41.22 229 TYR F C 1
ATOM 7538 O O . TYR F 1 74 ? 27.398 35.658 9.360 1.00 40.53 229 TYR F O 1
ATOM 7547 N N . ILE F 1 75 ? 29.411 36.054 10.283 1.00 40.41 230 ILE F N 1
ATOM 7548 C CA . ILE F 1 75 ? 29.004 35.622 11.609 1.00 38.31 230 ILE F CA 1
ATOM 7549 C C . ILE F 1 75 ? 29.112 36.686 12.693 1.00 38.91 230 ILE F C 1
ATOM 7550 O O . ILE F 1 75 ? 30.188 37.220 12.952 1.00 41.44 230 ILE F O 1
ATOM 7555 N N . ASN F 1 76 ? 27.980 36.977 13.325 1.00 38.88 231 ASN F N 1
ATOM 7556 C CA . ASN F 1 76 ? 27.889 37.941 14.418 1.00 39.58 231 ASN F CA 1
ATOM 7557 C C . ASN F 1 76 ? 26.814 37.359 15.325 1.00 40.66 231 ASN F C 1
ATOM 7558 O O . ASN F 1 76 ? 25.664 37.792 15.311 1.00 41.66 231 ASN F O 1
ATOM 7563 N N . SER F 1 77 ? 27.200 36.355 16.104 1.00 42.65 232 SER F N 1
ATOM 7564 C CA . SER F 1 77 ? 26.267 35.665 16.980 1.00 41.74 232 SER F CA 1
ATOM 7565 C C . SER F 1 77 ? 26.853 35.313 18.339 1.00 41.93 232 SER F C 1
ATOM 7566 O O . SER F 1 77 ? 28.021 34.944 18.446 1.00 42.97 232 SER F O 1
ATOM 7569 N N . PRO F 1 78 ? 26.037 35.421 19.399 1.00 41.91 233 PRO F N 1
ATOM 7570 C CA . PRO F 1 78 ? 26.455 35.111 20.768 1.00 41.29 233 PRO F CA 1
ATOM 7571 C C . PRO F 1 78 ? 26.351 33.612 21.015 1.00 42.40 233 PRO F C 1
ATOM 7572 O O . PRO F 1 78 ? 26.557 33.136 22.130 1.00 44.73 233 PRO F O 1
ATOM 7576 N N . GLY F 1 79 ? 26.027 32.872 19.963 1.00 41.22 234 GLY F N 1
ATOM 7577 C CA . GLY F 1 79 ? 25.880 31.437 20.099 1.00 40.75 234 GLY F CA 1
ATOM 7578 C C . GLY F 1 79 ? 24.466 31.095 20.527 1.00 40.45 234 GLY F C 1
ATOM 7579 O O . GLY F 1 79 ? 23.505 31.733 20.092 1.00 40.73 234 GLY F O 1
ATOM 7580 N N . GLY F 1 80 ? 24.333 30.093 21.386 1.00 40.21 235 GLY F N 1
ATOM 7581 C CA . GLY F 1 80 ? 23.017 29.695 21.848 1.00 41.29 235 GLY F CA 1
ATOM 7582 C C . GLY F 1 80 ? 22.988 28.233 22.245 1.00 43.31 235 GLY F C 1
ATOM 7583 O O . GLY F 1 80 ? 23.669 27.823 23.184 1.00 44.84 235 GLY F O 1
ATOM 7584 N N . SER F 1 81 ? 22.198 27.445 21.525 1.00 43.98 236 SER F N 1
ATOM 7585 C CA . SER F 1 81 ? 22.073 26.017 21.797 1.00 44.98 236 SER F CA 1
ATOM 7586 C C . SER F 1 81 ? 23.219 25.234 21.165 1.00 43.47 236 SER F C 1
ATOM 7587 O O . SER F 1 81 ? 23.423 25.285 19.953 1.00 43.21 236 SER F O 1
ATOM 7590 N N . ILE F 1 82 ? 23.964 24.502 21.984 1.00 42.32 237 ILE F N 1
ATOM 7591 C CA . ILE F 1 82 ? 25.074 23.722 21.466 1.00 41.58 237 ILE F CA 1
ATOM 7592 C C . ILE F 1 82 ? 24.594 22.617 20.529 1.00 42.82 237 ILE F C 1
ATOM 7593 O O . ILE F 1 82 ? 25.247 22.330 19.526 1.00 43.50 237 ILE F O 1
ATOM 7598 N N . ASN F 1 83 ? 23.453 22.008 20.848 1.00 43.12 238 ASN F N 1
ATOM 7599 C CA . ASN F 1 83 ? 22.883 20.950 20.013 1.00 44.10 238 ASN F CA 1
ATOM 7600 C C . ASN F 1 83 ? 22.650 21.464 18.600 1.00 43.94 238 ASN F C 1
ATOM 7601 O O . ASN F 1 83 ? 23.019 20.824 17.618 1.00 42.71 238 ASN F O 1
ATOM 7606 N N . GLU F 1 84 ? 22.018 22.628 18.517 1.00 44.34 239 GLU F N 1
ATOM 7607 C CA . GLU F 1 84 ? 21.716 23.256 17.243 1.00 44.66 239 GLU F CA 1
ATOM 7608 C C . GLU F 1 84 ? 22.995 23.630 16.504 1.00 43.91 239 GLU F C 1
ATOM 7609 O O . GLU F 1 84 ? 23.068 23.521 15.279 1.00 43.81 239 GLU F O 1
ATOM 7615 N N . GLY F 1 85 ? 24.000 24.067 17.255 1.00 42.02 240 GLY F N 1
ATOM 7616 C CA . GLY F 1 85 ? 25.264 24.443 16.651 1.00 40.81 240 GLY F CA 1
ATOM 7617 C C . GLY F 1 85 ? 25.975 23.258 16.026 1.00 40.67 240 GLY F C 1
ATOM 7618 O O . GLY F 1 85 ? 26.544 23.371 14.938 1.00 40.88 240 GLY F O 1
ATOM 7619 N N . LEU F 1 86 ? 25.948 22.120 16.716 1.00 39.16 241 LEU F N 1
ATOM 7620 C CA . LEU F 1 86 ? 26.585 20.905 16.217 1.00 37.63 241 LEU F CA 1
ATOM 7621 C C . LEU F 1 86 ? 25.815 20.378 15.011 1.00 37.06 241 LEU F C 1
ATOM 7622 O O . LEU F 1 86 ? 26.378 19.699 14.157 1.00 37.36 241 LEU F O 1
ATOM 7627 N N . ALA F 1 87 ? 24.525 20.689 14.942 1.00 36.82 242 ALA F N 1
ATOM 7628 C CA . ALA F 1 87 ? 23.719 20.264 13.803 1.00 37.59 242 ALA F CA 1
ATOM 7629 C C . ALA F 1 87 ? 24.200 21.087 12.611 1.00 36.52 242 ALA F C 1
ATOM 7630 O O . ALA F 1 87 ? 24.430 20.560 11.528 1.00 36.98 242 ALA F O 1
ATOM 7632 N N . ILE F 1 88 ? 24.356 22.389 12.829 1.00 37.26 243 ILE F N 1
ATOM 7633 C CA . ILE F 1 88 ? 24.837 23.290 11.792 1.00 35.21 243 ILE F CA 1
ATOM 7634 C C . ILE F 1 88 ? 26.238 22.837 11.389 1.00 34.73 243 ILE F C 1
ATOM 7635 O O . ILE F 1 88 ? 26.577 22.792 10.210 1.00 33.60 243 ILE F O 1
ATOM 7640 N N . LEU F 1 89 ? 27.046 22.487 12.381 1.00 35.90 244 LEU F N 1
ATOM 7641 C CA . LEU F 1 89 ? 28.407 22.038 12.126 1.00 38.09 244 LEU F CA 1
ATOM 7642 C C . LEU F 1 89 ? 28.418 20.782 11.249 1.00 40.24 244 LEU F C 1
ATOM 7643 O O . LEU F 1 89 ?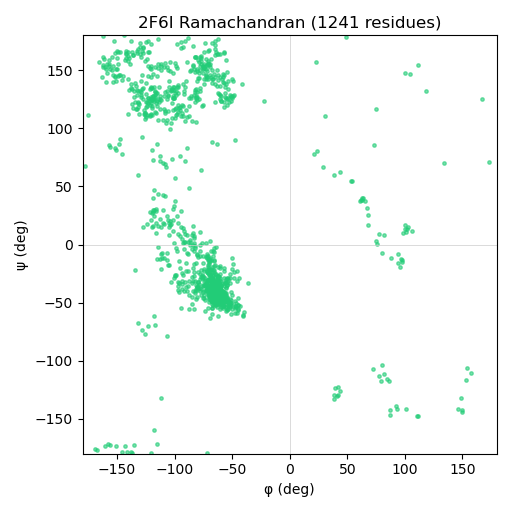 29.281 20.637 10.382 1.00 39.59 244 LEU F O 1
ATOM 7648 N N . ASP F 1 90 ? 27.465 19.876 11.475 1.00 41.46 245 ASP F N 1
ATOM 7649 C CA . ASP F 1 90 ? 27.383 18.653 10.678 1.00 42.74 245 ASP F CA 1
ATOM 7650 C C . ASP F 1 90 ? 27.069 18.964 9.218 1.00 41.96 245 ASP F C 1
ATOM 7651 O O . ASP F 1 90 ? 27.662 18.385 8.306 1.00 41.19 245 ASP F O 1
ATOM 7656 N N . ILE F 1 91 ? 26.126 19.877 9.009 1.00 40.32 246 ILE F N 1
ATOM 7657 C CA . ILE F 1 91 ? 25.723 20.277 7.670 1.00 41.97 246 ILE F CA 1
ATOM 7658 C C . ILE F 1 91 ? 26.876 20.994 6.983 1.00 43.30 246 ILE F C 1
ATOM 7659 O O . ILE F 1 91 ? 27.123 20.796 5.795 1.00 42.66 246 ILE F O 1
ATOM 7664 N N . PHE F 1 92 ? 27.574 21.825 7.749 1.00 46.10 247 PHE F N 1
ATOM 7665 C CA . PHE F 1 92 ? 28.724 22.574 7.257 1.00 48.02 247 PHE F CA 1
ATOM 7666 C C . PHE F 1 92 ? 29.677 21.612 6.571 1.00 48.78 247 PHE F C 1
ATOM 7667 O O . PHE F 1 92 ? 30.115 21.843 5.445 1.00 49.82 247 PHE F O 1
ATOM 7675 N N . ASN F 1 93 ? 29.990 20.529 7.274 1.00 48.54 248 ASN F N 1
ATOM 7676 C CA . ASN F 1 93 ? 30.921 19.520 6.790 1.00 49.09 248 ASN F CA 1
ATOM 7677 C C . ASN F 1 93 ? 30.309 18.422 5.926 1.00 49.36 248 ASN F C 1
ATOM 7678 O O . ASN F 1 93 ? 31.011 17.505 5.497 1.00 48.30 248 ASN F O 1
ATOM 7683 N N . TYR F 1 94 ? 29.009 18.516 5.663 1.00 49.23 249 TYR F N 1
ATOM 7684 C CA . TYR F 1 94 ? 28.333 17.521 4.837 1.00 49.45 249 TYR F CA 1
ATOM 7685 C C . TYR F 1 94 ? 28.199 17.975 3.383 1.00 47.95 249 TYR F C 1
ATOM 7686 O O . TYR F 1 94 ? 28.345 17.173 2.459 1.00 46.74 249 TYR F O 1
ATOM 7695 N N . ILE F 1 95 ? 27.918 19.258 3.183 1.00 45.77 250 ILE F N 1
ATOM 7696 C CA . ILE F 1 95 ? 27.775 19.804 1.840 1.00 44.00 250 ILE F CA 1
ATOM 7697 C C . ILE F 1 95 ? 29.133 19.796 1.143 1.00 44.71 250 ILE F C 1
ATOM 7698 O O . ILE F 1 95 ? 30.169 19.733 1.798 1.00 44.41 250 ILE F O 1
ATOM 7703 N N . LYS F 1 96 ? 29.127 19.857 -0.185 1.00 46.88 251 LYS F N 1
ATOM 7704 C CA . LYS F 1 96 ? 30.371 19.845 -0.954 1.00 49.51 251 LYS F CA 1
ATOM 7705 C C . LYS F 1 96 ? 31.059 21.205 -1.024 1.00 49.28 251 LYS F C 1
ATOM 7706 O O . LYS F 1 96 ? 32.286 21.288 -0.999 1.00 50.09 251 LYS F O 1
ATOM 7712 N N . SER F 1 97 ? 30.265 22.265 -1.108 1.00 49.24 252 SER F N 1
ATOM 7713 C CA . SER F 1 97 ? 30.791 23.623 -1.198 1.00 48.37 252 SER F CA 1
ATOM 7714 C C . SER F 1 97 ? 31.683 24.006 -0.021 1.00 48.60 252 SER F C 1
ATOM 7715 O O . SER F 1 97 ? 31.396 23.658 1.125 1.00 47.93 252 SER F O 1
ATOM 7718 N N . ASP F 1 98 ? 32.770 24.717 -0.309 1.00 49.81 253 ASP F N 1
ATOM 7719 C CA . ASP F 1 98 ? 33.657 25.178 0.750 1.00 50.57 253 ASP F CA 1
ATOM 7720 C C . ASP F 1 98 ? 32.932 26.337 1.401 1.00 49.36 253 ASP F C 1
ATOM 7721 O O . ASP F 1 98 ? 32.119 27.012 0.764 1.00 47.57 253 ASP F O 1
ATOM 7726 N N . ILE F 1 99 ? 33.227 26.577 2.669 1.00 47.68 254 ILE F N 1
ATOM 7727 C CA . ILE F 1 99 ? 32.585 27.665 3.377 1.00 47.15 254 ILE F CA 1
ATOM 7728 C C . ILE F 1 99 ? 33.613 28.603 3.976 1.00 46.23 254 ILE F C 1
ATOM 7729 O O . ILE F 1 99 ? 34.437 28.188 4.789 1.00 46.22 254 ILE F O 1
ATOM 7734 N N . GLN F 1 100 ? 33.593 29.860 3.552 1.00 45.58 255 GLN F N 1
ATOM 7735 C CA . GLN F 1 100 ? 34.510 30.827 4.128 1.00 47.47 255 GLN F CA 1
ATOM 7736 C C . GLN F 1 100 ? 33.714 31.642 5.127 1.00 46.28 255 GLN F C 1
ATOM 7737 O O . GLN F 1 100 ? 32.644 32.163 4.816 1.00 45.98 255 GLN F O 1
ATOM 7743 N N . THR F 1 101 ? 34.237 31.716 6.342 1.00 44.80 256 THR F N 1
ATOM 7744 C CA . THR F 1 101 ? 33.580 32.435 7.413 1.00 43.55 256 THR F CA 1
ATOM 7745 C C . THR F 1 101 ? 34.254 33.764 7.707 1.00 43.86 256 THR F C 1
ATOM 7746 O O . THR F 1 101 ? 35.482 33.880 7.676 1.00 42.37 256 THR F O 1
ATOM 7750 N N . ILE F 1 102 ? 33.426 34.766 7.985 1.00 43.06 257 ILE F N 1
ATOM 7751 C CA . ILE F 1 102 ? 33.892 36.106 8.299 1.00 43.05 257 ILE F CA 1
ATOM 7752 C C . ILE F 1 102 ? 33.085 36.623 9.477 1.00 44.39 257 ILE F C 1
ATOM 7753 O O . ILE F 1 102 ? 31.861 36.719 9.407 1.00 45.72 257 ILE F O 1
ATOM 7758 N N . SER F 1 103 ? 33.774 36.963 10.558 1.00 44.59 258 SER F N 1
ATOM 7759 C CA . SER F 1 103 ? 33.106 37.450 11.753 1.00 43.82 258 SER F CA 1
ATOM 7760 C C . SER F 1 103 ? 33.221 38.952 11.951 1.00 43.88 258 SER F C 1
ATOM 7761 O O . SER F 1 103 ? 34.129 39.598 11.429 1.00 43.91 258 SER F O 1
ATOM 7764 N N . PHE F 1 104 ? 32.273 39.495 12.705 1.00 43.91 259 PHE F N 1
ATOM 7765 C CA . PHE F 1 104 ? 32.245 40.909 13.054 1.00 45.48 259 PHE F CA 1
ATOM 7766 C C . PHE F 1 104 ? 31.249 41.059 14.192 1.00 44.78 259 PHE F C 1
ATOM 7767 O O . PHE F 1 104 ? 30.371 40.215 14.366 1.00 45.69 259 PHE F O 1
ATOM 7775 N N . GLY F 1 105 ? 31.391 42.124 14.969 1.00 44.04 260 GLY F N 1
ATOM 7776 C CA . GLY F 1 105 ? 30.501 42.333 16.093 1.00 43.78 260 GLY F CA 1
ATOM 7777 C C . GLY F 1 105 ? 30.973 41.501 17.270 1.00 44.96 260 GLY F C 1
ATOM 7778 O O . GLY F 1 105 ? 32.027 41.769 17.846 1.00 47.12 260 GLY F O 1
ATOM 7779 N N . LEU F 1 106 ? 30.199 40.482 17.625 1.00 43.78 261 LEU F N 1
ATOM 7780 C CA . LEU F 1 106 ? 30.547 39.609 18.737 1.00 43.15 261 LEU F CA 1
ATOM 7781 C C . LEU F 1 106 ? 30.270 38.172 18.315 1.00 42.66 261 LEU F C 1
ATOM 7782 O O . LEU F 1 106 ? 29.221 37.880 17.739 1.00 42.86 261 LEU F O 1
ATOM 7787 N N . VAL F 1 107 ? 31.218 37.283 18.589 1.00 40.38 262 VAL F N 1
ATOM 7788 C CA . VAL F 1 107 ? 31.072 35.876 18.248 1.00 39.09 262 VAL F CA 1
ATOM 7789 C C . VAL F 1 107 ? 31.470 35.057 19.463 1.00 39.32 262 VAL F C 1
ATOM 7790 O O . VAL F 1 107 ? 32.538 35.266 20.037 1.00 37.83 262 VAL F O 1
ATOM 7794 N N . ALA F 1 108 ? 30.603 34.126 19.855 1.00 40.17 263 ALA F N 1
ATOM 7795 C CA . ALA F 1 108 ? 30.855 33.310 21.032 1.00 40.44 263 ALA F CA 1
ATOM 7796 C C . ALA F 1 108 ? 30.421 31.857 20.916 1.00 42.58 263 ALA F C 1
ATOM 7797 O O . ALA F 1 108 ? 29.656 31.480 20.028 1.00 41.49 263 ALA F O 1
ATOM 7799 N N . SER F 1 109 ? 30.923 31.053 21.847 1.00 45.01 264 SER F N 1
ATOM 7800 C CA . SER F 1 109 ? 30.619 29.632 21.926 1.00 45.22 264 SER F CA 1
ATOM 7801 C C . SER F 1 109 ? 30.536 28.955 20.568 1.00 44.60 264 SER F C 1
ATOM 7802 O O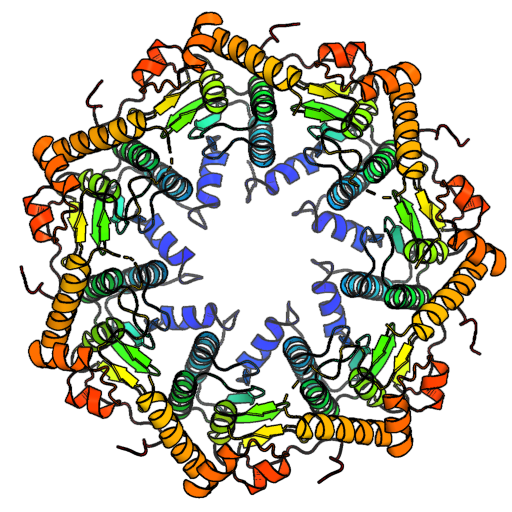 . SER F 1 109 ? 31.477 29.007 19.777 1.00 45.50 264 SER F O 1
ATOM 7805 N N . MET F 1 110 ? 29.397 28.326 20.305 1.00 43.53 265 MET F N 1
ATOM 7806 C CA . MET F 1 110 ? 29.173 27.608 19.059 1.00 43.12 265 MET F CA 1
ATOM 7807 C C . MET F 1 110 ? 29.398 28.475 17.824 1.00 42.46 265 MET F C 1
ATOM 7808 O O . MET F 1 110 ? 29.781 27.970 16.770 1.00 42.66 265 MET F O 1
ATOM 7813 N N . ALA F 1 111 ? 29.157 29.777 17.949 1.00 41.37 266 ALA F N 1
ATOM 7814 C CA . ALA F 1 111 ? 29.360 30.685 16.824 1.00 41.05 266 ALA F CA 1
ATOM 7815 C C . ALA F 1 111 ? 30.853 30.744 16.505 1.00 41.12 266 ALA F C 1
ATOM 7816 O O . ALA F 1 111 ? 31.250 30.815 15.339 1.00 41.62 266 ALA F O 1
ATOM 7818 N N . SER F 1 112 ? 31.675 30.698 17.549 1.00 39.89 267 SER F N 1
ATOM 7819 C CA . SER F 1 112 ? 33.123 30.731 17.387 1.00 41.86 267 SER F CA 1
ATOM 7820 C C . SER F 1 112 ? 33.626 29.431 16.767 1.00 41.67 267 SER F C 1
ATOM 7821 O O . SER F 1 112 ? 34.540 29.437 15.938 1.00 42.02 267 SER F O 1
ATOM 7824 N N . VAL F 1 113 ? 33.031 28.315 17.174 1.00 41.23 268 VAL F N 1
ATOM 7825 C CA . VAL F 1 113 ? 33.430 27.018 16.642 1.00 40.79 268 VAL F CA 1
ATOM 7826 C C . VAL F 1 113 ? 33.062 26.942 15.166 1.00 41.41 268 VAL F C 1
ATOM 7827 O O . VAL F 1 113 ? 33.788 26.361 14.356 1.00 40.14 268 VAL F O 1
ATOM 7831 N N . ILE F 1 114 ? 31.925 27.536 14.819 1.00 41.58 269 ILE F N 1
ATOM 7832 C CA . ILE F 1 114 ? 31.481 27.543 13.434 1.00 41.35 269 ILE F CA 1
ATOM 7833 C C . ILE F 1 114 ? 32.427 28.437 12.644 1.00 39.70 269 ILE F C 1
ATOM 7834 O O . ILE F 1 114 ? 32.807 28.114 11.521 1.00 40.97 269 ILE F O 1
ATOM 7839 N N . LEU F 1 115 ? 32.820 29.555 13.247 1.00 39.00 270 LEU F N 1
ATOM 7840 C CA . LEU F 1 115 ? 33.748 30.481 12.607 1.00 37.14 270 LEU F CA 1
ATOM 7841 C C . LEU F 1 115 ? 35.055 29.746 12.330 1.00 36.90 270 LEU F C 1
ATOM 7842 O O . LEU F 1 115 ? 35.611 29.827 11.237 1.00 34.15 270 LEU F O 1
ATOM 7847 N N . ALA F 1 116 ? 35.524 29.008 13.332 1.00 37.79 271 ALA F N 1
ATOM 7848 C CA . ALA F 1 116 ? 36.771 28.258 13.237 1.00 39.79 271 ALA F CA 1
ATOM 7849 C C . ALA F 1 116 ? 36.744 27.043 12.312 1.00 42.68 271 ALA F C 1
ATOM 7850 O O . ALA F 1 116 ? 37.801 26.522 11.957 1.00 43.12 271 ALA F O 1
ATOM 7852 N N . SER F 1 117 ? 35.558 26.586 11.917 1.00 44.72 272 SER F N 1
ATOM 7853 C CA . SER F 1 117 ? 35.472 25.420 11.040 1.00 47.01 272 SER F CA 1
ATOM 7854 C C . SER F 1 117 ? 35.443 25.791 9.566 1.00 47.57 272 SER F C 1
ATOM 7855 O O . SER F 1 117 ? 35.328 24.919 8.704 1.00 49.22 272 SER F O 1
ATOM 7858 N N . GLY F 1 118 ? 35.537 27.083 9.276 1.00 47.68 273 GLY F N 1
ATOM 7859 C CA . GLY F 1 118 ? 35.527 27.518 7.894 1.00 48.12 273 GLY F CA 1
ATOM 7860 C C . GLY F 1 118 ? 36.728 26.930 7.184 1.00 50.99 273 GLY F C 1
ATOM 7861 O O . GLY F 1 118 ? 37.664 26.467 7.837 1.00 51.78 273 GLY F O 1
ATOM 7862 N N . LYS F 1 119 ? 36.715 26.937 5.856 1.00 52.12 274 LYS F N 1
ATOM 7863 C CA . LYS F 1 119 ? 37.834 26.387 5.105 1.00 53.42 274 LYS F CA 1
ATOM 7864 C C . LYS F 1 119 ? 39.132 27.056 5.541 1.00 54.50 274 LYS F C 1
ATOM 7865 O O . LYS F 1 119 ? 39.242 28.285 5.529 1.00 54.84 274 LYS F O 1
ATOM 7871 N N . LYS F 1 120 ? 40.111 26.244 5.934 1.00 54.25 275 LYS F N 1
ATOM 7872 C CA . LYS F 1 120 ? 41.398 26.767 6.378 1.00 53.23 275 LYS F CA 1
ATOM 7873 C C . LYS F 1 120 ? 41.955 27.741 5.344 1.00 52.79 275 LYS F C 1
ATOM 7874 O O . LYS F 1 120 ? 42.057 27.419 4.158 1.00 51.56 275 LYS F O 1
ATOM 7876 N N . GLY F 1 121 ? 42.306 28.936 5.808 1.00 52.47 276 GLY F N 1
ATOM 7877 C CA . GLY F 1 121 ? 42.839 29.953 4.923 1.00 49.24 276 GLY F CA 1
ATOM 7878 C C . GLY F 1 121 ? 41.754 30.922 4.502 1.00 49.75 276 GLY F C 1
ATOM 7879 O O . GLY F 1 121 ? 42.038 31.995 3.972 1.00 49.71 276 GLY F O 1
ATOM 7880 N N . LYS F 1 122 ? 40.503 30.552 4.752 1.00 49.34 277 LYS F N 1
ATOM 7881 C CA . LYS F 1 122 ? 39.376 31.397 4.375 1.00 50.04 277 LYS F CA 1
ATOM 7882 C C . LYS F 1 122 ? 38.585 31.903 5.580 1.00 47.41 277 LYS F C 1
ATOM 7883 O O . LYS F 1 122 ? 37.503 32.467 5.430 1.00 47.91 277 LYS F O 1
ATOM 7889 N N . ARG F 1 123 ? 39.129 31.695 6.774 1.00 44.94 278 ARG F N 1
ATOM 7890 C CA . ARG F 1 123 ? 38.481 32.141 8.001 1.00 43.88 278 ARG F CA 1
ATOM 7891 C C . ARG F 1 123 ? 39.039 33.514 8.342 1.00 44.10 278 ARG F C 1
ATOM 7892 O O . ARG F 1 123 ? 40.217 33.649 8.676 1.00 42.50 278 ARG F O 1
ATOM 7900 N N . LYS F 1 124 ? 38.184 34.528 8.259 1.00 44.48 279 LYS F N 1
ATOM 7901 C CA . LYS F 1 124 ? 38.595 35.901 8.522 1.00 44.79 279 LYS F CA 1
ATOM 7902 C C . LYS F 1 124 ? 37.712 36.605 9.548 1.00 44.49 279 LYS F C 1
ATOM 7903 O O . LYS F 1 124 ? 36.653 36.106 9.926 1.00 44.55 279 LYS F O 1
ATOM 7909 N N . SER F 1 125 ? 38.155 37.780 9.977 1.00 42.83 280 SER F N 1
ATOM 7910 C CA . SER F 1 125 ? 37.426 38.572 10.952 1.00 41.76 280 SER F CA 1
ATOM 7911 C C . SER F 1 125 ? 37.744 40.048 10.796 1.00 42.72 280 SER F C 1
ATOM 7912 O O . SER F 1 125 ? 38.893 40.417 10.559 1.00 42.72 280 SER F O 1
ATOM 7915 N N . LEU F 1 126 ? 36.725 40.892 10.921 1.00 42.36 281 LEU F N 1
ATOM 7916 C CA . LEU F 1 126 ? 36.940 42.326 10.838 1.00 41.99 281 LEU F CA 1
ATOM 7917 C C . LEU F 1 126 ? 37.684 42.703 12.124 1.00 42.55 281 LEU F C 1
ATOM 7918 O O . LEU F 1 126 ? 37.621 41.978 13.115 1.00 40.60 281 LEU F O 1
ATOM 7923 N N . PRO F 1 127 ? 38.393 43.843 12.122 1.00 43.38 282 PRO F N 1
ATOM 7924 C CA . PRO F 1 127 ? 39.180 44.358 13.251 1.00 42.58 282 PRO F CA 1
ATOM 7925 C C . PRO F 1 127 ? 38.576 44.413 14.661 1.00 42.25 282 PRO F C 1
ATOM 7926 O O . PRO F 1 127 ? 39.179 43.906 15.606 1.00 41.82 282 PRO F O 1
ATOM 7930 N N . ASN F 1 128 ? 37.407 45.029 14.811 1.00 41.69 283 ASN F N 1
ATOM 7931 C CA . ASN F 1 128 ? 36.780 45.165 16.131 1.00 43.42 283 ASN F CA 1
ATOM 7932 C C . ASN F 1 128 ? 35.945 44.000 16.653 1.00 43.33 283 ASN F C 1
ATOM 7933 O O . ASN F 1 128 ? 35.265 44.137 17.669 1.00 43.24 283 ASN F O 1
ATOM 7938 N N . CYS F 1 129 ? 35.988 42.858 15.982 1.00 42.25 284 CYS F N 1
ATOM 7939 C CA . CYS F 1 129 ? 35.202 41.724 16.444 1.00 44.13 284 CYS F CA 1
ATOM 7940 C C . CYS F 1 129 ? 35.732 41.194 17.771 1.00 42.70 284 CYS F C 1
ATOM 7941 O O . CYS F 1 129 ? 36.942 41.119 17.985 1.00 44.20 284 CYS F O 1
ATOM 7944 N N . ARG F 1 130 ? 34.820 40.851 18.672 1.00 40.00 285 ARG F N 1
ATOM 7945 C CA . ARG F 1 130 ? 35.208 40.292 19.959 1.00 39.60 285 ARG F CA 1
ATOM 7946 C C . ARG F 1 130 ? 34.865 38.810 19.866 1.00 38.88 285 ARG F C 1
ATOM 7947 O O . ARG F 1 130 ? 33.744 38.443 19.509 1.00 37.96 285 ARG F O 1
ATOM 7955 N N . ILE F 1 131 ? 35.839 37.964 20.173 1.00 38.07 286 ILE F N 1
ATOM 7956 C CA . ILE F 1 131 ? 35.658 36.523 20.088 1.00 37.77 286 ILE F CA 1
ATOM 7957 C C . ILE F 1 131 ? 35.910 35.831 21.421 1.00 38.58 286 ILE F C 1
ATOM 7958 O O . ILE F 1 131 ? 36.894 36.108 22.103 1.00 38.29 286 ILE F O 1
ATOM 7963 N N . MET F 1 132 ? 35.011 34.926 21.789 1.00 40.57 287 MET F N 1
ATOM 7964 C CA . MET F 1 132 ? 35.132 34.202 23.051 1.00 41.80 287 MET F CA 1
ATOM 7965 C C . MET F 1 132 ? 34.675 32.759 22.892 1.00 42.93 287 MET F C 1
ATOM 7966 O O . MET F 1 132 ? 33.924 32.434 21.972 1.00 44.64 287 MET F O 1
ATOM 7971 N N . ILE F 1 133 ? 35.124 31.898 23.797 1.00 43.44 288 ILE F N 1
ATOM 7972 C CA . ILE F 1 133 ? 34.764 30.488 23.752 1.00 46.22 288 ILE F CA 1
ATOM 7973 C C . ILE F 1 133 ? 33.517 30.185 24.586 1.00 47.73 288 ILE F C 1
ATOM 7974 O O . ILE F 1 133 ? 32.664 29.401 24.174 1.00 47.73 288 ILE F O 1
ATOM 7979 N N . HIS F 1 134 ? 33.420 30.815 25.753 1.00 51.05 289 HIS F N 1
ATOM 7980 C CA . HIS F 1 134 ? 32.292 30.629 26.666 1.00 53.70 289 HIS F CA 1
ATOM 7981 C C . HIS F 1 134 ? 30.971 31.074 26.029 1.00 55.54 289 HIS F C 1
ATOM 7982 O O . HIS F 1 134 ? 30.952 31.577 24.905 1.00 54.59 289 HIS F O 1
ATOM 7989 N N . GLN F 1 135 ? 29.870 30.892 26.755 1.00 57.77 290 GLN F N 1
ATOM 7990 C CA . GLN F 1 135 ? 28.548 31.276 26.259 1.00 59.65 290 GLN F CA 1
ATOM 7991 C C . GLN F 1 135 ? 28.005 32.486 27.015 1.00 61.09 290 GLN F C 1
ATOM 7992 O O . GLN F 1 135 ? 27.776 32.419 28.221 1.00 62.60 290 GLN F O 1
ATOM 7998 N N . PRO F 1 136 ? 27.791 33.610 26.314 1.00 62.65 291 PRO F N 1
ATOM 7999 C CA . PRO F 1 136 ? 27.267 34.817 26.962 1.00 63.65 291 PRO F CA 1
ATOM 8000 C C . PRO F 1 136 ? 25.760 34.765 27.225 1.00 64.98 291 PRO F C 1
ATOM 8001 O O . PRO F 1 136 ? 25.216 35.625 27.920 1.00 65.23 291 PRO F O 1
ATOM 8005 N N . LEU F 1 137 ? 25.091 33.755 26.672 1.00 66.63 292 LEU F N 1
ATOM 8006 C CA . LEU F 1 137 ? 23.649 33.596 26.857 1.00 68.13 292 LEU F CA 1
ATOM 8007 C C . LEU F 1 137 ? 23.311 32.631 27.992 1.00 69.36 292 LEU F C 1
ATOM 8008 O O . LEU F 1 137 ? 22.167 32.573 28.444 1.00 69.76 292 LEU F O 1
ATOM 8013 N N . GLY F 1 138 ? 24.306 31.869 28.440 1.00 70.95 293 GLY F N 1
ATOM 8014 C CA . GLY F 1 138 ? 24.084 30.921 29.518 1.00 73.61 293 GLY F CA 1
ATOM 8015 C C . GLY F 1 138 ? 24.157 29.467 29.084 1.00 74.94 293 GLY F C 1
ATOM 8016 O O . GLY F 1 138 ? 23.909 29.144 27.922 1.00 75.09 293 GLY F O 1
ATOM 8017 N N . ASN F 1 139 ? 24.495 28.589 30.026 1.00 76.46 294 ASN F N 1
ATOM 8018 C CA . ASN F 1 139 ? 24.603 27.158 29.756 1.00 77.71 294 ASN F CA 1
ATOM 8019 C C . ASN F 1 139 ? 23.246 26.555 29.397 1.00 78.63 294 ASN F C 1
ATOM 8020 O O . ASN F 1 139 ? 23.171 25.433 28.895 1.00 77.98 294 ASN F O 1
ATOM 8022 N N . ALA F 1 140 ? 22.179 27.307 29.660 1.00 80.42 295 ALA F N 1
ATOM 8023 C CA . ALA F 1 140 ? 20.818 26.860 29.366 1.00 81.87 295 ALA F CA 1
ATOM 8024 C C . ALA F 1 140 ? 20.292 27.519 28.091 1.00 82.63 295 ALA F C 1
ATOM 8025 O O . ALA F 1 140 ? 20.408 28.734 27.914 1.00 83.18 295 ALA F O 1
ATOM 8027 N N . PHE F 1 141 ? 19.712 26.713 27.206 1.00 83.57 296 PHE F N 1
ATOM 8028 C CA . PHE F 1 141 ? 19.174 27.217 25.947 1.00 83.71 296 PHE F CA 1
ATOM 8029 C C . PHE F 1 141 ? 17.788 26.643 25.655 1.00 84.13 296 PHE F C 1
ATOM 8030 O O . PHE F 1 141 ? 17.545 25.446 25.823 1.00 84.12 296 PHE F O 1
ATOM 8032 N N . GLN F 1 150 ? 19.406 18.468 31.856 1.00 57.04 305 GLN F N 1
ATOM 8033 C CA . GLN F 1 150 ? 20.145 17.210 31.924 1.00 59.18 305 GLN F CA 1
ATOM 8034 C C . GLN F 1 150 ? 21.629 17.506 32.154 1.00 57.96 305 GLN F C 1
ATOM 8035 O O . GLN F 1 150 ? 22.418 17.572 31.209 1.00 58.24 305 GLN F O 1
ATOM 8041 N N . THR F 1 151 ? 21.996 17.675 33.420 1.00 55.41 306 THR F N 1
ATOM 8042 C CA . THR F 1 151 ? 23.366 17.994 33.816 1.00 52.72 306 THR F CA 1
ATOM 8043 C C . THR F 1 151 ? 24.479 17.278 33.044 1.00 50.19 306 THR F C 1
ATOM 8044 O O . THR F 1 151 ? 25.328 17.931 32.439 1.00 48.60 306 THR F O 1
ATOM 8048 N N . LYS F 1 152 ? 24.485 15.948 33.062 1.00 48.46 307 LYS F N 1
ATOM 8049 C CA . LYS F 1 152 ? 25.518 15.189 32.357 1.00 48.22 307 LYS F CA 1
ATOM 8050 C C . LYS F 1 152 ? 25.550 15.452 30.851 1.00 46.88 307 LYS F C 1
ATOM 8051 O O . LYS F 1 152 ? 26.614 15.393 30.231 1.00 45.02 307 LYS F O 1
ATOM 8057 N N . GLU F 1 153 ? 24.392 15.736 30.262 1.00 44.23 308 GLU F N 1
ATOM 8058 C CA . GLU F 1 153 ? 24.335 15.990 28.827 1.00 44.12 308 GLU F CA 1
ATOM 8059 C C . GLU F 1 153 ? 24.928 17.351 28.489 1.00 43.89 308 GLU F C 1
ATOM 8060 O O . GLU F 1 153 ? 25.555 17.511 27.443 1.00 42.63 308 GLU F O 1
ATOM 8066 N N . ILE F 1 154 ? 24.730 18.331 29.368 1.00 43.04 309 ILE F N 1
ATOM 8067 C CA . ILE F 1 154 ? 25.283 19.660 29.136 1.00 42.11 309 ILE F CA 1
ATOM 8068 C C . ILE F 1 154 ? 26.805 19.564 29.135 1.00 42.99 309 ILE F C 1
ATOM 8069 O O . ILE F 1 154 ? 27.470 20.163 28.290 1.00 41.81 309 ILE F O 1
ATOM 8074 N N . LEU F 1 155 ? 27.353 18.801 30.079 1.00 43.79 310 LEU F N 1
ATOM 8075 C CA . LEU F 1 155 ? 28.801 18.628 30.171 1.00 44.78 310 LEU F CA 1
ATOM 8076 C C . LEU F 1 155 ? 29.347 17.887 28.963 1.00 43.23 310 LEU F C 1
ATOM 8077 O O . LEU F 1 155 ? 30.373 18.268 28.401 1.00 44.83 310 LEU F O 1
ATOM 8082 N N . TYR F 1 156 ? 28.666 16.817 28.569 1.00 41.43 311 TYR F N 1
ATOM 8083 C CA . TYR F 1 156 ? 29.099 16.038 27.419 1.00 37.96 311 TYR F CA 1
ATOM 8084 C C . TYR F 1 156 ? 29.189 16.923 26.174 1.00 35.23 311 TYR F C 1
ATOM 8085 O O . TYR F 1 156 ? 30.141 16.817 25.401 1.00 33.43 311 TYR F O 1
ATOM 8094 N N . LEU F 1 157 ? 28.201 17.795 25.989 1.00 33.09 312 LEU F N 1
ATOM 8095 C CA . LEU F 1 157 ? 28.179 18.681 24.830 1.00 35.96 312 LEU F CA 1
ATOM 8096 C C . LEU F 1 157 ? 29.287 19.734 24.864 1.00 38.11 312 LEU F C 1
ATOM 8097 O O . LEU F 1 157 ? 29.884 20.036 23.827 1.00 39.00 312 LEU F O 1
ATOM 8102 N N . LYS F 1 158 ? 29.565 20.288 26.043 1.00 39.25 313 LYS F N 1
ATOM 8103 C CA . LYS F 1 158 ? 30.628 21.285 26.172 1.00 41.31 313 LYS F CA 1
ATOM 8104 C C . LYS F 1 158 ? 31.963 20.618 25.888 1.00 39.95 313 LYS F C 1
ATOM 8105 O O . LYS F 1 158 ? 32.778 21.138 25.127 1.00 39.72 313 LYS F O 1
ATOM 8111 N N . LYS F 1 159 ? 32.180 19.459 26.501 1.00 40.55 314 LYS F N 1
ATOM 8112 C CA . LYS F 1 159 ? 33.420 18.722 26.306 1.00 41.98 314 LYS F CA 1
ATOM 8113 C C . LYS F 1 159 ? 33.606 18.432 24.822 1.00 41.71 314 LYS F C 1
ATOM 8114 O O . LYS F 1 159 ? 34.700 18.583 24.278 1.00 42.18 314 LYS F O 1
ATOM 8117 N N . LEU F 1 160 ? 32.522 18.024 24.171 1.00 41.88 315 LEU F N 1
ATOM 8118 C CA . LEU F 1 160 ? 32.557 17.713 22.750 1.00 40.08 315 LEU F CA 1
ATOM 8119 C C . LEU F 1 160 ? 32.881 18.970 21.954 1.00 38.94 315 LEU F C 1
ATOM 8120 O O . LEU F 1 160 ? 33.668 18.930 21.011 1.00 38.20 315 LEU F O 1
ATOM 8125 N N . LEU F 1 161 ? 32.274 20.087 22.340 1.00 38.44 316 LEU F N 1
ATOM 8126 C CA . LEU F 1 161 ? 32.521 21.352 21.663 1.00 38.39 316 LEU F CA 1
ATOM 8127 C C . LEU F 1 161 ? 34.007 21.695 21.768 1.00 39.08 316 LEU F C 1
ATOM 8128 O O . LEU F 1 161 ? 34.626 22.112 20.789 1.00 37.47 316 LEU F O 1
ATOM 8133 N N . TYR F 1 162 ? 34.577 21.515 22.958 1.00 39.41 317 TYR F N 1
ATOM 8134 C CA . TYR F 1 162 ? 35.991 21.802 23.167 1.00 40.00 317 TYR F CA 1
ATOM 8135 C C . TYR F 1 162 ? 36.858 20.971 22.227 1.00 41.26 317 TYR F C 1
ATOM 8136 O O . TYR F 1 162 ? 37.841 21.472 21.679 1.00 41.35 317 TYR F O 1
ATOM 8145 N N . HIS F 1 163 ? 36.497 19.704 22.037 1.00 42.81 318 HIS F N 1
ATOM 8146 C CA . HIS F 1 163 ? 37.262 18.836 21.151 1.00 44.41 318 HIS F CA 1
ATOM 8147 C C . HIS F 1 163 ? 37.262 19.341 19.711 1.00 43.86 318 HIS F C 1
ATOM 8148 O O . HIS F 1 163 ? 38.298 19.331 19.049 1.00 43.50 318 HIS F O 1
ATOM 8155 N N . TYR F 1 164 ? 36.106 19.779 19.221 1.00 42.27 319 TYR F N 1
ATOM 8156 C CA . TYR F 1 164 ? 36.031 20.292 17.858 1.00 42.14 319 TYR F CA 1
ATOM 8157 C C . TYR F 1 164 ? 36.845 21.573 17.714 1.00 41.22 319 TYR F C 1
ATOM 8158 O O . TYR F 1 164 ? 37.565 21.747 16.734 1.00 40.63 319 TYR F O 1
ATOM 8167 N N . LEU F 1 165 ? 36.739 22.467 18.690 1.00 40.88 320 LEU F N 1
ATOM 8168 C CA . LEU F 1 165 ? 37.494 23.709 18.628 1.00 42.32 320 LEU F CA 1
ATOM 8169 C C . LEU F 1 165 ? 38.979 23.361 18.668 1.00 43.18 320 LEU F C 1
ATOM 8170 O O . LEU F 1 165 ? 39.794 23.982 17.983 1.00 43.17 320 LEU F O 1
ATOM 8175 N N . SER F 1 166 ? 39.325 22.353 19.463 1.00 43.31 321 SER F N 1
ATOM 8176 C CA . SER F 1 166 ? 40.712 21.924 19.576 1.00 44.50 321 SER F CA 1
ATOM 8177 C C . SER F 1 166 ? 41.275 21.528 18.220 1.00 44.81 321 SER F C 1
ATOM 8178 O O . SER F 1 166 ? 42.375 21.942 17.854 1.00 47.04 321 SER F O 1
ATOM 8181 N N . SER F 1 167 ? 40.519 20.729 17.474 1.00 43.22 322 SER F N 1
ATOM 8182 C CA . SER F 1 167 ? 40.966 20.271 16.166 1.00 44.58 322 SER F CA 1
ATOM 8183 C C . SER F 1 167 ? 40.999 21.380 15.117 1.00 45.58 322 SER F C 1
ATOM 8184 O O . SER F 1 167 ? 41.693 21.259 14.111 1.00 47.78 322 SER F O 1
ATOM 8187 N N . PHE F 1 168 ? 40.257 22.460 15.352 1.00 45.48 323 PHE F N 1
ATOM 8188 C CA . PHE F 1 168 ? 40.209 23.580 14.408 1.00 45.48 323 PHE F CA 1
ATOM 8189 C C . PHE F 1 168 ? 41.274 24.640 14.681 1.00 45.32 323 PHE F C 1
ATOM 8190 O O . PHE F 1 168 ? 41.639 25.399 13.785 1.00 45.39 323 PHE F O 1
ATOM 8198 N N . THR F 1 169 ? 41.769 24.690 15.914 1.00 45.36 324 THR F N 1
ATOM 8199 C CA . THR F 1 169 ? 42.760 25.689 16.308 1.00 46.22 324 THR F CA 1
ATOM 8200 C C . THR F 1 169 ? 44.132 25.136 16.684 1.00 48.23 324 THR F C 1
ATOM 8201 O O . THR F 1 169 ? 45.092 25.896 16.825 1.00 47.09 324 THR F O 1
ATOM 8205 N N . ASN F 1 170 ? 44.218 23.821 16.857 1.00 50.82 325 ASN F N 1
ATOM 8206 C CA . ASN F 1 170 ? 45.466 23.165 17.242 1.00 54.20 325 ASN F CA 1
ATOM 8207 C C . ASN F 1 170 ? 45.791 23.376 18.719 1.00 53.91 325 ASN F C 1
ATOM 8208 O O . ASN F 1 170 ? 46.821 22.912 19.206 1.00 55.66 325 ASN F O 1
ATOM 8213 N N . GLN F 1 171 ? 44.916 24.087 19.425 1.00 53.41 326 GLN F N 1
ATOM 8214 C CA . GLN F 1 171 ? 45.097 24.312 20.855 1.00 52.17 326 GLN F CA 1
ATOM 8215 C C . GLN F 1 171 ? 44.683 23.006 21.517 1.00 52.66 326 GLN F C 1
ATOM 8216 O O . GLN F 1 171 ? 43.944 22.219 20.925 1.00 54.13 326 GLN F O 1
ATOM 8222 N N . THR F 1 172 ? 45.152 22.761 22.733 1.00 51.62 327 THR F N 1
ATOM 8223 C CA . THR F 1 172 ? 44.773 21.536 23.430 1.00 51.31 327 THR F CA 1
ATOM 8224 C C . THR F 1 172 ? 43.406 21.729 24.073 1.00 52.57 327 THR F C 1
ATOM 8225 O O . THR F 1 172 ? 42.959 22.867 24.260 1.00 53.06 327 THR F O 1
ATOM 8229 N N . VAL F 1 173 ? 42.742 20.627 24.408 1.00 53.30 328 VAL F N 1
ATOM 8230 C CA . VAL F 1 173 ? 41.431 20.701 25.040 1.00 53.93 328 VAL F CA 1
ATOM 8231 C C . VAL F 1 173 ? 41.501 21.339 26.432 1.00 54.51 328 VAL F C 1
ATOM 8232 O O . VAL F 1 173 ? 40.579 22.048 26.844 1.00 54.35 328 VAL F O 1
ATOM 8236 N N . GLU F 1 174 ? 42.591 21.089 27.155 1.00 54.05 329 GLU F N 1
ATOM 8237 C CA . GLU F 1 174 ? 42.768 21.657 28.489 1.00 55.46 329 GLU F CA 1
ATOM 8238 C C . GLU F 1 174 ? 42.760 23.180 28.380 1.00 54.20 329 GLU F C 1
ATOM 8239 O O . GLU F 1 174 ? 42.093 23.872 29.157 1.00 53.54 329 GLU F O 1
ATOM 8245 N N . THR F 1 175 ? 43.509 23.691 27.406 1.00 52.24 330 THR F N 1
ATOM 8246 C CA . THR F 1 175 ? 43.606 25.128 27.174 1.00 50.59 330 THR F CA 1
ATOM 8247 C C . THR F 1 175 ? 42.235 25.714 26.867 1.00 50.28 330 THR F C 1
ATOM 8248 O O . THR F 1 175 ? 41.798 26.670 27.513 1.00 50.42 330 THR F O 1
ATOM 8252 N N . ILE F 1 176 ? 41.566 25.136 25.872 1.00 48.60 331 ILE F N 1
ATOM 8253 C CA . ILE F 1 176 ? 40.245 25.594 25.468 1.00 46.84 331 ILE F CA 1
ATOM 8254 C C . ILE F 1 176 ? 39.325 25.666 26.680 1.00 47.16 331 ILE F C 1
ATOM 8255 O O . ILE F 1 176 ? 38.705 26.695 26.943 1.00 46.80 331 ILE F O 1
ATOM 8260 N N . GLU F 1 177 ? 39.247 24.566 27.421 1.00 47.56 332 GLU F N 1
ATOM 8261 C CA . GLU F 1 177 ? 38.391 24.503 28.597 1.00 49.29 332 GLU F CA 1
ATOM 8262 C C . GLU F 1 177 ? 38.744 25.577 29.621 1.00 48.60 332 GLU F C 1
ATOM 8263 O O . GLU F 1 177 ? 37.863 26.276 30.120 1.00 48.31 332 GLU F O 1
ATOM 8269 N N . LYS F 1 178 ? 40.029 25.712 29.931 1.00 48.38 333 LYS F N 1
ATOM 8270 C CA . LYS F 1 178 ? 40.465 26.716 30.891 1.00 49.56 333 LYS F CA 1
ATOM 8271 C C . LYS F 1 178 ? 40.048 28.110 30.420 1.00 50.90 333 LYS F C 1
ATOM 8272 O O . LYS F 1 178 ? 39.512 28.902 31.197 1.00 51.94 333 LYS F O 1
ATOM 8274 N N . ASP F 1 179 ? 40.286 28.402 29.143 1.00 51.72 334 ASP F N 1
ATOM 8275 C CA . ASP F 1 179 ? 39.931 29.706 28.589 1.00 52.22 334 ASP F CA 1
ATOM 8276 C C . ASP F 1 179 ? 38.428 29.941 28.590 1.00 51.39 334 ASP F C 1
ATOM 8277 O O . ASP F 1 179 ? 37.972 31.080 28.698 1.00 50.25 334 ASP F O 1
ATOM 8282 N N . SER F 1 180 ? 37.656 28.866 28.471 1.00 50.73 335 SER F N 1
ATOM 8283 C CA . SER F 1 180 ? 36.205 28.993 28.481 1.00 50.20 335 SER F CA 1
ATOM 8284 C C . SER F 1 180 ? 35.723 29.264 29.901 1.00 49.12 335 SER F C 1
ATOM 8285 O O . SER F 1 180 ? 34.824 30.077 30.115 1.00 47.92 335 SER F O 1
ATOM 8288 N N . ASP F 1 181 ? 36.331 28.587 30.871 1.00 49.64 336 ASP F N 1
ATOM 8289 C CA . ASP F 1 181 ? 35.947 28.759 32.268 1.00 51.20 336 ASP F CA 1
ATOM 8290 C C . ASP F 1 181 ? 36.182 30.175 32.784 1.00 50.87 336 ASP F C 1
ATOM 8291 O O . ASP F 1 181 ? 35.408 30.675 33.604 1.00 49.76 336 ASP F O 1
ATOM 8296 N N . ARG F 1 182 ? 37.239 30.826 32.305 1.00 50.15 337 ARG F N 1
ATOM 8297 C CA . ARG F 1 182 ? 37.546 32.176 32.766 1.00 51.09 337 ARG F CA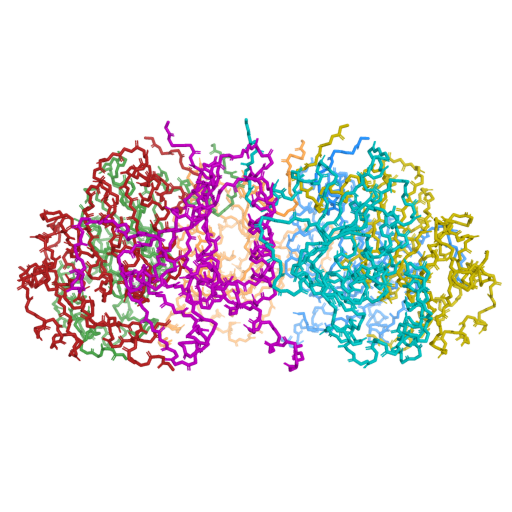 1
ATOM 8298 C C . ARG F 1 182 ? 36.935 33.306 31.937 1.00 50.87 337 ARG F C 1
ATOM 8299 O O . ARG F 1 182 ? 37.296 34.467 32.117 1.00 50.12 337 ARG F O 1
ATOM 8307 N N . ASP F 1 183 ? 36.011 32.971 31.040 1.00 51.68 338 ASP F N 1
ATOM 8308 C CA . ASP F 1 183 ? 35.354 33.984 30.214 1.00 53.83 338 ASP F CA 1
ATOM 8309 C C . ASP F 1 183 ? 36.360 34.852 29.457 1.00 54.17 338 ASP F C 1
ATOM 8310 O O . ASP F 1 183 ? 36.330 36.080 29.537 1.00 54.63 338 ASP F O 1
ATOM 8315 N N . TYR F 1 184 ? 37.242 34.199 28.712 1.00 53.04 339 TYR F N 1
ATOM 8316 C CA . TYR F 1 184 ? 38.278 34.885 27.951 1.00 53.73 339 TYR F CA 1
ATOM 8317 C C . TYR F 1 184 ? 37.782 35.562 26.667 1.00 52.93 339 TYR F C 1
ATOM 8318 O O . TYR F 1 184 ? 37.260 34.903 25.767 1.00 50.98 339 TYR F O 1
ATOM 8327 N N . TYR F 1 185 ? 37.940 36.883 26.604 1.00 51.34 340 TYR F N 1
ATOM 8328 C CA . TYR F 1 185 ? 37.553 37.670 25.430 1.00 50.93 340 TYR F CA 1
ATOM 8329 C C . TYR F 1 185 ? 38.800 37.993 24.606 1.00 49.28 340 TYR F C 1
ATOM 8330 O O . TYR F 1 185 ? 39.766 38.549 25.129 1.00 50.10 340 TYR F O 1
ATOM 8339 N N . MET F 1 186 ? 38.774 37.655 23.321 1.00 47.14 341 MET F N 1
ATOM 8340 C CA . MET F 1 186 ? 39.908 37.915 22.437 1.00 45.26 341 MET F CA 1
ATOM 8341 C C . MET F 1 186 ? 39.586 38.976 21.402 1.00 44.55 341 MET F C 1
ATOM 8342 O O . MET F 1 186 ? 38.424 39.167 21.045 1.00 44.07 341 MET F O 1
ATOM 8347 N N . ASN F 1 187 ? 40.615 39.671 20.924 1.00 43.83 342 ASN F N 1
ATOM 8348 C CA . ASN F 1 187 ? 40.413 40.653 19.870 1.00 42.37 342 ASN F CA 1
ATOM 8349 C C . ASN F 1 187 ? 40.713 39.872 18.592 1.00 41.77 342 ASN F C 1
ATOM 8350 O O . ASN F 1 187 ? 41.138 38.714 18.660 1.00 39.17 342 ASN F O 1
ATOM 8355 N N . ALA F 1 188 ? 40.495 40.488 17.435 1.00 41.44 343 ALA F N 1
ATOM 8356 C CA . ALA F 1 188 ? 40.730 39.806 16.166 1.00 41.48 343 ALA F CA 1
ATOM 8357 C C . ALA F 1 188 ? 42.117 39.174 16.055 1.00 41.99 343 ALA F C 1
ATOM 8358 O O . ALA F 1 188 ? 42.243 38.018 15.652 1.00 41.22 343 ALA F O 1
ATOM 8360 N N . LEU F 1 189 ? 43.152 39.926 16.416 1.00 42.78 344 LEU F N 1
ATOM 8361 C CA . LEU F 1 189 ? 44.521 39.426 16.332 1.00 43.81 344 LEU F CA 1
ATOM 8362 C C . LEU F 1 189 ? 44.775 38.259 17.279 1.00 44.46 344 LEU F C 1
ATOM 8363 O O . LEU F 1 189 ? 45.484 37.310 16.935 1.00 43.68 344 LEU F O 1
ATOM 8368 N N . GLU F 1 190 ? 44.205 38.330 18.476 1.00 45.97 345 GLU F N 1
ATOM 8369 C CA . GLU F 1 190 ? 44.383 37.262 19.448 1.00 46.40 345 GLU F CA 1
ATOM 8370 C C . GLU F 1 190 ? 43.677 35.999 18.960 1.00 45.72 345 GLU F C 1
ATOM 8371 O O . GLU F 1 190 ? 44.153 34.884 19.179 1.00 44.64 345 GLU F O 1
ATOM 8377 N N . ALA F 1 191 ? 42.548 36.183 18.284 1.00 44.67 346 ALA F N 1
ATOM 8378 C CA . ALA F 1 191 ? 41.785 35.056 17.764 1.00 45.67 346 ALA F CA 1
ATOM 8379 C C . ALA F 1 191 ? 42.590 34.349 16.680 1.00 46.63 346 ALA F C 1
ATOM 8380 O O . ALA F 1 191 ? 42.527 33.124 16.540 1.00 44.85 346 ALA F O 1
ATOM 8382 N N . LYS F 1 192 ? 43.347 35.129 15.914 1.00 47.03 347 LYS F N 1
ATOM 8383 C CA . LYS F 1 192 ? 44.171 34.574 14.851 1.00 48.99 347 LYS F CA 1
ATOM 8384 C C . LYS F 1 192 ? 45.344 33.799 15.444 1.00 49.08 347 LYS F C 1
ATOM 8385 O O . LYS F 1 192 ? 45.688 32.718 14.973 1.00 49.15 347 LYS F O 1
ATOM 8391 N N . GLN F 1 193 ? 45.956 34.357 16.481 1.00 49.87 348 GLN F N 1
ATOM 8392 C CA . GLN F 1 193 ? 47.086 33.704 17.131 1.00 51.91 348 GLN F CA 1
ATOM 8393 C C . GLN F 1 193 ? 46.591 32.441 17.826 1.00 50.96 348 GLN F C 1
ATOM 8394 O O . GLN F 1 193 ? 47.333 31.469 17.981 1.00 50.69 348 GLN F O 1
ATOM 8400 N N . TYR F 1 194 ? 45.326 32.463 18.235 1.00 49.78 349 TYR F N 1
ATOM 8401 C CA . TYR F 1 194 ? 44.715 31.327 18.915 1.00 47.63 349 TYR F CA 1
ATOM 8402 C C . TYR F 1 194 ? 44.455 30.211 17.906 1.00 46.60 349 TYR F C 1
ATOM 8403 O O . TYR F 1 194 ? 44.478 29.030 18.253 1.00 47.00 349 TYR F O 1
ATOM 8412 N N . GLY F 1 195 ? 44.207 30.597 16.657 1.00 44.46 350 GLY F N 1
ATOM 8413 C CA . GLY F 1 195 ? 43.948 29.621 15.613 1.00 42.69 350 GLY F CA 1
ATOM 8414 C C . GLY F 1 195 ? 42.488 29.542 15.198 1.00 42.60 350 GLY F C 1
ATOM 8415 O O . GLY F 1 195 ? 42.088 28.622 14.486 1.00 42.24 350 GLY F O 1
ATOM 8416 N N . ILE F 1 196 ? 41.687 30.508 15.639 1.00 41.67 351 ILE F N 1
ATOM 8417 C CA . ILE F 1 196 ? 40.267 30.536 15.309 1.00 39.93 351 ILE F CA 1
ATOM 8418 C C . ILE F 1 196 ? 40.043 31.054 13.891 1.00 39.17 351 ILE F C 1
ATOM 8419 O O . ILE F 1 196 ? 39.195 30.539 13.160 1.00 38.27 351 ILE F O 1
ATOM 8424 N N . ILE F 1 197 ? 40.805 32.072 13.507 1.00 39.48 352 ILE F N 1
ATOM 8425 C CA . ILE F 1 197 ? 40.713 32.641 12.164 1.00 39.01 352 ILE F CA 1
ATOM 8426 C C . ILE F 1 197 ? 42.107 32.666 11.548 1.00 40.85 352 ILE F C 1
ATOM 8427 O O . ILE F 1 197 ? 43.109 32.529 12.252 1.00 39.67 352 ILE F O 1
ATOM 8432 N N . ASP F 1 198 ? 42.166 32.850 10.234 1.00 42.63 353 ASP F N 1
ATOM 8433 C CA . ASP F 1 198 ? 43.439 32.878 9.528 1.00 43.61 353 ASP F CA 1
ATOM 8434 C C . ASP F 1 198 ? 43.964 34.294 9.298 1.00 45.78 353 ASP F C 1
ATOM 8435 O O . ASP F 1 198 ? 45.173 34.514 9.295 1.00 47.35 353 ASP F O 1
ATOM 8440 N N . GLU F 1 199 ? 43.069 35.258 9.104 1.00 46.86 354 GLU F N 1
ATOM 8441 C CA . GLU F 1 199 ? 43.525 36.624 8.889 1.00 49.46 354 GLU F CA 1
ATOM 8442 C C . GLU F 1 199 ? 42.554 37.698 9.353 1.00 47.63 354 GLU F C 1
ATOM 8443 O O . GLU F 1 199 ? 41.338 37.501 9.368 1.00 47.56 354 GLU F O 1
ATOM 8449 N N . VAL F 1 200 ? 43.114 38.838 9.738 1.00 45.77 355 VAL F N 1
ATOM 8450 C CA . VAL F 1 200 ? 42.321 39.973 10.177 1.00 44.98 355 VAL F CA 1
ATOM 8451 C C . VAL F 1 200 ? 42.165 40.883 8.968 1.00 44.75 355 VAL F C 1
ATOM 8452 O O . VAL F 1 200 ? 43.146 41.396 8.436 1.00 44.68 355 VAL F O 1
ATOM 8456 N N . ILE F 1 201 ? 40.933 41.070 8.523 1.00 45.57 356 ILE F N 1
ATOM 8457 C CA . ILE F 1 201 ? 40.680 41.917 7.374 1.00 45.21 356 ILE F CA 1
ATOM 8458 C C . ILE F 1 201 ? 41.163 43.341 7.631 1.00 47.02 356 ILE F C 1
ATOM 8459 O O . ILE F 1 201 ? 40.829 43.952 8.646 1.00 46.11 356 ILE F O 1
ATOM 8464 N N . GLU F 1 202 ? 41.967 43.853 6.707 1.00 49.46 357 GLU F N 1
ATOM 8465 C CA . GLU F 1 202 ? 42.501 45.207 6.804 1.00 51.11 357 GLU F CA 1
ATOM 8466 C C . GLU F 1 202 ? 41.407 46.184 6.395 1.00 48.48 357 GLU F C 1
ATOM 8467 O O . GLU F 1 202 ? 40.755 46.009 5.365 1.00 49.60 357 GLU F O 1
ATOM 8473 N N . THR F 1 203 ? 41.212 47.211 7.209 1.00 44.88 358 THR F N 1
ATOM 8474 C CA . THR F 1 203 ? 40.196 48.220 6.950 1.00 42.76 358 THR F CA 1
ATOM 8475 C C . THR F 1 203 ? 40.854 49.594 6.835 1.00 41.55 358 THR F C 1
ATOM 8476 O O . THR F 1 203 ? 42.049 49.739 7.091 1.00 41.17 358 THR F O 1
ATOM 8480 N N . LYS F 1 204 ? 40.075 50.601 6.452 1.00 40.31 359 LYS F N 1
ATOM 8481 C CA . LYS F 1 204 ? 40.600 51.955 6.320 1.00 41.16 359 LYS F CA 1
ATOM 8482 C C . LYS F 1 204 ? 40.872 52.551 7.694 1.00 43.00 359 LYS F C 1
ATOM 8483 O O . LYS F 1 204 ? 41.491 53.608 7.816 1.00 43.54 359 LYS F O 1
ATOM 8489 N N . LEU F 1 205 ? 40.409 51.862 8.731 1.00 44.20 360 LEU F N 1
ATOM 8490 C CA . LEU F 1 205 ? 40.596 52.331 10.093 1.00 46.17 360 LEU F CA 1
ATOM 8491 C C . LEU F 1 205 ? 41.452 51.354 10.889 1.00 47.58 360 LEU F C 1
ATOM 8492 O O . LEU F 1 205 ? 41.048 50.224 11.139 1.00 49.57 360 LEU F O 1
ATOM 8497 N N . PRO F 1 206 ? 42.655 51.782 11.297 1.00 48.90 361 PRO F N 1
ATOM 8498 C CA . PRO F 1 206 ? 43.551 50.916 12.069 1.00 49.48 361 PRO F CA 1
ATOM 8499 C C . PRO F 1 206 ? 43.058 50.706 13.496 1.00 50.75 361 PRO F C 1
ATOM 8500 O O . PRO F 1 206 ? 42.411 51.580 14.072 1.00 50.92 361 PRO F O 1
ATOM 8504 N N . HIS F 1 207 ? 43.362 49.543 14.061 1.00 52.91 362 HIS F N 1
ATOM 8505 C CA . HIS F 1 207 ? 42.948 49.233 15.422 1.00 55.41 362 HIS F CA 1
ATOM 8506 C C . HIS F 1 207 ? 43.997 49.732 16.422 1.00 57.06 362 HIS F C 1
ATOM 8507 O O . HIS F 1 207 ? 45.181 49.411 16.314 1.00 56.57 362 HIS F O 1
ATOM 8514 N N . PRO F 1 208 ? 43.567 50.530 17.411 1.00 58.67 363 PRO F N 1
ATOM 8515 C CA . PRO F 1 208 ? 44.426 51.103 18.450 1.00 60.14 363 PRO F CA 1
ATOM 8516 C C . PRO F 1 208 ? 45.372 50.152 19.179 1.00 62.14 363 PRO F C 1
ATOM 8517 O O . PRO F 1 208 ? 46.317 50.607 19.824 1.00 63.08 363 PRO F O 1
ATOM 8521 N N . TYR F 1 209 ? 45.140 48.845 19.088 1.00 63.32 364 TYR F N 1
ATOM 8522 C CA . TYR F 1 209 ? 46.008 47.904 19.794 1.00 64.60 364 TYR F CA 1
ATOM 8523 C C . TYR F 1 209 ? 46.673 46.833 18.926 1.00 66.45 364 TYR F C 1
ATOM 8524 O O . TYR F 1 209 ? 47.145 45.821 19.444 1.00 65.62 364 TYR F O 1
ATOM 8533 N N . PHE F 1 210 ? 46.720 47.049 17.614 1.00 69.46 365 PHE F N 1
ATOM 8534 C CA . PHE F 1 210 ? 47.347 46.082 16.713 1.00 72.14 365 PHE F CA 1
ATOM 8535 C C . PHE F 1 210 ? 48.690 46.578 16.185 1.00 74.17 365 PHE F C 1
ATOM 8536 O O . PHE F 1 210 ? 49.039 47.747 16.460 1.00 75.78 365 PHE F O 1
ATOM 8544 N N . HIS G 1 22 ? 17.985 27.294 -12.470 1.00 97.19 177 HIS G N 1
ATOM 8545 C CA . HIS G 1 22 ? 16.984 28.356 -12.158 1.00 97.17 177 HIS G CA 1
ATOM 8546 C C . HIS G 1 22 ? 16.986 28.704 -10.671 1.00 96.90 177 HIS G C 1
ATOM 8547 O O . HIS G 1 22 ? 17.302 27.865 -9.823 1.00 97.08 177 HIS G O 1
ATOM 8549 N N . MET G 1 23 ? 16.629 29.948 -10.364 1.00 95.98 178 MET G N 1
ATOM 8550 C CA . MET G 1 23 ? 16.581 30.428 -8.986 1.00 94.31 178 MET G CA 1
ATOM 8551 C C . MET G 1 23 ? 15.260 31.151 -8.737 1.00 92.86 178 MET G C 1
ATOM 8552 O O . MET G 1 23 ? 15.245 32.334 -8.390 1.00 92.95 178 MET G O 1
ATOM 8554 N N . ASP G 1 24 ? 14.156 30.431 -8.915 1.00 90.80 179 ASP G N 1
ATOM 8555 C CA . ASP G 1 24 ? 12.824 30.994 -8.724 1.00 88.08 179 ASP G CA 1
ATOM 8556 C C . ASP G 1 24 ? 12.454 31.114 -7.248 1.00 85.89 179 ASP G C 1
ATOM 8557 O O . ASP G 1 24 ? 11.516 30.471 -6.778 1.00 86.34 179 ASP G O 1
ATOM 8559 N N . ILE G 1 25 ? 13.193 31.944 -6.521 1.00 82.98 180 ILE G N 1
ATOM 8560 C CA . ILE G 1 25 ? 12.938 32.156 -5.103 1.00 79.73 180 ILE G CA 1
ATOM 8561 C C . ILE G 1 25 ? 12.730 33.637 -4.802 1.00 78.54 180 ILE G C 1
ATOM 8562 O O . ILE G 1 25 ? 13.592 34.467 -5.090 1.00 78.79 180 ILE G O 1
ATOM 8567 N N . LYS G 1 26 ? 11.573 33.955 -4.227 1.00 76.76 181 LYS G N 1
ATOM 8568 C CA . LYS G 1 26 ? 11.223 35.331 -3.888 1.00 75.88 181 LYS G CA 1
ATOM 8569 C C . LYS G 1 26 ? 11.395 35.582 -2.394 1.00 75.34 181 LYS G C 1
ATOM 8570 O O . LYS G 1 26 ? 11.723 36.689 -1.971 1.00 76.27 181 LYS G O 1
ATOM 8572 N N . ASP G 1 27 ? 11.159 34.544 -1.602 1.00 75.56 182 ASP G N 1
ATOM 8573 C CA . ASP G 1 27 ? 11.295 34.612 -0.152 1.00 75.88 182 ASP G CA 1
ATOM 8574 C C . ASP G 1 27 ? 12.453 33.691 0.235 1.00 74.97 182 ASP G C 1
ATOM 8575 O O . ASP G 1 27 ? 12.725 32.715 -0.458 1.00 75.99 182 ASP G O 1
ATOM 8580 N N . MET G 1 28 ? 13.135 33.991 1.334 1.00 72.86 183 MET G N 1
ATOM 8581 C CA . MET G 1 28 ? 14.281 33.182 1.734 1.00 71.30 183 MET G CA 1
ATOM 8582 C C . MET G 1 28 ? 14.013 32.129 2.810 1.00 70.49 183 MET G C 1
ATOM 8583 O O . MET G 1 28 ? 14.906 31.363 3.175 1.00 71.04 183 MET G O 1
ATOM 8588 N N . LYS G 1 29 ? 12.787 32.088 3.318 1.00 68.56 184 LYS G N 1
ATOM 8589 C CA . LYS G 1 29 ? 12.424 31.115 4.341 1.00 67.22 184 LYS G CA 1
ATOM 8590 C C . LYS G 1 29 ? 11.338 30.177 3.815 1.00 65.12 184 LYS G C 1
ATOM 8591 O O . LYS G 1 29 ? 11.585 28.991 3.575 1.00 63.47 184 LYS G O 1
ATOM 8597 N N . LYS G 1 30 ? 10.140 30.719 3.629 1.00 61.96 185 LYS G N 1
ATOM 8598 C CA . LYS G 1 30 ? 9.017 29.943 3.127 1.00 58.78 185 LYS G CA 1
ATOM 8599 C C . LYS G 1 30 ? 9.323 29.311 1.768 1.00 55.85 185 LYS G C 1
ATOM 8600 O O . LYS G 1 30 ? 9.027 28.137 1.548 1.00 55.08 185 LYS G O 1
ATOM 8602 N N . ASP G 1 31 ? 9.919 30.083 0.863 1.00 52.43 186 ASP G N 1
ATOM 8603 C CA . ASP G 1 31 ? 10.228 29.573 -0.468 1.00 49.30 186 ASP G CA 1
ATOM 8604 C C . ASP G 1 31 ? 11.294 28.487 -0.513 1.00 47.01 186 ASP G C 1
ATOM 8605 O O . ASP G 1 31 ? 11.235 27.602 -1.364 1.00 45.39 186 ASP G O 1
ATOM 8610 N N . VAL G 1 32 ? 12.270 28.548 0.385 1.00 44.21 187 VAL G N 1
ATOM 8611 C CA . VAL G 1 32 ? 13.305 27.525 0.413 1.00 41.36 187 VAL G CA 1
ATOM 8612 C C . VAL G 1 32 ? 12.670 26.189 0.807 1.00 41.29 187 VAL G C 1
ATOM 8613 O O . VAL G 1 32 ? 12.957 25.156 0.197 1.00 40.19 187 VAL G O 1
ATOM 8617 N N . LYS G 1 33 ? 11.802 26.214 1.817 1.00 38.86 188 LYS G N 1
ATOM 8618 C CA . LYS G 1 33 ? 11.134 24.999 2.268 1.00 39.77 188 LYS G CA 1
ATOM 8619 C C . LYS G 1 33 ? 10.219 24.459 1.178 1.00 40.50 188 LYS G C 1
ATOM 8620 O O . LYS G 1 33 ? 10.098 23.245 1.000 1.00 38.00 188 LYS G O 1
ATOM 8626 N N . LEU G 1 34 ? 9.575 25.368 0.451 1.00 40.45 189 LEU G N 1
ATOM 8627 C CA . LEU G 1 34 ? 8.671 24.985 -0.624 1.00 40.63 189 LEU G CA 1
ATOM 8628 C C . LEU G 1 34 ? 9.446 24.253 -1.706 1.00 41.09 189 LEU G C 1
ATOM 8629 O O . LEU G 1 34 ? 8.974 23.258 -2.254 1.00 44.11 189 LEU G O 1
ATOM 8634 N N . PHE G 1 35 ? 10.641 24.750 -2.008 1.00 39.12 190 PHE G N 1
ATOM 8635 C CA . PHE G 1 35 ? 11.488 24.142 -3.021 1.00 38.60 190 PHE G CA 1
ATOM 8636 C C . PHE G 1 35 ? 11.820 22.692 -2.659 1.00 40.20 190 PHE G C 1
ATOM 8637 O O . PHE G 1 35 ? 11.754 21.800 -3.510 1.00 39.32 190 PHE G O 1
ATOM 8645 N N . PHE G 1 36 ? 12.177 22.458 -1.400 1.00 39.54 191 PHE G N 1
ATOM 8646 C CA . PHE G 1 36 ? 12.495 21.109 -0.955 1.00 39.52 191 PHE G CA 1
ATOM 8647 C C . PHE G 1 36 ? 11.245 20.239 -0.912 1.00 39.93 191 PHE G C 1
ATOM 8648 O O . PHE G 1 36 ? 11.295 19.052 -1.235 1.00 38.80 191 PHE G O 1
ATOM 8656 N N . PHE G 1 37 ? 10.124 20.832 -0.518 1.00 38.99 192 PHE G N 1
ATOM 8657 C CA . PHE G 1 37 ? 8.878 20.090 -0.444 1.00 39.80 192 PHE G CA 1
ATOM 8658 C C . PHE G 1 37 ? 8.531 19.544 -1.822 1.00 40.87 192 PHE G C 1
ATOM 8659 O O . PHE G 1 37 ? 8.044 18.420 -1.953 1.00 38.39 192 PHE G O 1
ATOM 8667 N N . LYS G 1 38 ? 8.780 20.348 -2.849 1.00 42.63 193 LYS G N 1
ATOM 8668 C CA . LYS G 1 38 ? 8.498 19.928 -4.208 1.00 44.56 193 LYS G CA 1
ATOM 8669 C C . LYS G 1 38 ? 9.463 18.826 -4.629 1.00 45.55 193 LYS G C 1
ATOM 8670 O O . LYS G 1 38 ? 9.179 18.058 -5.546 1.00 46.37 193 LYS G O 1
ATOM 8676 N N . LYS G 1 39 ? 10.606 18.747 -3.958 1.00 45.08 194 LYS G N 1
ATOM 8677 C CA . LYS G 1 39 ? 11.567 17.698 -4.262 1.00 44.82 194 LYS G CA 1
ATOM 8678 C C . LYS G 1 39 ? 11.375 16.553 -3.270 1.00 42.60 194 LYS G C 1
ATOM 8679 O O . LYS G 1 39 ? 12.252 15.716 -3.087 1.00 42.49 194 LYS G O 1
ATOM 8685 N N . ARG G 1 40 ? 10.207 16.541 -2.633 1.00 41.06 195 ARG G N 1
ATOM 8686 C CA . ARG G 1 40 ? 9.822 15.513 -1.669 1.00 41.23 195 ARG G CA 1
ATOM 8687 C C . ARG G 1 40 ? 10.682 15.442 -0.410 1.00 41.11 195 ARG G C 1
ATOM 8688 O O . ARG G 1 40 ? 10.982 14.358 0.100 1.00 41.37 195 ARG G O 1
ATOM 8696 N N . ILE G 1 41 ? 11.054 16.612 0.097 1.00 40.50 196 ILE G N 1
ATOM 8697 C CA . ILE G 1 41 ? 11.871 16.716 1.296 1.00 39.67 196 ILE G CA 1
ATOM 8698 C C . ILE G 1 41 ? 11.142 17.568 2.331 1.00 39.48 196 ILE G C 1
ATOM 8699 O O . ILE G 1 41 ? 10.805 18.721 2.071 1.00 39.69 196 ILE G O 1
ATOM 8704 N N . ILE G 1 42 ? 10.899 16.989 3.503 1.00 40.36 197 ILE G N 1
ATOM 8705 C CA . ILE G 1 42 ? 10.190 17.670 4.583 1.00 40.16 197 ILE G CA 1
ATOM 8706 C C . ILE G 1 42 ? 11.035 17.774 5.849 1.00 40.01 197 ILE G C 1
ATOM 8707 O O . ILE G 1 42 ? 11.786 16.859 6.184 1.00 38.21 197 ILE G O 1
ATOM 8712 N N . TYR G 1 43 ? 10.897 18.889 6.558 1.00 41.65 198 TYR G N 1
ATOM 8713 C CA . TYR G 1 43 ? 11.642 19.105 7.793 1.00 43.19 198 TYR G CA 1
ATOM 8714 C C . TYR G 1 43 ? 10.744 19.010 9.021 1.00 43.66 198 TYR G C 1
ATOM 8715 O O . TYR G 1 43 ? 9.856 19.838 9.209 1.00 45.75 198 TYR G O 1
ATOM 8724 N N . LEU G 1 44 ? 10.964 17.992 9.845 1.00 43.03 199 LEU G N 1
ATOM 8725 C CA . LEU G 1 44 ? 10.200 17.837 11.080 1.00 44.62 199 LEU G CA 1
ATOM 8726 C C . LEU G 1 44 ? 11.173 18.319 12.151 1.00 46.15 199 LEU G C 1
ATOM 8727 O O . LEU G 1 44 ? 11.744 17.530 12.904 1.00 45.68 199 LEU G O 1
ATOM 8732 N N . THR G 1 45 ? 11.368 19.631 12.192 1.00 48.58 200 THR G N 1
ATOM 8733 C CA . THR G 1 45 ? 12.304 20.245 13.122 1.00 51.56 200 THR G CA 1
ATOM 8734 C C . THR G 1 45 ? 11.627 21.049 14.217 1.00 52.12 200 THR G C 1
ATOM 8735 O O . THR G 1 45 ? 12.080 22.140 14.557 1.00 53.05 200 THR G O 1
ATOM 8739 N N . ASP G 1 46 ? 10.547 20.512 14.771 1.00 52.14 201 ASP G N 1
ATOM 8740 C CA . ASP G 1 46 ? 9.827 21.197 15.830 1.00 53.34 201 ASP G CA 1
ATOM 8741 C C . ASP G 1 46 ? 9.118 20.191 16.727 1.00 52.34 201 ASP G C 1
ATOM 8742 O O . ASP G 1 46 ? 9.140 18.987 16.466 1.00 51.88 201 ASP G O 1
ATOM 8747 N N . GLU G 1 47 ? 8.502 20.683 17.792 1.00 50.34 202 GLU G N 1
ATOM 8748 C CA . GLU G 1 47 ? 7.789 19.818 18.720 1.00 50.49 202 GLU G CA 1
ATOM 8749 C C . GLU G 1 47 ? 6.627 19.136 18.005 1.00 48.17 202 GLU G C 1
ATOM 8750 O O . GLU G 1 47 ? 6.059 19.684 17.060 1.00 48.89 202 GLU G O 1
ATOM 8756 N N . ILE G 1 48 ? 6.284 17.934 18.451 1.00 44.94 203 ILE G N 1
ATOM 8757 C CA . ILE G 1 48 ? 5.178 17.196 17.858 1.00 42.98 203 ILE G CA 1
ATOM 8758 C C . ILE G 1 48 ? 3.889 17.449 18.635 1.00 42.61 203 ILE G C 1
ATOM 8759 O O . ILE G 1 48 ? 3.740 17.019 19.777 1.00 41.98 203 ILE G O 1
ATOM 8764 N N . ASN G 1 49 ? 2.962 18.159 18.006 1.00 42.93 204 ASN G N 1
ATOM 8765 C CA . ASN G 1 49 ? 1.682 18.463 18.629 1.00 43.30 204 ASN G CA 1
ATOM 8766 C C . ASN G 1 49 ? 0.570 18.419 17.589 1.00 44.06 204 ASN G C 1
ATOM 8767 O O . ASN G 1 49 ? 0.798 18.043 16.438 1.00 43.79 204 ASN G O 1
ATOM 8772 N N . LYS G 1 50 ? -0.629 18.808 18.002 1.00 45.49 205 LYS G N 1
ATOM 8773 C CA . LYS G 1 50 ? -1.786 18.807 17.120 1.00 48.32 205 LYS G CA 1
ATOM 8774 C C . LYS G 1 50 ? -1.485 19.522 15.801 1.00 50.22 205 LYS G C 1
ATOM 8775 O O . LYS G 1 50 ? -1.649 18.948 14.722 1.00 52.30 205 LYS G O 1
ATOM 8781 N N . LYS G 1 51 ? -1.039 20.773 15.895 1.00 49.15 206 LYS G N 1
ATOM 8782 C CA . LYS G 1 51 ? -0.737 21.577 14.714 1.00 48.51 206 LYS G CA 1
ATOM 8783 C C . LYS G 1 51 ? 0.359 20.988 13.829 1.00 46.68 206 LYS G C 1
ATOM 8784 O O . LYS G 1 51 ? 0.196 20.877 12.615 1.00 46.64 206 LYS G O 1
ATOM 8790 N N . THR G 1 52 ? 1.478 20.621 14.440 1.00 45.13 207 THR G N 1
ATOM 8791 C CA . THR G 1 52 ? 2.599 20.054 13.706 1.00 44.21 207 THR G CA 1
ATOM 8792 C C . THR G 1 52 ? 2.258 18.732 13.024 1.00 42.04 207 THR G C 1
ATOM 8793 O O . THR G 1 52 ? 2.563 18.545 11.848 1.00 40.77 207 THR G O 1
ATOM 8797 N N . ALA G 1 53 ? 1.626 17.823 13.759 1.00 40.47 208 ALA G N 1
ATOM 8798 C CA . ALA G 1 53 ? 1.248 16.532 13.202 1.00 40.01 208 ALA G CA 1
ATOM 8799 C C . ALA G 1 53 ? 0.309 16.740 12.018 1.00 40.54 208 ALA G C 1
ATOM 8800 O O . ALA G 1 53 ? 0.448 16.086 10.985 1.00 39.95 208 ALA G O 1
ATOM 8802 N N . ASP G 1 54 ? -0.636 17.665 12.174 1.00 41.48 209 ASP G N 1
ATOM 8803 C CA . ASP G 1 54 ? -1.605 17.975 11.126 1.00 41.37 209 ASP G CA 1
ATOM 8804 C C . ASP G 1 54 ? -0.958 18.540 9.860 1.00 41.15 209 ASP G C 1
ATOM 8805 O O . ASP G 1 54 ? -1.469 18.344 8.759 1.00 40.42 209 ASP G O 1
ATOM 8810 N N . GLU G 1 55 ? 0.154 19.246 10.002 1.00 39.71 210 GLU G N 1
ATOM 8811 C CA . GLU G 1 55 ? 0.810 19.791 8.825 1.00 40.87 210 GLU G CA 1
ATOM 8812 C C . GLU G 1 55 ? 1.578 18.695 8.097 1.00 38.60 210 GLU G C 1
ATOM 8813 O O . GLU G 1 55 ? 1.534 18.598 6.868 1.00 36.99 210 GLU G O 1
ATOM 8819 N N . LEU G 1 56 ? 2.276 17.865 8.866 1.00 35.44 211 LEU G N 1
ATOM 8820 C CA . LEU G 1 56 ? 3.062 16.780 8.299 1.00 34.96 211 LEU G CA 1
ATOM 8821 C C . LEU G 1 56 ? 2.199 15.743 7.567 1.00 34.91 211 LEU G C 1
ATOM 8822 O O . LEU G 1 56 ? 2.508 15.373 6.434 1.00 35.00 211 LEU G O 1
ATOM 8827 N N . ILE G 1 57 ? 1.123 15.283 8.207 1.00 32.69 212 ILE G N 1
ATOM 8828 C CA . ILE G 1 57 ? 0.237 14.291 7.597 1.00 35.23 212 ILE G CA 1
ATOM 8829 C C . ILE G 1 57 ? -0.356 14.829 6.297 1.00 36.90 212 ILE G C 1
ATOM 8830 O O . ILE G 1 57 ? -0.411 14.116 5.294 1.00 38.70 212 ILE G O 1
ATOM 8835 N N . SER G 1 58 ? -0.790 16.086 6.315 1.00 36.86 213 SER G N 1
ATOM 8836 C CA . SER G 1 58 ? -1.359 16.719 5.126 1.00 37.56 213 SER G CA 1
ATOM 8837 C C . SER G 1 58 ? -0.319 16.727 4.020 1.00 36.50 213 SER G C 1
ATOM 8838 O O . SER G 1 58 ? -0.623 16.472 2.856 1.00 35.91 213 SER G O 1
ATOM 8841 N N . GLN G 1 59 ? 0.911 17.041 4.400 1.00 36.34 214 GLN G N 1
ATOM 8842 C CA . GLN G 1 59 ? 2.011 17.103 3.457 1.00 37.71 214 GLN G CA 1
ATOM 8843 C C . GLN G 1 59 ? 2.358 15.721 2.907 1.00 36.13 214 GLN G C 1
ATOM 8844 O O . GLN G 1 59 ? 2.625 15.570 1.713 1.00 34.07 214 GLN G O 1
ATOM 8850 N N . LEU G 1 60 ? 2.350 14.719 3.780 1.00 33.33 215 LEU G N 1
ATOM 8851 C CA . LEU G 1 60 ? 2.655 13.357 3.367 1.00 34.34 215 LEU G CA 1
ATOM 8852 C C . LEU G 1 60 ? 1.584 12.846 2.411 1.00 34.36 215 LEU G C 1
ATOM 8853 O O . LEU G 1 60 ? 1.897 12.313 1.344 1.00 33.53 215 LEU G O 1
ATOM 8858 N N . LEU G 1 61 ? 0.322 13.026 2.790 1.00 34.63 216 LEU G N 1
ATOM 8859 C CA . LEU G 1 61 ? -0.785 12.588 1.954 1.00 34.59 216 LEU G CA 1
ATOM 8860 C C . LEU G 1 61 ? -0.764 13.319 0.617 1.00 35.48 216 LEU G C 1
ATOM 8861 O O . LEU G 1 61 ? -1.140 12.760 -0.411 1.00 35.23 216 LEU G O 1
ATOM 8866 N N . TYR G 1 62 ? -0.307 14.567 0.629 1.00 35.53 217 TYR G N 1
ATOM 8867 C CA . TYR G 1 62 ? -0.242 15.350 -0.598 1.00 35.51 217 TYR G CA 1
ATOM 8868 C C . TYR G 1 62 ? 0.844 14.816 -1.526 1.00 35.68 217 TYR G C 1
ATOM 8869 O O . TYR G 1 62 ? 0.618 14.642 -2.720 1.00 35.96 217 TYR G O 1
ATOM 8878 N N . LEU G 1 63 ? 2.026 14.570 -0.975 1.00 36.18 218 LEU G N 1
ATOM 8879 C CA . LEU G 1 63 ? 3.142 14.052 -1.759 1.00 36.23 218 LEU G CA 1
ATOM 8880 C C . LEU G 1 63 ? 2.821 12.679 -2.336 1.00 36.11 218 LEU G C 1
ATOM 8881 O O . LEU G 1 63 ? 3.109 12.405 -3.501 1.00 36.55 218 LEU G O 1
ATOM 8886 N N . ASP G 1 64 ? 2.216 11.822 -1.520 1.00 35.76 219 ASP G N 1
ATOM 8887 C CA . ASP G 1 64 ? 1.872 10.481 -1.961 1.00 38.53 219 ASP G CA 1
ATOM 8888 C C . ASP G 1 64 ? 0.807 10.499 -3.051 1.00 40.76 219 ASP G C 1
ATOM 8889 O O . ASP G 1 64 ? 0.694 9.557 -3.834 1.00 43.81 219 ASP G O 1
ATOM 8894 N N . ASN G 1 65 ? 0.029 11.573 -3.106 1.00 42.28 220 ASN G N 1
ATOM 8895 C CA . ASN G 1 65 ? -1.010 11.698 -4.117 1.00 42.89 220 ASN G CA 1
ATOM 8896 C C . ASN G 1 65 ? -0.390 12.075 -5.467 1.00 44.31 220 ASN G C 1
ATOM 8897 O O . ASN G 1 65 ? -0.933 11.748 -6.520 1.00 45.33 220 ASN G O 1
ATOM 8902 N N . ILE G 1 66 ? 0.754 12.754 -5.430 1.00 44.55 221 ILE G N 1
ATOM 8903 C CA . ILE G 1 66 ? 1.450 13.163 -6.650 1.00 45.47 221 ILE G CA 1
ATOM 8904 C C . ILE G 1 66 ? 2.058 11.935 -7.325 1.00 46.57 221 ILE G C 1
ATOM 8905 O O . ILE G 1 66 ? 1.840 11.688 -8.512 1.00 47.73 221 ILE G O 1
ATOM 8910 N N . ASN G 1 67 ? 2.851 11.191 -6.562 1.00 44.89 222 ASN G N 1
ATOM 8911 C CA . ASN G 1 67 ? 3.481 9.972 -7.042 1.00 42.47 222 ASN G CA 1
ATOM 8912 C C . ASN G 1 67 ? 3.892 9.149 -5.829 1.00 41.83 222 ASN G C 1
ATOM 8913 O O . ASN G 1 67 ? 3.559 9.503 -4.696 1.00 40.99 222 ASN G O 1
ATOM 8918 N N . HIS G 1 68 ? 4.604 8.053 -6.050 1.00 40.48 223 HIS G N 1
ATOM 8919 C CA . HIS G 1 68 ? 4.997 7.204 -4.940 1.00 39.81 223 HIS G CA 1
ATOM 8920 C C . HIS G 1 68 ? 6.498 7.083 -4.755 1.00 39.23 223 HIS G C 1
ATOM 8921 O O . HIS G 1 68 ? 6.986 6.101 -4.195 1.00 39.14 223 HIS G O 1
ATOM 8928 N N . ASN G 1 69 ? 7.234 8.084 -5.221 1.00 38.18 224 ASN G N 1
ATOM 8929 C CA . ASN G 1 69 ? 8.675 8.064 -5.057 1.00 39.40 224 ASN G CA 1
ATOM 8930 C C . ASN G 1 69 ? 8.977 8.292 -3.580 1.00 39.86 224 ASN G C 1
ATOM 8931 O O . ASN G 1 69 ? 8.100 8.683 -2.810 1.00 39.50 224 ASN G O 1
ATOM 8936 N N . ASP G 1 70 ? 10.216 8.035 -3.188 1.00 39.34 225 ASP G N 1
ATOM 8937 C CA . ASP G 1 70 ? 10.629 8.205 -1.805 1.00 40.16 225 ASP G CA 1
ATOM 8938 C C . ASP G 1 70 ? 10.418 9.624 -1.279 1.00 39.32 225 ASP G C 1
ATOM 8939 O O . ASP G 1 70 ? 10.533 10.603 -2.016 1.00 38.59 225 ASP G O 1
ATOM 8944 N N . ILE G 1 71 ? 10.100 9.713 0.008 1.00 38.17 226 ILE G N 1
ATOM 8945 C CA . ILE G 1 71 ? 9.904 10.987 0.683 1.00 36.97 226 ILE G CA 1
ATOM 8946 C C . ILE G 1 71 ? 10.975 11.060 1.765 1.00 36.73 226 ILE G C 1
ATOM 8947 O O . ILE G 1 71 ? 11.131 10.126 2.553 1.00 37.52 226 ILE G O 1
ATOM 8952 N N . LYS G 1 72 ? 11.720 12.157 1.800 1.00 37.59 227 LYS G N 1
ATOM 8953 C CA . LYS G 1 72 ? 12.769 12.313 2.801 1.00 37.79 227 LYS G CA 1
ATOM 8954 C C . LYS G 1 72 ? 12.308 13.244 3.919 1.00 37.29 227 LYS G C 1
ATOM 8955 O O . LYS G 1 72 ? 11.755 14.314 3.662 1.00 35.89 227 LYS G O 1
ATOM 8961 N N . ILE G 1 73 ? 12.537 12.831 5.160 1.00 37.04 228 ILE G N 1
ATOM 8962 C CA . ILE G 1 73 ? 12.142 13.628 6.313 1.00 36.46 228 ILE G CA 1
ATOM 8963 C C . ILE G 1 73 ? 13.302 13.892 7.273 1.00 37.36 228 ILE G C 1
ATOM 8964 O O . ILE G 1 73 ? 13.800 12.970 7.925 1.00 36.58 228 ILE G O 1
ATOM 8969 N N . TYR G 1 74 ? 13.733 15.150 7.348 1.00 36.95 229 TYR G N 1
ATOM 8970 C CA . TYR G 1 74 ? 14.804 15.531 8.265 1.00 36.91 229 TYR G CA 1
ATOM 8971 C C . TYR G 1 74 ? 14.153 15.705 9.631 1.00 35.73 229 TYR G C 1
ATOM 8972 O O . TYR G 1 74 ? 13.167 16.425 9.762 1.00 36.23 229 TYR G O 1
ATOM 8981 N N . ILE G 1 75 ? 14.700 15.039 10.643 1.00 35.24 230 ILE G N 1
ATOM 8982 C CA 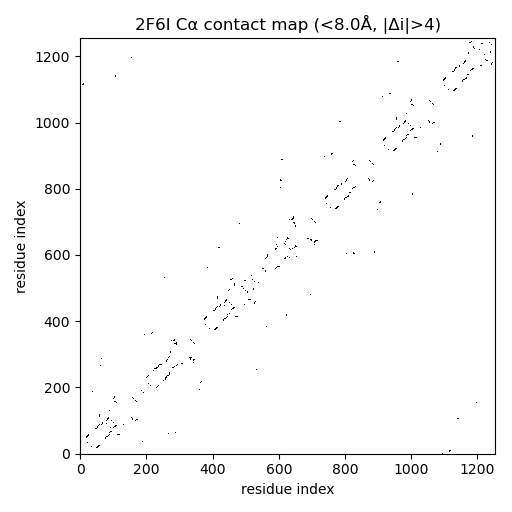. ILE G 1 75 ? 14.136 15.104 11.983 1.00 33.88 230 ILE G CA 1
ATOM 8983 C C . ILE G 1 75 ? 15.069 15.673 13.047 1.00 33.10 230 ILE G C 1
ATOM 8984 O O . ILE G 1 75 ? 16.183 15.190 13.241 1.00 33.41 230 ILE G O 1
ATOM 8989 N N . ASN G 1 76 ? 14.580 16.699 13.735 1.00 33.77 231 ASN G N 1
ATOM 8990 C CA . ASN G 1 76 ? 15.288 17.374 14.824 1.00 34.50 231 ASN G CA 1
ATOM 8991 C C . ASN G 1 76 ? 14.136 17.783 15.737 1.00 34.18 231 ASN G C 1
ATOM 8992 O O . ASN G 1 76 ? 13.566 18.861 15.580 1.00 34.56 231 ASN G O 1
ATOM 8997 N N . SER G 1 77 ? 13.781 16.918 16.679 1.00 35.04 232 SER G N 1
ATOM 8998 C CA . SER G 1 77 ? 12.647 17.196 17.549 1.00 36.00 232 SER G CA 1
ATOM 8999 C C . SER G 1 77 ? 12.737 16.552 18.928 1.00 37.67 232 SER G C 1
ATOM 9000 O O . SER G 1 77 ? 13.231 15.433 19.074 1.00 40.52 232 SER G O 1
ATOM 9003 N N . PRO G 1 78 ? 12.244 17.255 19.962 1.00 36.81 233 PRO G N 1
ATOM 9004 C CA . PRO G 1 78 ? 12.260 16.766 21.342 1.00 36.85 233 PRO G CA 1
ATOM 9005 C C . PRO G 1 78 ? 11.123 15.787 21.613 1.00 37.41 233 PRO G C 1
ATOM 9006 O O . PRO G 1 78 ? 11.077 15.150 22.663 1.00 39.01 233 PRO G O 1
ATOM 9010 N N . GLY G 1 79 ? 10.206 15.675 20.661 1.00 37.05 234 GLY G N 1
ATOM 9011 C CA . GLY G 1 79 ? 9.081 14.774 20.833 1.00 36.70 234 GLY G CA 1
ATOM 9012 C C . GLY G 1 79 ? 7.780 15.531 21.011 1.00 36.82 234 GLY G C 1
ATOM 9013 O O . GLY G 1 79 ? 7.605 16.621 20.460 1.00 35.36 234 GLY G O 1
ATOM 9014 N N . GLY G 1 80 ? 6.868 14.960 21.790 1.00 37.06 235 GLY G N 1
ATOM 9015 C CA . GLY G 1 80 ? 5.586 15.599 22.015 1.00 38.78 235 GLY G CA 1
ATOM 9016 C C . GLY G 1 80 ? 4.463 14.607 22.267 1.00 40.31 235 GLY G C 1
ATOM 9017 O O . GLY G 1 80 ? 4.660 13.580 22.917 1.00 40.69 235 GLY G O 1
ATOM 9018 N N . SER G 1 81 ? 3.284 14.920 21.742 1.00 41.23 236 SER G N 1
ATOM 9019 C CA . SER G 1 81 ? 2.095 14.087 21.903 1.00 43.55 236 SER G CA 1
ATOM 9020 C C . SER G 1 81 ? 2.222 12.667 21.356 1.00 43.86 236 SER G C 1
ATOM 9021 O O . SER G 1 81 ? 2.517 12.469 20.180 1.00 43.02 236 SER G O 1
ATOM 9024 N N . ILE G 1 82 ? 1.984 11.683 22.217 1.00 44.20 237 ILE G N 1
ATOM 9025 C CA . ILE G 1 82 ? 2.044 10.286 21.814 1.00 44.95 237 ILE G CA 1
ATOM 9026 C C . ILE G 1 82 ? 0.907 9.983 20.834 1.00 45.51 237 ILE G C 1
ATOM 9027 O O . ILE G 1 82 ? 1.100 9.259 19.855 1.00 44.94 237 ILE G O 1
ATOM 9032 N N . ASN G 1 83 ? -0.272 10.546 21.091 1.00 44.91 238 ASN G N 1
ATOM 9033 C CA . ASN G 1 83 ? -1.418 10.329 20.212 1.00 46.09 238 ASN G CA 1
ATOM 9034 C C . ASN G 1 83 ? -1.148 10.857 18.815 1.00 46.61 238 ASN G C 1
ATOM 9035 O O . ASN G 1 83 ? -1.455 10.189 17.826 1.00 46.27 238 ASN G O 1
ATOM 9040 N N . GLU G 1 84 ? -0.580 12.058 18.736 1.00 45.29 239 GLU G N 1
ATOM 9041 C CA . GLU G 1 84 ? -0.275 12.666 17.448 1.00 44.90 239 GLU G CA 1
ATOM 9042 C C . GLU G 1 84 ? 0.891 11.943 16.785 1.00 42.01 239 GLU G C 1
ATOM 9043 O O . GLU G 1 84 ? 0.970 11.866 15.562 1.00 41.58 239 GLU G O 1
ATOM 9049 N N . GLY G 1 85 ? 1.791 11.412 17.602 1.00 41.34 240 GLY G N 1
ATOM 9050 C CA . GLY G 1 85 ? 2.936 10.695 17.076 1.00 39.40 240 GLY G CA 1
ATOM 9051 C C . GLY G 1 85 ? 2.490 9.407 16.411 1.00 40.11 240 GLY G C 1
ATOM 9052 O O . GLY G 1 85 ? 2.970 9.054 15.334 1.00 37.85 240 GLY G O 1
ATOM 9053 N N . LEU G 1 86 ? 1.560 8.706 17.055 1.00 40.04 241 LEU G N 1
ATOM 9054 C CA . LEU G 1 86 ? 1.039 7.457 16.517 1.00 39.91 241 LEU G CA 1
ATOM 9055 C C . LEU G 1 86 ? 0.210 7.714 15.259 1.00 39.80 241 LEU G C 1
ATOM 9056 O O . LEU G 1 86 ? 0.131 6.861 14.375 1.00 40.14 241 LEU G O 1
ATOM 9061 N N . ALA G 1 87 ? -0.405 8.891 15.177 1.00 37.78 242 ALA G N 1
ATOM 9062 C CA . ALA G 1 87 ? -1.191 9.236 14.003 1.00 36.64 242 ALA G CA 1
ATOM 9063 C C . ALA G 1 87 ? -0.227 9.389 12.828 1.00 36.84 242 ALA G C 1
ATOM 9064 O O . ALA G 1 87 ? -0.525 8.988 11.705 1.00 37.24 242 ALA G O 1
ATOM 9066 N N . ILE G 1 88 ? 0.934 9.977 13.098 1.00 36.42 243 ILE G N 1
ATOM 9067 C CA . ILE G 1 88 ? 1.946 10.161 12.068 1.00 37.03 243 ILE G CA 1
ATOM 9068 C C . ILE G 1 88 ? 2.493 8.788 11.670 1.00 36.65 243 ILE G C 1
ATOM 9069 O O . ILE G 1 88 ? 2.747 8.518 10.496 1.00 36.02 243 ILE G O 1
ATOM 9074 N N . LEU G 1 89 ? 2.664 7.922 12.661 1.00 35.51 244 LEU G N 1
ATOM 9075 C CA . LEU G 1 89 ? 3.167 6.581 12.421 1.00 36.98 244 LEU G CA 1
ATOM 9076 C C . LEU G 1 89 ? 2.195 5.829 11.501 1.00 38.67 244 LEU G C 1
ATOM 9077 O O . LEU G 1 89 ? 2.617 5.091 10.604 1.00 37.26 244 LEU G O 1
ATOM 9082 N N . ASP G 1 90 ? 0.898 6.032 11.724 1.00 37.63 245 ASP G N 1
ATOM 9083 C CA . ASP G 1 90 ? -0.139 5.398 10.918 1.00 38.37 245 ASP G CA 1
ATOM 9084 C C . ASP G 1 90 ? -0.088 5.889 9.475 1.00 38.11 245 ASP G C 1
ATOM 9085 O O . ASP G 1 90 ? -0.172 5.093 8.532 1.00 36.56 245 ASP G O 1
ATOM 9090 N N . ILE G 1 91 ? 0.035 7.203 9.308 1.00 36.14 246 ILE G N 1
ATOM 9091 C CA . ILE G 1 91 ? 0.089 7.801 7.980 1.00 36.14 246 ILE G CA 1
ATOM 9092 C C . ILE G 1 91 ? 1.361 7.358 7.265 1.00 35.64 246 ILE G C 1
ATOM 9093 O O . ILE G 1 91 ? 1.372 7.186 6.048 1.00 36.41 246 ILE G O 1
ATOM 9098 N N . PHE G 1 92 ? 2.430 7.173 8.031 1.00 36.32 247 PHE G N 1
ATOM 9099 C CA . PHE G 1 92 ? 3.700 6.715 7.482 1.00 37.33 247 PHE G CA 1
ATOM 9100 C C . PHE G 1 92 ? 3.456 5.388 6.781 1.00 38.26 247 PHE G C 1
ATOM 9101 O O . PHE G 1 92 ? 3.942 5.154 5.679 1.00 38.70 247 PHE G O 1
ATOM 9109 N N . ASN G 1 93 ? 2.683 4.527 7.435 1.00 38.36 248 ASN G N 1
ATOM 9110 C CA . ASN G 1 93 ? 2.393 3.198 6.916 1.00 40.88 248 ASN G CA 1
ATOM 9111 C C . ASN G 1 93 ? 1.123 3.067 6.090 1.00 40.92 248 ASN G C 1
ATOM 9112 O O . ASN G 1 93 ? 0.791 1.980 5.621 1.00 41.54 248 ASN G O 1
ATOM 9117 N N . TYR G 1 94 ? 0.426 4.179 5.907 1.00 40.70 249 TYR G N 1
ATOM 9118 C CA . TYR G 1 94 ? -0.805 4.202 5.133 1.00 40.03 249 TYR G CA 1
ATOM 9119 C C . TYR G 1 94 ? -0.485 4.572 3.690 1.00 39.70 249 TYR G C 1
ATOM 9120 O O . TYR G 1 94 ? -1.155 4.123 2.764 1.00 43.11 249 TYR G O 1
ATOM 9129 N N . ILE G 1 95 ? 0.547 5.387 3.500 1.00 37.91 250 ILE G N 1
ATOM 9130 C CA . ILE G 1 95 ? 0.930 5.817 2.162 1.00 38.15 250 ILE G CA 1
ATOM 9131 C C . ILE G 1 95 ? 1.795 4.778 1.456 1.00 37.87 250 ILE G C 1
ATOM 9132 O O . ILE G 1 95 ? 2.383 3.902 2.092 1.00 34.90 250 ILE G O 1
ATOM 9137 N N . LYS G 1 96 ? 1.868 4.895 0.134 1.00 37.50 251 LYS G N 1
ATOM 9138 C CA . LYS G 1 96 ? 2.638 3.974 -0.689 1.00 38.47 251 LYS G CA 1
ATOM 9139 C C . LYS G 1 96 ? 4.122 4.296 -0.732 1.00 38.77 251 LYS G C 1
ATOM 9140 O O . LYS G 1 96 ? 4.956 3.392 -0.736 1.00 41.19 251 LYS G O 1
ATOM 9146 N N . SER G 1 97 ? 4.448 5.582 -0.767 1.00 37.95 252 SER G N 1
ATOM 9147 C CA . SER G 1 97 ? 5.837 6.020 -0.830 1.00 37.08 252 SER G CA 1
ATOM 9148 C C . SER G 1 97 ? 6.630 5.588 0.393 1.00 37.34 252 SER G C 1
ATOM 9149 O O . SER G 1 97 ? 6.095 5.525 1.501 1.00 36.14 252 SER G O 1
ATOM 9152 N N . ASP G 1 98 ? 7.905 5.281 0.187 1.00 37.48 253 ASP G N 1
ATOM 9153 C CA . ASP G 1 98 ? 8.766 4.915 1.300 1.00 41.44 253 ASP G CA 1
ATOM 9154 C C . ASP G 1 98 ? 9.206 6.222 1.947 1.00 42.51 253 ASP G C 1
ATOM 9155 O O . ASP G 1 98 ? 9.308 7.258 1.279 1.00 40.94 253 ASP G O 1
ATOM 9160 N N . ILE G 1 99 ? 9.477 6.169 3.243 1.00 41.62 254 ILE G N 1
ATOM 9161 C CA . ILE G 1 99 ? 9.910 7.348 3.963 1.00 42.23 254 ILE G CA 1
ATOM 9162 C C . ILE G 1 99 ? 11.279 7.124 4.569 1.00 41.18 254 ILE G C 1
ATOM 9163 O O . ILE G 1 99 ? 11.456 6.232 5.394 1.00 42.68 254 ILE G O 1
ATOM 9168 N N . GLN G 1 100 ? 12.259 7.912 4.147 1.00 41.26 255 GLN G N 1
ATOM 9169 C CA . GLN G 1 100 ? 13.578 7.781 4.737 1.00 42.80 255 GLN G CA 1
ATOM 9170 C C . GLN G 1 100 ? 13.755 8.885 5.760 1.00 40.21 255 GLN G C 1
ATOM 9171 O O . GLN G 1 100 ? 13.555 10.064 5.473 1.00 40.62 255 GLN G O 1
ATOM 9177 N N . THR G 1 101 ? 14.101 8.477 6.973 1.00 38.96 256 THR G N 1
ATOM 9178 C CA . THR G 1 101 ? 14.290 9.399 8.073 1.00 36.45 256 THR G CA 1
ATOM 9179 C C . THR G 1 101 ? 15.754 9.739 8.269 1.00 35.55 256 THR G C 1
ATOM 9180 O O . THR G 1 101 ? 16.617 8.866 8.222 1.00 38.22 256 THR G O 1
ATOM 9184 N N . ILE G 1 102 ? 16.025 11.020 8.473 1.00 34.54 257 ILE G N 1
ATOM 9185 C CA . ILE G 1 102 ? 17.383 11.490 8.696 1.00 35.92 257 ILE G CA 1
ATOM 9186 C C . ILE G 1 102 ? 17.363 12.440 9.887 1.00 36.32 257 ILE G C 1
ATOM 9187 O O . ILE G 1 102 ? 16.726 13.493 9.849 1.00 35.72 257 ILE G O 1
ATOM 9192 N N . SER G 1 103 ? 18.063 12.054 10.945 1.00 35.15 258 SER G N 1
ATOM 9193 C CA . SER G 1 103 ? 18.112 12.851 12.154 1.00 35.37 258 SER G CA 1
ATOM 9194 C C . SER G 1 103 ? 19.354 13.720 12.250 1.00 36.26 258 SER G C 1
ATOM 9195 O O . SER G 1 103 ? 20.400 13.405 11.688 1.00 35.42 258 SER G O 1
ATOM 9198 N N . PHE G 1 104 ? 19.206 14.832 12.959 1.00 38.85 259 PHE G N 1
ATOM 9199 C CA . PHE G 1 104 ? 20.302 15.749 13.237 1.00 41.96 259 PHE G CA 1
ATOM 9200 C C . PHE G 1 104 ? 19.889 16.595 14.433 1.00 41.04 259 PHE G C 1
ATOM 9201 O O . PHE G 1 104 ? 18.698 16.784 14.685 1.00 41.09 259 PHE G O 1
ATOM 9209 N N . GLY G 1 105 ? 20.867 17.076 15.188 1.00 41.56 260 GLY G N 1
ATOM 9210 C CA . GLY G 1 105 ? 20.552 17.863 16.365 1.00 39.97 260 GLY G CA 1
ATOM 9211 C C . GLY G 1 105 ? 20.164 16.924 17.490 1.00 39.31 260 GLY G C 1
ATOM 9212 O O . GLY G 1 105 ? 20.971 16.099 17.922 1.00 39.74 260 GLY G O 1
ATOM 9213 N N . LEU G 1 106 ? 18.925 17.030 17.957 1.00 38.84 261 LEU G N 1
ATOM 9214 C CA . LEU G 1 106 ? 18.444 16.178 19.037 1.00 39.04 261 LEU G CA 1
ATOM 9215 C C . LEU G 1 106 ? 17.111 15.516 18.696 1.00 37.85 261 LEU G C 1
ATOM 9216 O O . LEU G 1 106 ? 16.188 16.171 18.220 1.00 40.05 261 LEU G O 1
ATOM 9221 N N . VAL G 1 107 ? 17.018 14.211 18.931 1.00 35.70 262 VAL G N 1
ATOM 9222 C CA . VAL G 1 107 ? 15.781 13.477 18.675 1.00 35.55 262 VAL G CA 1
ATOM 9223 C C . VAL G 1 107 ? 15.421 12.717 19.943 1.00 34.52 262 VAL G C 1
ATOM 9224 O O . VAL G 1 107 ? 16.226 11.951 20.472 1.00 33.41 262 VAL G O 1
ATOM 9228 N N . ALA G 1 108 ? 14.208 12.930 20.436 1.00 36.17 263 ALA G N 1
ATOM 9229 C CA . ALA G 1 108 ? 13.794 12.278 21.666 1.00 37.01 263 ALA G CA 1
ATOM 9230 C C . ALA G 1 108 ? 12.359 11.789 21.675 1.00 37.54 263 ALA G C 1
ATOM 9231 O O . ALA G 1 108 ? 11.529 12.216 20.870 1.00 36.13 263 ALA G O 1
ATOM 9233 N N . SER G 1 109 ? 12.091 10.887 22.614 1.00 39.73 264 SER G N 1
ATOM 9234 C CA . SER G 1 109 ? 10.773 10.305 22.809 1.00 43.05 264 SER G CA 1
ATOM 9235 C C . SER G 1 109 ? 10.069 9.952 21.502 1.00 41.86 264 SER G C 1
ATOM 9236 O O . SER G 1 109 ? 10.593 9.192 20.689 1.00 42.50 264 SER G O 1
ATOM 9239 N N . MET G 1 110 ? 8.886 10.519 21.303 1.00 42.29 265 MET G N 1
ATOM 9240 C CA . MET G 1 110 ? 8.095 10.247 20.110 1.00 43.60 265 MET G CA 1
ATOM 9241 C C . MET G 1 110 ? 8.848 10.484 18.803 1.00 41.66 265 MET G C 1
ATOM 9242 O O . MET G 1 110 ? 8.576 9.823 17.801 1.00 42.80 265 MET G O 1
ATOM 9247 N N . ALA G 1 111 ? 9.788 11.424 18.807 1.00 39.88 266 ALA G N 1
ATOM 9248 C CA . ALA G 1 111 ? 10.557 11.720 17.600 1.00 38.32 266 ALA G CA 1
ATOM 9249 C C . ALA G 1 111 ? 11.523 10.583 17.269 1.00 37.94 266 ALA G C 1
ATOM 9250 O O . ALA G 1 111 ? 11.834 10.342 16.103 1.00 37.69 266 ALA G O 1
ATOM 9252 N N . SER G 1 112 ? 11.998 9.888 18.298 1.00 37.63 267 SER G N 1
ATOM 9253 C CA . SER G 1 112 ? 12.916 8.771 18.103 1.00 38.05 267 SER G CA 1
ATOM 9254 C C . SER G 1 112 ? 12.188 7.588 17.482 1.00 36.97 267 SER G C 1
ATOM 9255 O O . SER G 1 112 ? 12.733 6.896 16.627 1.00 34.79 267 SER G O 1
ATOM 9258 N N . VAL G 1 113 ? 10.956 7.356 17.921 1.00 36.67 268 VAL G N 1
ATOM 9259 C CA . VAL G 1 113 ? 10.166 6.260 17.385 1.00 40.18 268 VAL G CA 1
ATOM 9260 C C . VAL G 1 113 ? 9.884 6.530 15.917 1.00 41.05 268 VAL G C 1
ATOM 9261 O O . VAL G 1 113 ? 9.966 5.627 15.087 1.00 44.32 268 VAL G O 1
ATOM 9265 N N . ILE G 1 114 ? 9.559 7.779 15.597 1.00 39.01 269 ILE G N 1
ATOM 9266 C CA . ILE G 1 114 ? 9.283 8.149 14.216 1.00 39.09 269 ILE G CA 1
ATOM 9267 C C . ILE G 1 114 ? 10.534 7.974 13.357 1.00 37.35 269 ILE G C 1
ATOM 9268 O O . ILE G 1 114 ? 10.449 7.564 12.203 1.00 38.91 269 ILE G O 1
ATOM 9273 N N . LEU G 1 115 ? 11.695 8.286 13.923 1.00 35.84 270 LEU G N 1
ATOM 9274 C CA . LEU G 1 115 ? 12.958 8.134 13.207 1.00 35.83 270 LEU G CA 1
ATOM 9275 C C . LEU G 1 115 ? 13.186 6.647 12.932 1.00 36.27 270 LEU G C 1
ATOM 9276 O O . LEU G 1 115 ? 13.568 6.255 11.829 1.00 36.66 270 LEU G O 1
ATOM 9281 N N . ALA G 1 116 ? 12.930 5.831 13.948 1.00 36.04 271 ALA G N 1
ATOM 9282 C CA . ALA G 1 116 ? 13.102 4.388 13.864 1.00 37.64 271 ALA G CA 1
ATOM 9283 C C . ALA G 1 116 ? 12.067 3.712 12.970 1.00 38.27 271 ALA G C 1
ATOM 9284 O O . ALA G 1 116 ? 12.328 2.644 12.419 1.00 36.42 271 ALA G O 1
ATOM 9286 N N . SER G 1 117 ? 10.896 4.330 12.834 1.00 38.52 272 SER G N 1
ATOM 9287 C CA . SER G 1 117 ? 9.824 3.770 12.018 1.00 39.42 272 SER G CA 1
ATOM 9288 C C . SER G 1 117 ? 10.046 3.999 10.531 1.00 39.17 272 SER G C 1
ATOM 9289 O O . SER G 1 117 ? 9.227 3.598 9.708 1.00 40.83 272 SER G O 1
ATOM 9292 N N . GLY G 1 118 ? 11.148 4.655 10.190 1.00 39.58 273 GLY G N 1
ATOM 9293 C CA . GLY G 1 118 ? 11.443 4.908 8.793 1.00 40.68 273 GLY G CA 1
ATOM 9294 C C . GLY G 1 118 ? 11.684 3.609 8.045 1.00 41.63 273 GLY G C 1
ATOM 9295 O O . GLY G 1 118 ? 11.833 2.550 8.661 1.00 39.44 273 GLY G O 1
ATOM 9296 N N . LYS G 1 119 ? 11.728 3.690 6.717 1.00 41.49 274 LYS G N 1
ATOM 9297 C CA . LYS G 1 119 ? 11.945 2.515 5.883 1.00 42.36 274 LYS G CA 1
ATOM 9298 C C . LYS G 1 119 ? 13.239 1.807 6.246 1.00 41.16 274 LYS G C 1
ATOM 9299 O O . LYS G 1 119 ? 14.315 2.409 6.209 1.00 40.28 274 LYS G O 1
ATOM 9305 N N . LYS G 1 120 ? 13.128 0.526 6.592 1.00 40.48 275 LYS G N 1
ATOM 9306 C CA . LYS G 1 120 ? 14.289 -0.283 6.963 1.00 40.40 275 LYS G CA 1
ATOM 9307 C C . LYS G 1 120 ? 15.380 -0.157 5.906 1.00 38.93 275 LYS G C 1
ATOM 9308 O O . LYS G 1 120 ? 15.151 -0.417 4.728 1.00 36.97 275 LYS G O 1
ATOM 9310 N N . GLY G 1 121 ? 16.565 0.259 6.340 1.00 40.08 276 GLY G N 1
ATOM 9311 C CA . GLY G 1 121 ? 17.678 0.430 5.426 1.00 38.20 276 GLY G CA 1
ATOM 9312 C C . GLY G 1 121 ? 17.857 1.867 4.971 1.00 39.75 276 GLY G C 1
ATOM 9313 O O . GLY G 1 121 ? 18.904 2.223 4.438 1.00 38.39 276 GLY G O 1
ATOM 9314 N N . LYS G 1 122 ? 16.841 2.699 5.182 1.00 41.40 277 LYS G N 1
ATOM 9315 C CA . LYS G 1 122 ? 16.907 4.100 4.773 1.00 44.33 277 LYS G CA 1
ATOM 9316 C C . LYS G 1 122 ? 16.837 5.075 5.955 1.00 44.04 277 LYS G C 1
ATOM 9317 O O . LYS G 1 122 ? 16.544 6.257 5.780 1.00 45.63 277 LYS G O 1
ATOM 9323 N N . ARG G 1 123 ? 17.103 4.575 7.156 1.00 41.24 278 ARG G N 1
ATOM 9324 C CA . ARG G 1 123 ? 17.081 5.405 8.354 1.00 38.98 278 ARG G CA 1
ATOM 9325 C C . ARG G 1 123 ? 18.518 5.852 8.608 1.00 39.79 278 ARG G C 1
ATOM 9326 O O . ARG G 1 123 ? 19.402 5.022 8.822 1.00 38.98 278 ARG G O 1
ATOM 9334 N N . LYS G 1 124 ? 18.756 7.158 8.580 1.00 40.15 279 LYS G N 1
ATOM 9335 C CA . LYS G 1 124 ? 20.107 7.670 8.779 1.00 41.49 279 LYS G CA 1
ATOM 9336 C C . LYS G 1 124 ? 20.197 8.784 9.814 1.00 40.83 279 LYS G C 1
ATOM 9337 O O . LYS G 1 124 ? 19.184 9.323 10.264 1.00 39.57 279 LYS G O 1
ATOM 9343 N N . SER G 1 125 ? 21.428 9.135 10.170 1.00 38.69 280 SER G N 1
ATOM 9344 C CA . SER G 1 125 ? 21.670 10.183 11.143 1.00 37.66 280 SER G CA 1
ATOM 9345 C C . SER G 1 125 ? 23.020 10.859 10.934 1.00 36.97 280 SER G C 1
ATOM 9346 O O . SER G 1 125 ? 23.989 10.223 10.523 1.00 34.97 280 SER G O 1
ATOM 9349 N N . LEU G 1 126 ? 23.075 12.158 11.207 1.00 37.42 281 LEU G N 1
ATOM 9350 C CA . LEU G 1 126 ? 24.321 12.903 11.092 1.00 36.90 281 LEU G CA 1
ATOM 9351 C C . LEU G 1 126 ? 25.160 12.567 12.325 1.00 36.11 281 LEU G C 1
ATOM 9352 O O . LEU G 1 126 ? 24.626 12.184 13.362 1.00 33.66 281 LEU G O 1
ATOM 9357 N N . PRO G 1 127 ? 26.486 12.710 12.225 1.00 38.05 282 PRO G N 1
ATOM 9358 C CA . PRO G 1 127 ? 27.450 12.425 13.293 1.00 38.21 282 PRO G CA 1
ATOM 9359 C C . PRO G 1 127 ? 27.173 12.948 14.707 1.00 39.03 282 PRO G C 1
ATOM 9360 O O . PRO G 1 127 ? 27.249 12.193 15.675 1.00 38.76 282 PRO G O 1
ATOM 9364 N N . ASN G 1 128 ? 26.858 14.231 14.833 1.00 39.76 283 ASN G N 1
ATOM 9365 C CA . ASN G 1 128 ? 26.637 14.815 16.154 1.00 41.18 283 ASN G CA 1
ATOM 9366 C C . ASN G 1 128 ? 25.233 14.770 16.731 1.00 40.17 283 ASN G C 1
ATOM 9367 O O . ASN G 1 128 ? 24.965 15.372 17.766 1.00 41.62 283 ASN G O 1
ATOM 9372 N N . CYS G 1 129 ? 24.338 14.051 16.077 1.00 40.27 284 CYS G N 1
ATOM 9373 C CA . CYS G 1 129 ? 22.976 13.944 16.568 1.00 39.98 284 CYS G CA 1
ATOM 9374 C C . CYS G 1 129 ? 22.958 13.195 17.901 1.00 37.60 284 CYS G C 1
ATOM 9375 O O . CYS G 1 129 ? 23.775 12.303 18.135 1.00 38.92 284 CYS G O 1
ATOM 9378 N N . ARG G 1 130 ? 22.036 13.572 18.777 1.00 36.03 285 ARG G N 1
ATOM 9379 C CA . ARG G 1 130 ? 21.897 12.923 20.078 1.00 35.24 285 ARG G CA 1
ATOM 9380 C C . ARG G 1 130 ? 20.502 12.310 20.097 1.00 34.78 285 ARG G C 1
ATOM 9381 O O . ARG G 1 130 ? 19.506 13.004 19.879 1.00 33.60 285 ARG G O 1
ATOM 9389 N N . ILE G 1 131 ? 20.436 11.009 20.359 1.00 34.65 286 ILE G N 1
ATOM 9390 C CA . ILE G 1 131 ? 19.169 10.289 20.344 1.00 34.28 286 ILE G CA 1
ATOM 9391 C C . ILE G 1 131 ? 18.769 9.705 21.696 1.00 34.62 286 ILE G C 1
ATOM 9392 O O . ILE G 1 131 ? 19.537 8.983 22.328 1.00 33.96 286 ILE G O 1
ATOM 9397 N N . MET G 1 132 ? 17.556 10.033 22.131 1.00 38.17 287 MET G N 1
ATOM 9398 C CA . MET G 1 132 ? 17.032 9.566 23.409 1.00 42.85 287 MET G CA 1
ATOM 9399 C C . MET G 1 132 ? 15.690 8.844 23.278 1.00 43.62 287 MET G C 1
ATOM 9400 O O . MET G 1 132 ? 14.814 9.268 22.527 1.00 42.29 287 MET G O 1
ATOM 9405 N N . ILE G 1 133 ? 15.539 7.754 24.022 1.00 46.27 288 ILE G N 1
ATOM 9406 C CA . ILE G 1 133 ? 14.312 6.966 24.015 1.00 51.80 288 ILE G CA 1
ATOM 9407 C C . ILE G 1 133 ? 13.330 7.524 25.038 1.00 54.91 288 ILE G C 1
ATOM 9408 O O . ILE G 1 133 ? 12.189 7.855 24.707 1.00 55.64 288 ILE G O 1
ATOM 9413 N N . HIS G 1 134 ? 13.797 7.616 26.281 1.00 58.22 289 HIS G N 1
ATOM 9414 C CA . HIS G 1 134 ? 13.018 8.117 27.411 1.00 62.17 289 HIS G CA 1
ATOM 9415 C C . HIS G 1 134 ? 11.842 9.021 27.048 1.00 63.68 289 HIS G C 1
ATOM 9416 O O . HIS G 1 134 ? 12.013 10.054 26.397 1.00 62.00 289 HIS G O 1
ATOM 9423 N N . GLN G 1 135 ? 10.651 8.623 27.492 1.00 66.80 290 GLN G N 1
ATOM 9424 C CA . GLN G 1 135 ? 9.424 9.378 27.239 1.00 70.12 290 GLN G CA 1
ATOM 9425 C C . GLN G 1 135 ? 8.880 9.975 28.541 1.00 71.30 290 GLN G C 1
ATOM 9426 O O . GLN G 1 135 ? 9.626 10.586 29.307 1.00 71.31 290 GLN G O 1
ATOM 9428 N N . PRO G 1 136 ? 7.583 9.796 28.781 1.00 72.85 291 PRO G N 1
ATOM 9429 C CA . PRO G 1 136 ? 6.925 10.304 29.987 1.00 74.36 291 PRO G CA 1
ATOM 9430 C C . PRO G 1 136 ? 6.696 11.814 29.945 1.00 75.04 291 PRO G C 1
ATOM 9431 O O . PRO G 1 136 ? 5.999 12.371 30.799 1.00 74.57 291 PRO G O 1
ATOM 9433 N N . ILE G 1 149 ? -6.365 13.380 30.197 1.00 72.33 304 ILE G N 1
ATOM 9434 C CA . ILE G 1 149 ? -5.189 12.516 30.216 1.00 72.74 304 ILE G CA 1
ATOM 9435 C C . ILE G 1 149 ? -5.302 11.453 31.306 1.00 72.01 304 ILE G C 1
ATOM 9436 O O . ILE G 1 149 ? -4.590 11.504 32.311 1.00 71.37 304 ILE G O 1
ATOM 9438 N N . GLN G 1 150 ? -6.203 10.496 31.106 1.00 71.29 305 GLN G N 1
ATOM 9439 C CA . GLN G 1 150 ? -6.399 9.421 32.071 1.00 70.39 305 GLN G CA 1
ATOM 9440 C C . GLN G 1 150 ? -5.070 8.703 32.283 1.00 69.71 305 GLN G C 1
ATOM 9441 O O . GLN G 1 150 ? -4.327 8.464 31.331 1.00 69.06 305 GLN G O 1
ATOM 9443 N N . THR G 1 151 ? -4.770 8.366 33.533 1.00 68.52 306 THR G N 1
ATOM 9444 C CA . THR G 1 151 ? -3.521 7.688 33.858 1.00 67.61 306 THR G CA 1
ATOM 9445 C C . THR G 1 151 ? -3.428 6.349 33.130 1.00 65.94 306 THR G C 1
ATOM 9446 O O . THR G 1 151 ? -2.400 6.026 32.534 1.00 66.06 306 THR G O 1
ATOM 9450 N N . LYS G 1 152 ? -4.512 5.582 33.178 1.00 64.52 307 LYS G N 1
ATOM 9451 C CA . LYS G 1 152 ? -4.570 4.277 32.529 1.00 63.40 307 LYS G CA 1
ATOM 9452 C C . LYS G 1 152 ? -4.220 4.370 31.046 1.00 63.30 307 LYS G C 1
ATOM 9453 O O . LYS G 1 152 ? -3.607 3.459 30.486 1.00 63.45 307 LYS G O 1
ATOM 9455 N N . GLU G 1 153 ? -4.610 5.472 30.413 1.00 62.02 308 GLU G N 1
ATOM 9456 C CA . GLU G 1 153 ? -4.336 5.669 28.996 1.00 61.24 308 GLU G CA 1
ATOM 9457 C C . GLU G 1 153 ? -2.868 6.001 28.754 1.00 61.59 308 GLU G C 1
ATOM 9458 O O . GLU G 1 153 ? -2.238 5.434 27.859 1.00 61.85 308 GLU G O 1
ATOM 9464 N N . ILE G 1 154 ? -2.324 6.916 29.551 1.00 61.55 309 ILE G N 1
ATOM 9465 C CA . ILE G 1 154 ? -0.928 7.315 29.405 1.00 62.57 309 ILE G CA 1
ATOM 9466 C C . ILE G 1 154 ? 0.000 6.107 29.452 1.00 62.38 309 ILE G C 1
ATOM 9467 O O . ILE G 1 154 ? 1.043 6.096 28.801 1.00 63.38 309 ILE G O 1
ATOM 9472 N N . LEU G 1 155 ? -0.377 5.092 30.224 1.00 61.82 310 LEU G N 1
ATOM 9473 C CA . LEU G 1 155 ? 0.439 3.891 30.321 1.00 61.87 310 LEU G CA 1
ATOM 9474 C C . LEU G 1 155 ? 0.214 2.962 29.141 1.00 60.73 310 LEU G C 1
ATOM 9475 O O . LEU G 1 155 ? 1.158 2.354 28.635 1.00 61.25 310 LEU G O 1
ATOM 9480 N N . TYR G 1 156 ? -1.039 2.846 28.709 1.00 58.76 311 TYR G N 1
ATOM 9481 C CA . TYR G 1 156 ? -1.363 1.998 27.569 1.00 55.96 311 TYR G CA 1
ATOM 9482 C C . TYR G 1 156 ? -0.597 2.491 26.349 1.00 54.92 311 TYR G C 1
ATOM 9483 O O . TYR G 1 156 ? -0.106 1.695 25.549 1.00 53.97 311 TYR G O 1
ATOM 9492 N N . LEU G 1 157 ? -0.492 3.809 26.218 1.00 53.38 312 LEU G N 1
ATOM 9493 C CA . LEU G 1 157 ? 0.210 4.410 25.096 1.00 54.87 312 LEU G CA 1
ATOM 9494 C C . LEU G 1 157 ? 1.712 4.168 25.170 1.00 56.34 312 LEU G C 1
ATOM 9495 O O . LEU G 1 157 ? 2.358 3.927 24.148 1.00 57.01 312 LEU G O 1
ATOM 9500 N N . LYS G 1 158 ? 2.266 4.232 26.378 1.00 57.73 313 LYS G N 1
ATOM 9501 C CA . LYS G 1 158 ? 3.695 4.004 26.570 1.00 57.47 313 LYS G CA 1
ATOM 9502 C C . LYS G 1 158 ? 4.057 2.556 26.262 1.00 55.00 313 LYS G C 1
ATOM 9503 O O . LYS G 1 158 ? 5.048 2.290 25.585 1.00 54.22 313 LYS G O 1
ATOM 9509 N N . LYS G 1 159 ? 3.255 1.623 26.763 1.00 53.11 314 LYS G N 1
ATOM 9510 C CA . LYS G 1 159 ? 3.502 0.207 26.518 1.00 54.40 314 LYS G CA 1
ATOM 9511 C C . LYS G 1 159 ? 3.403 -0.071 25.019 1.00 54.33 314 LYS G C 1
ATOM 9512 O O . LYS G 1 159 ? 4.175 -0.856 24.467 1.00 53.87 314 LYS G O 1
ATOM 9514 N N . LEU G 1 160 ? 2.449 0.581 24.363 1.00 53.43 315 LEU G N 1
ATOM 9515 C CA . LEU G 1 160 ? 2.261 0.405 22.931 1.00 52.01 315 LEU G CA 1
ATOM 9516 C C . LEU G 1 160 ? 3.463 0.962 22.181 1.00 51.49 315 LEU G C 1
ATOM 9517 O O . LEU G 1 160 ? 3.908 0.384 21.190 1.00 50.61 315 LEU G O 1
ATOM 9522 N N . LEU G 1 161 ? 3.988 2.087 22.657 1.00 51.80 316 LEU G N 1
ATOM 9523 C CA . LEU G 1 161 ? 5.149 2.701 22.026 1.00 52.67 316 LEU G CA 1
ATOM 9524 C C . LEU G 1 161 ? 6.352 1.773 22.091 1.00 52.76 316 LEU G C 1
ATOM 9525 O O . LEU G 1 161 ? 7.073 1.613 21.106 1.00 51.28 316 LEU G O 1
ATOM 9530 N N . TYR G 1 162 ? 6.566 1.166 23.256 1.00 51.99 317 TYR G N 1
ATOM 9531 C CA . TYR G 1 162 ? 7.687 0.254 23.436 1.00 51.98 317 TYR G CA 1
ATOM 9532 C C . TYR G 1 162 ? 7.632 -0.890 22.435 1.00 50.72 317 TYR G C 1
ATOM 9533 O O . TYR G 1 162 ? 8.656 -1.260 21.861 1.00 49.88 317 TYR G O 1
ATOM 9542 N N . HIS G 1 163 ? 6.440 -1.443 22.220 1.00 49.71 318 HIS G N 1
ATOM 9543 C CA . HIS G 1 163 ? 6.282 -2.540 21.270 1.00 49.48 318 HIS G CA 1
ATOM 9544 C C . HIS G 1 163 ? 6.721 -2.134 19.868 1.00 46.42 318 HIS G C 1
ATOM 9545 O O . HIS G 1 163 ? 7.492 -2.843 19.224 1.00 45.89 318 HIS G O 1
ATOM 9552 N N . TYR G 1 164 ? 6.228 -0.993 19.399 1.00 42.70 319 TYR G N 1
ATOM 9553 C CA . TYR G 1 164 ? 6.584 -0.506 18.074 1.00 40.18 319 TYR G CA 1
ATOM 9554 C C . TYR G 1 164 ? 8.082 -0.264 17.969 1.00 39.95 319 TYR G C 1
ATOM 9555 O O . TYR G 1 164 ? 8.715 -0.683 16.997 1.00 39.33 319 TYR G O 1
ATOM 9564 N N . LEU G 1 165 ? 8.650 0.408 18.968 1.00 39.67 320 LEU G N 1
ATOM 9565 C CA . LEU G 1 165 ? 10.084 0.689 18.961 1.00 40.84 320 LEU G CA 1
ATOM 9566 C C . LEU G 1 165 ? 10.850 -0.633 18.987 1.00 40.69 320 LEU G C 1
ATOM 9567 O O . LEU G 1 165 ? 11.936 -0.752 18.418 1.00 39.54 320 LEU G O 1
ATOM 9572 N N . SER G 1 166 ? 10.262 -1.626 19.647 1.00 40.85 321 SER G N 1
ATOM 9573 C CA . SER G 1 166 ? 10.853 -2.956 19.752 1.00 40.28 321 SER G CA 1
ATOM 9574 C C . SER G 1 166 ? 10.949 -3.629 18.384 1.00 38.65 321 SER G C 1
ATOM 9575 O O . SER G 1 166 ? 11.984 -4.183 18.028 1.00 37.97 321 SER G O 1
ATOM 9578 N N . SER G 1 167 ? 9.870 -3.576 17.612 1.00 38.90 322 SER G N 1
ATOM 9579 C CA . SER G 1 167 ? 9.873 -4.195 16.293 1.00 40.72 322 SER G CA 1
ATOM 9580 C C . SER G 1 167 ? 10.728 -3.420 15.300 1.00 39.28 322 SER G C 1
ATOM 9581 O O . SER G 1 167 ? 11.189 -3.975 14.306 1.00 39.42 322 SER G O 1
ATOM 9584 N N . PHE G 1 168 ? 10.945 -2.139 15.577 1.00 39.76 323 PHE G N 1
ATOM 9585 C CA . PHE G 1 168 ? 11.755 -1.290 14.705 1.00 37.44 323 PHE G CA 1
ATOM 9586 C C . PHE G 1 168 ? 13.240 -1.514 14.943 1.00 36.16 323 PHE G C 1
ATOM 9587 O O . PHE G 1 168 ? 14.048 -1.409 14.025 1.00 35.81 323 PHE G O 1
ATOM 9595 N N . THR G 1 169 ? 13.593 -1.828 16.184 1.00 36.60 324 THR G N 1
ATOM 9596 C CA . THR G 1 169 ? 14.992 -2.007 16.556 1.00 39.57 324 THR G CA 1
ATOM 9597 C C . THR G 1 169 ? 15.449 -3.438 16.803 1.00 41.92 324 THR G C 1
ATOM 9598 O O . THR G 1 169 ? 16.648 -3.696 16.892 1.00 42.76 324 THR G O 1
ATOM 9602 N N . ASN G 1 170 ? 14.501 -4.360 16.923 1.00 45.32 325 ASN G N 1
ATOM 9603 C CA . ASN G 1 170 ? 14.815 -5.757 17.201 1.00 48.84 325 ASN G CA 1
ATOM 9604 C C . ASN G 1 170 ? 15.398 -5.890 18.602 1.00 49.87 325 ASN G C 1
ATOM 9605 O O . ASN G 1 170 ? 16.253 -6.736 18.857 1.00 52.80 325 ASN G O 1
ATOM 9610 N N . GLN G 1 171 ? 14.948 -5.021 19.500 1.00 49.84 326 GLN G N 1
ATOM 9611 C CA . GLN G 1 171 ? 15.369 -5.062 20.894 1.00 50.22 326 GLN G CA 1
ATOM 9612 C C . GLN G 1 171 ? 14.136 -5.603 21.598 1.00 51.68 326 GLN G C 1
ATOM 9613 O O . GLN G 1 171 ? 13.018 -5.426 21.103 1.00 53.41 326 GLN G O 1
ATOM 9619 N N . THR G 1 172 ? 14.319 -6.273 22.730 1.00 50.43 327 THR G N 1
ATOM 9620 C CA . THR G 1 172 ? 13.170 -6.801 23.455 1.00 49.93 327 THR G CA 1
ATOM 9621 C C . THR G 1 172 ? 12.409 -5.639 24.083 1.00 51.50 327 THR G C 1
ATOM 9622 O O . THR G 1 172 ? 12.989 -4.574 24.322 1.00 50.02 327 THR G O 1
ATOM 9626 N N . VAL G 1 173 ? 11.117 -5.833 24.336 1.00 53.98 328 VAL G N 1
ATOM 9627 C CA . VAL G 1 173 ? 10.308 -4.787 24.953 1.00 57.09 328 VAL G CA 1
ATOM 9628 C C . VAL G 1 173 ? 10.902 -4.446 26.317 1.00 57.35 328 VAL G C 1
ATOM 9629 O O . VAL G 1 173 ? 10.890 -3.290 26.748 1.00 57.27 328 VAL G O 1
ATOM 9633 N N . GLU G 1 174 ? 11.417 -5.470 26.990 1.00 56.50 329 GLU G N 1
ATOM 9634 C CA . GLU G 1 174 ? 12.029 -5.306 28.302 1.00 57.48 329 GLU G CA 1
ATOM 9635 C C . GLU G 1 174 ? 13.171 -4.298 28.214 1.00 55.35 329 GLU G C 1
ATOM 9636 O O . GLU G 1 174 ? 13.237 -3.347 28.999 1.00 55.01 329 GLU G O 1
ATOM 9642 N N . THR G 1 175 ? 14.065 -4.509 27.252 1.00 52.80 330 THR G N 1
ATOM 9643 C CA . THR G 1 175 ? 15.206 -3.623 27.055 1.00 51.60 330 THR G CA 1
ATOM 9644 C C . THR G 1 175 ? 14.755 -2.191 26.792 1.00 51.24 330 THR G C 1
ATOM 9645 O O . THR G 1 175 ? 15.265 -1.251 27.401 1.00 51.16 330 THR G O 1
ATOM 9649 N N . ILE G 1 176 ? 13.801 -2.033 25.880 1.00 50.74 331 ILE G N 1
ATOM 9650 C CA . ILE G 1 176 ? 13.289 -0.712 25.528 1.00 50.64 331 ILE G CA 1
ATOM 9651 C C . ILE G 1 176 ? 12.820 0.035 26.768 1.00 51.97 331 ILE G C 1
ATOM 9652 O O . ILE G 1 176 ? 13.269 1.148 27.046 1.00 51.15 331 ILE G O 1
ATOM 9657 N N . GLU G 1 177 ? 11.911 -0.584 27.508 1.00 54.20 332 GLU G N 1
ATOM 9658 C CA . GLU G 1 177 ? 11.375 0.021 28.715 1.00 57.12 332 GLU G CA 1
ATOM 9659 C C . GLU G 1 177 ? 12.473 0.357 29.715 1.00 57.81 332 GLU G C 1
ATOM 9660 O O . GLU G 1 177 ? 12.470 1.437 30.305 1.00 57.83 332 GLU G O 1
ATOM 9666 N N . LYS G 1 178 ? 13.414 -0.563 29.904 1.00 58.00 333 LYS G N 1
ATOM 9667 C CA . LYS G 1 178 ? 14.508 -0.330 30.837 1.00 58.56 333 LYS G CA 1
ATOM 9668 C C . LYS G 1 178 ? 15.321 0.899 30.429 1.00 59.15 333 LYS G C 1
ATOM 9669 O O . LYS G 1 178 ? 15.592 1.771 31.255 1.00 61.10 333 LYS G O 1
ATOM 9671 N N . ASP G 1 179 ? 15.700 0.974 29.156 1.00 58.61 334 ASP G N 1
ATOM 9672 C CA . ASP G 1 179 ? 16.487 2.104 28.671 1.00 59.05 334 ASP G CA 1
ATOM 9673 C C . ASP G 1 179 ? 15.695 3.399 28.633 1.00 59.15 334 ASP G C 1
ATOM 9674 O O . ASP G 1 179 ? 16.270 4.485 28.666 1.00 60.21 334 ASP G O 1
ATOM 9679 N N . SER G 1 180 ? 14.375 3.292 28.557 1.00 59.95 335 SER G N 1
ATOM 9680 C CA . SER G 1 180 ? 13.545 4.485 28.515 1.00 61.12 335 SER G CA 1
ATOM 9681 C C . SER G 1 180 ? 13.428 5.120 29.897 1.00 61.12 335 SER G C 1
ATOM 9682 O O . SER G 1 180 ? 13.258 6.329 30.014 1.00 59.91 335 SER G O 1
ATOM 9685 N N . ASP G 1 181 ? 13.533 4.304 30.942 1.00 61.82 336 ASP G N 1
ATOM 9686 C CA . ASP G 1 181 ? 13.431 4.810 32.308 1.00 62.73 336 ASP G CA 1
ATOM 9687 C C . ASP G 1 181 ? 14.670 5.565 32.787 1.00 62.55 336 ASP G C 1
ATOM 9688 O O . ASP G 1 181 ? 14.576 6.392 33.694 1.00 61.42 336 ASP G O 1
ATOM 9693 N N . ARG G 1 182 ? 15.824 5.300 32.180 1.00 62.55 337 ARG G N 1
ATOM 9694 C CA . ARG G 1 182 ? 17.056 5.945 32.627 1.00 63.83 337 ARG G CA 1
ATOM 9695 C C . ARG G 1 182 ? 17.605 7.163 31.872 1.00 64.64 337 ARG G C 1
ATOM 9696 O O . ARG G 1 182 ? 18.823 7.306 31.758 1.00 65.80 337 ARG G O 1
ATOM 9704 N N . ASP G 1 183 ? 16.727 8.045 31.387 1.00 64.39 338 ASP G N 1
ATOM 9705 C CA . ASP G 1 183 ? 17.151 9.260 30.671 1.00 64.63 338 ASP G CA 1
ATOM 9706 C C . ASP G 1 183 ? 18.561 9.152 30.112 1.00 63.18 338 ASP G C 1
ATOM 9707 O O . ASP G 1 183 ? 19.494 9.731 30.673 1.00 63.58 338 ASP G O 1
ATOM 9712 N N . TYR G 1 184 ? 18.722 8.442 29.001 1.00 59.94 339 TYR G N 1
ATOM 9713 C CA . TYR G 1 184 ? 20.048 8.258 28.438 1.00 56.31 339 TYR G CA 1
ATOM 9714 C C . TYR G 1 184 ? 20.157 8.590 26.954 1.00 53.27 339 TYR G C 1
ATOM 9715 O O . TYR G 1 184 ? 19.366 8.127 26.132 1.00 53.19 339 TYR G O 1
ATOM 9724 N N . TYR G 1 185 ? 21.141 9.427 26.634 1.00 50.14 340 TYR G N 1
ATOM 9725 C CA . TYR G 1 185 ? 21.396 9.857 25.266 1.00 46.48 340 TYR G CA 1
ATOM 9726 C C . TYR G 1 185 ? 22.426 8.966 24.590 1.00 44.55 340 TYR G C 1
ATOM 9727 O O . TYR G 1 185 ? 23.431 8.589 25.193 1.00 43.19 340 TYR G O 1
ATOM 9736 N N . MET G 1 186 ? 22.169 8.641 23.329 1.00 42.13 341 MET G N 1
ATOM 9737 C CA . MET G 1 186 ? 23.076 7.818 22.543 1.00 39.29 341 MET G CA 1
ATOM 9738 C C . MET G 1 186 ? 23.668 8.706 21.467 1.00 36.79 341 MET G C 1
ATOM 9739 O O . MET G 1 186 ? 23.066 9.712 21.093 1.00 35.85 341 MET G O 1
ATOM 9744 N N . ASN G 1 187 ? 24.849 8.350 20.978 1.00 35.12 342 ASN G N 1
ATOM 9745 C CA . ASN G 1 187 ? 25.435 9.107 19.888 1.00 35.02 342 ASN G CA 1
ATOM 9746 C C . ASN G 1 187 ? 24.940 8.390 18.629 1.00 34.14 342 ASN G C 1
ATOM 9747 O O . ASN G 1 187 ? 24.271 7.356 18.725 1.00 30.93 342 ASN G O 1
ATOM 9752 N N . ALA G 1 188 ? 25.250 8.934 17.459 1.00 33.86 343 ALA G N 1
ATOM 9753 C CA . ALA G 1 188 ? 24.799 8.344 16.206 1.00 33.95 343 ALA G CA 1
ATOM 9754 C C . ALA G 1 188 ? 25.185 6.873 16.054 1.00 35.04 343 ALA G C 1
ATOM 9755 O O . ALA G 1 188 ? 24.355 6.045 15.677 1.00 33.82 343 ALA G O 1
ATOM 9757 N N . LEU G 1 189 ? 26.438 6.543 16.348 1.00 35.58 344 LEU G N 1
ATOM 9758 C CA . LEU G 1 189 ? 26.883 5.162 16.217 1.00 38.93 344 LEU G CA 1
ATOM 9759 C C . LEU G 1 189 ? 26.148 4.233 17.176 1.00 38.82 344 LEU G C 1
ATOM 9760 O O . LEU G 1 189 ? 25.750 3.133 16.799 1.00 39.65 344 LEU G O 1
ATOM 9765 N N . GLU G 1 190 ? 25.966 4.677 18.415 1.00 40.21 345 GLU G N 1
ATOM 9766 C CA . GLU G 1 190 ? 25.272 3.869 19.407 1.00 40.60 345 GLU G CA 1
ATOM 9767 C C . GLU G 1 190 ? 23.830 3.632 18.966 1.00 40.38 345 GLU G C 1
ATOM 9768 O O . GLU G 1 190 ? 23.281 2.546 19.163 1.00 39.95 345 GLU G O 1
ATOM 9774 N N . ALA G 1 191 ? 23.224 4.647 18.355 1.00 39.36 346 ALA G N 1
ATOM 9775 C CA . ALA G 1 191 ? 21.847 4.541 17.884 1.00 37.56 346 ALA G CA 1
ATOM 9776 C C . ALA G 1 191 ? 21.752 3.484 16.786 1.00 37.60 346 ALA G C 1
ATOM 9777 O O . ALA G 1 191 ? 20.763 2.762 16.691 1.00 36.21 346 ALA G O 1
ATOM 9779 N N . LYS G 1 192 ? 22.785 3.402 15.955 1.00 38.24 347 LYS G N 1
ATOM 9780 C CA . LYS G 1 192 ? 22.817 2.414 14.885 1.00 38.88 347 LYS G CA 1
ATOM 9781 C C . LYS G 1 192 ? 22.925 1.016 15.492 1.00 39.13 347 LYS G C 1
ATOM 9782 O O . LYS G 1 192 ? 22.173 0.110 15.134 1.00 37.36 347 LYS G O 1
ATOM 9788 N N . GLN G 1 193 ? 23.862 0.849 16.420 1.00 39.58 348 GLN G N 1
ATOM 9789 C CA . GLN G 1 193 ? 24.059 -0.440 17.075 1.00 41.14 348 GLN G CA 1
ATOM 9790 C C . GLN G 1 193 ? 22.795 -0.832 17.828 1.00 40.53 348 GLN G C 1
ATOM 9791 O O . GLN G 1 193 ? 22.507 -2.017 18.008 1.00 39.85 348 GLN G O 1
ATOM 9797 N N . TYR G 1 194 ? 22.037 0.175 18.256 1.00 38.55 349 TYR G N 1
ATOM 9798 C CA . TYR G 1 194 ? 20.799 -0.052 18.995 1.00 35.74 349 TYR G CA 1
ATOM 9799 C C . TYR G 1 194 ? 19.664 -0.484 18.059 1.00 33.85 349 TYR G C 1
ATOM 9800 O O . TYR G 1 194 ? 18.685 -1.084 18.498 1.00 32.42 349 TYR G O 1
ATOM 9809 N N . GLY G 1 195 ? 19.796 -0.171 16.771 1.00 33.65 350 GLY G N 1
ATOM 9810 C CA . GLY G 1 195 ? 18.775 -0.547 15.804 1.00 33.68 350 GLY G CA 1
ATOM 9811 C C . GLY G 1 195 ? 17.788 0.555 15.444 1.00 37.41 350 GLY G C 1
ATOM 9812 O O . GLY G 1 195 ? 16.780 0.302 14.774 1.00 37.79 350 GLY G O 1
ATOM 9813 N N . ILE G 1 196 ? 18.070 1.779 15.885 1.00 37.74 351 ILE G N 1
ATOM 9814 C CA . ILE G 1 196 ? 17.199 2.921 15.612 1.00 36.45 351 ILE G CA 1
ATOM 9815 C C . ILE G 1 196 ? 17.419 3.471 14.200 1.00 35.43 351 ILE G C 1
ATOM 9816 O O . ILE G 1 196 ? 16.470 3.880 13.532 1.00 35.58 351 ILE G O 1
ATOM 9821 N N . ILE G 1 197 ? 18.670 3.477 13.753 1.00 34.21 352 ILE G N 1
ATOM 9822 C CA . ILE G 1 197 ? 19.009 3.942 12.411 1.00 36.22 352 ILE G CA 1
ATOM 9823 C C . ILE G 1 197 ? 19.854 2.873 11.727 1.00 37.90 352 ILE G C 1
ATOM 9824 O O . ILE G 1 197 ? 20.363 1.962 12.385 1.00 37.40 352 ILE G O 1
ATOM 9829 N N . ASP G 1 198 ? 20.016 2.996 10.413 1.00 39.59 353 ASP G N 1
ATOM 9830 C CA . ASP G 1 198 ? 20.786 2.021 9.647 1.00 40.65 353 ASP G CA 1
ATOM 9831 C C . ASP G 1 198 ? 22.216 2.447 9.357 1.00 42.36 353 ASP G C 1
ATOM 9832 O O . ASP G 1 198 ? 23.091 1.603 9.164 1.00 46.07 353 ASP G O 1
ATOM 9837 N N . GLU G 1 199 ? 22.468 3.748 9.317 1.00 42.38 354 GLU G N 1
ATOM 9838 C CA . GLU G 1 199 ? 23.826 4.196 9.087 1.00 44.83 354 GLU G CA 1
ATOM 9839 C C . GLU G 1 199 ? 24.068 5.647 9.470 1.00 43.92 354 GLU G C 1
ATOM 9840 O O . GLU G 1 199 ? 23.149 6.468 9.503 1.00 42.21 354 GLU G O 1
ATOM 9846 N N . VAL G 1 200 ? 25.324 5.942 9.777 1.00 42.94 355 VAL G N 1
ATOM 9847 C CA . VAL G 1 200 ? 25.739 7.280 10.153 1.00 42.27 355 VAL G CA 1
ATOM 9848 C C . VAL G 1 200 ? 26.306 7.950 8.906 1.00 42.73 355 VAL G C 1
ATOM 9849 O O . VAL G 1 200 ? 27.271 7.464 8.311 1.00 43.34 355 VAL G O 1
ATOM 9853 N N . ILE G 1 201 ? 25.697 9.056 8.503 1.00 40.96 356 ILE G N 1
ATOM 9854 C CA . ILE G 1 201 ? 26.158 9.773 7.327 1.00 41.74 356 ILE G CA 1
ATOM 9855 C C . ILE G 1 201 ? 27.600 10.243 7.506 1.00 43.59 356 ILE G C 1
ATOM 9856 O O . ILE G 1 201 ? 27.928 10.921 8.480 1.00 43.60 356 ILE G O 1
ATOM 9861 N N . GLU G 1 202 ? 28.460 9.869 6.563 1.00 46.42 357 GLU G N 1
ATOM 9862 C CA . GLU G 1 202 ? 29.866 10.257 6.617 1.00 49.14 357 GLU G CA 1
ATOM 9863 C C . GLU G 1 202 ? 29.977 11.752 6.364 1.00 49.23 357 GLU G C 1
ATOM 9864 O O . GLU G 1 202 ? 29.209 12.321 5.589 1.00 49.35 357 GLU G O 1
ATOM 9866 N N . THR G 1 203 ? 30.945 12.382 7.014 1.00 49.54 358 THR G N 1
ATOM 9867 C CA . THR G 1 203 ? 31.144 13.816 6.884 1.00 50.44 358 THR G CA 1
ATOM 9868 C C . THR G 1 203 ? 32.625 14.140 6.730 1.00 51.13 358 THR G C 1
ATOM 9869 O O . THR G 1 203 ? 33.482 13.300 7.013 1.00 52.52 358 THR G O 1
ATOM 9873 N N . LYS G 1 204 ? 32.924 15.350 6.268 1.00 51.15 359 LYS G N 1
ATOM 9874 C CA . LYS G 1 204 ? 34.304 15.779 6.096 1.00 52.58 359 LYS G CA 1
ATOM 9875 C C . LYS G 1 204 ? 34.930 16.045 7.459 1.00 53.89 359 LYS G C 1
ATOM 9876 O O . LYS G 1 204 ? 36.092 16.439 7.556 1.00 55.63 359 LYS G O 1
ATOM 9882 N N . LEU G 1 205 ? 34.152 15.823 8.511 1.00 54.62 360 LEU G N 1
ATOM 9883 C CA . LEU G 1 205 ? 34.620 16.036 9.873 1.00 55.55 360 LEU G CA 1
ATOM 9884 C C . LEU G 1 205 ? 34.419 14.777 10.711 1.00 55.86 360 LEU G C 1
ATOM 9885 O O . LEU G 1 205 ? 33.293 14.422 11.052 1.00 56.34 360 LEU G O 1
ATOM 9890 N N . PRO G 1 206 ? 35.512 14.081 11.052 1.00 55.96 361 PRO G N 1
ATOM 9891 C CA . PRO G 1 206 ? 35.381 12.865 11.858 1.00 54.95 361 PRO G CA 1
ATOM 9892 C C . PRO G 1 206 ? 34.936 13.181 13.283 1.00 53.78 361 PRO G C 1
ATOM 9893 O O . PRO G 1 206 ? 35.323 14.199 13.851 1.00 52.82 361 PRO G O 1
ATOM 9897 N N . HIS G 1 207 ? 34.114 12.307 13.851 1.00 53.41 362 HIS G N 1
ATOM 9898 C CA . HIS G 1 207 ? 33.628 12.495 15.207 1.00 53.69 362 HIS G CA 1
ATOM 9899 C C . HIS G 1 207 ? 34.701 12.007 16.179 1.00 54.76 362 HIS G C 1
ATOM 9900 O O . HIS G 1 207 ? 35.169 10.874 16.080 1.00 54.63 362 HIS G O 1
ATOM 9907 N N . PRO G 1 208 ? 35.105 12.863 17.133 1.00 56.55 363 PRO G N 1
ATOM 9908 C CA . PRO G 1 208 ? 36.131 12.533 18.128 1.00 56.64 363 PRO G CA 1
ATOM 9909 C C . PRO G 1 208 ? 35.939 11.212 18.861 1.00 57.69 363 PRO G C 1
ATOM 9910 O O . PRO G 1 208 ? 36.892 10.667 19.409 1.00 58.48 363 PRO G O 1
ATOM 9914 N N . TYR G 1 209 ? 34.718 10.691 18.876 1.00 59.60 364 TYR G N 1
ATOM 9915 C CA . TYR G 1 209 ? 34.472 9.436 19.571 1.00 61.46 364 TYR G CA 1
ATOM 9916 C C . TYR G 1 209 ? 34.066 8.284 18.653 1.00 63.95 364 TYR G C 1
ATOM 9917 O O . TYR G 1 209 ? 33.865 7.163 19.122 1.00 63.24 364 TYR G O 1
ATOM 9926 N N . PHE G 1 210 ? 33.938 8.560 17.353 1.00 67.58 365 PHE G N 1
ATOM 9927 C CA . PHE G 1 210 ? 33.584 7.526 16.373 1.00 70.67 365 PHE G CA 1
ATOM 9928 C C . PHE G 1 210 ? 34.757 7.325 15.431 1.00 73.07 365 PHE G C 1
ATOM 9929 O O . PHE G 1 210 ? 35.758 8.040 15.493 1.00 75.50 365 PHE G O 1
ATOM 9937 N N . ASN G 1 211 ? 34.598 6.361 14.532 1.00 74.62 366 ASN G N 1
ATOM 9938 C CA . ASN G 1 211 ? 35.603 6.053 13.528 1.00 75.24 366 ASN G CA 1
ATOM 9939 C C . ASN G 1 211 ? 34.863 5.484 12.320 1.00 76.05 366 ASN G C 1
ATOM 9940 O O . ASN G 1 211 ? 33.622 5.340 12.415 1.00 74.83 366 ASN G O 1
#

CATH classification: 3.90.226.10

Foldseek 3Di:
DDPDPDDPVRVQVVVLVVQEHEQAEEQADVSLVVLLVSLVVVLVVDQEEHEYEAHYLYADLVSLVVSVCSQVVRNHAYAYEYDHEAEASRLLVLLSGDVVRREYEQAYKYAYARPVDLPSPPVVSVVSSLVSLVSSCVSQVPDSVVSVVRHVVGHIDTRVRCCVSRSGVYHDDDPDDDPPDD/DPPAPDDPVRVQVVVLVVQEEEAAEEQDPVSLVVVLVSLVVVLVVDQEEHEYEYHYQYYDLVSLVVSLVSCVVRNHFYAYEYEHEAEASRLLVLLSGDPPRREYEQAYKYYHEVPVVVVVSNLVSLVSSCVSQVNDSVVSVVRHVPTDIDTRVRCCVRRSGPYYDDDPDDDPVD/DDPDDDDPPRVQVVQLVVLEEEAAEEQDPVSLVVLLVSLVVVLVVDQEEHEYEAHYLYAALVSLVVSVCSQVVGNHFYAYEYEHEAEASRLLVLLSGDVVRREYEFAYKYAYARPVDLPSPPPVVVSVVSSLVSLVSSCVRQVNDSVVSVVRHVVGHIDTRVRCCVSRSGVYYDDDPDDDPVD/DDPDDDDPPRVQVVVLVVLEEELAEEQDPVSLVVLLVSLVVVLVVDQEEHEYEYHYLYADLVSLVVSLVSQVVRRHFYAYEYAHEAEASRLLSLLSGDVVRREYEQAYKYAREHPVDLPNPPDVVSVVSSLVSQVSVCVSQVNDSCVSVVRHVVRHIDGRVVCCVSRSGPYYDDDPDDDPVD/DDPADDDPPRVQVVVLVVQEHEAQEEQDDVSLVVVLVSLVVVLVVDAEEHEYEYRYQYYDLVSLVVSLCSQVVRRHFYQYEYEAEAEASRLLVLLSGDPPRREYEQAYKYAHAPDDVVVVVSVLVSLVSSCVSQVNDSVVSVVRRPPRDIDGRVVCCVSNSGVYYDDDPDDDPVD/DDPDPDDPVVVQVVVLVVQEHELAEEQDDVSLVVLLVSLVVVLVVDQEEHEYEFHYLYADLVSLVVSVVSQVPRNHAYAYEYDHEAEASRLLSLLVGDVVRREYEFAYKYARAHPVDLPNPVVVSVVSSLVSLVSSCVSQVPDSVVSVVRHVVGHIDTRVRCCVSRSGPYHDDDPDDDPPD/DDPDDDDPVRVQVVVLVVQEEELAEEQDPVSLVVVLVSLVVVLVVDQEEHEYEDHYAYYDLVSLVVSLVSCVVGRHFYAYEYDHEAEASRLLVLLSGDVPRREYEQAYKYYHADDVDPVVVVVSVLVSLVSSCVSQVNDSVVSVVRNVPGDIDTRVRCCVSRSGPYYDDDPDDDPVHD

Sequence (1255 aa):
HMDIKDMKKDVKLFFFKKRIIYLTDEINKKTADELISQLLYLDNINHNDIKIYINSPGGSINEGLAILDIFNYIKSDIQTISFGLVASMASVILASGKKGKRKSLPNCRIMIHQPLGNAFQTKEILYLKKLLYHYLSSFTNQTVETIEKDSDRDYYMNALEAKQYGIIDEVIETKLPHPYFNHMDIKDMKKDVKLFFFKKRIIYLTDEINKKTADELISQLLYLDNINHNDIKIYINSPGGSINEGLAILDIFNYIKSDIQTISFGLVASMASVILASGKKGKRKSLPNCRIMIHQTKEILYLKKLLYHYLSSFTNQTVETIEKDSDRDYYMNALEAKQYGIIDEVIETKLPHPYFHMDIKDMKKDVKLFFFKKRIIYLTDEINKKTADELISQLLYLDNINHNDIKIYINSPGGSINEGLAILDIFNYIKSDIQTISFGLVASMASVILASGKKGKRKSLPNCRIMIHQPLGNAFGIQTKEILYLKKLLYHYLSSFTNQTVETIEKDSDRDYYMNALEAKQYGIIDEVIETKLPHPYFHMDIKDMKKDVKLFFFKKRIIYLTDEINKKTADELISQLLYLDNINHNDIKIYINSPGGSINEGLAILDIFNYIKSDIQTISFGLVASMASVILASGKKGKRKSLPNCRIMIHQPLGNAFIQTKEILYLKKLLYHYLSSFTNQTVETIEKDSDRDYYMNALEAKQYGIIDEVIETKLPHPYFHMDIKDMKKDVKLFFFKKRIIYLTDEINKKTADELISQLLYLDNINHNDIKIYINSPGGSINEGLAILDIFNYIKSDIQTISFGLVASMASVILASGKKGKRKSLPNCRIMIHIQTKEILYLKKLLYHYLSSFTNQTVETIEKDSDRDYYMNALEAKQYGIIDEVIETKLPHPYFHMDIKDMKKDVKLFFFKKRIIYLTDEINKKTADELISQLLYLDNINHNDIKIYINSPGGSINEGLAILDIFNYIKSDIQTISFGLVASMASVILASGKKGKRKSLPNCRIMIHQPLGNAFQTKEILYLKKLLYHYLSSFTNQTVETIEKDSDRDYYMNALEAKQYGIIDEVIETKLPHPYFHMDIKDMKKDVKLFFFKKRIIYLTDEINKKTADELISQLLYLDNINHNDIKIYINSPGGSINEGLAILDIFNYIKSDIQTISFGLVASMASVILASGKKGKRKSLPNCRIMIHQPIQTKEILYLKKLLYHYLSSFTNQTVETIEKDSDRDYYMNALEAKQYGIIDEVIETKLPHPYFN

Radius of gyration: 36.01 Å; Cα contacts (8 Å, |Δi|>4): 2608; chains: 7; bounding box: 96×98×46 Å

Nearest PDB structures (foldseek):
  2f6i-assembly1_G-2  TM=1.006E+00  e=5.649E-38  Plasmodium falciparum
  4emm-assembly1_B  TM=9.598E-01  e=3.837E-22  Staphylococcus aureus subsp. aureus MW2
  1y7o-assembly1_F  TM=9.536E-01  e=1.254E-21  Streptococcus pneumoniae
  3tt6-assembly1_E-2  TM=9.692E-01  e=3.193E-21  Bacillus subtilis
  6h23-assembly1_D  TM=9.532E-01  e=9.802E-21  Homo sapiens

GO terms:
  GO:0020011 apicoplast (C, IDA)
  GO:0016787 hydrolase activity (F, IDA)
  GO:0006508 proteolysis (P, IDA)

B-factor: mean 51.7, std 11.63, range [21.9, 112.25]